Protein AF-A0A8B8BSV1-F1 (afdb_monomer_lite)

Organism: Crassostrea virginica (NCBI:txid6565)

Sequence (1233 aa):
MLECRGKGCLVLVCLAIILRSNEHYGKVLAMGIVHRVRDCPRDEKEWQKASDRLNCTSGDSSTMNKYHCLPADNLTTLLEFCYTRTRTQVVEGQCMVFIERKHIVNNYDCSMFKEGCPNIWYFMDQMYRFPACFEIDPLLHCYKAEATCQPTTWNVSVLSDSSQSTFVNKTSTNLTTADRNNREIDPLPILLPLIGILGIAVIIAILAWKNKWRRKRFFGRKETGRPDGNDEELRAFEMRPIEISQPERDDEESRLLGLEVNEISQPERDDEESRLLGLEVNEDIDRLGIDYLIHNLPSDHRTFPMIAEKLKIPQEILYWSLKNREKFVRSMKVGNIRVFNGRAMVIGCARAGKTTLVKKIKGDKDLTTTSTSGIEIHSHTFKLNSDESTIIVSTDEEKEKGCLCLAPGMLEILEENTQETSFGVNVNVVPDQSNVISPREENHIVDKASSLPSSIESTLNSNNDEVVDDTDPAVNESDQLINNLTAAAYVSAGTDRSNATLEHNIDLNDCVPSVNRDNLKMLTLLDFAGHSAYYACHHIFFSPRAFFILVVDMTKDLSTVATEACRKEGLIYSNWTYADYIKYWLGSIHTYSSKVAPVILAFSHSEDNGADPEKALQYFRQICKCLPQNLLDHLDKRRIFSFQKQSEKNVEDFKECLAATVKSQSHWGERVPISWTKHEAVLKKLKESNNVVSFSDLLRYVSETNDRKRNKEEDLLNALIFFNDTGVILFRSEIKDIIILNVQWFVDAFKHIIFDEIHMEVMEDMRDFAEFQELNEHGLLSSKVLIVLWQNSNFYQHKNSLVNHMKHLDMLAELSKELWYVPCMNKQKYPWEILNNCNVSSRLCFLFEFLPFVIYHRLVVTCINKLGMTPWKISERMCIYHKVTVLSYKDHRVLIAICDNKERPHRNFPYSIEIQINVTKPREIDTRLTSKLKEDIFERLSVLTQGILSSEFYSYVGYRCRLETFGKNVESHIITEEEMSASEYDCLKCSHPHIVHVGSIRRFWKKDEAQTHLTVGSRTSSSHPFAATEEMTNLNRVSRLMLGPCTEQLRDLLRLYIPPASFPAVIQRKRSQLKRLTEPQRKLILPNSGVYSGNYDDMDISLLYILLRNVCGIQAHNKGWGNTPDSADISVSANIERLRLARNRCSHTTEGMSNVDFNQVWSEIRAAVVDLDKVLGIGNKYQEAVDFILNDTMDPVKDKHFRDQLLEQIKDINDIRKKFERIEGRTKKMMAN

Secondary structure (DSSP, 8-state):
--THHHHHHHHHHHHHHHHHTTTT----------EEES---SSHHHHHHHHHHTT---STT--SSEEEEEEBTTSS-EEEEEE-S---EE-TTEEEEEEGGGTEEEEEE-TTBSS-S-SS-EEGGGGGG-GGGT-EETTTTEETTBSS-----------------------------------------SSTHHHHHHHHHHHHHHHHHHHHHTTS----------------------------------------------------THHHHHHHHHHHHHHHHHHHGGGGGGS---S-GGGHHHHHHHHTS-GGGGGS-HHHHHHHHHHHHH-EEE--EEEEEEEESTTSSHHHHHHHHHT-S--------S----EEEEEE-TTSSSEEEPPHHHHTS-SS-B-THHHHHHHHHHHGGG--------------------------------------------------------------------------------------TT-PPPB-TT---EEEEEE----GGGGGGGGGT--TTEEEEEEEETTS-TTSB-TTT--STTSSSTT-BHHHHHHHHHHHHHHHT-TT--EEEEEE--GGGTT-HHHHHHHHHHHTTTS-GGGTTTEEEEEEEE--TT--TTHHHHHHHHHHHHHTSTTTT-EEETHHHHHHHHHHHHHHH-SEEEHHHHHHHHHHSS---TTHHHHHHHHHHHHHHTTSSB--TTSTTEEES-HHHHHHHHHTT---HHHHHH-GGGTT-HHHHIIIII-EEEHHHHHHHHTTSTTGGGHHHHHHHHHHTTS-EEEETTEEE-GGG--PPP-GGGGTTEEEPPPEEEEESS--THHHHHHHHHHHHTT--EE-EETTEE-EETTEEEEEETTEEEEEEEEE--SGGGTT--EEEEEEEEEETTPPP-HHHHHHHHHHHHHHHHHHH-SSS-S-TT--EEEESS---TT-SSPPPEEETTTTTSSEEE-TTSSS--EEEHHHHHTTSS------------------TTPPPHHHHHHHHHHHHHHTHHHHHHHHHHHHHS-GGGHHHHHHHHGGG-TT--HHHHHHHS-TTSS----STT--HHHHHHHHHHTS-PPPPTT-BTBPPPTT---HHHHHHHHHHHHHHHHH-SS---HHHHHHHHHHHHHHHHHHHHHHT-TTHHHHHHHHHHHSPP-TTTTHHHHHHHHHHHHHHHHHHHHHHHHHHHHHHTS--

pLDDT: mean 71.37, std 23.56, range [21.84, 97.25]

Radius of gyration: 40.36 Å; chains: 1; bounding box: 116×138×113 Å

InterPro domains:
  IPR027417 P-loop containing nucleoside triphosphate hydrolase [G3DSA:3.40.50.300] (480-663)
  IPR027417 P-loop containing nucleoside triphosphate hydrolase [SSF52540] (342-627)
  IPR036388 Winged helix-like DNA-binding domain superfamily [G3DSA:1.10.10.10] (664-742)
  IPR041249 DZIP3-like HEPN domain [PF18738] (1073-1201)

Foldseek 3Di:
DPVVVVVVVVVVVVVVCVVVVLQPDKADDDFDDKDWDPADAQDPVSLVVVCVVQVADNDPVDQAQGWAWAAAPQLQTIIIGGGGDGWDKDAFQWAWHAHPVHNMIHIDGCPQFQDQGGPGIDTRSPCSPGRQRNQGDNVQSGGPRHPPPDDDDPDDDDDDDDDDDDDDDDDDDDDDDDDDDDDDDDDDDDDPPPPVVVVVVVVVVVVVVVVVPVPDDDDDDDDDDDDDDDDDDDDDDDDDDDDDDDDDDDDDDDDDDDDDDDDPDDDDPVVVVVVVVLVVLLVVCVVQALCVLLDDDDPDLVCLLVSCLSSLAPSVSSPDDSVLSVVQSVLVVLHKAFFQEFEEEEAEAFPLCSVLLVCLLQVNPDSDDDRDAAWDFPKFKWWADLVLQFTYGDDPVRVLADSTADAPVVVVSVVVVVPVVPDDDDDDDDDDDDDDDDDDDDDDDDDDDDDDDDDDDDYDDDDDDDDDDDDDDDDDDDDDDDDDDDDDDDDDDDPPPPPPPPPPPLPLVPLDFHYDNRSTRMYIYTYTHNAPLNLLCCLQPAFLRYAYEYRGELVFDQCDQSCSNDVDPDFPRNRHGSLLRVQLVLVCNVQFHHLQRAYAYEYEPCPVVVFDLVSQVVVVVVSVVSYDPSSCNNDDSQRTGYDDSPDCPCSRVNRSVVSVSSCPRSSRGRMGRPVLSSLRSVLSSCVVPDQKDFLVVSLVSQVPPPDPDPDSSSSSVVSLVVCSSSPCWPDDPVCRGMTGRHPVVLSVLVSLLGDDPVNCVVPVVCPPPVQNVCCQAQQKAFQVNSCVSCVVHPCVVCVVVSVVVCLVSLQWADQDPGIIGGLSRHAFDADLVVQVQKQKAFKKKFFAQHDNCSLLSSLVSCCVRPVVWHFDDDPNDGQRHSFWTWTDDPQKIKIWGKAQQPDPLQNNGRIIIIIMIIHGPPDDADLQVLQVVLVVSVVSSCVSRCSDDDPPRTPWMWTFQDSDRPPPPAGGDTDTPVQLPDQWDFRPVDPDTDIGRSCRRCSSHDDDPDDDDDDDDDDDDDDDPQDDDPQLLLLLLLLCLLFPLVLVLLLLVLCVLAPPVRQLVLCVVQVVQLLQDDPVLCCQSQNPVSDHDHDSVPDHLVSSLSCVVRRSPFDAAPVGQPDQHDPPGLGLNNLSSLSVVLLVVSQPDPPGHDPVRSVVNLVSNLSSLCSSCVVSVPPCVSNVVSVCSVVDDGDSVVSVVSSVVSNVVVVSSVVSVVVVVVVVVVVVVVVVD

Structure (mmCIF, N/CA/C/O backbone):
data_AF-A0A8B8BSV1-F1
#
_entry.id   AF-A0A8B8BSV1-F1
#
loop_
_atom_site.group_PDB
_atom_site.id
_atom_site.type_symbol
_atom_site.label_atom_id
_atom_site.label_alt_id
_atom_site.label_comp_id
_atom_site.label_asym_id
_atom_site.label_entity_id
_atom_site.label_seq_id
_atom_site.pdbx_PDB_ins_code
_atom_site.Cartn_x
_atom_site.Cartn_y
_atom_site.Cartn_z
_atom_site.occupancy
_atom_site.B_iso_or_equiv
_atom_site.auth_seq_id
_atom_site.auth_comp_id
_atom_site.auth_asym_id
_atom_site.auth_atom_id
_atom_site.pdbx_PDB_model_num
ATOM 1 N N . MET A 1 1 ? 58.077 9.528 7.450 1.00 36.97 1 MET A N 1
ATOM 2 C CA . MET A 1 1 ? 57.587 9.532 8.849 1.00 36.97 1 MET A CA 1
ATOM 3 C C . MET A 1 1 ? 56.217 10.231 8.958 1.00 36.97 1 MET A C 1
ATOM 5 O O . MET A 1 1 ? 56.050 11.100 9.799 1.00 36.97 1 MET A O 1
ATOM 9 N N . LEU A 1 2 ? 55.226 9.884 8.116 1.00 31.19 2 LEU A N 1
ATOM 10 C CA . LEU A 1 2 ? 53.913 10.572 8.099 1.00 31.19 2 LEU A CA 1
ATOM 11 C C . LEU A 1 2 ? 52.712 9.650 8.392 1.00 31.19 2 LEU A C 1
ATOM 13 O O . LEU A 1 2 ? 51.743 10.090 9.002 1.00 31.19 2 LEU A O 1
ATOM 17 N N . GLU A 1 3 ? 52.783 8.364 8.040 1.00 33.62 3 GLU A N 1
ATOM 18 C CA . GLU A 1 3 ? 51.636 7.442 8.138 1.00 33.62 3 GLU A CA 1
ATOM 19 C C . GLU A 1 3 ? 51.270 7.019 9.575 1.00 33.62 3 GLU A C 1
ATOM 21 O O . GLU A 1 3 ? 50.144 6.592 9.829 1.00 33.62 3 GLU A O 1
ATOM 26 N N . CYS A 1 4 ? 52.169 7.197 10.550 1.00 33.00 4 CYS A N 1
ATOM 27 C CA . CYS A 1 4 ? 51.889 6.846 11.948 1.00 33.00 4 CYS A CA 1
ATOM 28 C C . CYS A 1 4 ? 50.934 7.825 12.659 1.00 33.00 4 CYS A C 1
ATOM 30 O O . CYS A 1 4 ? 50.315 7.439 13.650 1.00 33.00 4 CYS A O 1
ATOM 32 N N . ARG A 1 5 ? 50.757 9.065 12.167 1.00 33.12 5 ARG A N 1
ATOM 33 C CA . ARG A 1 5 ? 49.820 10.026 12.789 1.00 33.12 5 ARG A CA 1
ATOM 34 C C . ARG A 1 5 ? 48.349 9.678 12.532 1.00 33.12 5 ARG A C 1
ATOM 36 O O . ARG A 1 5 ? 47.537 9.839 13.436 1.00 33.12 5 ARG A O 1
ATOM 43 N N . GLY A 1 6 ? 48.013 9.123 11.364 1.00 36.06 6 GLY A N 1
ATOM 44 C CA . GLY A 1 6 ? 46.622 8.800 11.011 1.00 36.06 6 GLY A CA 1
ATOM 45 C C . GLY A 1 6 ? 45.971 7.766 11.938 1.00 36.06 6 GLY A C 1
ATOM 46 O O . GLY A 1 6 ? 44.836 7.948 12.369 1.00 36.06 6 GLY A O 1
ATOM 47 N N . LYS A 1 7 ? 46.699 6.702 12.305 1.00 38.28 7 LYS A N 1
ATOM 48 C CA . LYS A 1 7 ? 46.165 5.625 13.162 1.00 38.28 7 LYS A CA 1
ATOM 49 C C . LYS A 1 7 ? 46.177 5.974 14.655 1.00 38.28 7 LYS A C 1
ATOM 51 O O . LYS A 1 7 ? 45.268 5.562 15.368 1.00 38.28 7 LYS A O 1
ATOM 56 N N . GLY A 1 8 ? 47.146 6.772 15.115 1.00 31.38 8 GLY A N 1
ATOM 57 C CA . GLY A 1 8 ? 47.173 7.280 16.492 1.00 31.38 8 GLY A CA 1
ATOM 58 C C . GLY A 1 8 ? 45.988 8.202 16.793 1.00 31.38 8 GLY A C 1
ATOM 59 O O . GLY A 1 8 ? 45.293 8.005 17.788 1.00 31.38 8 GLY A O 1
ATOM 60 N N . CYS A 1 9 ? 45.695 9.146 15.890 1.00 37.16 9 CYS A N 1
ATOM 61 C CA . CYS A 1 9 ? 44.510 9.994 16.007 1.00 37.16 9 CYS A CA 1
ATOM 62 C C . CYS A 1 9 ? 43.211 9.183 15.942 1.00 37.16 9 CYS A C 1
ATOM 64 O O . CYS A 1 9 ? 42.314 9.469 16.723 1.00 37.16 9 CYS A O 1
ATOM 66 N N . LEU A 1 10 ? 43.109 8.146 15.098 1.00 38.25 10 LEU A N 1
ATOM 67 C CA . LEU A 1 10 ? 41.894 7.323 15.043 1.00 38.25 10 LEU A CA 1
ATOM 68 C C . LEU A 1 10 ? 41.610 6.604 16.373 1.00 38.25 10 LEU A C 1
ATOM 70 O O . LEU A 1 10 ? 40.474 6.606 16.825 1.00 38.25 10 LEU A O 1
ATOM 74 N N . VAL A 1 11 ? 42.629 6.042 17.035 1.00 41.22 11 VAL A N 1
ATOM 75 C CA . VAL A 1 11 ? 42.448 5.364 18.335 1.00 41.22 11 VAL A CA 1
ATOM 76 C C . VAL A 1 11 ? 42.151 6.360 19.460 1.00 41.22 11 VAL A C 1
ATOM 78 O O . VAL A 1 11 ? 41.292 6.082 20.292 1.00 41.22 11 VAL A O 1
ATOM 81 N N . LEU A 1 12 ? 42.793 7.534 19.471 1.00 37.53 12 LEU A N 1
ATOM 82 C CA . LEU A 1 12 ? 42.490 8.589 20.448 1.00 37.53 12 LEU A CA 1
ATOM 83 C C . LEU A 1 12 ? 41.101 9.206 20.236 1.00 37.53 12 LEU A C 1
ATOM 85 O O . LEU A 1 12 ? 40.419 9.484 21.214 1.00 37.53 12 LEU A O 1
ATOM 89 N N . VAL A 1 13 ? 40.646 9.358 18.989 1.00 43.88 13 VAL A N 1
ATOM 90 C CA . VAL A 1 13 ? 39.279 9.796 18.669 1.00 43.88 13 VAL A CA 1
ATOM 91 C C . VAL A 1 13 ? 38.267 8.703 19.009 1.00 43.88 13 VAL A C 1
ATOM 93 O O . VAL A 1 13 ? 37.250 9.016 19.609 1.00 43.88 13 VAL A O 1
ATOM 96 N N . CYS A 1 14 ? 38.542 7.422 18.746 1.00 36.16 14 CYS A N 1
ATOM 97 C CA . CYS A 1 14 ? 37.672 6.333 19.202 1.00 36.16 14 CYS A CA 1
ATOM 98 C C . CYS A 1 14 ? 37.600 6.243 20.735 1.00 36.16 14 CYS A C 1
ATOM 100 O O . CYS A 1 14 ? 36.517 6.019 21.260 1.00 36.16 14 CYS A O 1
ATOM 102 N N . LEU A 1 15 ? 38.700 6.465 21.463 1.00 36.16 15 LEU A N 1
ATOM 103 C CA . LEU A 1 15 ? 38.678 6.543 22.928 1.00 36.16 15 LEU A CA 1
ATOM 104 C C . LEU A 1 15 ? 37.929 7.787 23.424 1.00 36.16 15 LEU A C 1
ATOM 106 O O . LEU A 1 15 ? 37.117 7.666 24.332 1.00 36.16 15 LEU A O 1
ATOM 110 N N . ALA A 1 16 ? 38.122 8.953 22.804 1.00 36.62 16 ALA A N 1
ATOM 111 C CA . ALA A 1 16 ? 37.368 10.164 23.132 1.00 36.62 16 ALA A CA 1
ATOM 112 C C . ALA A 1 16 ? 35.866 10.027 22.818 1.00 36.62 16 ALA A C 1
ATOM 114 O O . ALA A 1 16 ? 35.044 10.531 23.573 1.00 36.62 16 ALA A O 1
ATOM 115 N N . ILE A 1 17 ? 35.496 9.303 21.755 1.00 40.09 17 ILE A N 1
ATOM 116 C CA . ILE A 1 17 ? 34.105 8.967 21.427 1.00 40.09 17 ILE A CA 1
ATOM 117 C C . ILE A 1 17 ? 33.547 7.957 22.433 1.00 40.09 17 ILE A C 1
ATOM 119 O O . ILE A 1 17 ? 32.442 8.164 22.913 1.00 40.09 17 ILE A O 1
ATOM 123 N N . ILE A 1 18 ? 34.287 6.912 22.815 1.00 37.78 18 ILE A N 1
ATOM 124 C CA . ILE A 1 18 ? 33.850 5.951 23.847 1.00 37.78 18 ILE A CA 1
ATOM 125 C C . ILE A 1 18 ? 33.689 6.637 25.215 1.00 37.78 18 ILE A C 1
ATOM 127 O O . ILE A 1 18 ? 32.777 6.293 25.958 1.00 37.78 18 ILE A O 1
ATOM 131 N N . LEU A 1 19 ? 34.520 7.636 25.531 1.00 32.00 19 LEU A N 1
ATOM 132 C CA . LEU A 1 19 ? 34.416 8.418 26.766 1.00 32.00 19 LEU A CA 1
ATOM 133 C C . LEU A 1 19 ? 33.283 9.465 26.722 1.00 32.00 19 LEU A C 1
ATOM 135 O O . LEU A 1 19 ? 32.598 9.628 27.725 1.00 32.00 19 LEU A O 1
ATOM 139 N N . ARG A 1 20 ? 33.026 10.121 25.578 1.00 29.19 20 ARG A N 1
ATOM 140 C CA . ARG A 1 20 ? 31.912 11.086 25.416 1.00 29.19 20 ARG A CA 1
ATOM 141 C C . ARG A 1 20 ? 30.544 10.444 25.168 1.00 29.19 20 ARG A C 1
ATOM 143 O O . ARG A 1 20 ? 29.530 11.013 25.550 1.00 29.19 20 ARG A O 1
ATOM 150 N N . SER A 1 21 ? 30.484 9.241 24.595 1.00 29.17 21 SER A N 1
ATOM 151 C CA . SER A 1 21 ? 29.211 8.536 24.330 1.00 29.17 21 SER A CA 1
ATOM 152 C C . SER A 1 21 ? 28.483 8.077 25.604 1.00 29.17 21 SER A C 1
ATOM 154 O O . SER A 1 21 ? 27.380 7.541 25.512 1.00 29.17 21 SER A O 1
ATOM 156 N N . ASN A 1 22 ? 29.071 8.294 26.785 1.00 29.42 22 ASN A N 1
ATOM 157 C CA . ASN A 1 22 ? 28.438 8.046 28.078 1.00 29.42 22 ASN A CA 1
ATOM 158 C C . ASN A 1 22 ? 27.582 9.222 28.595 1.00 29.42 22 ASN A C 1
ATOM 160 O O . ASN A 1 22 ? 26.832 9.019 29.545 1.00 29.42 22 ASN A O 1
ATOM 164 N N . GLU A 1 23 ? 27.640 10.425 28.007 1.00 30.44 23 GLU A N 1
ATOM 165 C CA . GLU A 1 23 ? 26.978 11.609 28.595 1.00 30.44 23 GLU A CA 1
ATOM 166 C C . GLU A 1 23 ? 25.479 11.768 28.259 1.00 30.44 23 GLU A C 1
ATOM 168 O O . GLU A 1 23 ? 24.809 12.600 28.870 1.00 30.44 23 GLU A O 1
ATOM 173 N N . HIS A 1 24 ? 24.905 10.972 27.343 1.00 28.86 24 HIS A N 1
ATOM 174 C CA . HIS A 1 24 ? 23.496 11.109 26.909 1.00 28.86 24 HIS A CA 1
ATOM 175 C C . HIS A 1 24 ? 22.656 9.808 26.934 1.00 28.86 24 HIS A C 1
ATOM 177 O O . HIS A 1 24 ? 21.782 9.586 26.094 1.00 28.86 24 HIS A O 1
ATOM 183 N N . TYR A 1 25 ? 22.835 8.977 27.969 1.00 28.00 25 TYR A N 1
ATOM 184 C CA . TYR A 1 25 ? 21.920 7.868 28.300 1.00 28.00 25 TYR A CA 1
ATOM 185 C C . TYR A 1 25 ? 21.018 8.202 29.504 1.00 28.00 25 TYR A C 1
ATOM 187 O O . TYR A 1 25 ? 21.430 8.047 30.649 1.00 28.00 25 TYR A O 1
ATOM 195 N N . GLY A 1 26 ? 19.764 8.617 29.260 1.00 28.20 26 GLY A N 1
ATOM 196 C CA . GLY A 1 26 ? 18.864 9.061 30.345 1.00 28.20 26 GLY A CA 1
ATOM 197 C C . GLY A 1 26 ? 17.372 9.221 30.008 1.00 28.20 26 GLY A C 1
ATOM 198 O O . GLY A 1 26 ? 16.765 10.208 30.416 1.00 28.20 26 GLY A O 1
ATOM 199 N N . LYS A 1 27 ? 16.751 8.312 29.232 1.00 26.92 27 LYS A N 1
ATOM 200 C CA . LYS A 1 27 ? 15.298 8.355 28.920 1.00 26.92 27 LYS A CA 1
ATOM 201 C C . LYS A 1 27 ? 14.627 6.965 28.879 1.00 26.92 27 LYS A C 1
ATOM 203 O O . LYS A 1 27 ? 15.290 5.939 28.751 1.00 26.92 27 LYS A O 1
ATOM 208 N N . VAL A 1 28 ? 13.287 6.986 28.916 1.00 30.59 28 VAL A N 1
ATOM 209 C CA . VAL A 1 28 ? 12.314 5.865 28.894 1.00 30.59 28 VAL A CA 1
ATOM 210 C C . VAL A 1 28 ? 12.152 5.106 30.223 1.00 30.59 28 VAL A C 1
ATOM 212 O O . VAL A 1 28 ? 13.124 4.716 30.863 1.00 30.59 28 VAL A O 1
ATOM 215 N N . LEU A 1 29 ? 10.889 4.884 30.604 1.00 30.48 29 LEU A N 1
ATOM 216 C CA . LEU A 1 29 ? 10.418 4.434 31.919 1.00 30.48 29 LEU A CA 1
ATOM 217 C C . LEU A 1 29 ? 10.602 2.926 32.165 1.00 30.48 29 LEU A C 1
ATOM 219 O O . LEU A 1 29 ? 10.366 2.113 31.273 1.00 30.48 29 LEU A O 1
ATOM 223 N N . ALA A 1 30 ? 10.965 2.559 33.397 1.00 30.47 30 ALA A N 1
ATOM 224 C CA . ALA A 1 30 ? 10.454 1.394 34.141 1.00 30.47 30 ALA A CA 1
ATOM 225 C C . ALA A 1 30 ? 11.068 1.420 35.553 1.00 30.47 30 ALA A C 1
ATOM 227 O O . ALA A 1 30 ? 12.288 1.326 35.686 1.00 30.47 30 ALA A O 1
ATOM 228 N N . MET A 1 31 ? 10.239 1.555 36.589 1.00 47.41 31 MET A N 1
ATOM 229 C CA . MET A 1 31 ? 10.642 1.541 38.001 1.00 47.41 31 MET A CA 1
ATOM 230 C C . MET A 1 31 ? 9.529 0.957 38.871 1.00 47.41 31 MET A C 1
ATOM 232 O O . MET A 1 31 ? 8.374 0.929 38.449 1.00 47.41 31 MET A O 1
ATOM 236 N N . GLY A 1 32 ? 9.884 0.502 40.077 1.00 57.19 32 GLY A N 1
ATOM 237 C CA . GLY A 1 32 ? 8.903 0.162 41.108 1.00 57.19 32 GLY A CA 1
ATOM 238 C C . GLY A 1 32 ? 8.184 1.394 41.674 1.00 57.19 32 GLY A C 1
ATOM 239 O O . GLY A 1 32 ? 8.394 2.523 41.225 1.00 57.19 32 GLY A O 1
ATOM 240 N N . ILE A 1 33 ? 7.344 1.170 42.687 1.00 65.38 33 ILE A N 1
ATOM 241 C CA . ILE A 1 33 ? 6.654 2.247 43.410 1.00 65.38 33 ILE A CA 1
ATOM 242 C C . ILE A 1 33 ? 7.703 3.189 44.026 1.00 65.38 33 ILE A C 1
ATOM 244 O O . ILE A 1 33 ? 8.679 2.740 44.627 1.00 65.38 33 ILE A O 1
ATOM 248 N N . VAL A 1 34 ? 7.502 4.495 43.837 1.00 80.44 34 VAL A N 1
ATOM 249 C CA . VAL A 1 34 ? 8.395 5.552 44.325 1.00 80.44 34 VAL A CA 1
ATOM 250 C C . VAL A 1 34 ? 7.801 6.163 45.592 1.00 80.44 34 VAL A C 1
ATOM 252 O O . VAL A 1 34 ? 6.639 6.572 45.596 1.00 80.44 34 VAL A O 1
ATOM 255 N N . HIS A 1 35 ? 8.598 6.257 46.655 1.00 81.88 35 HIS A N 1
ATOM 256 C CA . HIS A 1 35 ? 8.173 6.782 47.952 1.00 81.88 35 HIS A CA 1
ATOM 257 C C . HIS A 1 35 ? 8.954 8.053 48.312 1.00 81.88 35 HIS A C 1
ATOM 259 O O . HIS A 1 35 ? 10.163 8.128 48.114 1.00 81.88 35 HIS A O 1
ATOM 265 N N . ARG A 1 36 ? 8.269 9.065 48.859 1.00 89.44 36 ARG A N 1
ATOM 266 C CA . ARG A 1 36 ? 8.905 10.307 49.333 1.00 89.44 36 ARG A CA 1
ATOM 267 C C . ARG A 1 36 ? 9.510 10.108 50.722 1.00 89.44 36 ARG A C 1
ATOM 269 O O . ARG A 1 36 ? 8.811 9.694 51.646 1.00 89.44 36 ARG A O 1
ATOM 276 N N . VAL A 1 37 ? 10.783 10.464 50.875 1.00 88.25 37 VAL A N 1
ATOM 277 C CA . VAL A 1 37 ? 11.545 10.394 52.132 1.00 88.25 37 VAL A CA 1
ATOM 278 C C . VAL A 1 37 ? 12.087 11.762 52.539 1.00 88.25 37 VAL A C 1
ATOM 280 O O . VAL A 1 37 ? 12.150 12.696 51.742 1.00 88.25 37 VAL A O 1
ATOM 283 N N . ARG A 1 38 ? 12.451 11.891 53.820 1.00 85.38 38 ARG A N 1
ATOM 284 C CA . ARG A 1 38 ? 13.082 13.104 54.371 1.00 85.38 38 ARG A CA 1
ATOM 285 C C . ARG A 1 38 ? 14.596 13.119 54.168 1.00 85.38 38 ARG A C 1
ATOM 287 O O . ARG A 1 38 ? 15.159 14.173 53.905 1.00 85.38 38 ARG A O 1
ATOM 294 N N . ASP A 1 39 ? 15.211 11.943 54.247 1.00 87.25 39 ASP A N 1
ATOM 295 C CA . ASP A 1 39 ? 16.654 11.730 54.222 1.00 87.25 39 ASP A CA 1
ATOM 296 C C . ASP A 1 39 ? 16.957 10.483 53.381 1.00 87.25 39 ASP A C 1
ATOM 298 O O . ASP A 1 39 ? 16.255 9.472 53.496 1.00 87.25 39 ASP A O 1
ATOM 302 N N . CYS A 1 40 ? 18.005 10.540 52.557 1.00 93.00 40 CYS A N 1
ATOM 303 C CA . CYS A 1 40 ? 18.574 9.355 51.915 1.00 93.00 40 CYS A CA 1
ATOM 304 C C . CYS A 1 40 ? 19.654 8.711 52.807 1.00 93.00 40 CYS A C 1
ATOM 306 O O . CYS A 1 40 ? 20.276 9.417 53.606 1.00 93.00 40 CYS A O 1
ATOM 308 N N . PRO A 1 41 ? 19.910 7.394 52.666 1.00 93.44 41 PRO A N 1
ATOM 309 C CA . PRO A 1 41 ? 20.976 6.702 53.389 1.00 93.44 41 PRO A CA 1
ATOM 310 C C . PRO A 1 41 ? 22.353 7.353 53.224 1.00 93.44 41 PRO A C 1
ATOM 312 O O . PRO A 1 41 ? 22.753 7.677 52.106 1.00 93.44 41 PRO A O 1
ATOM 315 N N . ARG A 1 42 ? 23.089 7.496 54.331 1.00 88.62 42 ARG A N 1
ATOM 316 C CA . ARG A 1 42 ? 24.414 8.142 54.392 1.00 88.62 42 ARG A CA 1
ATOM 317 C C . ARG A 1 42 ? 25.582 7.154 54.431 1.00 88.62 42 ARG A C 1
ATOM 319 O O . ARG A 1 42 ? 26.727 7.563 54.263 1.00 88.62 42 ARG A O 1
ATOM 326 N N . ASP A 1 43 ? 25.309 5.868 54.643 1.00 88.62 43 ASP A N 1
ATOM 327 C CA . ASP A 1 43 ? 26.301 4.795 54.560 1.00 88.62 43 ASP A CA 1
ATOM 328 C C . ASP A 1 43 ? 25.718 3.492 53.972 1.00 88.62 43 ASP A C 1
ATOM 330 O O . ASP A 1 43 ? 24.521 3.367 53.704 1.00 88.62 43 ASP A O 1
ATOM 334 N N . GLU A 1 44 ? 26.589 2.503 53.758 1.00 87.19 44 GLU A N 1
ATOM 335 C CA . GLU A 1 44 ? 26.252 1.208 53.147 1.00 87.19 44 GLU A CA 1
ATOM 336 C C . GLU A 1 44 ? 25.313 0.349 54.018 1.00 87.19 44 GLU A C 1
ATOM 338 O O . GLU A 1 44 ? 24.562 -0.480 53.507 1.00 87.19 44 GLU A O 1
ATOM 343 N N . LYS A 1 45 ? 25.311 0.566 55.338 1.00 88.44 45 LYS A N 1
ATOM 344 C CA . LYS A 1 45 ? 24.489 -0.155 56.318 1.00 88.44 45 LYS A CA 1
ATOM 345 C C . LYS A 1 45 ? 23.083 0.440 56.401 1.00 88.44 45 LYS A C 1
ATOM 347 O O . LYS A 1 45 ? 22.110 -0.307 56.516 1.00 88.44 45 LYS A O 1
ATOM 352 N N . GLU A 1 46 ? 22.957 1.761 56.306 1.00 92.06 46 GLU A N 1
ATOM 353 C CA . GLU A 1 46 ? 21.676 2.436 56.097 1.00 92.06 46 GLU A CA 1
ATOM 354 C C . GLU A 1 46 ? 21.088 2.096 54.723 1.00 92.06 46 GLU A C 1
ATOM 356 O O . GLU A 1 46 ? 19.896 1.799 54.638 1.00 92.06 46 GLU A O 1
ATOM 361 N N . TRP A 1 47 ? 21.916 2.066 53.669 1.00 92.56 47 TRP A N 1
ATOM 362 C CA . TRP A 1 47 ? 21.489 1.679 52.320 1.00 92.56 47 TRP A CA 1
ATOM 363 C C . TRP A 1 47 ? 20.941 0.254 52.313 1.00 92.56 47 TRP A C 1
ATOM 365 O O . TRP A 1 47 ? 19.832 0.025 51.837 1.00 92.56 47 TRP A O 1
ATOM 375 N N . GLN A 1 48 ? 21.663 -0.687 52.928 1.00 87.69 48 GLN A N 1
ATOM 376 C CA . GLN A 1 48 ? 21.236 -2.079 53.037 1.00 87.69 48 GLN A CA 1
ATOM 377 C C . GLN A 1 48 ? 19.899 -2.196 53.784 1.00 87.69 48 GLN A C 1
ATOM 379 O O . GLN A 1 48 ? 18.967 -2.829 53.294 1.00 87.69 48 GLN A O 1
ATOM 384 N N . LYS A 1 49 ? 19.754 -1.501 54.920 1.00 89.25 49 LYS A N 1
ATOM 385 C CA . LYS A 1 49 ? 18.508 -1.471 55.702 1.00 89.25 49 LYS A CA 1
ATOM 386 C C . LYS A 1 49 ? 17.321 -0.881 54.921 1.00 89.25 49 LYS A C 1
ATOM 388 O O . LYS A 1 49 ? 16.189 -1.317 55.122 1.00 89.25 49 LYS A O 1
ATOM 393 N N . ALA A 1 50 ? 17.556 0.103 54.054 1.00 87.75 50 ALA A N 1
ATOM 394 C CA . ALA A 1 50 ? 16.521 0.685 53.201 1.00 87.75 50 ALA A CA 1
ATOM 395 C C . ALA A 1 50 ? 16.193 -0.210 51.986 1.00 87.75 50 ALA A C 1
ATOM 397 O O . ALA A 1 50 ? 15.023 -0.359 51.634 1.00 87.75 50 ALA A O 1
ATOM 398 N N . SER A 1 51 ? 17.196 -0.894 51.421 1.00 89.25 51 SER A N 1
ATOM 399 C CA . SER A 1 51 ? 17.017 -1.932 50.398 1.00 89.25 51 SER A CA 1
ATOM 400 C C . SER A 1 51 ? 16.130 -3.064 50.900 1.00 89.25 51 SER A C 1
ATOM 402 O O . SER A 1 51 ? 15.164 -3.424 50.229 1.00 89.25 51 SER A O 1
ATOM 404 N N . ASP A 1 52 ? 16.408 -3.575 52.099 1.00 85.88 52 ASP A N 1
ATOM 405 C CA . ASP A 1 52 ? 15.618 -4.645 52.710 1.00 85.88 52 ASP A CA 1
ATOM 406 C C . ASP A 1 52 ? 14.196 -4.168 53.065 1.00 85.88 52 ASP A C 1
ATOM 408 O O . ASP A 1 52 ? 13.240 -4.920 52.896 1.00 85.88 52 ASP A O 1
ATOM 412 N N . ARG A 1 53 ? 14.016 -2.895 53.465 1.00 88.94 53 ARG A N 1
ATOM 413 C CA . ARG A 1 53 ? 12.689 -2.290 53.714 1.00 88.94 53 ARG A CA 1
ATOM 414 C C . ARG A 1 53 ? 11.785 -2.286 52.475 1.00 88.94 53 ARG A C 1
ATOM 416 O O . ARG A 1 53 ? 10.578 -2.456 52.622 1.00 88.94 53 ARG A O 1
ATOM 423 N N . LEU A 1 54 ? 12.344 -2.068 51.283 1.00 82.81 54 LEU A N 1
ATOM 424 C CA . LEU A 1 54 ? 11.596 -2.047 50.017 1.00 82.81 54 LEU A CA 1
ATOM 425 C C . LEU A 1 54 ? 11.619 -3.392 49.261 1.00 82.81 54 LEU A C 1
ATOM 427 O O . LEU A 1 54 ? 11.096 -3.470 48.152 1.00 82.81 54 LEU A O 1
ATOM 431 N N . ASN A 1 55 ? 12.210 -4.450 49.831 1.00 84.44 55 ASN A N 1
ATOM 432 C CA . ASN A 1 55 ? 12.474 -5.729 49.151 1.00 84.44 55 ASN A CA 1
ATOM 433 C C . ASN A 1 55 ? 13.314 -5.593 47.855 1.00 84.44 55 ASN A C 1
ATOM 435 O O . ASN A 1 55 ? 13.182 -6.394 46.924 1.00 84.44 55 ASN A O 1
ATOM 439 N N . CYS A 1 56 ? 14.205 -4.597 47.780 1.00 83.62 56 CYS A N 1
ATOM 440 C CA . CYS A 1 56 ? 15.157 -4.476 46.675 1.00 83.62 56 CYS A CA 1
ATOM 441 C C . CYS A 1 56 ? 16.307 -5.496 46.829 1.00 83.62 56 CYS A C 1
ATOM 443 O O . CYS A 1 56 ? 16.725 -5.846 47.934 1.00 83.62 56 CYS A O 1
ATOM 445 N N . THR A 1 57 ? 16.858 -5.977 45.715 1.00 78.81 57 THR A N 1
ATOM 446 C CA . THR A 1 57 ? 17.801 -7.105 45.677 1.00 78.81 57 THR A CA 1
ATOM 447 C C . THR A 1 57 ? 19.229 -6.695 46.069 1.00 78.81 57 THR A C 1
ATOM 449 O O . THR A 1 57 ? 19.994 -6.149 45.271 1.00 78.81 57 THR A O 1
ATOM 452 N N . SER A 1 58 ? 19.623 -7.016 47.300 1.00 58.88 58 SER A N 1
ATOM 453 C CA . SER A 1 58 ? 20.863 -6.556 47.944 1.00 58.88 58 SER A CA 1
ATOM 454 C C . SER A 1 58 ? 22.169 -7.170 47.412 1.00 58.88 58 SER A C 1
ATOM 456 O O . SER A 1 58 ? 23.137 -6.439 47.216 1.00 58.88 58 SER A O 1
ATOM 458 N N . GLY A 1 59 ? 22.216 -8.467 47.086 1.00 59.16 59 GLY A N 1
ATOM 459 C CA . GLY A 1 59 ? 23.467 -9.165 46.726 1.00 59.16 59 GLY A CA 1
ATOM 460 C C . GLY A 1 59 ? 24.184 -8.673 45.451 1.00 59.16 59 GLY A C 1
ATOM 461 O O . GLY A 1 59 ? 23.538 -8.323 44.460 1.00 59.16 59 GLY A O 1
ATOM 462 N N . ASP A 1 60 ? 25.524 -8.696 45.452 1.00 54.97 60 ASP A N 1
ATOM 463 C CA . ASP A 1 60 ? 26.399 -8.256 44.339 1.00 54.97 60 ASP A CA 1
ATOM 464 C C . ASP A 1 60 ? 26.195 -9.017 43.017 1.00 54.97 60 ASP A C 1
ATOM 466 O O . ASP A 1 60 ? 26.523 -8.512 41.945 1.00 54.97 60 ASP A O 1
ATOM 470 N N . SER A 1 61 ? 25.656 -10.236 43.073 1.00 51.12 61 SER A N 1
ATOM 471 C CA . SER A 1 61 ? 25.369 -11.053 41.889 1.00 51.12 61 SER A CA 1
ATOM 472 C C . SER A 1 61 ? 24.148 -10.582 41.091 1.00 51.12 61 SER A C 1
ATOM 474 O O . SER A 1 61 ? 23.994 -11.007 39.947 1.00 51.12 61 SER A O 1
ATOM 476 N N . SER A 1 62 ? 23.295 -9.715 41.654 1.00 58.72 62 SER A N 1
ATOM 477 C CA . SER A 1 62 ? 22.186 -9.099 40.919 1.00 58.72 62 SER A CA 1
ATOM 478 C C . SER A 1 62 ? 22.584 -7.732 40.374 1.00 58.72 62 SER A C 1
ATOM 480 O O . SER A 1 62 ? 22.871 -6.806 41.132 1.00 58.72 62 SER A O 1
ATOM 482 N N . THR A 1 63 ? 22.525 -7.580 39.054 1.00 62.78 63 THR A N 1
ATOM 483 C CA . THR A 1 63 ? 22.705 -6.293 38.366 1.00 62.78 63 THR A CA 1
ATOM 484 C C . THR A 1 63 ? 21.412 -5.482 38.254 1.00 62.78 63 THR A C 1
ATOM 486 O O . THR A 1 63 ? 21.454 -4.379 37.717 1.00 62.78 63 THR A O 1
ATOM 489 N N . MET A 1 64 ? 20.277 -6.003 38.735 1.00 72.12 64 MET A N 1
ATOM 490 C CA . MET A 1 64 ? 18.936 -5.418 38.593 1.00 72.12 64 MET A CA 1
ATOM 491 C C . MET A 1 64 ? 18.187 -5.388 39.936 1.00 72.12 64 MET A C 1
ATOM 493 O O . MET A 1 64 ? 18.573 -6.070 40.890 1.00 72.12 64 MET A O 1
ATOM 497 N N . ASN A 1 65 ? 17.106 -4.604 39.996 1.00 79.50 65 ASN A N 1
ATOM 498 C CA . ASN A 1 65 ? 16.247 -4.410 41.173 1.00 79.50 65 ASN A CA 1
ATOM 499 C C . ASN A 1 65 ? 16.988 -3.847 42.407 1.00 79.50 65 ASN A C 1
ATOM 501 O O . ASN A 1 65 ? 16.747 -4.270 43.534 1.00 79.50 65 ASN A O 1
ATOM 505 N N . LYS A 1 66 ? 17.913 -2.901 42.206 1.00 84.31 66 LYS A N 1
ATOM 506 C CA . LYS A 1 66 ? 18.716 -2.281 43.282 1.00 84.31 66 LYS A CA 1
ATOM 507 C C . LYS A 1 66 ? 17.988 -1.111 43.948 1.00 84.31 66 LYS A C 1
ATOM 509 O O . LYS A 1 66 ? 17.296 -0.353 43.266 1.00 84.31 66 LYS A O 1
ATOM 514 N N . TYR A 1 67 ? 18.185 -0.928 45.255 1.00 90.88 67 TYR A N 1
ATOM 515 C CA . TYR A 1 67 ? 17.680 0.241 45.982 1.00 90.88 67 TYR A CA 1
ATOM 516 C C . TYR A 1 67 ? 18.380 1.527 45.543 1.00 90.88 67 TYR A C 1
ATOM 518 O O . TYR A 1 67 ? 19.600 1.557 45.376 1.00 90.88 67 TYR A O 1
ATOM 526 N N . HIS A 1 68 ? 17.599 2.592 45.408 1.00 91.06 68 HIS A N 1
ATOM 527 C CA . HIS A 1 68 ? 18.069 3.936 45.113 1.00 91.06 68 HIS A CA 1
ATOM 528 C C . HIS A 1 68 ? 17.312 4.959 45.955 1.00 91.06 68 HIS A C 1
ATOM 530 O O . HIS A 1 68 ? 16.154 4.748 46.312 1.00 91.06 68 HIS A O 1
ATOM 536 N N . CYS A 1 69 ? 17.967 6.084 46.237 1.00 92.25 69 CYS A N 1
ATOM 537 C CA . CYS A 1 69 ? 17.345 7.254 46.838 1.00 92.25 69 CYS A CA 1
ATOM 538 C C . CYS A 1 69 ? 17.935 8.511 46.199 1.00 92.25 69 CYS A C 1
ATOM 540 O O . CYS A 1 69 ? 19.142 8.727 46.303 1.00 92.25 69 CYS A O 1
ATOM 542 N N . LEU A 1 70 ? 17.107 9.288 45.497 1.00 93.62 70 LEU A N 1
ATOM 543 C CA . LEU A 1 70 ? 17.525 10.430 44.677 1.00 93.62 70 LEU A CA 1
ATOM 544 C C . LEU A 1 70 ? 16.675 11.675 44.986 1.00 93.62 70 LEU A C 1
ATOM 546 O O . LEU A 1 70 ? 15.489 11.531 45.288 1.00 93.62 70 LEU A O 1
ATOM 550 N N . PRO A 1 71 ? 17.213 12.899 44.861 1.00 93.81 71 PRO A N 1
ATOM 551 C CA . PRO A 1 71 ? 16.393 14.106 44.828 1.00 93.81 71 PRO A CA 1
ATOM 552 C C . PRO A 1 71 ? 15.494 14.161 43.585 1.00 93.81 71 PRO A C 1
ATOM 554 O O . PRO A 1 71 ? 15.869 13.710 42.500 1.00 93.81 71 PRO A O 1
ATOM 557 N N . ALA A 1 72 ? 14.306 14.745 43.743 1.00 89.38 72 ALA A N 1
ATOM 558 C CA . ALA A 1 72 ? 13.430 15.104 42.631 1.00 89.38 72 ALA A CA 1
ATOM 559 C C . ALA A 1 72 ? 14.067 16.198 41.750 1.00 89.38 72 ALA A C 1
ATOM 561 O O . ALA A 1 72 ? 14.815 17.036 42.248 1.00 89.38 72 ALA A O 1
ATOM 562 N N . ASP A 1 73 ? 13.729 16.249 40.461 1.00 89.19 73 ASP A N 1
ATOM 563 C CA . ASP A 1 73 ? 14.273 17.208 39.479 1.00 89.19 73 ASP A CA 1
ATOM 564 C C . ASP A 1 73 ? 13.979 18.686 39.783 1.00 89.19 73 ASP A C 1
ATOM 566 O O . ASP A 1 73 ? 14.656 19.580 39.287 1.00 89.19 73 ASP A O 1
ATOM 570 N N . ASN A 1 74 ? 12.982 18.933 40.628 1.00 87.75 74 ASN A N 1
ATOM 571 C CA . ASN A 1 74 ? 12.610 20.244 41.161 1.00 87.75 74 ASN A CA 1
ATOM 572 C C . ASN A 1 74 ? 13.310 20.597 42.495 1.00 87.75 74 ASN A C 1
ATOM 574 O O . ASN A 1 74 ? 13.014 21.639 43.073 1.00 87.75 74 ASN A O 1
ATOM 578 N N . LEU A 1 75 ? 14.170 19.711 43.016 1.00 89.56 75 LEU A N 1
ATOM 579 C CA . LEU A 1 75 ? 14.871 19.819 44.303 1.00 89.56 75 LEU A CA 1
ATOM 580 C C . LEU A 1 75 ? 13.945 20.137 45.505 1.00 89.56 75 LEU A C 1
ATOM 582 O O . LEU A 1 75 ? 14.360 20.769 46.474 1.00 89.56 75 LEU A O 1
ATOM 586 N N . THR A 1 76 ? 12.685 19.674 45.473 1.00 89.00 76 THR A N 1
ATOM 587 C CA . THR A 1 76 ? 11.708 19.844 46.577 1.00 89.00 76 THR A CA 1
ATOM 588 C C . THR A 1 76 ? 11.680 18.686 47.579 1.00 89.00 76 THR A C 1
ATOM 590 O O . THR A 1 76 ? 11.171 18.841 48.689 1.00 89.00 76 THR A O 1
ATOM 593 N N . THR A 1 77 ? 12.150 17.495 47.202 1.00 91.62 77 THR A N 1
ATOM 594 C CA . THR A 1 77 ? 11.990 16.276 48.009 1.00 91.62 77 THR A CA 1
ATOM 595 C C . THR A 1 77 ? 12.986 15.188 47.599 1.00 91.62 77 THR A C 1
ATOM 597 O O . THR A 1 77 ? 13.589 15.270 46.527 1.00 91.62 77 THR A O 1
ATOM 600 N N . LEU A 1 78 ? 13.145 14.170 48.448 1.00 92.88 78 LEU A N 1
ATOM 601 C CA . LEU A 1 78 ? 13.949 12.975 48.189 1.00 92.88 78 LEU A CA 1
ATOM 602 C C . LEU A 1 78 ? 13.027 11.768 47.954 1.00 92.88 78 LEU A C 1
ATOM 604 O O . LEU A 1 78 ? 11.951 11.670 48.547 1.00 92.88 78 LEU A O 1
ATOM 608 N N . LEU A 1 79 ? 13.440 10.859 47.073 1.00 92.81 79 LEU A N 1
ATOM 609 C CA . LEU A 1 79 ? 12.611 9.788 46.521 1.00 92.81 79 LEU A CA 1
ATOM 610 C C . LEU A 1 79 ? 13.351 8.447 46.575 1.00 92.81 79 LEU A C 1
ATOM 612 O O . LEU A 1 79 ? 14.378 8.295 45.915 1.00 92.81 79 LEU A O 1
ATOM 616 N N . GLU A 1 80 ? 12.819 7.475 47.322 1.00 92.75 80 GLU A N 1
ATOM 617 C CA . GLU A 1 80 ? 13.322 6.095 47.378 1.00 92.75 80 GLU A CA 1
ATOM 618 C C . GLU A 1 80 ? 12.525 5.148 46.463 1.00 92.75 80 GLU A C 1
ATOM 620 O O . GLU A 1 80 ? 11.309 5.295 46.311 1.00 92.75 80 GLU A O 1
ATOM 625 N N . PHE A 1 81 ? 13.206 4.177 45.844 1.00 90.81 81 PHE A N 1
ATOM 626 C CA . PHE A 1 81 ? 12.598 3.164 44.968 1.00 90.81 81 PHE A CA 1
ATOM 627 C C . PHE A 1 81 ? 13.542 1.978 44.695 1.00 90.81 81 PHE A C 1
ATOM 629 O O . PHE A 1 81 ? 14.768 2.104 44.768 1.00 90.81 81 PHE A O 1
ATOM 636 N N . CYS A 1 82 ? 12.984 0.835 44.278 1.00 86.94 82 CYS A N 1
ATOM 637 C CA . CYS A 1 82 ? 13.762 -0.219 43.618 1.00 86.94 82 CYS A CA 1
ATOM 638 C C . CYS A 1 82 ? 13.858 0.054 42.105 1.00 86.94 82 CYS A C 1
ATOM 640 O O . CYS A 1 82 ? 12.847 0.144 41.400 1.00 86.94 82 CYS A O 1
ATOM 642 N N . TYR A 1 83 ? 15.081 0.156 41.584 1.00 82.50 83 TYR A N 1
ATOM 643 C CA . TYR A 1 83 ? 15.353 0.312 40.156 1.00 82.50 83 TYR A CA 1
ATOM 644 C C . TYR A 1 83 ? 15.440 -1.060 39.494 1.00 82.50 83 TYR A C 1
ATOM 646 O O . TYR A 1 83 ? 16.431 -1.775 39.636 1.00 82.50 83 TYR A O 1
ATOM 654 N N . THR A 1 84 ? 14.392 -1.435 38.766 1.00 70.69 84 THR A N 1
ATOM 655 C CA . THR A 1 84 ? 14.236 -2.760 38.145 1.00 70.69 84 THR A CA 1
ATOM 656 C C . THR A 1 84 ? 15.128 -2.992 36.920 1.00 70.69 84 THR A C 1
ATOM 658 O O . THR A 1 84 ? 15.197 -4.114 36.429 1.00 70.69 84 THR A O 1
ATOM 661 N N . ARG A 1 85 ? 15.839 -1.967 36.436 1.00 67.12 85 ARG A N 1
ATOM 662 C CA . ARG A 1 85 ? 16.770 -2.044 35.297 1.00 67.12 85 ARG A CA 1
ATOM 663 C C . ARG A 1 85 ? 18.213 -2.317 35.740 1.00 67.12 85 ARG A C 1
ATOM 665 O O . ARG A 1 85 ? 18.523 -2.344 36.929 1.00 67.12 85 ARG A O 1
ATOM 672 N N . THR A 1 86 ? 19.095 -2.521 34.763 1.00 68.44 86 THR A N 1
ATOM 673 C CA . THR A 1 86 ? 20.534 -2.728 34.968 1.00 68.44 86 THR A CA 1
ATOM 674 C C . THR A 1 86 ? 21.181 -1.538 35.683 1.00 68.44 86 THR A C 1
ATOM 676 O O . THR A 1 86 ? 20.935 -0.389 35.321 1.00 68.44 86 THR A O 1
ATOM 679 N N . ARG A 1 87 ? 22.043 -1.825 36.664 1.00 71.50 87 ARG A N 1
ATOM 680 C CA . ARG A 1 87 ? 22.835 -0.876 37.463 1.00 71.50 87 ARG A CA 1
ATOM 681 C C . ARG A 1 87 ? 23.525 0.195 36.598 1.00 71.50 87 ARG A C 1
ATOM 683 O O . ARG A 1 87 ? 24.508 -0.098 35.921 1.00 71.50 87 ARG A O 1
ATOM 690 N N . THR A 1 88 ? 23.027 1.432 36.644 1.00 74.19 88 THR A N 1
ATOM 691 C CA . THR A 1 88 ? 23.605 2.575 35.915 1.00 74.19 88 THR A CA 1
ATOM 692 C C . THR A 1 88 ? 24.956 2.969 36.517 1.00 74.19 88 THR A C 1
ATOM 694 O O . THR A 1 88 ? 25.071 3.104 37.736 1.00 74.19 88 THR A O 1
ATOM 697 N N . GLN A 1 89 ? 25.967 3.183 35.672 1.00 80.56 89 GLN A N 1
ATOM 698 C CA . GLN A 1 89 ? 27.243 3.791 36.059 1.00 80.56 89 GLN A CA 1
ATOM 699 C C . GLN A 1 89 ? 27.176 5.306 35.833 1.00 80.56 89 GLN A C 1
ATOM 701 O O . GLN A 1 89 ? 26.727 5.754 34.781 1.00 80.56 89 GLN A O 1
ATOM 706 N N . VAL A 1 90 ? 27.628 6.075 36.818 1.00 81.25 90 VAL A N 1
ATOM 707 C CA . VAL A 1 90 ? 27.702 7.538 36.812 1.00 81.25 90 VAL A CA 1
ATOM 708 C C . VAL A 1 90 ? 29.169 7.948 36.680 1.00 81.25 90 VAL A C 1
ATOM 710 O O . VAL A 1 90 ? 30.055 7.315 37.266 1.00 81.25 90 VAL A O 1
ATOM 713 N N . VAL A 1 91 ? 29.437 8.976 35.876 1.00 79.31 91 VAL A N 1
ATOM 714 C CA . VAL A 1 91 ? 30.786 9.529 35.680 1.00 79.31 91 VAL A CA 1
ATOM 715 C C . VAL A 1 91 ? 31.163 10.497 36.809 1.00 79.31 91 VAL A C 1
ATOM 717 O O . VAL A 1 91 ? 30.313 10.947 37.576 1.00 79.31 91 VAL A O 1
ATOM 720 N N . GLU A 1 92 ? 32.453 10.808 36.923 1.00 82.69 92 GLU A N 1
ATOM 721 C CA . GLU A 1 92 ? 32.929 11.883 37.801 1.00 82.69 92 GLU A CA 1
ATOM 722 C C . GLU A 1 92 ? 32.335 13.246 37.392 1.00 82.69 92 GLU A C 1
ATOM 724 O O . GLU A 1 92 ? 32.003 13.471 36.229 1.00 82.69 92 GLU A O 1
ATOM 729 N N . GLY A 1 93 ? 32.155 14.145 38.362 1.00 85.00 93 GLY A N 1
ATOM 730 C CA . GLY A 1 93 ? 31.518 15.453 38.167 1.00 85.00 93 GLY A CA 1
ATOM 731 C C . GLY A 1 93 ? 29.982 15.453 38.172 1.00 85.00 93 GLY A C 1
ATOM 732 O O . GLY A 1 93 ? 29.391 16.526 38.067 1.00 85.00 93 GLY A O 1
ATOM 733 N N . GLN A 1 94 ? 29.316 14.294 38.299 1.00 90.69 94 GLN A N 1
ATOM 734 C CA . GLN A 1 94 ? 27.856 14.194 38.154 1.00 90.69 94 GLN A CA 1
ATOM 735 C C . GLN A 1 94 ? 27.145 13.546 39.358 1.00 90.69 94 GLN A C 1
ATOM 737 O O . GLN A 1 94 ? 27.523 12.481 39.852 1.00 90.69 94 GLN A O 1
ATOM 742 N N . CYS A 1 95 ? 26.055 14.181 39.792 1.00 91.12 95 CYS A N 1
ATOM 743 C CA . CYS A 1 95 ? 25.022 13.637 40.678 1.00 91.12 95 CYS A CA 1
ATOM 744 C C . CYS A 1 95 ? 23.818 13.129 39.857 1.00 91.12 95 CYS A C 1
ATOM 746 O O . CYS A 1 95 ? 23.734 13.378 38.654 1.00 91.12 95 CYS A O 1
ATOM 748 N N . MET A 1 96 ? 22.857 12.445 40.491 1.00 90.38 96 MET A N 1
ATOM 749 C CA . MET A 1 96 ? 21.674 11.887 39.814 1.00 90.38 96 MET A CA 1
ATOM 750 C C . MET A 1 96 ? 20.367 12.434 40.408 1.00 90.38 96 MET A C 1
ATOM 752 O O . MET A 1 96 ? 20.193 12.447 41.625 1.00 90.38 96 MET A O 1
ATOM 756 N N . VAL A 1 97 ? 19.435 12.849 39.544 1.00 90.44 97 VAL A N 1
ATOM 757 C CA . VAL A 1 97 ? 18.109 13.403 39.888 1.00 90.44 97 VAL A CA 1
ATOM 758 C C . VAL A 1 97 ? 16.987 12.573 39.262 1.00 90.44 97 VAL A C 1
ATOM 760 O O . VAL A 1 97 ? 17.138 12.034 38.166 1.00 90.44 97 VAL A O 1
ATOM 763 N N . PHE A 1 98 ? 15.830 12.488 39.918 1.00 87.75 98 PHE A N 1
ATOM 764 C CA . PHE A 1 98 ? 14.653 11.795 39.391 1.00 87.75 98 PHE A CA 1
ATOM 765 C C . PHE A 1 98 ? 13.589 12.775 38.883 1.00 87.75 98 PHE A C 1
ATOM 767 O O . PHE A 1 98 ? 13.058 13.578 39.646 1.00 87.75 98 PHE A O 1
ATOM 774 N N . ILE A 1 99 ? 13.234 12.677 37.600 1.00 82.94 99 ILE A N 1
ATOM 775 C CA . ILE A 1 99 ? 12.216 13.531 36.978 1.00 82.94 99 ILE A CA 1
ATOM 776 C C . ILE A 1 99 ? 10.825 12.961 37.267 1.00 82.94 99 ILE A C 1
ATOM 778 O O . ILE A 1 99 ? 10.355 12.072 36.549 1.00 82.94 99 ILE A O 1
ATOM 782 N N . GLU A 1 100 ? 10.142 13.501 38.285 1.00 76.06 100 GLU A N 1
ATOM 783 C CA . GLU A 1 100 ? 8.848 12.976 38.764 1.00 76.06 100 GLU A CA 1
ATOM 784 C C . GLU A 1 100 ? 7.817 12.884 37.630 1.00 76.06 100 GLU A C 1
ATOM 786 O O . GLU A 1 100 ? 7.186 11.849 37.439 1.00 76.06 100 GLU A O 1
ATOM 791 N N . ARG A 1 101 ? 7.709 13.933 36.802 1.00 70.50 101 ARG A N 1
ATOM 792 C CA . ARG A 1 101 ? 6.734 14.018 35.694 1.00 70.50 101 ARG A CA 1
ATOM 793 C C . ARG A 1 101 ? 6.978 13.040 34.538 1.00 70.50 101 ARG A C 1
ATOM 795 O O . ARG A 1 101 ? 6.170 12.997 33.614 1.00 70.50 101 ARG A O 1
ATOM 802 N N . LYS A 1 102 ? 8.117 12.342 34.514 1.00 65.00 102 LYS A N 1
ATOM 803 C CA . LYS A 1 102 ? 8.532 11.468 33.400 1.00 65.00 102 LYS A CA 1
ATOM 804 C C . LYS A 1 102 ? 8.973 10.074 33.852 1.00 65.00 102 LYS A C 1
ATOM 806 O O . LYS A 1 102 ? 9.268 9.259 32.988 1.00 65.00 102 LYS A O 1
ATOM 811 N N . HIS A 1 103 ? 9.039 9.811 35.160 1.00 68.75 103 HIS A N 1
ATOM 812 C CA . HIS A 1 103 ? 9.549 8.576 35.772 1.00 68.75 103 HIS A CA 1
ATOM 813 C C . HIS A 1 103 ? 10.880 8.072 35.171 1.00 68.75 103 HIS A C 1
ATOM 815 O O . HIS A 1 103 ? 11.037 6.893 34.843 1.00 68.75 103 HIS A O 1
ATOM 821 N N . ILE A 1 104 ? 11.842 8.986 35.014 1.00 74.88 104 ILE A N 1
ATOM 822 C CA . ILE A 1 104 ? 13.202 8.715 34.520 1.00 74.88 104 ILE A CA 1
ATOM 823 C C . ILE A 1 104 ? 14.235 9.352 35.448 1.00 74.88 104 ILE A C 1
ATOM 825 O O . ILE A 1 104 ? 13.967 10.381 36.067 1.00 74.88 104 ILE A O 1
ATOM 829 N N . VAL A 1 105 ? 15.430 8.766 35.500 1.00 80.75 105 VAL A N 1
ATOM 830 C CA . VAL A 1 105 ? 16.602 9.419 36.095 1.00 80.75 105 VAL A CA 1
ATOM 831 C C . VAL A 1 105 ? 17.287 10.278 35.036 1.00 80.75 105 VAL A C 1
ATOM 833 O O . VAL A 1 105 ? 17.320 9.902 33.864 1.00 80.75 105 VAL A O 1
ATOM 836 N N . ASN A 1 106 ? 17.838 11.409 35.459 1.00 82.44 106 ASN A N 1
ATOM 837 C CA . ASN A 1 106 ? 18.701 12.276 34.671 1.00 82.44 106 ASN A CA 1
ATOM 838 C C . ASN A 1 106 ? 19.931 12.674 35.503 1.00 82.44 106 ASN A C 1
ATOM 840 O O . ASN A 1 106 ? 19.925 12.554 36.730 1.00 82.44 106 ASN A O 1
ATOM 844 N N . ASN A 1 107 ? 20.974 13.161 34.843 1.00 85.00 107 ASN A N 1
ATOM 845 C CA . ASN A 1 107 ? 22.223 13.545 35.493 1.00 85.00 107 ASN A CA 1
ATOM 846 C C . ASN A 1 107 ? 22.171 15.037 35.881 1.00 85.00 107 ASN A C 1
ATOM 848 O O . ASN A 1 107 ? 21.462 15.826 35.250 1.00 85.00 107 ASN A O 1
ATOM 852 N N . TYR A 1 108 ? 22.921 15.424 36.910 1.00 86.38 108 TYR A N 1
ATOM 853 C CA . TYR A 1 108 ? 23.088 16.805 37.364 1.00 86.38 108 TYR A CA 1
ATOM 854 C C . TYR A 1 108 ? 24.581 17.114 37.493 1.00 86.38 108 TYR A C 1
ATOM 856 O O . TYR A 1 108 ? 25.297 16.397 38.191 1.00 86.38 108 TYR A O 1
ATOM 864 N N . ASP A 1 109 ? 25.053 18.161 36.819 1.00 88.38 109 ASP A N 1
ATOM 865 C CA . ASP A 1 109 ? 26.443 18.617 36.902 1.00 88.38 109 ASP A CA 1
ATOM 866 C C . ASP A 1 109 ? 26.696 19.265 38.271 1.00 88.38 109 ASP A C 1
ATOM 868 O O . ASP A 1 109 ? 26.117 20.302 38.595 1.00 88.38 109 ASP A O 1
ATOM 872 N N . CYS A 1 110 ? 27.550 18.642 39.086 1.00 90.19 110 CYS A N 1
ATOM 873 C CA . CYS A 1 110 ? 27.909 19.142 40.411 1.00 90.19 110 CYS A CA 1
ATOM 874 C C . CYS A 1 110 ? 29.275 19.838 40.461 1.00 90.19 110 CYS A C 1
ATOM 876 O O . CYS A 1 110 ? 29.766 20.133 41.551 1.00 90.19 110 CYS A O 1
ATOM 878 N N . SER A 1 111 ? 29.891 20.155 39.315 1.00 82.88 111 SER A N 1
ATOM 879 C CA . SER A 1 111 ? 31.185 20.858 39.243 1.00 82.88 111 SER A CA 1
ATOM 880 C C . SER A 1 111 ? 31.205 22.217 39.964 1.00 82.88 111 SER A C 1
ATOM 882 O O . SER A 1 111 ? 32.270 22.691 40.355 1.00 82.88 111 SER A O 1
ATOM 884 N N . MET A 1 112 ? 30.031 22.818 40.190 1.00 80.75 112 MET A N 1
ATOM 885 C CA . MET A 1 112 ? 29.832 24.075 40.926 1.00 80.75 112 MET A CA 1
ATOM 886 C C . MET A 1 112 ? 29.591 23.896 42.442 1.00 80.75 112 MET A C 1
ATOM 888 O O . MET A 1 112 ? 29.347 24.879 43.153 1.00 80.75 112 MET A O 1
ATOM 892 N N . PHE A 1 113 ? 29.645 22.666 42.965 1.00 91.94 113 PHE A N 1
ATOM 893 C CA . PHE A 1 113 ? 29.634 22.405 44.408 1.00 91.94 113 PHE A CA 1
ATOM 894 C C . PHE A 1 113 ? 30.971 22.836 45.026 1.00 91.94 113 PHE A C 1
ATOM 896 O O . PHE A 1 113 ? 32.035 22.577 44.471 1.00 91.94 113 PHE A O 1
ATOM 903 N N . LYS A 1 114 ? 30.927 23.445 46.216 1.00 84.25 114 LYS A N 1
ATOM 904 C CA . LYS A 1 114 ? 32.124 23.844 46.975 1.00 84.25 114 LYS A CA 1
ATOM 905 C C . LYS A 1 114 ? 32.995 22.635 47.330 1.00 84.25 114 LYS A C 1
ATOM 907 O O . LYS A 1 114 ? 34.205 22.680 47.149 1.00 84.25 114 LYS A O 1
ATOM 912 N N . GLU A 1 115 ? 32.363 21.570 47.824 1.00 83.56 115 GLU A N 1
ATOM 913 C CA . GLU A 1 115 ? 32.974 20.284 48.173 1.00 83.56 115 GLU A CA 1
ATOM 914 C C . GLU A 1 115 ? 31.945 19.150 47.963 1.00 83.56 115 GLU A C 1
ATOM 916 O O . GLU A 1 115 ? 30.739 19.396 47.905 1.00 83.56 115 GLU A O 1
ATOM 921 N N . GLY A 1 116 ? 32.403 17.897 47.864 1.00 84.12 116 GLY A N 1
ATOM 922 C CA . GLY A 1 116 ? 31.538 16.704 47.916 1.00 84.12 116 GLY A CA 1
ATOM 923 C C . GLY A 1 116 ? 30.949 16.189 46.592 1.00 84.12 116 GLY A C 1
ATOM 924 O O . GLY A 1 116 ? 30.308 15.139 46.606 1.00 84.12 116 GLY A O 1
ATOM 925 N N . CYS A 1 117 ? 31.178 16.860 45.459 1.00 90.75 117 CYS A N 1
ATOM 926 C CA . CYS A 1 117 ? 30.861 16.313 44.130 1.00 90.75 117 CYS A CA 1
ATOM 927 C C . CYS A 1 117 ? 31.746 15.075 43.816 1.00 90.75 117 CYS A C 1
ATOM 929 O O . CYS A 1 117 ? 32.924 15.079 44.194 1.00 90.75 117 CYS A O 1
ATOM 931 N N . PRO A 1 118 ? 31.241 14.009 43.154 1.00 90.81 118 PRO A N 1
ATOM 932 C CA . PRO A 1 118 ? 31.996 12.770 42.951 1.00 90.81 118 PRO A CA 1
ATOM 933 C C . PRO A 1 118 ? 33.232 12.958 42.061 1.00 90.81 118 PRO A C 1
ATOM 935 O O . PRO A 1 118 ? 33.125 13.355 40.904 1.00 90.81 118 PRO A O 1
ATOM 938 N N . ASN A 1 119 ? 34.410 12.616 42.585 1.00 84.31 119 ASN A N 1
ATOM 939 C CA . ASN A 1 119 ? 35.707 12.717 41.899 1.00 84.31 119 ASN A CA 1
ATOM 940 C C . ASN A 1 119 ? 36.229 11.372 41.352 1.00 84.31 119 ASN A C 1
ATOM 942 O O . ASN A 1 119 ? 37.411 11.242 41.041 1.00 84.31 119 ASN A O 1
ATOM 946 N N . ILE A 1 120 ? 35.351 10.371 41.296 1.00 80.06 120 ILE A N 1
ATOM 947 C CA . ILE A 1 120 ? 35.548 9.058 40.681 1.00 80.06 120 ILE A CA 1
ATOM 948 C C . ILE A 1 120 ? 34.214 8.614 40.077 1.00 80.06 120 ILE A C 1
ATOM 950 O O . ILE A 1 120 ? 33.150 9.035 40.536 1.00 80.06 120 ILE A O 1
ATOM 954 N N . TRP A 1 121 ? 34.253 7.714 39.094 1.00 84.31 121 TRP A N 1
ATOM 955 C CA . TRP A 1 121 ? 33.044 7.020 38.654 1.00 84.31 121 TRP A CA 1
ATOM 956 C C . TRP A 1 121 ? 32.476 6.143 39.782 1.00 84.31 121 TRP A C 1
ATOM 958 O O . TRP A 1 121 ? 33.215 5.561 40.580 1.00 84.31 121 TRP A O 1
ATOM 968 N N . TYR A 1 122 ? 31.153 6.021 39.826 1.00 85.50 122 TYR A N 1
ATOM 969 C CA . TYR A 1 122 ? 30.425 5.224 40.816 1.00 85.50 122 TYR A CA 1
ATOM 970 C C . TYR A 1 122 ? 29.166 4.619 40.187 1.00 85.50 122 TYR A C 1
ATOM 972 O O . TYR A 1 122 ? 28.829 4.928 39.046 1.00 85.50 122 TYR A O 1
ATOM 980 N N . PHE A 1 123 ? 28.471 3.722 40.883 1.00 85.69 123 PHE A N 1
ATOM 981 C CA . PHE A 1 123 ? 27.157 3.251 40.433 1.00 85.69 123 PHE A CA 1
ATOM 982 C C . PHE A 1 123 ? 26.024 4.042 41.094 1.00 85.69 123 PHE A C 1
ATOM 984 O O . PHE A 1 123 ? 26.166 4.499 42.223 1.00 85.69 123 PHE A O 1
ATOM 991 N N . MET A 1 124 ? 24.884 4.181 40.418 1.00 86.38 124 MET A N 1
ATOM 992 C CA . MET A 1 124 ? 23.752 5.004 40.872 1.00 86.38 124 MET A CA 1
ATOM 993 C C . MET A 1 124 ? 23.200 4.581 42.248 1.00 86.38 124 MET A C 1
ATOM 995 O O . MET A 1 124 ? 22.787 5.428 43.037 1.00 86.38 124 MET A O 1
ATOM 999 N N . ASP A 1 125 ? 23.257 3.291 42.585 1.00 86.31 125 ASP A N 1
ATOM 1000 C CA . ASP A 1 125 ? 22.891 2.758 43.903 1.00 86.31 125 ASP A CA 1
ATOM 1001 C C . ASP A 1 125 ? 23.917 3.123 44.984 1.00 86.31 125 ASP A C 1
ATOM 1003 O O . ASP A 1 125 ? 23.573 3.208 46.157 1.00 86.31 125 ASP A O 1
ATOM 1007 N N . GLN A 1 126 ? 25.159 3.417 44.597 1.00 89.19 126 GLN A N 1
ATOM 1008 C CA . GLN A 1 126 ? 26.241 3.836 45.488 1.00 89.19 126 GLN A CA 1
ATOM 1009 C C . GLN A 1 126 ? 26.228 5.336 45.821 1.00 89.19 126 GLN A C 1
ATOM 1011 O O . GLN A 1 126 ? 27.174 5.823 46.440 1.00 89.19 126 GLN A O 1
ATOM 1016 N N . MET A 1 127 ? 25.173 6.080 45.465 1.00 88.50 127 MET A N 1
ATOM 1017 C CA . MET A 1 127 ? 25.106 7.527 45.718 1.00 88.50 127 MET A CA 1
ATOM 1018 C C . MET A 1 127 ? 25.148 7.894 47.215 1.00 88.50 127 MET A C 1
ATOM 1020 O O . MET A 1 127 ? 25.576 8.996 47.542 1.00 88.50 127 MET A O 1
ATOM 1024 N N . TYR A 1 128 ? 24.844 6.960 48.135 1.00 89.06 128 TYR A N 1
ATOM 1025 C CA . TYR A 1 128 ? 25.075 7.124 49.587 1.00 89.06 128 TYR A CA 1
ATOM 1026 C C . TYR A 1 128 ? 26.528 7.497 49.938 1.00 89.06 128 TYR A C 1
ATOM 1028 O O . TYR A 1 128 ? 26.776 8.102 50.975 1.00 89.06 128 TYR A O 1
ATOM 1036 N N . ARG A 1 129 ? 27.493 7.173 49.065 1.00 89.25 129 ARG A N 1
ATOM 1037 C CA . ARG A 1 129 ? 28.916 7.519 49.219 1.00 89.25 129 ARG A CA 1
ATOM 1038 C C . ARG A 1 129 ? 29.218 9.002 48.960 1.00 89.25 129 ARG A C 1
ATOM 1040 O O . ARG A 1 129 ? 30.318 9.444 49.275 1.00 89.25 129 ARG A O 1
ATOM 1047 N N . PHE A 1 130 ? 28.259 9.766 48.427 1.00 92.19 130 PHE A N 1
ATOM 1048 C CA . PHE A 1 130 ? 28.402 11.182 48.074 1.00 92.19 130 PHE A CA 1
ATOM 1049 C C . PHE A 1 130 ? 27.221 12.015 48.615 1.00 92.19 130 PHE A C 1
ATOM 1051 O O . PHE A 1 130 ? 26.348 12.415 47.842 1.00 92.19 130 PHE A O 1
ATOM 1058 N N . PRO A 1 131 ? 27.165 12.308 49.934 1.00 89.69 131 PRO A N 1
ATOM 1059 C CA . PRO A 1 131 ? 26.011 12.965 50.561 1.00 89.69 131 PRO A CA 1
ATOM 1060 C C . PRO A 1 131 ? 25.584 14.296 49.928 1.00 89.69 131 PRO A C 1
ATOM 1062 O O . PRO A 1 131 ? 24.391 14.585 49.852 1.00 89.69 131 PRO A O 1
ATOM 1065 N N . ALA A 1 132 ? 26.529 15.071 49.385 1.00 90.81 132 ALA A N 1
ATOM 1066 C CA . ALA A 1 132 ? 26.231 16.315 48.674 1.00 90.81 132 ALA A CA 1
ATOM 1067 C C . ALA A 1 132 ? 25.237 16.123 47.506 1.00 90.81 132 ALA A C 1
ATOM 1069 O O . ALA A 1 132 ? 24.430 17.012 47.249 1.00 90.81 132 ALA A O 1
ATOM 1070 N N . CYS A 1 133 ? 25.219 14.950 46.856 1.00 92.25 133 CYS A N 1
ATOM 1071 C CA . CYS A 1 133 ? 24.283 14.625 45.774 1.00 92.25 133 CYS A CA 1
ATOM 1072 C C . CYS A 1 133 ? 22.823 14.416 46.220 1.00 92.25 133 CYS A C 1
ATOM 1074 O O . CYS A 1 133 ? 21.957 14.219 45.366 1.00 92.25 133 CYS A O 1
ATOM 1076 N N . PHE A 1 134 ? 22.517 14.458 47.521 1.00 91.75 134 PHE A N 1
ATOM 1077 C CA . PHE A 1 134 ? 21.141 14.431 48.039 1.00 91.75 134 PHE A CA 1
ATOM 1078 C C . PHE A 1 134 ? 20.873 15.420 49.190 1.00 91.75 134 PHE A C 1
ATOM 1080 O O . PHE A 1 134 ? 19.756 15.478 49.702 1.00 91.75 134 PHE A O 1
ATOM 1087 N N . GLU A 1 135 ? 21.838 16.256 49.580 1.00 90.25 135 GLU A N 1
ATOM 1088 C CA . GLU A 1 135 ? 21.617 17.326 50.562 1.00 90.25 135 GLU A CA 1
ATOM 1089 C C . GLU A 1 135 ? 21.072 18.605 49.905 1.00 90.25 135 GLU A C 1
ATOM 1091 O O . GLU A 1 135 ? 21.776 19.589 49.685 1.00 90.25 135 GLU A O 1
ATOM 1096 N N . ILE A 1 136 ? 19.770 18.585 49.618 1.00 92.94 136 ILE A N 1
ATOM 1097 C CA . ILE A 1 136 ? 19.002 19.706 49.052 1.00 92.94 136 ILE A CA 1
ATOM 1098 C C . ILE A 1 136 ? 18.459 20.670 50.123 1.00 92.94 136 ILE A C 1
ATOM 1100 O O . ILE A 1 136 ? 18.302 20.305 51.298 1.00 92.94 136 ILE A O 1
ATOM 1104 N N . ASP A 1 137 ? 18.128 21.893 49.705 1.00 89.19 137 ASP A N 1
ATOM 1105 C CA . ASP A 1 137 ? 17.233 22.816 50.410 1.00 89.19 137 ASP A CA 1
ATOM 1106 C C . ASP A 1 137 ? 15.873 22.911 49.676 1.00 89.19 137 ASP A C 1
ATOM 1108 O O . ASP A 1 137 ? 15.782 23.550 48.624 1.00 89.19 137 ASP A O 1
ATOM 1112 N N . PRO A 1 138 ? 14.800 22.297 50.216 1.00 86.06 138 PRO A N 1
ATOM 1113 C CA . PRO A 1 138 ? 13.471 22.311 49.600 1.00 86.06 138 PRO A CA 1
ATOM 1114 C C . PRO A 1 138 ? 12.778 23.673 49.473 1.00 86.06 138 PRO A C 1
ATOM 1116 O O . PRO A 1 138 ? 11.779 23.749 48.760 1.00 86.06 138 PRO A O 1
ATOM 1119 N N . LEU A 1 139 ? 13.240 24.717 50.173 1.00 84.19 139 LEU A N 1
ATOM 1120 C CA . LEU A 1 139 ? 12.651 26.063 50.126 1.00 84.19 139 LEU A CA 1
ATOM 1121 C C . LEU A 1 139 ? 13.349 26.963 49.102 1.00 84.19 139 LEU A C 1
ATOM 1123 O O . LEU A 1 139 ? 12.718 27.863 48.552 1.00 84.19 139 LEU A O 1
ATOM 1127 N N . LEU A 1 140 ? 14.640 26.724 48.858 1.00 84.00 140 LEU A N 1
ATOM 1128 C CA . LEU A 1 140 ? 15.446 27.453 47.875 1.00 84.00 140 LEU A CA 1
ATOM 1129 C C . LEU A 1 140 ? 15.623 26.693 46.546 1.00 84.00 140 LEU A C 1
ATOM 1131 O O . LEU A 1 140 ? 16.120 27.274 45.584 1.00 84.00 140 LEU A O 1
ATOM 1135 N N . HIS A 1 141 ? 15.199 25.425 46.483 1.00 90.31 141 HIS A N 1
ATOM 1136 C CA . HIS A 1 141 ? 15.278 24.542 45.309 1.00 90.31 141 HIS A CA 1
ATOM 1137 C C . HIS A 1 141 ? 16.708 24.409 44.752 1.00 90.31 141 HIS A C 1
ATOM 1139 O O . HIS A 1 141 ? 16.935 24.525 43.549 1.00 90.31 141 HIS A O 1
ATOM 1145 N N . CYS A 1 142 ? 17.676 24.180 45.643 1.00 90.31 142 CYS A N 1
ATOM 1146 C CA . CYS A 1 142 ? 19.105 24.093 45.328 1.00 90.31 142 CYS A CA 1
ATOM 1147 C C . CYS A 1 142 ? 19.824 23.037 46.183 1.00 90.31 142 CYS A C 1
ATOM 1149 O O . CYS A 1 142 ? 19.276 22.544 47.175 1.00 90.31 142 CYS A O 1
ATOM 1151 N N . TYR A 1 143 ? 21.060 22.686 45.817 1.00 93.12 143 TYR A N 1
ATOM 1152 C CA . TYR A 1 143 ? 21.906 21.798 46.619 1.00 93.12 143 TYR A CA 1
ATOM 1153 C C . TYR A 1 143 ? 22.709 22.599 47.645 1.00 93.12 143 TYR A C 1
ATOM 1155 O O . TYR A 1 143 ? 23.389 23.560 47.297 1.00 93.12 143 TYR A O 1
ATOM 1163 N N . LYS A 1 144 ? 22.728 22.168 48.911 1.00 90.06 144 LYS A N 1
ATOM 1164 C CA . LYS A 1 144 ? 23.424 22.874 50.011 1.00 90.06 144 LYS A CA 1
ATOM 1165 C C . LYS A 1 144 ? 24.935 23.026 49.799 1.00 90.06 144 LYS A C 1
ATOM 1167 O O . LYS A 1 144 ? 25.556 23.895 50.408 1.00 90.06 144 LYS A O 1
ATOM 1172 N N . ALA A 1 145 ? 25.521 22.197 48.937 1.00 88.81 145 ALA A N 1
ATOM 1173 C CA . ALA A 1 145 ? 26.923 22.279 48.546 1.00 88.81 145 ALA A CA 1
ATOM 1174 C C . ALA A 1 145 ? 27.224 23.421 47.549 1.00 88.81 145 ALA A C 1
ATOM 1176 O O . ALA A 1 145 ? 28.385 23.805 47.399 1.00 88.81 145 ALA A O 1
ATOM 1177 N N . GLU A 1 146 ? 26.224 23.993 46.873 1.00 89.19 146 GLU A N 1
ATOM 1178 C CA . GLU A 1 146 ? 26.420 25.030 45.854 1.00 89.19 146 GLU A CA 1
ATOM 1179 C C . GLU A 1 146 ? 26.849 26.380 46.451 1.00 89.19 146 GLU A C 1
ATOM 1181 O O . GLU A 1 146 ? 26.567 26.740 47.601 1.00 89.19 146 GLU A O 1
ATOM 1186 N N . ALA A 1 147 ? 27.548 27.185 45.647 1.00 78.44 147 ALA A N 1
ATOM 1187 C CA . ALA A 1 147 ? 27.919 28.547 46.029 1.00 78.44 147 ALA A CA 1
ATOM 1188 C C . ALA A 1 147 ? 26.694 29.446 46.278 1.00 78.44 147 ALA A C 1
ATOM 1190 O O . ALA A 1 147 ? 26.698 30.230 47.226 1.00 78.44 147 ALA A O 1
ATOM 1191 N N . THR A 1 148 ? 25.658 29.273 45.458 1.00 78.06 148 THR A N 1
ATOM 1192 C CA . THR A 1 148 ? 24.409 30.046 45.396 1.00 78.06 148 THR A CA 1
ATOM 1193 C C . THR A 1 148 ? 23.344 29.629 46.410 1.00 78.06 148 THR A C 1
ATOM 1195 O O . THR A 1 148 ? 22.444 30.419 46.686 1.00 78.06 148 THR A O 1
ATOM 1198 N N . CYS A 1 149 ? 23.429 28.425 46.984 1.00 81.06 149 CYS A N 1
ATOM 1199 C CA . CYS A 1 149 ? 22.423 27.902 47.909 1.00 81.06 149 CYS A CA 1
ATOM 1200 C C . CYS A 1 149 ? 22.633 28.452 49.332 1.00 81.06 149 CYS A C 1
ATOM 1202 O O . CYS A 1 149 ? 23.106 27.757 50.232 1.00 81.06 149 CYS A O 1
ATOM 1204 N N . GLN A 1 150 ? 22.338 29.742 49.525 1.00 70.12 150 GLN A N 1
ATOM 1205 C CA . GLN A 1 150 ? 22.418 30.419 50.822 1.00 70.12 150 GLN A CA 1
ATOM 1206 C C . GLN A 1 150 ? 21.095 31.118 51.173 1.00 70.12 150 GLN A C 1
ATOM 1208 O O . GLN A 1 150 ? 20.583 31.888 50.358 1.00 70.12 150 GLN A O 1
ATOM 1213 N N . PRO A 1 151 ? 20.552 30.926 52.392 1.00 54.19 151 PRO A N 1
ATOM 1214 C CA . PRO A 1 151 ? 19.404 31.694 52.855 1.00 54.19 151 PRO A CA 1
ATOM 1215 C C . PRO A 1 151 ? 19.803 33.159 53.071 1.00 54.19 151 PRO A C 1
ATOM 1217 O O . PRO A 1 151 ? 20.781 33.461 53.757 1.00 54.19 151 PRO A O 1
ATOM 1220 N N . THR A 1 152 ? 19.030 34.086 52.508 1.00 43.16 152 THR A N 1
ATOM 1221 C CA . THR A 1 152 ? 19.270 35.532 52.609 1.00 43.16 152 THR A CA 1
ATOM 1222 C C . THR A 1 152 ? 18.960 36.066 54.008 1.00 43.16 152 THR A C 1
ATOM 1224 O O . THR A 1 152 ? 17.882 36.593 54.281 1.00 43.16 152 THR A O 1
ATOM 1227 N N . THR A 1 153 ? 19.939 35.992 54.911 1.00 39.03 153 THR A N 1
ATOM 1228 C CA . THR A 1 153 ? 19.885 36.670 56.213 1.00 39.03 153 THR A CA 1
ATOM 1229 C C . THR A 1 153 ? 19.905 38.190 56.026 1.00 39.03 153 THR A C 1
ATOM 1231 O O . THR A 1 153 ? 20.968 38.796 55.869 1.00 39.03 153 THR A O 1
ATOM 1234 N N . TRP A 1 154 ? 18.727 38.817 56.047 1.00 31.41 154 TRP A N 1
ATOM 1235 C CA . TRP A 1 154 ? 18.572 40.274 56.077 1.00 31.41 154 TRP A CA 1
ATOM 1236 C C . TRP A 1 154 ? 19.067 40.851 57.415 1.00 31.41 154 TRP A C 1
ATOM 1238 O O . TRP A 1 154 ? 18.294 41.045 58.353 1.00 31.41 154 TRP A O 1
ATOM 1248 N N . ASN A 1 155 ? 20.359 41.170 57.494 1.00 31.70 155 ASN A N 1
ATOM 1249 C CA . ASN A 1 155 ? 20.888 42.025 58.555 1.00 31.70 155 ASN A CA 1
ATOM 1250 C C . ASN A 1 155 ? 20.491 43.483 58.278 1.00 31.70 155 ASN A C 1
ATOM 1252 O O . ASN A 1 155 ? 20.942 44.088 57.306 1.00 31.70 155 ASN A O 1
ATOM 1256 N N . VAL A 1 156 ? 19.648 44.057 59.138 1.00 35.09 156 VAL A N 1
ATOM 1257 C CA . VAL A 1 156 ? 19.192 45.449 59.016 1.00 35.09 156 VAL A CA 1
ATOM 1258 C C . VAL A 1 156 ? 20.203 46.396 59.668 1.00 35.09 156 VAL A C 1
ATOM 1260 O O . VAL A 1 156 ? 20.223 46.537 60.889 1.00 35.09 156 VAL A O 1
ATOM 1263 N N . SER A 1 157 ? 21.006 47.095 58.859 1.00 29.11 157 SER A N 1
ATOM 1264 C CA . SER A 1 157 ? 21.844 48.215 59.323 1.00 29.11 157 SER A CA 1
ATOM 1265 C C . SER A 1 157 ? 22.081 49.282 58.240 1.00 29.11 157 SER A C 1
ATOM 1267 O O . SER A 1 157 ? 23.171 49.425 57.695 1.00 29.11 157 SER A O 1
ATOM 1269 N N . VAL A 1 158 ? 21.005 50.008 57.933 1.00 30.14 158 VAL A N 1
ATOM 1270 C CA . VAL A 1 158 ? 20.942 51.451 57.611 1.00 30.14 158 VAL A CA 1
ATOM 1271 C C . VAL A 1 158 ? 22.287 52.215 57.563 1.00 30.14 158 VAL A C 1
ATOM 1273 O O . VAL A 1 158 ? 22.859 52.454 58.624 1.00 30.14 158 VAL A O 1
ATOM 1276 N N . LEU A 1 159 ? 22.694 52.727 56.381 1.00 26.17 159 LEU A N 1
ATOM 1277 C CA . LEU A 1 159 ? 23.009 54.163 56.153 1.00 26.17 159 LEU A CA 1
ATOM 1278 C C . LEU A 1 159 ? 23.391 54.545 54.694 1.00 26.17 159 LEU A C 1
ATOM 1280 O O . LEU A 1 159 ? 24.187 53.871 54.055 1.00 26.17 159 LEU A O 1
ATOM 1284 N N . SER A 1 160 ? 22.826 55.679 54.246 1.00 26.62 160 SER A N 1
ATOM 1285 C CA . SER A 1 160 ? 23.335 56.721 53.313 1.00 26.62 160 SER A CA 1
ATOM 1286 C C . SER A 1 160 ? 24.068 56.395 51.988 1.00 26.62 160 SER A C 1
ATOM 1288 O O . SER A 1 160 ? 25.204 55.936 52.004 1.00 26.62 160 SER A O 1
ATOM 1290 N N . ASP A 1 161 ? 23.483 56.928 50.899 1.00 25.19 161 ASP A N 1
ATOM 1291 C CA . ASP A 1 161 ? 24.122 57.750 49.839 1.00 25.19 161 ASP A CA 1
ATOM 1292 C C . ASP A 1 161 ? 25.121 57.118 48.830 1.00 25.19 161 ASP A C 1
ATOM 1294 O O . ASP A 1 161 ? 25.891 56.226 49.151 1.00 25.19 161 ASP A O 1
ATOM 1298 N N . SER A 1 162 ? 25.199 57.551 47.556 1.00 26.11 162 SER A N 1
ATOM 1299 C CA . SER A 1 162 ? 24.522 58.657 46.828 1.00 26.11 162 SER A CA 1
ATOM 1300 C C . SER A 1 162 ? 24.441 58.405 45.299 1.00 26.11 162 SER A C 1
ATOM 1302 O O . SER A 1 162 ? 25.137 57.538 44.787 1.00 26.11 162 SER A O 1
ATOM 1304 N N . SER A 1 163 ? 23.581 59.180 44.605 1.00 28.58 163 SER A N 1
ATOM 1305 C CA . SER A 1 163 ? 23.602 59.621 43.176 1.00 28.58 163 SER A CA 1
ATOM 1306 C C . SER A 1 163 ? 24.173 58.694 42.066 1.00 28.58 163 SER A C 1
ATOM 1308 O O . SER A 1 163 ? 25.307 58.243 42.129 1.00 28.58 163 SER A O 1
ATOM 1310 N N . GLN A 1 164 ? 23.468 58.399 40.961 1.00 25.28 164 GLN A N 1
ATOM 1311 C CA . GLN A 1 164 ? 23.130 59.315 39.837 1.00 25.28 164 GLN A CA 1
ATOM 1312 C C . GLN A 1 164 ? 24.347 60.073 39.230 1.00 25.28 164 GLN A C 1
ATOM 1314 O O . GLN A 1 164 ? 25.150 60.611 39.976 1.00 25.28 164 GLN A O 1
ATOM 1319 N N . SER A 1 165 ? 24.531 60.221 37.905 1.00 23.86 165 SER A N 1
ATOM 1320 C CA . SER A 1 165 ? 23.812 59.670 36.735 1.00 23.86 165 SER A CA 1
ATOM 1321 C C . SER A 1 165 ? 24.559 59.917 35.393 1.00 23.86 165 SER A C 1
ATOM 1323 O O . SER A 1 165 ? 25.419 60.783 35.308 1.00 23.86 165 SER A O 1
ATOM 1325 N N . THR A 1 166 ? 24.140 59.213 34.324 1.00 24.78 166 THR A N 1
ATOM 1326 C CA . THR A 1 166 ? 24.052 59.662 32.897 1.00 24.78 166 THR A CA 1
ATOM 1327 C C . THR A 1 166 ? 25.232 60.321 32.132 1.00 24.78 166 THR A C 1
ATOM 1329 O O . THR A 1 166 ? 25.498 61.492 32.360 1.00 24.78 166 THR A O 1
ATOM 1332 N N . PHE A 1 167 ? 25.673 59.653 31.036 1.00 23.62 167 PHE A N 1
ATOM 1333 C CA . PHE A 1 167 ? 25.915 60.179 29.650 1.00 23.62 167 PHE A CA 1
ATOM 1334 C C . PHE A 1 167 ? 26.921 61.369 29.419 1.00 23.62 167 PHE A C 1
ATOM 1336 O O . PHE A 1 167 ? 27.309 62.044 30.355 1.00 23.62 167 PHE A O 1
ATOM 1343 N N . VAL A 1 168 ? 27.460 61.718 28.223 1.00 25.95 168 VAL A N 1
ATOM 1344 C CA . VAL A 1 168 ? 27.219 61.392 26.786 1.00 25.95 168 VAL A CA 1
ATOM 1345 C C . VAL A 1 168 ? 28.558 61.298 25.980 1.00 25.95 168 VAL A C 1
ATOM 1347 O O . VAL A 1 168 ? 29.496 62.034 26.255 1.00 25.95 168 VAL A O 1
ATOM 1350 N N . ASN A 1 169 ? 28.598 60.452 24.936 1.00 26.92 169 ASN A N 1
ATOM 1351 C CA . ASN A 1 169 ? 29.474 60.357 23.729 1.00 26.92 169 ASN A CA 1
ATOM 1352 C C . ASN A 1 169 ? 30.650 61.346 23.458 1.00 26.92 169 ASN A C 1
ATOM 1354 O O . ASN A 1 169 ? 30.422 62.551 23.361 1.00 26.92 169 ASN A O 1
ATOM 1358 N N . LYS A 1 170 ? 31.781 60.816 22.928 1.00 26.73 170 LYS A N 1
ATOM 1359 C CA . LYS A 1 170 ? 32.143 60.930 21.478 1.00 26.73 170 LYS A CA 1
ATOM 1360 C C . LYS A 1 170 ? 33.292 60.001 21.007 1.00 26.73 170 LYS A C 1
ATOM 1362 O O . LYS A 1 170 ? 33.941 59.346 21.810 1.00 26.73 170 LYS A O 1
ATOM 1367 N N . THR A 1 171 ? 33.492 59.926 19.684 1.00 24.47 171 THR A N 1
ATOM 1368 C CA . THR A 1 171 ? 34.321 58.951 18.925 1.00 24.47 171 THR A CA 1
ATOM 1369 C C . THR A 1 171 ? 35.578 59.579 18.287 1.00 24.47 171 THR A C 1
ATOM 1371 O O . THR A 1 171 ? 35.496 60.745 17.905 1.00 24.47 171 THR A O 1
ATOM 1374 N N . SER A 1 172 ? 36.671 58.817 18.040 1.00 25.92 172 SER A N 1
ATOM 1375 C CA . SER A 1 172 ? 37.325 58.658 16.696 1.00 25.92 172 SER A CA 1
ATOM 1376 C C . SER A 1 172 ? 38.724 57.956 16.651 1.00 25.92 172 SER A C 1
ATOM 1378 O O . SER A 1 172 ? 39.701 58.446 17.196 1.00 25.92 172 SER A O 1
ATOM 1380 N N . THR A 1 173 ? 38.795 56.828 15.919 1.00 25.31 173 THR A N 1
ATOM 1381 C CA . THR A 1 173 ? 39.868 56.298 15.011 1.00 25.31 173 THR A CA 1
ATOM 1382 C C . THR A 1 173 ? 41.398 56.248 15.321 1.00 25.31 173 THR A C 1
ATOM 1384 O O . THR A 1 173 ? 42.086 57.255 15.217 1.00 25.31 173 THR A O 1
ATOM 1387 N N . ASN A 1 174 ? 41.914 54.997 15.369 1.00 30.84 174 ASN A N 1
ATOM 1388 C CA . ASN A 1 174 ? 43.010 54.360 14.567 1.00 30.84 174 ASN A CA 1
ATOM 1389 C C . ASN A 1 174 ? 44.531 54.692 14.697 1.00 30.84 174 ASN A C 1
ATOM 1391 O O . ASN A 1 174 ? 44.938 55.818 14.439 1.00 30.84 174 ASN A O 1
ATOM 1395 N N . LEU A 1 175 ? 45.374 53.631 14.815 1.00 24.27 175 LEU A N 1
ATOM 1396 C CA . LEU A 1 175 ? 46.579 53.333 13.975 1.00 24.27 175 LEU A CA 1
ATOM 1397 C C . LEU A 1 175 ? 47.085 51.849 14.131 1.00 24.27 175 LEU A C 1
ATOM 1399 O O . LEU A 1 175 ? 46.469 51.094 14.879 1.00 24.27 175 LEU A O 1
ATOM 1403 N N . THR A 1 176 ? 48.142 51.404 13.408 1.00 27.83 176 THR A N 1
ATOM 1404 C CA . THR A 1 176 ? 48.609 49.978 13.223 1.00 27.83 176 THR A CA 1
ATOM 1405 C C . THR A 1 176 ? 50.177 49.834 13.210 1.00 27.83 176 THR A C 1
ATOM 1407 O O . THR A 1 176 ? 50.823 50.833 13.507 1.00 27.83 176 THR A O 1
ATOM 1410 N N . THR A 1 177 ? 50.938 48.733 12.931 1.00 27.94 177 THR A N 1
ATOM 1411 C CA . THR A 1 177 ? 50.762 47.433 12.189 1.00 27.94 177 THR A CA 1
ATOM 1412 C C . THR A 1 177 ? 51.930 46.404 12.411 1.00 27.94 177 THR A C 1
ATOM 1414 O O . THR A 1 177 ? 53.064 46.851 12.531 1.00 27.94 177 THR A O 1
ATOM 1417 N N . ALA A 1 178 ? 51.681 45.077 12.261 1.00 28.59 178 ALA A N 1
ATOM 1418 C CA . ALA A 1 178 ? 52.622 43.950 11.908 1.00 28.59 178 ALA A CA 1
ATOM 1419 C C . ALA A 1 178 ? 53.799 43.580 12.888 1.00 28.59 178 ALA A C 1
ATOM 1421 O O . ALA A 1 178 ? 53.975 44.283 13.874 1.00 28.59 178 ALA A O 1
ATOM 1422 N N . ASP A 1 179 ? 54.617 42.495 12.786 1.00 26.91 179 ASP A N 1
ATOM 1423 C CA . ASP A 1 179 ? 54.916 41.421 11.779 1.00 26.91 179 ASP A CA 1
ATOM 1424 C C . ASP A 1 179 ? 55.598 40.141 12.427 1.00 26.91 179 ASP A C 1
ATOM 1426 O O . ASP A 1 179 ? 56.113 40.238 13.540 1.00 26.91 179 ASP A O 1
ATOM 1430 N N . ARG A 1 180 ? 55.733 39.013 11.676 1.00 27.88 180 ARG A N 1
ATOM 1431 C CA . ARG A 1 180 ? 56.727 37.869 11.747 1.00 27.88 180 ARG A CA 1
ATOM 1432 C C . ARG A 1 180 ? 56.453 36.481 12.394 1.00 27.88 180 ARG A C 1
ATOM 1434 O O . ARG A 1 180 ? 55.646 36.302 13.294 1.00 27.88 180 ARG A O 1
ATOM 1441 N N . ASN A 1 181 ? 57.206 35.483 11.874 1.00 29.17 181 ASN A N 1
ATOM 1442 C CA . ASN A 1 181 ? 57.189 34.020 12.134 1.00 29.17 181 ASN A CA 1
ATOM 1443 C C . ASN A 1 181 ? 58.493 33.500 12.800 1.00 29.17 181 ASN A C 1
ATOM 1445 O O . ASN A 1 181 ? 59.534 34.096 12.526 1.00 29.17 181 ASN A O 1
ATOM 1449 N N . ASN A 1 182 ? 58.489 32.314 13.459 1.00 28.95 182 ASN A N 1
ATOM 1450 C CA . ASN A 1 182 ? 59.343 31.147 13.080 1.00 28.95 182 ASN A CA 1
ATOM 1451 C C . ASN A 1 182 ? 59.066 29.816 13.854 1.00 28.95 182 ASN A C 1
ATOM 1453 O O . ASN A 1 182 ? 58.097 29.732 14.601 1.00 28.95 182 ASN A O 1
ATOM 1457 N N . ARG A 1 183 ? 59.878 28.760 13.611 1.00 33.31 183 ARG A N 1
ATOM 1458 C CA . ARG A 1 183 ? 59.776 27.352 14.103 1.00 33.31 183 ARG A CA 1
ATOM 1459 C C . ARG A 1 183 ? 61.030 26.906 14.891 1.00 33.31 183 ARG A C 1
ATOM 1461 O O . ARG A 1 183 ? 62.082 27.457 14.596 1.00 33.31 183 ARG A O 1
ATOM 1468 N N . GL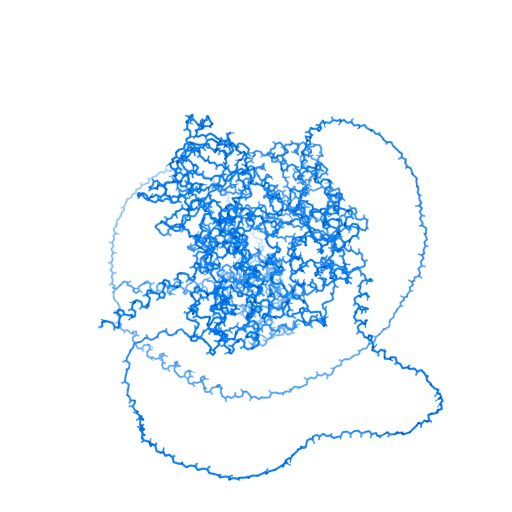U A 1 184 ? 60.960 25.814 15.679 1.00 30.02 184 GLU A N 1
ATOM 1469 C CA . GLU A 1 184 ? 62.000 24.740 15.723 1.00 30.02 184 GLU A CA 1
ATOM 1470 C C . GLU A 1 184 ? 61.533 23.409 16.390 1.00 30.02 184 GLU A C 1
ATOM 1472 O O . GLU A 1 184 ? 60.336 23.270 16.650 1.00 30.02 184 GLU A O 1
ATOM 1477 N N . ILE A 1 185 ? 62.402 22.375 16.488 1.00 32.78 185 ILE A N 1
ATOM 1478 C CA . ILE A 1 185 ? 62.045 20.927 16.389 1.00 32.78 185 ILE A CA 1
ATOM 1479 C C . ILE A 1 185 ? 62.938 19.953 17.233 1.00 32.78 185 ILE A C 1
ATOM 148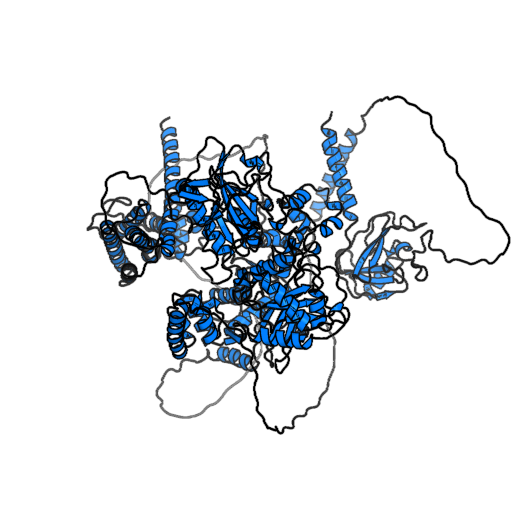1 O O . ILE A 1 185 ? 64.157 20.058 17.162 1.00 32.78 185 ILE A O 1
ATOM 1485 N N . ASP A 1 186 ? 62.313 18.934 17.875 1.00 34.47 186 ASP A N 1
ATOM 1486 C CA . ASP A 1 186 ? 62.853 17.630 18.404 1.00 34.47 186 ASP A CA 1
ATOM 1487 C C . ASP A 1 186 ? 63.977 17.647 19.501 1.00 34.47 186 ASP A C 1
ATOM 1489 O O . ASP A 1 186 ? 64.448 18.735 19.830 1.00 34.47 186 ASP A O 1
ATOM 1493 N N . PRO A 1 187 ? 64.407 16.509 20.142 1.00 40.34 187 PRO A N 1
ATOM 1494 C CA . PRO A 1 187 ? 64.159 15.088 19.820 1.00 40.34 187 PRO A CA 1
ATOM 1495 C C . PRO A 1 187 ? 63.664 14.110 20.925 1.00 40.34 187 PRO A C 1
ATOM 1497 O O . PRO A 1 187 ? 63.771 14.319 22.132 1.00 40.34 187 PRO A O 1
ATOM 1500 N N . LEU A 1 188 ? 63.201 12.956 20.421 1.00 37.81 188 LEU A N 1
ATOM 1501 C CA . LEU A 1 188 ? 63.040 11.614 21.033 1.00 37.81 188 LEU A CA 1
ATOM 1502 C C . LEU A 1 188 ? 64.440 10.928 21.271 1.00 37.81 188 LEU A C 1
ATOM 1504 O O . LEU A 1 188 ? 65.444 11.634 21.295 1.00 37.81 188 LEU A O 1
ATOM 1508 N N . PRO A 1 189 ? 64.634 9.581 21.273 1.00 49.09 189 PRO A N 1
ATOM 1509 C CA . PRO A 1 189 ? 64.021 8.479 22.045 1.00 49.09 189 PRO A CA 1
ATOM 1510 C C . PRO A 1 189 ? 65.050 7.494 22.687 1.00 49.09 189 PRO A C 1
ATOM 1512 O O . PRO A 1 189 ? 65.949 7.027 21.994 1.00 49.09 189 PRO A O 1
ATOM 1515 N N . ILE A 1 190 ? 64.851 7.004 23.929 1.00 41.72 190 ILE A N 1
ATOM 1516 C CA . ILE A 1 190 ? 65.541 5.766 24.414 1.00 41.72 190 ILE A CA 1
ATOM 1517 C C . ILE A 1 190 ? 64.638 4.805 25.224 1.00 41.72 190 ILE A C 1
ATOM 1519 O O . ILE A 1 190 ? 64.681 3.600 24.996 1.00 41.72 190 ILE A O 1
ATOM 1523 N N . LEU A 1 191 ? 63.817 5.284 26.169 1.00 46.91 191 LEU A N 1
ATOM 1524 C CA . LEU A 1 191 ? 63.325 4.441 27.284 1.00 46.91 191 LEU A CA 1
ATOM 1525 C C . LEU A 1 191 ? 62.254 3.363 26.982 1.00 46.91 191 LEU A C 1
ATOM 1527 O O . LEU A 1 191 ? 62.002 2.509 27.832 1.00 46.91 191 LEU A O 1
ATOM 1531 N N . LEU A 1 192 ? 61.591 3.387 25.824 1.00 51.62 192 LEU A N 1
ATOM 1532 C CA . LEU A 1 192 ? 60.366 2.598 25.591 1.00 51.62 192 LEU A CA 1
ATOM 1533 C C . LEU A 1 192 ? 60.501 1.062 25.403 1.00 51.62 192 LEU A C 1
ATOM 1535 O O . LEU A 1 192 ? 59.530 0.379 25.735 1.00 51.62 192 LEU A O 1
ATOM 1539 N N . PRO A 1 193 ? 61.617 0.461 24.930 1.00 49.50 193 PRO A N 1
ATOM 1540 C CA . PRO A 1 193 ? 61.661 -0.987 24.663 1.00 49.50 193 PRO A CA 1
ATOM 1541 C C . PRO A 1 193 ? 61.504 -1.891 25.897 1.00 49.50 193 PRO A C 1
ATOM 1543 O O . PRO A 1 193 ? 60.997 -3.006 25.784 1.00 49.50 193 PRO A O 1
ATOM 1546 N N . LEU A 1 194 ? 61.935 -1.433 27.078 1.00 46.34 194 LEU A N 1
ATOM 1547 C CA . LEU A 1 194 ? 62.049 -2.278 28.276 1.00 46.34 194 LEU A CA 1
ATOM 1548 C C . LEU A 1 194 ? 60.700 -2.598 28.942 1.00 46.34 194 LEU A C 1
ATOM 1550 O O . LEU A 1 194 ? 60.555 -3.650 29.562 1.00 46.34 194 LEU A O 1
ATOM 1554 N N . ILE A 1 195 ? 59.699 -1.725 28.795 1.00 56.00 195 ILE A N 1
ATOM 1555 C CA . ILE A 1 195 ? 58.404 -1.860 29.484 1.00 56.00 195 ILE A CA 1
ATOM 1556 C C . ILE A 1 195 ? 57.549 -2.978 28.856 1.00 56.00 195 ILE A C 1
ATOM 1558 O O . ILE A 1 195 ? 56.849 -3.702 29.565 1.00 56.00 195 ILE A O 1
ATOM 1562 N N . GLY A 1 196 ? 57.637 -3.171 27.534 1.00 54.62 196 GLY A N 1
ATOM 1563 C CA . GLY A 1 196 ? 56.799 -4.131 26.804 1.00 54.62 196 GLY A CA 1
ATOM 1564 C C . GLY A 1 196 ? 57.048 -5.601 27.165 1.00 54.62 196 GLY A C 1
ATOM 1565 O O . GLY A 1 196 ? 56.110 -6.395 27.192 1.00 54.62 196 GLY A O 1
ATOM 1566 N N . ILE A 1 197 ? 58.292 -5.965 27.493 1.00 58.66 197 ILE A N 1
ATOM 1567 C CA . ILE A 1 197 ? 58.669 -7.355 27.809 1.00 58.66 197 ILE A CA 1
ATOM 1568 C C . ILE A 1 197 ? 58.067 -7.796 29.155 1.00 58.66 197 ILE A C 1
ATOM 1570 O O . ILE A 1 197 ? 57.616 -8.934 29.291 1.00 58.66 197 ILE A O 1
ATOM 1574 N N . LEU A 1 198 ? 57.995 -6.886 30.133 1.00 55.97 198 LEU A N 1
ATOM 1575 C CA . LEU A 1 198 ? 57.517 -7.191 31.483 1.00 55.97 198 LEU A CA 1
ATOM 1576 C C . LEU A 1 198 ? 56.015 -7.537 31.509 1.00 55.97 198 LEU A C 1
ATOM 1578 O O . LEU A 1 198 ? 55.601 -8.459 32.212 1.00 55.97 198 LEU A O 1
ATOM 1582 N N . GLY A 1 199 ? 55.200 -6.843 30.706 1.00 68.06 199 GLY A N 1
ATOM 1583 C CA . GLY A 1 199 ? 53.746 -7.050 30.661 1.00 68.06 199 GLY A CA 1
ATOM 1584 C C . GLY A 1 199 ? 53.323 -8.423 30.124 1.00 68.06 199 GLY A C 1
ATOM 1585 O O . GLY A 1 199 ? 52.351 -9.006 30.606 1.00 68.06 199 GLY A O 1
ATOM 1586 N N . ILE A 1 200 ? 54.071 -8.983 29.167 1.00 69.50 200 ILE A N 1
ATOM 1587 C CA . ILE A 1 200 ? 53.737 -10.270 28.532 1.00 69.50 200 ILE A CA 1
ATOM 1588 C C . ILE A 1 200 ? 53.874 -11.434 29.530 1.00 69.50 200 ILE A C 1
ATOM 1590 O O . ILE A 1 200 ? 53.018 -12.321 29.565 1.00 69.50 200 ILE A O 1
ATOM 1594 N N . ALA A 1 201 ? 54.891 -11.403 30.398 1.00 62.69 201 ALA A N 1
ATOM 1595 C CA . ALA A 1 201 ? 55.099 -12.426 31.425 1.00 62.69 201 ALA A CA 1
ATOM 1596 C C . ALA A 1 201 ? 53.932 -12.500 32.434 1.00 62.69 201 ALA A C 1
ATOM 1598 O O . ALA A 1 201 ? 53.495 -13.592 32.808 1.00 62.69 201 ALA A O 1
ATOM 1599 N N . VAL A 1 202 ? 53.380 -11.345 32.826 1.00 71.38 202 VAL A N 1
ATOM 1600 C CA . VAL A 1 202 ? 52.248 -11.250 33.766 1.00 71.38 202 VAL A CA 1
ATOM 1601 C C . VAL A 1 202 ? 50.978 -11.883 33.183 1.00 71.38 202 VAL A C 1
ATOM 1603 O O . VAL A 1 202 ? 50.278 -12.624 33.876 1.00 71.38 202 VAL A O 1
ATOM 1606 N N . ILE A 1 203 ? 50.699 -11.659 31.895 1.00 70.00 203 ILE A N 1
ATOM 1607 C CA . ILE A 1 203 ? 49.506 -12.199 31.220 1.00 70.00 203 ILE A CA 1
ATOM 1608 C C . ILE A 1 203 ? 49.539 -13.736 31.173 1.00 70.00 203 ILE A C 1
ATOM 1610 O O . ILE A 1 203 ? 48.526 -14.385 31.447 1.00 70.00 203 ILE A O 1
ATOM 1614 N N . ILE A 1 204 ? 50.703 -14.334 30.898 1.00 68.12 204 ILE A N 1
ATOM 1615 C CA . ILE A 1 204 ? 50.871 -15.798 30.858 1.00 68.12 204 ILE A CA 1
ATOM 1616 C C . ILE A 1 204 ? 50.597 -16.422 32.239 1.00 68.12 204 ILE A C 1
ATOM 1618 O O . ILE A 1 204 ? 49.888 -17.428 32.333 1.00 68.12 204 ILE A O 1
ATOM 1622 N N . ALA A 1 205 ? 51.075 -15.796 33.322 1.00 60.66 205 ALA A N 1
ATOM 1623 C CA . ALA A 1 205 ? 50.818 -16.257 34.689 1.00 60.66 205 ALA A CA 1
ATOM 1624 C C . ALA A 1 205 ? 49.318 -16.222 35.058 1.00 60.66 205 ALA A C 1
ATOM 1626 O O . ALA A 1 205 ? 48.793 -17.180 35.634 1.00 60.66 205 ALA A O 1
ATOM 1627 N N . ILE A 1 206 ? 48.603 -15.158 34.670 1.00 68.50 206 ILE A N 1
ATOM 1628 C CA . ILE A 1 206 ? 47.157 -15.009 34.914 1.00 68.50 206 ILE A CA 1
ATOM 1629 C C . ILE A 1 206 ? 46.350 -16.100 34.187 1.00 68.50 206 ILE A C 1
ATOM 1631 O O . ILE A 1 206 ? 45.416 -16.668 34.761 1.00 68.50 206 ILE A O 1
ATOM 1635 N N . LEU A 1 207 ? 46.716 -16.437 32.947 1.00 53.84 207 LEU A N 1
ATOM 1636 C CA . LEU A 1 207 ? 46.043 -17.483 32.167 1.00 53.84 207 LEU A CA 1
ATOM 1637 C C . LEU A 1 207 ? 46.274 -18.887 32.755 1.00 53.84 207 LEU A C 1
ATOM 1639 O O . LEU A 1 207 ? 45.324 -19.669 32.871 1.00 53.84 207 LEU A O 1
ATOM 1643 N N . ALA A 1 208 ? 47.496 -19.184 33.210 1.00 47.72 208 ALA A N 1
ATOM 1644 C CA . ALA A 1 208 ? 47.806 -20.432 33.910 1.00 47.72 208 ALA A CA 1
ATOM 1645 C C . ALA A 1 208 ? 47.001 -20.584 35.218 1.00 47.72 208 ALA A C 1
ATOM 1647 O O . ALA A 1 208 ? 46.491 -21.668 35.520 1.00 47.72 208 ALA A O 1
ATOM 1648 N N . TRP A 1 209 ? 46.818 -19.492 35.970 1.00 46.03 209 TRP A N 1
ATOM 1649 C CA . TRP A 1 209 ? 46.003 -19.477 37.189 1.00 46.03 209 TRP A CA 1
ATOM 1650 C C . TRP A 1 209 ? 44.513 -19.727 36.900 1.00 46.03 209 TRP A C 1
ATOM 1652 O O . TRP A 1 209 ? 43.898 -20.589 37.537 1.00 46.03 209 TRP A O 1
ATOM 1662 N N . LYS A 1 210 ? 43.942 -19.057 35.885 1.00 42.62 210 LYS A N 1
ATOM 1663 C CA . LYS A 1 210 ? 42.522 -19.199 35.502 1.00 42.62 210 LYS A CA 1
ATOM 1664 C C . LYS A 1 210 ? 42.151 -20.631 35.093 1.00 42.62 210 LYS A C 1
ATOM 1666 O O . LYS A 1 210 ? 41.101 -21.130 35.504 1.00 42.62 210 LYS A O 1
ATOM 1671 N N . ASN A 1 211 ? 43.022 -21.327 34.358 1.00 42.38 211 ASN A N 1
ATOM 1672 C CA . ASN A 1 211 ? 42.780 -22.722 33.964 1.00 42.38 211 ASN A CA 1
ATOM 1673 C C . ASN A 1 211 ? 42.858 -23.717 35.137 1.00 42.38 211 ASN A C 1
ATOM 1675 O O . ASN A 1 211 ? 42.201 -24.757 35.095 1.00 42.38 211 ASN A O 1
ATOM 1679 N N . LYS A 1 212 ? 43.584 -23.395 36.218 1.00 36.03 212 LYS A N 1
ATOM 1680 C CA . LYS A 1 212 ? 43.645 -24.232 37.431 1.00 36.03 212 LYS A CA 1
ATOM 1681 C C . LYS A 1 212 ? 42.364 -24.157 38.278 1.00 36.03 212 LYS A C 1
ATOM 1683 O O . LYS A 1 212 ? 42.062 -25.103 39.003 1.00 36.03 212 LYS A O 1
ATOM 1688 N N . TRP A 1 213 ? 41.596 -23.068 38.170 1.00 36.56 213 TRP A N 1
ATOM 1689 C CA . TRP A 1 213 ? 40.366 -22.846 38.946 1.00 36.56 213 TRP A CA 1
ATOM 1690 C C . TRP A 1 213 ? 39.136 -23.599 38.403 1.00 36.56 213 TRP A C 1
ATOM 1692 O O . TRP A 1 213 ? 38.298 -24.045 39.182 1.00 36.56 213 TRP A O 1
ATOM 1702 N N . ARG A 1 214 ? 39.036 -23.823 37.084 1.00 36.41 214 ARG A N 1
ATOM 1703 C CA . ARG A 1 214 ? 37.855 -24.429 36.421 1.00 36.41 214 ARG A CA 1
ATOM 1704 C C . ARG A 1 214 ? 37.646 -25.946 36.643 1.00 36.41 214 ARG A C 1
ATOM 1706 O O . ARG A 1 214 ? 36.829 -26.547 35.955 1.00 36.41 214 ARG A O 1
ATOM 1713 N N . ARG A 1 215 ? 38.360 -26.590 37.579 1.00 33.06 215 ARG A N 1
ATOM 1714 C CA . ARG A 1 215 ? 38.296 -28.052 37.834 1.00 33.06 215 ARG A CA 1
ATOM 1715 C C . ARG A 1 215 ? 37.769 -28.464 39.223 1.00 33.06 215 ARG A C 1
ATOM 1717 O O . ARG A 1 215 ? 37.979 -29.607 39.623 1.00 33.06 215 ARG A O 1
ATOM 1724 N N . LYS A 1 216 ? 37.093 -27.588 39.981 1.00 29.09 216 LYS A N 1
ATOM 1725 C CA . LYS A 1 216 ? 36.510 -27.951 41.293 1.00 29.09 216 LYS A CA 1
ATOM 1726 C C . LYS A 1 216 ? 35.073 -27.449 41.491 1.00 29.09 216 LYS A C 1
ATOM 1728 O O . LYS A 1 216 ? 34.867 -26.248 41.591 1.00 29.09 216 LYS A O 1
ATOM 1733 N N . ARG A 1 217 ? 34.162 -28.415 41.706 1.00 28.78 217 ARG A N 1
ATOM 1734 C CA . ARG A 1 217 ? 32.729 -28.314 42.078 1.00 28.78 217 ARG A CA 1
ATOM 1735 C C . ARG A 1 217 ? 31.796 -27.701 41.014 1.00 28.78 217 ARG A C 1
ATOM 1737 O O . ARG A 1 217 ? 32.156 -26.705 40.409 1.00 28.78 217 ARG A O 1
ATOM 1744 N N . PHE A 1 218 ? 30.575 -28.186 40.742 1.00 30.97 218 PHE A N 1
ATOM 1745 C CA . PHE A 1 218 ? 29.874 -29.462 41.033 1.00 30.97 218 PHE A CA 1
ATOM 1746 C C . PHE A 1 218 ? 29.866 -30.025 42.475 1.00 30.97 218 PHE A C 1
ATOM 1748 O O . PHE A 1 218 ? 30.783 -30.757 42.836 1.00 30.97 218 PHE A O 1
ATOM 1755 N N . PHE A 1 219 ? 28.814 -29.746 43.263 1.00 25.77 219 PHE A N 1
ATOM 1756 C CA . PHE A 1 219 ? 28.006 -30.727 44.039 1.00 25.77 219 PHE A CA 1
ATOM 1757 C C . PHE A 1 219 ? 27.016 -30.030 45.005 1.00 25.77 219 PHE A C 1
ATOM 1759 O O . PHE A 1 219 ? 27.409 -29.089 45.688 1.00 25.77 219 PHE A O 1
ATOM 1766 N N . GLY A 1 220 ? 25.794 -30.576 45.141 1.00 25.12 220 GLY A N 1
ATOM 1767 C CA . GLY A 1 220 ? 24.845 -30.299 46.245 1.00 25.12 220 GLY A CA 1
ATOM 1768 C C . GLY A 1 220 ? 23.838 -29.137 46.046 1.00 25.12 220 GLY A C 1
ATOM 1769 O O . GLY A 1 220 ? 24.221 -28.131 45.465 1.00 25.12 220 GLY A O 1
ATOM 1770 N N . ARG A 1 221 ? 22.611 -29.122 46.617 1.00 24.92 221 ARG A N 1
ATOM 1771 C CA . ARG A 1 221 ? 21.442 -30.064 46.626 1.00 24.92 221 ARG A CA 1
ATOM 1772 C C . ARG A 1 221 ? 20.497 -29.766 47.832 1.00 24.92 221 ARG A C 1
ATOM 1774 O O . ARG A 1 221 ? 21.006 -29.747 48.943 1.00 24.92 221 ARG A O 1
ATOM 1781 N N . LYS A 1 222 ? 19.158 -29.761 47.608 1.00 24.34 222 LYS A N 1
ATOM 1782 C CA . LYS A 1 222 ? 18.016 -29.846 48.587 1.00 24.34 222 LYS A CA 1
ATOM 1783 C C . LYS A 1 222 ? 17.717 -28.581 49.451 1.00 24.34 222 LYS A C 1
ATOM 1785 O O . LYS A 1 222 ? 18.650 -27.902 49.846 1.00 24.34 222 LYS A O 1
ATOM 1790 N N . GLU A 1 223 ? 16.465 -28.071 49.469 1.00 26.03 223 GLU A N 1
ATOM 1791 C CA . GLU A 1 223 ? 15.285 -28.318 50.374 1.00 26.03 223 GLU A CA 1
ATOM 1792 C C . GLU A 1 223 ? 15.389 -27.647 51.767 1.00 26.03 223 GLU A C 1
ATOM 1794 O O . GLU A 1 223 ? 16.485 -27.590 52.307 1.00 26.03 223 GLU A O 1
ATOM 1799 N N . THR A 1 224 ? 14.329 -27.149 52.437 1.00 24.27 224 THR A N 1
ATOM 1800 C CA . THR A 1 224 ? 12.844 -27.192 52.240 1.00 24.27 224 THR A CA 1
ATOM 1801 C C . THR A 1 224 ? 12.256 -25.774 51.926 1.00 24.27 224 THR A C 1
ATOM 1803 O O . THR A 1 224 ? 12.975 -25.012 51.293 1.00 24.27 224 THR A O 1
ATOM 1806 N N . GLY A 1 225 ? 11.017 -25.307 52.224 1.00 23.34 225 GLY A N 1
ATOM 1807 C CA . GLY A 1 225 ? 9.848 -25.830 52.973 1.00 23.34 225 GLY A CA 1
ATOM 1808 C C . GLY A 1 225 ? 8.586 -24.916 52.986 1.00 23.34 225 GLY A C 1
ATOM 1809 O O . GLY A 1 225 ? 8.420 -24.079 52.105 1.00 23.34 225 GLY A O 1
ATOM 1810 N N . ARG A 1 226 ? 7.690 -25.137 53.967 1.00 23.14 226 ARG A N 1
ATOM 1811 C CA . ARG A 1 226 ? 6.361 -24.518 54.279 1.00 23.14 226 ARG A CA 1
ATOM 1812 C C . ARG A 1 226 ? 6.006 -24.898 55.754 1.00 23.14 226 ARG A C 1
ATOM 1814 O O . ARG A 1 226 ? 6.842 -25.603 56.330 1.00 23.14 226 ARG A O 1
ATOM 1821 N N . PRO A 1 227 ? 4.818 -24.602 56.344 1.00 42.25 227 PRO A N 1
ATOM 1822 C CA . PRO A 1 227 ? 3.658 -23.782 55.925 1.00 42.25 227 PRO A CA 1
ATOM 1823 C C . PRO A 1 227 ? 3.630 -22.435 56.714 1.00 42.25 227 PRO A C 1
ATOM 1825 O O . PRO A 1 227 ? 4.711 -21.855 56.761 1.00 42.25 227 PRO A O 1
ATOM 1828 N N . ASP A 1 228 ? 2.588 -21.757 57.244 1.00 24.59 228 ASP A N 1
ATOM 1829 C CA . ASP A 1 228 ? 1.119 -21.880 57.514 1.00 24.59 228 ASP A CA 1
ATOM 1830 C C . ASP A 1 228 ? 0.503 -20.440 57.511 1.00 24.59 228 ASP A C 1
ATOM 1832 O O . ASP A 1 228 ? 1.271 -19.478 57.461 1.00 24.59 228 ASP A O 1
ATOM 1836 N N . GLY A 1 229 ? -0.810 -20.146 57.588 1.00 25.23 229 GLY A N 1
ATOM 1837 C CA . GLY A 1 229 ? -2.053 -20.942 57.514 1.00 25.23 229 GLY A CA 1
ATOM 1838 C C . GLY A 1 229 ? -3.285 -20.164 58.063 1.00 25.23 229 GLY A C 1
ATOM 1839 O O . GLY A 1 229 ? -3.123 -19.446 59.044 1.00 25.23 229 GLY A O 1
ATOM 1840 N N . ASN A 1 230 ? -4.475 -20.367 57.458 1.00 25.20 230 ASN A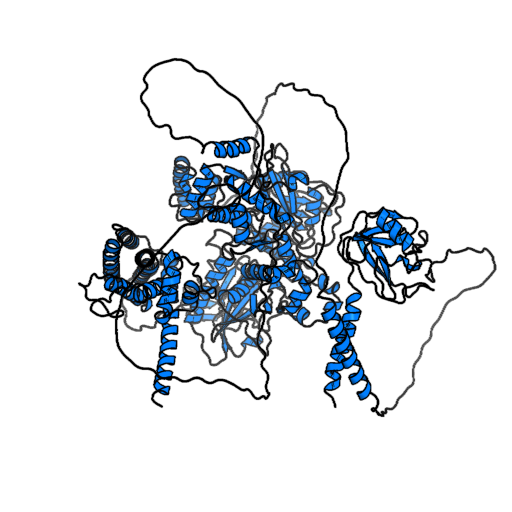 N 1
ATOM 1841 C CA . ASN A 1 230 ? -5.843 -20.254 58.045 1.00 25.20 230 ASN A CA 1
ATOM 1842 C C . ASN A 1 230 ? -6.374 -18.849 58.504 1.00 25.20 230 ASN A C 1
ATOM 1844 O O . ASN A 1 230 ? -5.588 -17.978 58.860 1.00 25.20 230 ASN A O 1
ATOM 1848 N N . ASP A 1 231 ? -7.683 -18.509 58.519 1.00 28.14 231 ASP A N 1
ATOM 1849 C CA . ASP A 1 231 ? -8.937 -19.196 58.099 1.00 28.14 231 ASP A CA 1
ATOM 1850 C C . ASP A 1 231 ? -10.129 -18.216 57.834 1.00 28.14 231 ASP A C 1
ATOM 1852 O O . ASP A 1 231 ? -10.107 -17.099 58.341 1.00 28.14 231 ASP A O 1
ATOM 1856 N N . GLU A 1 232 ? -11.150 -18.696 57.084 1.00 27.22 232 GLU A N 1
ATOM 1857 C CA . GLU A 1 232 ? -12.636 -18.472 57.167 1.00 27.22 232 GLU A CA 1
ATOM 1858 C C . GLU A 1 232 ? -13.301 -17.058 57.265 1.00 27.22 232 GLU A C 1
ATOM 1860 O O . GLU A 1 232 ? -12.709 -16.093 57.730 1.00 27.22 232 GLU A O 1
ATOM 1865 N N . GLU A 1 233 ? -14.601 -16.835 56.956 1.00 27.36 233 GLU A N 1
ATOM 1866 C CA . GLU A 1 233 ? -15.556 -17.334 55.920 1.00 27.36 233 GLU A CA 1
ATOM 1867 C C . GLU A 1 233 ? -16.841 -16.421 55.918 1.00 27.36 233 GLU A C 1
ATOM 1869 O O . GLU A 1 233 ? -16.876 -15.399 56.600 1.00 27.36 233 GLU A O 1
ATOM 1874 N N . LEU A 1 234 ? -17.918 -16.835 55.216 1.00 23.67 234 LEU A N 1
ATOM 1875 C CA . LEU A 1 234 ? -19.359 -16.506 55.411 1.00 23.67 234 LEU A CA 1
ATOM 1876 C C . LEU A 1 234 ? -20.021 -15.239 54.792 1.00 23.67 234 LEU A C 1
ATOM 1878 O O . LEU A 1 234 ? -20.182 -14.226 55.458 1.00 23.67 234 LEU A O 1
ATOM 1882 N N . ARG A 1 235 ? -20.634 -15.455 53.603 1.00 25.09 235 ARG A N 1
ATOM 1883 C CA . ARG A 1 235 ? -22.075 -15.237 53.231 1.00 25.09 235 ARG A CA 1
ATOM 1884 C C . ARG A 1 235 ? -22.742 -13.841 53.374 1.00 25.09 235 ARG A C 1
ATOM 1886 O O . ARG A 1 235 ? -22.317 -12.997 54.140 1.00 25.09 235 ARG A O 1
ATOM 1893 N N . ALA A 1 236 ? -23.916 -13.559 52.787 1.00 23.06 236 ALA A N 1
ATOM 1894 C CA . ALA A 1 236 ? -24.593 -13.918 51.517 1.00 23.06 236 ALA A CA 1
ATOM 1895 C C . ALA A 1 236 ? -25.969 -13.201 51.499 1.00 23.06 236 ALA A C 1
ATOM 1897 O O . ALA A 1 236 ? -26.565 -13.067 52.564 1.00 23.06 236 ALA A O 1
ATOM 1898 N N . PHE A 1 237 ? -26.517 -12.812 50.338 1.00 22.14 237 PHE A N 1
ATOM 1899 C CA . PHE A 1 237 ? -27.959 -12.520 50.185 1.00 22.14 237 PHE A CA 1
ATOM 1900 C C . PHE A 1 237 ? -28.410 -12.564 48.712 1.00 22.14 237 PHE A C 1
ATOM 1902 O O . PHE A 1 237 ? -27.701 -12.083 47.832 1.00 22.14 237 PHE A O 1
ATOM 1909 N N . GLU A 1 238 ? -29.606 -13.100 48.459 1.00 22.19 238 GLU A N 1
ATOM 1910 C CA . GLU A 1 238 ? -30.279 -13.117 47.149 1.00 22.19 238 GLU A CA 1
ATOM 1911 C C . GLU A 1 238 ? -31.535 -12.231 47.160 1.00 22.19 238 GLU A C 1
ATOM 1913 O O . GLU A 1 238 ? -32.177 -12.107 48.203 1.00 22.19 238 GLU A O 1
ATOM 1918 N N . MET A 1 239 ? -31.952 -11.721 45.988 1.00 22.31 239 MET A N 1
ATOM 1919 C CA . MET A 1 239 ? -33.359 -11.779 45.544 1.00 22.31 239 MET A CA 1
ATOM 1920 C C . MET A 1 239 ? -33.556 -11.364 44.068 1.00 22.31 239 MET A C 1
ATOM 1922 O O . MET A 1 239 ? -32.774 -10.613 43.489 1.00 22.31 239 MET A O 1
ATOM 1926 N N . ARG A 1 240 ? -34.646 -11.868 43.478 1.00 22.19 240 ARG A N 1
ATOM 1927 C CA . ARG A 1 240 ? -35.265 -11.563 42.167 1.00 22.19 240 ARG A CA 1
ATOM 1928 C C . ARG A 1 240 ? -36.804 -11.626 42.367 1.00 22.19 240 ARG A C 1
ATOM 1930 O O . ARG A 1 240 ? -37.219 -12.087 43.430 1.00 22.19 240 ARG A O 1
ATOM 1937 N N . PRO A 1 241 ? -37.650 -11.426 41.338 1.00 34.19 241 PRO A N 1
ATOM 1938 C CA . PRO A 1 241 ? -37.718 -10.345 40.343 1.00 34.19 241 PRO A CA 1
ATOM 1939 C C . PRO A 1 241 ? -39.118 -9.671 40.354 1.00 34.19 241 PRO A C 1
ATOM 1941 O O . PRO A 1 241 ? -40.031 -10.164 41.011 1.00 34.19 241 PRO A O 1
ATOM 1944 N N . ILE A 1 242 ? -39.332 -8.604 39.570 1.00 23.03 242 ILE A N 1
ATOM 1945 C CA . ILE A 1 242 ? -40.678 -8.095 39.221 1.00 23.03 242 ILE A CA 1
ATOM 1946 C C . ILE A 1 242 ? -40.705 -7.684 37.734 1.00 23.03 242 ILE A C 1
ATOM 1948 O O . ILE A 1 242 ? -39.740 -7.107 37.236 1.00 23.03 242 ILE A O 1
ATOM 1952 N N . GLU A 1 243 ? -41.804 -7.993 37.042 1.00 22.88 243 GLU A N 1
ATOM 1953 C CA . GLU A 1 243 ? -42.124 -7.601 35.655 1.00 22.88 243 GLU A CA 1
ATOM 1954 C C . GLU A 1 243 ? -43.156 -6.448 35.623 1.00 22.88 243 GLU A C 1
ATOM 1956 O O . GLU A 1 243 ? -43.797 -6.202 36.644 1.00 22.88 243 GLU A O 1
ATOM 1961 N N . ILE A 1 244 ? -43.383 -5.821 34.449 1.00 22.23 244 ILE A N 1
ATOM 1962 C CA . ILE A 1 244 ? -44.709 -5.570 33.801 1.00 22.23 244 ILE A CA 1
ATOM 1963 C C . ILE A 1 244 ? -44.739 -4.310 32.893 1.00 22.23 244 ILE A C 1
ATOM 1965 O O . ILE A 1 244 ? -44.332 -3.220 33.282 1.00 22.23 244 ILE A O 1
ATOM 1969 N N . SER A 1 245 ? -45.397 -4.473 31.733 1.00 24.53 245 SER A N 1
ATOM 1970 C CA . SER A 1 245 ? -46.058 -3.473 30.855 1.00 24.53 245 SER A CA 1
ATOM 1971 C C . SER A 1 245 ? -45.263 -2.580 29.880 1.00 24.53 245 SER A C 1
ATOM 1973 O O . SER A 1 245 ? -44.203 -2.039 30.171 1.00 24.53 245 SER A O 1
ATOM 1975 N N . GLN A 1 246 ? -45.885 -2.419 28.703 1.00 24.61 246 GLN A N 1
ATOM 1976 C CA . GLN A 1 246 ? -45.645 -1.405 27.663 1.00 24.61 246 GLN A CA 1
ATOM 1977 C C . GLN A 1 246 ? -46.453 -0.120 27.974 1.00 24.61 246 GLN A C 1
ATOM 1979 O O . GLN A 1 246 ? -47.213 -0.091 28.946 1.00 24.61 246 GLN A O 1
ATOM 1984 N N . PRO A 1 247 ? -46.386 0.909 27.111 1.00 28.03 247 PRO A N 1
ATOM 1985 C CA . PRO A 1 247 ? -47.575 1.147 26.274 1.00 28.03 247 PRO A CA 1
ATOM 1986 C C . PRO A 1 247 ? -47.269 1.406 24.783 1.00 28.03 247 PRO A C 1
ATOM 1988 O O . PRO A 1 247 ? -46.116 1.488 24.367 1.00 28.03 247 PRO A O 1
ATOM 1991 N N . GLU A 1 248 ? -48.332 1.512 23.985 1.00 24.12 248 GLU A N 1
ATOM 1992 C CA . GLU A 1 248 ? -48.327 1.837 22.549 1.00 24.12 248 GLU A CA 1
ATOM 1993 C C . GLU A 1 248 ? -48.747 3.307 22.290 1.00 24.12 248 GLU A C 1
ATOM 1995 O O . GLU A 1 248 ? -49.240 3.958 23.212 1.00 24.12 248 GLU A O 1
ATOM 2000 N N . ARG A 1 249 ? -48.734 3.707 20.999 1.00 25.80 249 ARG A N 1
ATOM 2001 C CA . ARG A 1 249 ? -49.621 4.721 20.364 1.00 25.80 249 ARG A CA 1
ATOM 2002 C C . ARG A 1 249 ? -49.351 6.217 20.656 1.00 25.80 249 ARG A C 1
ATOM 2004 O O . ARG A 1 249 ? -48.759 6.543 21.678 1.00 25.80 249 ARG A O 1
ATOM 2011 N N . ASP A 1 250 ? -49.688 7.186 19.786 1.00 24.05 250 ASP A N 1
ATOM 2012 C CA . ASP A 1 250 ? -50.375 7.227 18.462 1.00 24.05 250 ASP A CA 1
ATOM 2013 C C . ASP A 1 250 ? -49.763 8.358 17.569 1.00 24.05 250 ASP A C 1
ATOM 2015 O O . ASP A 1 250 ? -49.248 9.322 18.130 1.00 24.05 250 ASP A O 1
ATOM 2019 N N . ASP A 1 251 ? -49.888 8.244 16.229 1.00 25.20 251 ASP A N 1
ATOM 2020 C CA . ASP A 1 251 ? -50.095 9.301 15.186 1.00 25.20 251 ASP A CA 1
ATOM 2021 C C . ASP A 1 251 ? -49.152 10.556 15.063 1.00 25.20 251 ASP A C 1
ATOM 2023 O O . ASP A 1 251 ? -48.322 10.826 15.923 1.00 25.20 251 ASP A O 1
ATOM 2027 N N . GLU A 1 252 ? -49.120 11.382 13.989 1.00 24.62 252 GLU A N 1
ATOM 2028 C CA . GLU A 1 252 ? -49.883 11.462 12.713 1.00 24.62 252 GLU A CA 1
ATOM 2029 C C . GLU A 1 252 ? -49.014 11.983 11.508 1.00 24.62 252 GLU A C 1
ATOM 2031 O O . GLU A 1 252 ? -47.786 11.909 11.524 1.00 24.62 252 GLU A O 1
ATOM 2036 N N . GLU A 1 253 ? -49.650 12.469 10.426 1.00 25.02 253 GLU A N 1
ATOM 2037 C CA . GLU A 1 253 ? -49.130 12.643 9.049 1.00 25.02 253 GLU A CA 1
ATOM 2038 C C . GLU A 1 253 ? -48.604 14.067 8.672 1.00 25.02 253 GLU A C 1
ATOM 2040 O O . GLU A 1 253 ? -48.631 14.998 9.472 1.00 25.02 253 GLU A O 1
ATOM 2045 N N . SER A 1 254 ? -48.274 14.255 7.372 1.00 24.05 254 SER A N 1
ATOM 2046 C CA . SER A 1 254 ? -48.186 15.534 6.613 1.00 24.05 254 SER A CA 1
ATOM 2047 C C . SER A 1 254 ? -46.805 16.229 6.527 1.00 24.05 254 SER A C 1
ATOM 2049 O O . SER A 1 254 ? -46.171 16.462 7.546 1.00 24.05 254 SER A O 1
ATOM 2051 N N . ARG A 1 255 ? -46.275 16.756 5.404 1.00 24.41 255 ARG A N 1
ATOM 2052 C CA . ARG A 1 255 ? -46.363 16.622 3.918 1.00 24.41 255 ARG A CA 1
ATOM 2053 C C . ARG A 1 255 ? -45.736 17.914 3.338 1.00 24.41 255 ARG A C 1
ATOM 2055 O O . ARG A 1 255 ? -46.113 18.991 3.785 1.00 24.41 255 ARG A O 1
ATOM 2062 N N . LEU A 1 256 ? -44.955 17.814 2.249 1.00 23.25 256 LEU A N 1
ATOM 2063 C CA . LEU A 1 256 ? -44.559 18.928 1.342 1.00 23.25 256 LEU A CA 1
ATOM 2064 C C . LEU A 1 256 ? -43.685 20.049 1.982 1.00 23.25 256 LEU A C 1
ATOM 2066 O O . LEU A 1 256 ? -43.623 20.197 3.192 1.00 23.25 256 LEU A O 1
ATOM 2070 N N . LEU A 1 257 ? -42.910 20.858 1.247 1.00 24.88 257 LEU A N 1
ATOM 2071 C CA . LEU A 1 257 ? -42.808 21.108 -0.202 1.00 24.88 257 LEU A CA 1
ATOM 2072 C C . LEU A 1 257 ? -41.408 20.777 -0.755 1.00 24.88 257 LEU A C 1
ATOM 2074 O O . LEU A 1 257 ? -40.414 20.848 -0.037 1.00 24.88 257 LEU A O 1
ATOM 2078 N N . GLY A 1 258 ? -41.330 20.478 -2.054 1.00 22.59 258 GLY A N 1
ATOM 2079 C CA . GLY A 1 258 ? -40.066 20.327 -2.781 1.00 22.59 258 GLY A CA 1
ATOM 2080 C C . GLY A 1 258 ? -39.657 21.584 -3.559 1.00 22.59 258 GLY A C 1
ATOM 2081 O O . GLY A 1 258 ? -40.490 22.429 -3.881 1.00 22.59 258 GLY A O 1
ATOM 2082 N N . LEU A 1 259 ? -38.373 21.656 -3.912 1.00 23.86 259 LEU A N 1
ATOM 2083 C CA . LEU A 1 259 ? -37.852 22.465 -5.015 1.00 23.86 259 LEU A CA 1
ATOM 2084 C C . LEU A 1 259 ? -36.865 21.597 -5.797 1.00 23.86 259 LEU A C 1
ATOM 2086 O O . LEU A 1 259 ? -35.856 21.151 -5.250 1.00 23.86 259 LEU A O 1
ATOM 2090 N N . GLU A 1 260 ? -37.190 21.326 -7.056 1.00 23.33 260 GLU A N 1
ATOM 2091 C CA . GLU A 1 260 ? -36.386 20.485 -7.939 1.00 23.33 260 GLU A CA 1
ATOM 2092 C C . GLU A 1 260 ? -35.119 21.220 -8.397 1.00 23.33 260 GLU A C 1
ATOM 2094 O O . GLU A 1 260 ? -35.136 22.415 -8.700 1.00 23.33 260 GLU A O 1
ATOM 2099 N N . VAL A 1 261 ? -34.017 20.480 -8.506 1.00 24.62 261 VAL A N 1
ATOM 2100 C CA . VAL A 1 261 ? -32.856 20.863 -9.313 1.00 24.62 261 VAL A CA 1
ATOM 2101 C C . VAL A 1 261 ? -32.573 19.669 -10.210 1.00 24.62 261 VAL A C 1
ATOM 2103 O O . VAL A 1 261 ? -32.269 18.595 -9.701 1.00 24.62 261 VAL A O 1
ATOM 2106 N N . ASN A 1 262 ? -32.733 19.853 -11.522 1.00 23.61 262 ASN A N 1
ATOM 2107 C CA . ASN A 1 262 ? -32.716 18.766 -12.501 1.00 23.61 262 ASN A CA 1
ATOM 2108 C C . ASN A 1 262 ? -31.464 17.889 -12.391 1.00 23.61 262 ASN A C 1
ATOM 2110 O O . ASN A 1 262 ? -30.350 18.352 -12.650 1.00 23.61 262 ASN A O 1
ATOM 2114 N N . GLU A 1 263 ? -31.669 16.601 -12.131 1.00 26.64 263 GLU A N 1
ATOM 2115 C CA . GLU A 1 263 ? -30.700 15.579 -12.504 1.00 26.64 263 GLU A CA 1
ATOM 2116 C C . GLU A 1 263 ? -30.755 15.392 -14.027 1.00 26.64 263 GLU A C 1
ATOM 2118 O O . GLU A 1 263 ? -31.821 15.193 -14.608 1.00 26.64 263 GLU A O 1
ATOM 2123 N N . ILE A 1 264 ? -29.596 15.465 -14.684 1.00 27.67 264 ILE A N 1
ATOM 2124 C CA . ILE A 1 264 ? -29.409 14.949 -16.045 1.00 27.67 264 ILE A CA 1
ATOM 2125 C C . ILE A 1 264 ? -28.396 13.812 -15.945 1.00 27.67 264 ILE A C 1
ATOM 2127 O O . ILE A 1 264 ? -27.235 13.940 -16.332 1.00 27.67 264 ILE A O 1
ATOM 2131 N N . SER A 1 265 ? -28.847 12.699 -15.376 1.00 28.70 265 SER A N 1
ATOM 2132 C CA . SER A 1 265 ? -28.213 11.399 -15.550 1.00 28.70 265 SER A CA 1
ATOM 2133 C C . SER A 1 265 ? -28.605 10.860 -16.929 1.00 28.70 265 SER A C 1
ATOM 2135 O O . SER A 1 265 ? -29.785 10.726 -17.257 1.00 28.70 265 SER A O 1
ATOM 2137 N N . GLN A 1 266 ? -27.615 10.586 -17.779 1.00 26.95 266 GLN A N 1
ATOM 2138 C CA . GLN A 1 266 ? -27.844 9.787 -18.982 1.00 26.95 266 GLN A CA 1
ATOM 2139 C C . GLN A 1 266 ? -27.834 8.303 -18.584 1.00 26.95 266 GLN A C 1
ATOM 2141 O O . GLN A 1 266 ? -26.987 7.920 -17.778 1.00 26.95 266 GLN A O 1
ATOM 2146 N N . PRO A 1 267 ? -28.732 7.460 -19.122 1.00 27.80 267 PRO A N 1
ATOM 2147 C CA . PRO A 1 267 ? -28.675 6.027 -18.870 1.00 27.80 267 PRO A CA 1
ATOM 2148 C C . PRO A 1 267 ? -27.494 5.411 -19.631 1.00 27.80 267 PRO A C 1
ATOM 2150 O O . PRO A 1 267 ? -27.485 5.371 -20.866 1.00 27.80 267 PRO A O 1
ATOM 2153 N N . GLU A 1 268 ? -26.498 4.919 -18.898 1.00 34.91 268 GLU A N 1
ATOM 2154 C CA . GLU A 1 268 ? -25.473 4.036 -19.455 1.00 34.91 268 GLU A CA 1
ATOM 2155 C C . GLU A 1 268 ? -26.093 2.660 -19.740 1.00 34.91 268 GLU A C 1
ATOM 2157 O O . GLU A 1 268 ? -26.859 2.131 -18.936 1.00 34.91 268 GLU A O 1
ATOM 2162 N N . ARG A 1 269 ? -25.802 2.082 -20.913 1.00 33.94 269 ARG A N 1
ATOM 2163 C CA . ARG A 1 269 ? -26.448 0.830 -21.360 1.00 33.94 269 ARG A CA 1
ATOM 2164 C C . ARG A 1 269 ? -25.972 -0.407 -20.596 1.00 33.94 269 ARG A C 1
ATOM 2166 O O . ARG A 1 269 ? -26.732 -1.360 -20.478 1.00 33.94 269 ARG A O 1
ATOM 2173 N N . ASP A 1 270 ? -24.766 -0.356 -20.042 1.00 39.81 270 ASP A N 1
ATOM 2174 C CA . ASP A 1 270 ? -24.174 -1.394 -19.193 1.00 39.81 270 ASP A CA 1
ATOM 2175 C C . ASP A 1 270 ? -25.005 -1.659 -17.918 1.00 39.81 270 ASP A C 1
ATOM 2177 O O . ASP A 1 270 ? -24.979 -2.760 -17.366 1.00 39.81 270 ASP A O 1
ATOM 2181 N N . ASP A 1 271 ? -25.761 -0.661 -17.445 1.00 48.81 271 ASP A N 1
ATOM 2182 C CA . ASP A 1 271 ? -26.457 -0.720 -16.158 1.00 48.81 271 ASP A CA 1
ATOM 2183 C C . ASP A 1 271 ? -27.731 -1.588 -16.205 1.00 48.81 271 ASP A C 1
ATOM 2185 O O . ASP A 1 271 ? -28.140 -2.154 -15.194 1.00 48.81 271 ASP A O 1
ATOM 2189 N N . GLU A 1 272 ? -28.350 -1.756 -17.379 1.00 46.75 272 GLU A N 1
ATOM 2190 C CA . GLU A 1 272 ? -29.568 -2.566 -17.550 1.00 46.75 272 GLU A CA 1
ATOM 2191 C C . GLU A 1 272 ? -29.257 -4.073 -17.648 1.00 46.75 272 GLU A C 1
ATOM 2193 O O . GLU A 1 272 ? -29.942 -4.889 -17.028 1.00 46.75 272 GLU A O 1
ATOM 2198 N N . GLU A 1 273 ? -28.164 -4.444 -18.324 1.00 49.00 273 GLU A N 1
ATOM 2199 C CA . GLU A 1 273 ? -27.652 -5.824 -18.367 1.00 49.00 273 GLU A CA 1
ATOM 2200 C C . GLU A 1 273 ? -27.138 -6.272 -16.986 1.00 49.00 273 GLU A C 1
ATOM 2202 O O . GLU A 1 273 ? -27.471 -7.363 -16.519 1.00 49.00 273 GLU A O 1
ATOM 2207 N N . SER A 1 274 ? -26.433 -5.384 -16.272 1.00 50.41 274 SER A N 1
ATOM 2208 C CA . SER A 1 274 ? -26.007 -5.588 -14.879 1.00 50.41 274 SER A CA 1
ATOM 2209 C C . SER A 1 274 ? -27.189 -5.862 -13.933 1.00 50.41 274 SER A C 1
ATOM 2211 O O . SER A 1 274 ? -27.143 -6.791 -13.122 1.00 50.41 274 SER A O 1
ATOM 2213 N N . ARG A 1 275 ? -28.297 -5.116 -14.069 1.00 57.44 275 ARG A N 1
ATOM 2214 C CA . ARG A 1 275 ? -29.524 -5.324 -13.272 1.00 57.44 275 ARG A CA 1
ATOM 2215 C C . ARG A 1 275 ? -30.213 -6.657 -13.583 1.00 57.44 275 ARG A C 1
ATOM 2217 O O . ARG A 1 275 ? -30.691 -7.305 -12.654 1.00 57.44 275 ARG A O 1
ATOM 2224 N N . LEU A 1 276 ? -30.250 -7.080 -14.849 1.00 58.38 276 LEU A N 1
ATOM 2225 C CA . LEU A 1 276 ? -30.826 -8.370 -15.256 1.00 58.38 276 LEU A CA 1
ATOM 2226 C C . LEU A 1 276 ? -30.006 -9.554 -14.719 1.00 58.38 276 LEU A C 1
ATOM 2228 O O . LEU A 1 276 ? -30.565 -10.425 -14.053 1.00 58.38 276 LEU A O 1
ATOM 2232 N N . LEU A 1 277 ? -28.681 -9.530 -14.900 1.00 59.31 277 LEU A N 1
ATOM 2233 C CA . LEU A 1 277 ? -27.765 -10.510 -14.298 1.00 59.31 277 LEU A CA 1
ATOM 2234 C C . LEU A 1 277 ? -27.876 -10.522 -12.765 1.00 59.31 277 LEU A C 1
ATOM 2236 O O . LEU A 1 277 ? -27.836 -11.581 -12.138 1.00 59.31 277 LEU A O 1
ATOM 2240 N N . GLY A 1 278 ? -28.069 -9.348 -12.159 1.00 61.31 278 GLY A N 1
ATOM 2241 C CA . GLY A 1 278 ? -28.326 -9.199 -10.732 1.00 61.31 278 GLY A CA 1
ATOM 2242 C C . GLY A 1 278 ? -29.578 -9.946 -10.262 1.00 61.31 278 GLY A C 1
ATOM 2243 O O . GLY A 1 278 ? -29.551 -10.543 -9.189 1.00 61.31 278 GLY A O 1
ATOM 2244 N N . LEU A 1 279 ? -30.662 -9.962 -11.043 1.00 68.94 279 LEU A N 1
ATOM 2245 C CA . LEU A 1 279 ? -31.895 -10.683 -10.700 1.00 68.94 279 LEU A CA 1
ATOM 2246 C C . LEU A 1 279 ? -31.714 -12.208 -10.769 1.00 68.94 279 LEU A C 1
ATOM 2248 O O . LEU A 1 279 ? -32.058 -12.890 -9.805 1.00 68.94 279 LEU A O 1
ATOM 2252 N N . GLU A 1 280 ? -31.109 -12.736 -11.837 1.00 69.19 280 GLU A N 1
ATOM 2253 C CA . GLU A 1 280 ? -30.869 -14.184 -11.983 1.00 69.19 280 GLU A CA 1
ATOM 2254 C C . GLU A 1 280 ? -29.942 -14.724 -10.879 1.00 69.19 280 GLU A C 1
ATOM 2256 O O . GLU A 1 280 ? -30.264 -15.702 -10.200 1.00 69.19 280 GLU A O 1
ATOM 2261 N N . VAL A 1 281 ? -28.826 -14.030 -10.621 1.00 78.00 281 VAL A N 1
ATOM 2262 C CA . VAL A 1 281 ? -27.899 -14.352 -9.520 1.00 78.00 281 VAL A CA 1
ATOM 2263 C C . VAL A 1 281 ? -28.599 -14.282 -8.159 1.00 78.00 281 VAL A C 1
ATOM 2265 O O . VAL A 1 281 ? -28.292 -15.065 -7.258 1.00 78.00 281 VAL A O 1
ATOM 2268 N N . ASN A 1 282 ? -29.555 -13.366 -7.989 1.00 80.06 282 ASN A N 1
ATOM 2269 C CA . ASN A 1 282 ? -30.314 -13.249 -6.752 1.00 80.06 282 ASN A CA 1
ATOM 2270 C C . ASN A 1 282 ? -31.239 -14.450 -6.513 1.00 80.06 282 ASN A C 1
ATOM 2272 O O . ASN A 1 282 ? -31.247 -14.943 -5.383 1.00 80.06 282 ASN A O 1
ATOM 2276 N N . GLU A 1 283 ? -31.975 -14.933 -7.517 1.00 81.00 283 GLU A N 1
ATOM 2277 C CA . GLU A 1 283 ? -32.824 -16.126 -7.364 1.00 81.00 283 GLU A CA 1
ATOM 2278 C C . GLU A 1 283 ? -31.992 -17.375 -7.039 1.00 81.00 283 GLU A C 1
ATOM 2280 O O . GLU A 1 283 ? -32.360 -18.167 -6.166 1.00 81.00 283 GLU A O 1
ATOM 2285 N N . ASP A 1 284 ? -30.824 -17.526 -7.671 1.00 83.50 284 ASP A N 1
ATOM 2286 C CA . ASP A 1 284 ? -29.959 -18.680 -7.426 1.00 83.50 284 ASP A CA 1
ATOM 2287 C C . ASP A 1 284 ? -29.327 -18.661 -6.020 1.00 83.50 284 ASP A C 1
ATOM 2289 O O . ASP A 1 284 ? -29.198 -19.703 -5.370 1.00 83.50 284 ASP A O 1
ATOM 2293 N N . ILE A 1 285 ? -29.020 -17.471 -5.491 1.00 86.62 285 ILE A N 1
ATOM 2294 C CA . ILE A 1 285 ? -28.591 -17.291 -4.096 1.00 86.62 285 ILE A CA 1
ATOM 2295 C C . ILE A 1 285 ? -29.721 -17.595 -3.104 1.00 86.62 285 ILE A C 1
ATOM 2297 O O . ILE A 1 285 ? -29.449 -18.197 -2.066 1.00 86.62 285 ILE A O 1
ATOM 2301 N N . ASP A 1 286 ? -30.976 -17.234 -3.390 1.00 86.50 286 ASP A N 1
ATOM 2302 C CA . ASP A 1 286 ? -32.101 -17.588 -2.505 1.00 86.50 286 ASP A CA 1
ATOM 2303 C C . ASP A 1 286 ? -32.362 -19.104 -2.491 1.00 86.50 286 ASP A C 1
ATOM 2305 O O . ASP A 1 286 ? -32.739 -19.663 -1.460 1.00 86.50 286 ASP A O 1
ATOM 2309 N N . ARG A 1 287 ? -32.099 -19.786 -3.614 1.00 87.62 287 ARG A N 1
ATOM 2310 C CA . ARG A 1 287 ? -32.210 -21.246 -3.748 1.00 87.62 287 ARG A CA 1
ATOM 2311 C C . ARG A 1 287 ? -31.078 -22.013 -3.059 1.00 87.62 287 ARG A C 1
ATOM 2313 O O . ARG A 1 287 ? -31.336 -23.043 -2.437 1.00 87.62 287 ARG A O 1
ATOM 2320 N N . LEU A 1 288 ? -29.832 -21.567 -3.219 1.00 87.50 288 LEU A N 1
ATOM 2321 C CA . LEU A 1 288 ? -28.628 -22.314 -2.818 1.00 87.50 288 LEU A CA 1
ATOM 2322 C C . LEU A 1 288 ? -28.002 -21.805 -1.511 1.00 87.50 288 LEU A C 1
ATOM 2324 O O . LEU A 1 288 ? -27.212 -22.508 -0.875 1.00 87.50 288 LEU A O 1
ATOM 2328 N N . GLY A 1 289 ? -28.330 -20.581 -1.093 1.00 88.50 289 GLY A N 1
ATOM 2329 C CA . GLY A 1 289 ? -27.738 -19.932 0.068 1.00 88.50 289 GLY A CA 1
ATOM 2330 C C . GLY A 1 289 ? -26.210 -19.962 0.018 1.00 88.50 289 GLY A C 1
ATOM 2331 O O . GLY A 1 289 ? -25.586 -19.694 -1.007 1.00 88.50 289 GLY A O 1
ATOM 2332 N N . ILE A 1 290 ? -25.586 -20.334 1.137 1.00 87.31 290 ILE A N 1
ATOM 2333 C CA . ILE A 1 290 ? -24.123 -20.360 1.266 1.00 87.31 290 ILE A CA 1
ATOM 2334 C C . ILE A 1 290 ? -23.432 -21.358 0.314 1.00 87.31 290 ILE A C 1
ATOM 2336 O O . ILE A 1 290 ? -22.260 -21.166 -0.004 1.00 87.31 290 ILE A O 1
ATOM 2340 N N . ASP A 1 291 ? -24.137 -22.382 -0.189 1.00 90.19 291 ASP A N 1
ATOM 2341 C CA . ASP A 1 291 ? -23.574 -23.329 -1.162 1.00 90.19 291 ASP A CA 1
ATOM 2342 C C . ASP A 1 291 ? -23.379 -22.716 -2.555 1.00 90.19 291 ASP A C 1
ATOM 2344 O O . ASP A 1 291 ? -22.579 -23.245 -3.323 1.00 90.19 291 ASP A O 1
ATOM 2348 N N . TYR A 1 292 ? -23.988 -21.560 -2.862 1.00 90.44 292 TYR A N 1
ATOM 2349 C CA . TYR A 1 292 ? -23.712 -20.797 -4.090 1.00 90.44 292 TYR A CA 1
ATOM 2350 C C . TYR A 1 292 ? -22.205 -20.529 -4.286 1.00 90.44 292 TYR A C 1
ATOM 2352 O O . TYR A 1 292 ? -21.697 -20.550 -5.404 1.00 90.44 292 TYR A O 1
ATOM 2360 N N . LEU A 1 293 ? -21.444 -20.395 -3.191 1.00 87.19 293 LEU A N 1
ATOM 2361 C CA . LEU A 1 293 ? -19.984 -20.252 -3.217 1.00 87.19 293 LEU A CA 1
ATOM 2362 C C . LEU A 1 293 ? -19.229 -21.477 -3.769 1.00 87.19 293 LEU A C 1
ATOM 2364 O O . LEU A 1 293 ? -18.038 -21.356 -4.053 1.00 87.19 293 LEU A O 1
ATOM 2368 N N . ILE A 1 294 ? -19.868 -22.639 -3.910 1.00 88.62 294 ILE A N 1
ATOM 2369 C CA . ILE A 1 294 ? -19.290 -23.858 -4.510 1.00 88.62 294 ILE A CA 1
ATOM 2370 C C . ILE A 1 294 ? -19.565 -23.910 -6.028 1.00 88.62 294 ILE A C 1
ATOM 2372 O O . ILE A 1 294 ? -18.928 -24.668 -6.755 1.00 88.62 294 ILE A O 1
ATOM 2376 N N . HIS A 1 295 ? -20.456 -23.064 -6.544 1.00 84.56 295 HIS A N 1
ATOM 2377 C CA . HIS A 1 295 ? -20.716 -22.964 -7.977 1.00 84.56 295 HIS A CA 1
ATOM 2378 C C . HIS A 1 295 ? -19.698 -22.048 -8.686 1.00 84.56 295 HIS A C 1
ATOM 2380 O O . HIS A 1 295 ? -18.846 -21.383 -8.074 1.00 84.56 295 HIS A O 1
ATOM 2386 N N . ASN A 1 296 ? -19.776 -22.030 -10.019 1.00 76.88 296 ASN A N 1
ATOM 2387 C CA . ASN A 1 296 ? -19.083 -21.038 -10.832 1.00 76.88 296 ASN A CA 1
ATOM 2388 C C . ASN A 1 296 ? -19.734 -19.672 -10.586 1.00 76.88 296 ASN A C 1
ATOM 2390 O O . ASN A 1 296 ? -20.892 -19.467 -10.935 1.00 76.88 296 ASN A O 1
ATOM 2394 N N . LEU A 1 297 ? -18.982 -18.755 -9.976 1.00 82.50 297 LEU A N 1
ATOM 2395 C CA . LEU A 1 297 ? -19.398 -17.363 -9.816 1.00 82.50 297 LEU A CA 1
ATOM 2396 C C . LEU A 1 297 ? -19.407 -16.656 -11.186 1.00 82.50 297 LEU A C 1
ATOM 2398 O O . LEU A 1 297 ? -18.669 -17.086 -12.081 1.00 82.50 297 LEU A O 1
ATOM 2402 N N . PRO A 1 298 ? -20.184 -15.568 -11.358 1.00 78.06 298 PRO A N 1
ATOM 2403 C CA . PRO A 1 298 ? -20.201 -14.801 -12.598 1.00 78.06 298 PRO A CA 1
ATOM 2404 C C . PRO A 1 298 ? -18.802 -14.329 -13.006 1.00 78.06 298 PRO A C 1
ATOM 2406 O O . PRO A 1 298 ? -17.986 -13.954 -12.164 1.00 78.06 298 PRO A O 1
ATOM 2409 N N . SER A 1 299 ? -18.532 -14.298 -14.311 1.00 67.00 299 SER A N 1
ATOM 2410 C CA . SER A 1 299 ? -17.270 -13.772 -14.844 1.00 67.00 299 SER A CA 1
ATOM 2411 C C . SER A 1 299 ? -17.123 -12.258 -14.666 1.00 67.00 299 SER A C 1
ATOM 2413 O O . SER A 1 299 ? -16.003 -11.752 -14.731 1.00 67.00 299 SER A O 1
ATOM 2415 N N . ASP A 1 300 ? -18.227 -11.537 -14.439 1.00 70.25 300 ASP A N 1
ATOM 2416 C CA . ASP A 1 300 ? -18.192 -10.130 -14.054 1.00 70.25 300 ASP A CA 1
ATOM 2417 C C . ASP A 1 300 ? -18.089 -9.968 -12.529 1.00 70.25 300 ASP A C 1
ATOM 2419 O O . ASP A 1 300 ? -19.046 -10.171 -11.773 1.00 70.25 300 ASP A O 1
ATOM 2423 N N . HIS A 1 301 ? -16.909 -9.537 -12.087 1.00 70.06 301 HIS A N 1
ATOM 2424 C CA . HIS A 1 301 ? -16.612 -9.250 -10.688 1.00 70.06 301 HIS A CA 1
ATOM 2425 C C . HIS A 1 301 ? -17.384 -8.031 -10.135 1.00 70.06 301 HIS A C 1
ATOM 2427 O O . HIS A 1 301 ? -17.455 -7.879 -8.914 1.00 70.06 301 HIS A O 1
ATOM 2433 N N . ARG A 1 302 ? -18.007 -7.185 -10.978 1.00 67.62 302 ARG A N 1
ATOM 2434 C CA . ARG A 1 302 ? -18.908 -6.100 -10.529 1.00 67.62 302 ARG A CA 1
ATOM 2435 C C . ARG A 1 302 ? -20.114 -6.637 -9.746 1.00 67.62 302 ARG A C 1
ATOM 2437 O O . ARG A 1 302 ? -20.630 -5.936 -8.884 1.00 67.62 302 ARG A O 1
ATOM 2444 N N . THR A 1 303 ? -20.512 -7.894 -9.971 1.00 75.06 303 THR A N 1
ATOM 2445 C CA . THR A 1 303 ? -21.593 -8.565 -9.220 1.00 75.06 303 THR A CA 1
ATOM 2446 C C . THR A 1 303 ? -21.191 -8.985 -7.797 1.00 75.06 303 THR A C 1
ATOM 2448 O O . THR A 1 303 ? -22.052 -9.222 -6.948 1.00 75.06 303 THR A O 1
ATOM 2451 N N . PHE A 1 304 ? -19.891 -9.072 -7.488 1.00 82.25 304 PHE A N 1
ATOM 2452 C CA . PHE A 1 304 ? -19.410 -9.681 -6.242 1.00 82.25 304 PHE A CA 1
ATOM 2453 C C . PHE A 1 304 ? -19.808 -8.924 -4.955 1.00 82.25 304 PHE A C 1
ATOM 2455 O O . PHE A 1 304 ? -20.102 -9.609 -3.975 1.00 82.25 304 PHE A O 1
ATOM 2462 N N . PRO A 1 305 ? -19.878 -7.575 -4.898 1.00 79.19 305 PRO A N 1
ATOM 2463 C CA . PRO A 1 305 ? -20.418 -6.868 -3.733 1.00 79.19 305 PRO A CA 1
ATOM 2464 C C . PRO A 1 305 ? -21.850 -7.306 -3.393 1.00 79.19 305 PRO A C 1
ATOM 2466 O O . PRO A 1 305 ? -22.124 -7.630 -2.241 1.00 79.19 305 PRO A O 1
ATOM 2469 N N . MET A 1 306 ? -22.729 -7.412 -4.398 1.00 81.44 306 MET A N 1
ATOM 2470 C CA . MET A 1 306 ? -24.125 -7.841 -4.229 1.00 81.44 306 MET A CA 1
ATOM 2471 C C . MET A 1 306 ? -24.216 -9.289 -3.724 1.00 81.44 306 MET A C 1
ATOM 2473 O O . MET A 1 306 ? -24.973 -9.584 -2.798 1.00 81.44 306 MET A O 1
ATOM 2477 N N . ILE A 1 307 ? -23.406 -10.194 -4.289 1.00 85.81 307 ILE A N 1
ATOM 2478 C CA . ILE A 1 307 ? -23.328 -11.598 -3.852 1.00 85.81 307 ILE A CA 1
ATOM 2479 C C . ILE A 1 307 ? -22.888 -11.676 -2.379 1.00 85.81 307 ILE A C 1
ATOM 2481 O O . ILE A 1 307 ? -23.483 -12.412 -1.589 1.00 85.81 307 ILE A O 1
ATOM 2485 N N . ALA A 1 308 ? -21.869 -10.903 -1.994 1.00 85.38 308 ALA A N 1
ATOM 2486 C CA . ALA A 1 308 ? -21.339 -10.872 -0.633 1.00 85.38 308 ALA A CA 1
ATOM 2487 C C . ALA A 1 308 ? -22.331 -10.277 0.378 1.00 85.38 308 ALA A C 1
ATOM 2489 O O . ALA A 1 308 ? -22.516 -10.840 1.459 1.00 85.38 308 ALA A O 1
ATOM 2490 N N . GLU A 1 309 ? -23.011 -9.188 0.011 1.00 84.81 309 GLU A N 1
ATOM 2491 C CA . GLU A 1 309 ? -24.054 -8.549 0.815 1.00 84.81 309 GLU A CA 1
ATOM 2492 C C . GLU A 1 309 ? -25.241 -9.492 1.042 1.00 84.81 309 GLU A C 1
ATOM 2494 O O . GLU A 1 309 ? -25.664 -9.689 2.184 1.00 84.81 309 GLU A O 1
ATOM 2499 N N . LYS A 1 310 ? -25.742 -10.149 -0.012 1.00 87.44 310 LYS A N 1
ATOM 2500 C CA . LYS A 1 310 ? -26.885 -11.063 0.104 1.00 87.44 310 LYS A CA 1
ATOM 2501 C C . LYS A 1 310 ? -26.555 -12.315 0.916 1.00 87.44 310 LYS A C 1
ATOM 2503 O O . LYS A 1 310 ? -27.330 -12.710 1.790 1.00 87.44 310 LYS A O 1
ATOM 2508 N N . LEU A 1 311 ? -25.376 -12.902 0.701 1.00 88.50 311 LEU A N 1
ATOM 2509 C CA . LEU A 1 311 ? -24.878 -14.012 1.519 1.00 88.50 311 LEU A CA 1
ATOM 2510 C C . LEU A 1 311 ? -24.463 -13.575 2.934 1.00 88.50 311 LEU A C 1
ATOM 2512 O O . LEU A 1 311 ? -24.370 -14.423 3.826 1.00 88.50 311 LEU A O 1
ATOM 2516 N N . LYS A 1 312 ? -24.262 -12.273 3.172 1.00 89.00 312 LYS A N 1
ATOM 2517 C CA . LYS A 1 312 ? -23.733 -11.674 4.408 1.00 89.00 312 LYS A CA 1
ATOM 2518 C C . LYS A 1 312 ? -22.414 -12.324 4.809 1.00 89.00 312 LYS A C 1
ATOM 2520 O O . LYS A 1 312 ? -22.346 -12.984 5.845 1.00 89.00 312 LYS A O 1
ATOM 2525 N N . ILE A 1 313 ? -21.398 -12.165 3.964 1.00 87.69 313 ILE A N 1
ATOM 2526 C CA . ILE A 1 313 ? -20.041 -12.722 4.102 1.00 87.69 313 ILE A CA 1
ATOM 2527 C C . ILE A 1 313 ? -18.976 -11.687 3.689 1.00 87.69 313 ILE A C 1
ATOM 2529 O O . ILE A 1 313 ? -19.297 -10.780 2.921 1.00 87.69 313 ILE A O 1
ATOM 2533 N N . PRO A 1 314 ? -17.706 -11.864 4.099 1.00 84.25 314 PRO A N 1
ATOM 2534 C CA . PRO A 1 314 ? -16.570 -11.169 3.492 1.00 84.25 314 PRO A CA 1
ATOM 2535 C C . PRO A 1 314 ? -16.556 -11.294 1.957 1.00 84.25 314 PRO A C 1
ATOM 2537 O O . PRO A 1 314 ? -16.520 -12.402 1.415 1.00 84.25 314 PRO A O 1
ATOM 2540 N N . GLN A 1 315 ? -16.552 -10.168 1.236 1.00 79.75 315 GLN A N 1
ATOM 2541 C CA . GLN A 1 315 ? -16.514 -10.156 -0.236 1.00 79.75 315 GLN A CA 1
ATOM 2542 C C . GLN A 1 315 ? -15.225 -10.787 -0.785 1.00 79.75 315 GLN A C 1
ATOM 2544 O O . GLN A 1 315 ? -15.215 -11.376 -1.866 1.00 79.75 315 GLN A O 1
ATOM 2549 N N . GLU A 1 316 ? -14.140 -10.709 -0.017 1.00 77.25 316 GLU A N 1
ATOM 2550 C CA . GLU A 1 316 ? -12.813 -11.219 -0.351 1.00 77.25 316 GLU A CA 1
ATOM 2551 C C . GLU A 1 316 ? -12.821 -12.729 -0.662 1.00 77.25 316 GLU A C 1
ATOM 2553 O O . GLU A 1 316 ? -12.029 -13.199 -1.480 1.00 77.25 316 GLU A O 1
ATOM 2558 N N . ILE A 1 317 ? -13.773 -13.478 -0.087 1.00 79.44 317 ILE A N 1
ATOM 2559 C CA . ILE A 1 317 ? -13.962 -14.925 -0.290 1.00 79.44 317 ILE A CA 1
ATOM 2560 C C . ILE A 1 317 ? -14.358 -15.264 -1.730 1.00 79.44 317 ILE A C 1
ATOM 2562 O O . ILE A 1 317 ? -14.039 -16.346 -2.225 1.00 79.44 317 ILE A O 1
ATOM 2566 N N . LEU A 1 318 ? -15.032 -14.356 -2.437 1.00 80.81 318 LEU A N 1
ATOM 2567 C CA . LEU A 1 318 ? -15.465 -14.591 -3.816 1.00 80.81 318 LEU A CA 1
ATOM 2568 C C . LEU A 1 318 ? -14.273 -14.658 -4.789 1.00 80.81 318 LEU A C 1
ATOM 2570 O O . LEU A 1 318 ? -14.346 -15.347 -5.805 1.00 80.81 318 LEU A O 1
ATOM 2574 N N . TYR A 1 319 ? -13.140 -14.043 -4.431 1.00 77.56 319 TYR A N 1
ATOM 2575 C CA . TYR A 1 319 ? -11.871 -14.149 -5.164 1.00 77.56 319 TYR A CA 1
ATOM 2576 C C . TYR A 1 319 ? -11.066 -15.407 -4.824 1.00 77.56 319 TYR A C 1
ATOM 2578 O O . TYR A 1 319 ? -10.023 -15.658 -5.431 1.00 77.56 319 TYR A O 1
ATOM 2586 N N . TRP A 1 320 ? -11.514 -16.213 -3.859 1.00 77.38 320 TRP A N 1
ATOM 2587 C CA . TRP A 1 320 ? -10.816 -17.436 -3.489 1.00 77.38 320 TRP A CA 1
ATOM 2588 C C . TRP A 1 320 ? -11.054 -18.554 -4.511 1.00 77.38 320 TRP A C 1
ATOM 2590 O O . TRP A 1 320 ? -12.100 -18.652 -5.164 1.00 77.38 320 TRP A O 1
ATOM 2600 N N . SER A 1 321 ? -10.070 -19.452 -4.610 1.00 79.44 321 SER A N 1
ATOM 2601 C CA . SER A 1 321 ? -10.189 -20.682 -5.395 1.00 79.44 321 SER A CA 1
ATOM 2602 C C . SER A 1 321 ? -11.398 -21.509 -4.939 1.00 79.44 321 SER A C 1
ATOM 2604 O O . SER A 1 321 ? -11.780 -21.468 -3.767 1.00 79.44 321 SER A O 1
ATOM 2606 N N . LEU A 1 322 ? -11.973 -22.310 -5.842 1.00 82.69 322 LEU A N 1
ATOM 2607 C CA . LEU A 1 322 ? -13.113 -23.179 -5.522 1.00 82.69 322 LEU A CA 1
ATOM 2608 C C . LEU A 1 322 ? -12.836 -24.064 -4.289 1.00 82.69 322 LEU A C 1
ATOM 2610 O O . LEU A 1 322 ? -13.634 -24.095 -3.359 1.00 82.69 322 LEU A O 1
ATOM 2614 N N . LYS A 1 323 ? -11.641 -24.665 -4.213 1.00 78.69 323 LYS A N 1
ATOM 2615 C CA . LYS A 1 323 ? -11.158 -25.445 -3.057 1.00 78.69 323 LYS A CA 1
ATOM 2616 C C . LYS A 1 323 ? -11.201 -24.658 -1.735 1.00 78.69 323 LYS A C 1
ATOM 2618 O O . LYS A 1 323 ? -11.537 -25.220 -0.691 1.00 78.69 323 LYS A O 1
ATOM 2623 N N . ASN A 1 324 ? -10.845 -23.373 -1.753 1.00 77.25 324 ASN A N 1
ATOM 2624 C CA . ASN A 1 324 ? -10.895 -22.516 -0.567 1.00 77.25 324 ASN A CA 1
ATOM 2625 C C . ASN A 1 324 ? -12.342 -22.120 -0.227 1.00 77.25 324 ASN A C 1
ATOM 2627 O O . ASN A 1 324 ? -12.701 -22.127 0.951 1.00 77.25 324 ASN A O 1
ATOM 2631 N N . ARG A 1 325 ? -13.186 -21.847 -1.234 1.00 85.69 325 ARG A N 1
ATOM 2632 C CA . ARG A 1 325 ? -14.620 -21.563 -1.050 1.00 85.69 325 ARG A CA 1
ATOM 2633 C C . ARG A 1 325 ? -15.375 -22.764 -0.471 1.00 85.69 325 ARG A C 1
ATOM 2635 O O . ARG A 1 325 ? -16.046 -22.607 0.542 1.00 85.69 325 ARG A O 1
ATOM 2642 N N . GLU A 1 326 ? -15.176 -23.975 -0.993 1.00 83.38 326 GLU A N 1
ATOM 2643 C CA . GLU A 1 326 ? -15.703 -25.225 -0.412 1.00 83.38 326 GLU A CA 1
ATOM 2644 C C . GLU A 1 326 ? -15.356 -25.382 1.076 1.00 83.38 326 GLU A C 1
ATOM 2646 O O . GLU A 1 326 ? -16.188 -25.805 1.884 1.00 83.38 326 GLU A O 1
ATOM 2651 N N . LYS A 1 327 ? -14.109 -25.065 1.449 1.00 77.31 327 LYS A N 1
ATOM 2652 C CA . LYS A 1 327 ? -13.645 -25.135 2.839 1.00 77.31 327 LYS A CA 1
ATOM 2653 C C . LYS A 1 327 ? -14.316 -24.075 3.707 1.00 77.31 327 LYS A C 1
ATOM 2655 O O . LYS A 1 327 ? -14.792 -24.424 4.783 1.00 77.31 327 LYS A O 1
ATOM 2660 N N . PHE A 1 328 ? -14.424 -22.836 3.224 1.00 83.56 328 PHE A N 1
ATOM 2661 C CA . PHE A 1 328 ? -15.162 -21.773 3.908 1.00 83.56 328 PHE A CA 1
ATOM 2662 C C . PHE A 1 328 ? -16.624 -22.169 4.154 1.00 83.56 328 PHE A C 1
ATOM 2664 O O . PHE A 1 328 ? -17.081 -22.128 5.293 1.00 83.56 328 PHE A O 1
ATOM 2671 N N . VAL A 1 329 ? -17.332 -22.646 3.124 1.00 86.38 329 VAL A N 1
ATOM 2672 C CA . VAL A 1 329 ? -18.724 -23.120 3.232 1.00 86.38 329 VAL A CA 1
ATOM 2673 C C . VAL A 1 329 ? -18.853 -24.245 4.258 1.00 86.38 329 VAL A C 1
ATOM 2675 O O . VAL A 1 329 ? -19.755 -24.224 5.096 1.00 86.38 329 VAL A O 1
ATOM 2678 N N . ARG A 1 330 ? -17.921 -25.207 4.253 1.00 82.50 330 ARG A N 1
ATOM 2679 C CA . ARG A 1 330 ? -17.895 -26.300 5.233 1.00 82.50 330 ARG A CA 1
ATOM 2680 C C . ARG A 1 330 ? -17.695 -25.792 6.664 1.00 82.50 330 ARG A C 1
ATOM 2682 O O . ARG A 1 330 ? -18.372 -26.286 7.559 1.00 82.50 330 ARG A O 1
ATOM 2689 N N . SER A 1 331 ? -16.823 -24.807 6.887 1.00 80.75 331 SER A N 1
ATOM 2690 C CA . SER A 1 331 ? -16.636 -24.186 8.208 1.00 80.75 331 SER A CA 1
ATOM 2691 C C . SER A 1 331 ? -17.866 -23.367 8.636 1.00 80.75 331 SER A C 1
ATOM 2693 O O . SER A 1 331 ? -18.325 -23.508 9.767 1.00 80.75 331 SER A O 1
ATOM 2695 N N . MET A 1 332 ? -18.474 -22.598 7.726 1.00 83.12 332 MET A N 1
ATOM 2696 C CA . MET A 1 332 ? -19.705 -21.826 7.974 1.00 83.12 332 MET A CA 1
ATOM 2697 C C . MET A 1 332 ? -20.905 -22.699 8.362 1.00 83.12 332 MET A C 1
ATOM 2699 O O . MET A 1 332 ? -21.734 -22.268 9.167 1.00 83.12 332 MET A O 1
ATOM 2703 N N . LYS A 1 333 ? -20.985 -23.918 7.807 1.00 83.12 333 LYS A N 1
ATOM 2704 C CA . LYS A 1 333 ? -22.000 -24.934 8.132 1.00 83.12 333 LYS A CA 1
ATOM 2705 C C . LYS A 1 333 ? -21.803 -25.605 9.495 1.00 83.12 333 LYS A C 1
ATOM 2707 O O . LYS A 1 333 ? -22.777 -26.108 10.038 1.00 83.12 333 LYS A O 1
ATOM 2712 N N . VAL A 1 334 ? -20.587 -25.606 10.050 1.00 79.69 334 VAL A N 1
ATOM 2713 C CA . VAL A 1 334 ? -20.340 -26.040 11.442 1.00 79.69 334 VAL A CA 1
ATOM 2714 C C . VAL A 1 334 ? -20.794 -24.961 12.428 1.00 79.69 334 VAL A C 1
ATOM 2716 O O . VAL A 1 334 ? -21.310 -25.276 13.492 1.00 79.69 334 VAL A O 1
ATOM 2719 N N . GLY A 1 335 ? -20.626 -23.686 12.075 1.00 79.44 335 GLY A N 1
ATOM 2720 C CA . GLY A 1 335 ? -21.140 -22.567 12.859 1.00 79.44 335 GLY A CA 1
ATOM 2721 C C . GLY A 1 335 ? -20.532 -21.237 12.428 1.00 79.44 335 GLY A C 1
ATOM 2722 O O . GLY A 1 335 ? -19.364 -21.172 12.036 1.00 79.44 335 GLY A O 1
ATOM 2723 N N . ASN A 1 336 ? -21.319 -20.165 12.505 1.00 85.00 336 ASN A N 1
ATOM 2724 C CA . ASN A 1 336 ? -20.913 -18.824 12.088 1.00 85.00 336 ASN A CA 1
ATOM 2725 C C . ASN A 1 336 ? -21.373 -17.739 13.076 1.00 85.00 336 ASN A C 1
ATOM 2727 O O . ASN A 1 336 ? -22.378 -17.890 13.766 1.00 85.00 336 ASN A O 1
ATOM 2731 N N . ILE A 1 337 ? -20.602 -16.655 13.129 1.00 84.56 337 ILE A N 1
ATOM 2732 C CA . ILE A 1 337 ? -20.745 -15.489 14.012 1.00 84.56 337 ILE A CA 1
ATOM 2733 C C . ILE A 1 337 ? -20.828 -14.219 13.152 1.00 84.56 337 ILE A C 1
ATOM 2735 O O . ILE A 1 337 ? -20.185 -14.150 12.105 1.00 84.56 337 ILE A O 1
ATOM 2739 N N . ARG A 1 338 ? -21.601 -13.211 13.588 1.00 84.62 338 ARG A N 1
ATOM 2740 C CA . ARG A 1 338 ? -21.629 -11.878 12.959 1.00 84.62 338 ARG A CA 1
ATOM 2741 C C . ARG A 1 338 ? -20.501 -10.985 13.479 1.00 84.62 338 ARG A C 1
ATOM 2743 O O . ARG A 1 338 ? -20.303 -10.905 14.688 1.00 84.62 338 ARG A O 1
ATOM 2750 N N . VAL A 1 339 ? -19.829 -10.267 12.585 1.00 83.44 339 VAL A N 1
ATOM 2751 C CA . VAL A 1 339 ? -18.762 -9.311 12.920 1.00 83.44 339 VAL A CA 1
ATOM 2752 C C . VAL A 1 339 ? -19.344 -7.902 13.053 1.00 83.44 339 VAL A C 1
ATOM 2754 O O . VAL A 1 339 ? -19.982 -7.405 12.129 1.00 83.44 339 VAL A O 1
ATOM 2757 N N . PHE A 1 340 ? -19.106 -7.233 14.183 1.00 85.50 340 PHE A N 1
ATOM 2758 C CA . PHE A 1 340 ? -19.531 -5.845 14.421 1.00 85.50 340 PHE A CA 1
ATOM 2759 C C . PHE A 1 340 ? -18.358 -4.970 14.882 1.00 85.50 340 PHE A C 1
ATOM 2761 O O . PHE A 1 340 ? -18.403 -4.332 15.931 1.00 85.50 340 PHE A O 1
ATOM 2768 N N . ASN A 1 341 ? -17.284 -4.958 14.091 1.00 83.06 341 ASN A N 1
ATOM 2769 C CA . ASN A 1 341 ? -16.125 -4.099 14.309 1.00 83.06 341 ASN A CA 1
ATOM 2770 C C . ASN A 1 341 ? -15.867 -3.249 13.062 1.00 83.06 341 ASN A C 1
ATOM 2772 O O . ASN A 1 341 ? -15.601 -3.791 11.991 1.00 83.06 341 ASN A O 1
ATOM 2776 N N . GLY A 1 342 ? -15.944 -1.930 13.210 1.00 84.19 342 GLY A N 1
ATOM 2777 C CA . GLY A 1 342 ? -15.775 -0.963 12.132 1.00 84.19 342 GLY A CA 1
ATOM 2778 C C . GLY A 1 342 ? -14.561 -0.066 12.351 1.00 84.19 342 GLY A C 1
ATOM 2779 O O . GLY A 1 342 ? -14.151 0.208 13.482 1.00 84.19 342 GLY A O 1
ATOM 2780 N N . ARG A 1 343 ? -13.981 0.419 11.252 1.00 86.31 343 ARG A N 1
ATOM 2781 C CA . ARG A 1 343 ? -12.781 1.263 11.251 1.00 86.31 343 ARG A CA 1
ATOM 2782 C C . ARG A 1 343 ? -13.068 2.607 10.591 1.00 86.31 343 ARG A C 1
ATOM 2784 O O . ARG A 1 343 ? -13.696 2.654 9.536 1.00 86.31 343 ARG A O 1
ATOM 2791 N N . ALA A 1 344 ? -12.537 3.685 11.163 1.00 89.88 344 ALA A N 1
ATOM 2792 C CA . ALA A 1 344 ? -12.484 4.977 10.492 1.00 89.88 344 ALA A CA 1
ATOM 2793 C C . ALA A 1 344 ? -11.110 5.638 10.608 1.00 89.88 344 ALA A C 1
ATOM 2795 O O . ALA A 1 344 ? -10.448 5.550 11.642 1.00 89.88 344 ALA A O 1
ATOM 2796 N N . MET A 1 345 ? -10.681 6.322 9.548 1.00 89.94 345 MET A N 1
ATOM 2797 C CA . MET A 1 345 ? -9.400 7.035 9.505 1.00 89.94 345 MET A CA 1
ATOM 2798 C C . MET A 1 345 ? -9.626 8.549 9.549 1.00 89.94 345 MET A C 1
ATOM 2800 O O . MET A 1 345 ? -10.323 9.101 8.695 1.00 89.94 345 MET A O 1
ATOM 2804 N N . VAL A 1 346 ? -9.017 9.225 10.526 1.00 91.31 346 VAL A N 1
ATOM 2805 C CA . VAL A 1 346 ? -9.058 10.686 10.671 1.00 91.31 346 VAL A CA 1
ATOM 2806 C C . VAL A 1 346 ? -7.885 11.283 9.895 1.00 91.31 346 VAL A C 1
ATOM 2808 O O . VAL A 1 346 ? -6.719 11.113 10.252 1.00 91.31 346 VAL A O 1
ATOM 2811 N N . ILE A 1 347 ? -8.193 11.968 8.797 1.00 91.19 347 ILE A N 1
ATOM 2812 C CA . ILE A 1 347 ? -7.229 12.410 7.780 1.00 91.19 347 ILE A CA 1
ATOM 2813 C C . ILE A 1 347 ? -7.394 13.900 7.457 1.00 91.19 347 ILE A C 1
ATOM 2815 O O . ILE A 1 347 ? -8.355 14.536 7.880 1.00 91.19 347 ILE A O 1
ATOM 2819 N N . GLY A 1 348 ? -6.425 14.492 6.755 1.00 89.19 348 GLY A N 1
ATOM 2820 C CA . GLY A 1 348 ? -6.400 15.930 6.448 1.00 89.19 348 GLY A CA 1
ATOM 2821 C C . GLY A 1 348 ? -5.041 16.580 6.718 1.00 89.19 348 GLY A C 1
ATOM 2822 O O . GLY A 1 348 ? -4.103 15.916 7.171 1.00 89.19 348 GLY A O 1
ATOM 2823 N N . CYS A 1 349 ? -4.930 17.883 6.442 1.00 87.19 349 CYS A N 1
ATOM 2824 C CA . CYS A 1 349 ? -3.677 18.651 6.515 1.00 87.19 349 CYS A CA 1
ATOM 2825 C C . CYS A 1 349 ? -2.994 18.583 7.902 1.00 87.19 349 CYS A C 1
ATOM 2827 O O . CYS A 1 349 ? -3.618 18.261 8.926 1.00 87.19 349 CYS A O 1
ATOM 2829 N N . ALA A 1 350 ? -1.696 18.896 7.960 1.00 83.00 350 ALA A N 1
ATOM 2830 C CA . ALA A 1 350 ? -1.026 19.197 9.221 1.00 83.00 350 ALA A CA 1
ATOM 2831 C C . ALA A 1 350 ? -1.771 20.331 9.948 1.00 83.00 350 ALA A C 1
ATOM 2833 O O . ALA A 1 350 ? -2.335 21.220 9.320 1.00 83.00 350 ALA A O 1
ATOM 2834 N N . ARG A 1 351 ? -1.818 20.274 11.284 1.00 84.62 351 ARG A N 1
ATOM 2835 C CA . ARG A 1 351 ? -2.476 21.269 12.161 1.00 84.62 351 ARG A CA 1
ATOM 2836 C C . ARG A 1 351 ? -3.989 21.497 11.971 1.00 84.62 351 ARG A C 1
ATOM 2838 O O . ARG A 1 351 ? -4.567 22.182 12.803 1.00 84.62 351 ARG A O 1
ATOM 2845 N N . ALA A 1 352 ? -4.661 20.845 11.018 1.00 88.56 352 ALA A N 1
ATOM 2846 C CA . ALA A 1 352 ? -6.102 20.994 10.742 1.00 88.56 352 ALA A CA 1
ATOM 2847 C C . ALA A 1 352 ? -7.075 20.553 11.871 1.00 88.56 352 ALA A C 1
ATOM 2849 O O . ALA A 1 352 ? -8.272 20.432 11.631 1.00 88.56 352 ALA A O 1
ATOM 2850 N N . GLY A 1 353 ? -6.607 20.302 13.099 1.00 89.12 353 GLY A N 1
ATOM 2851 C CA . GLY A 1 353 ? -7.458 20.026 14.266 1.00 89.12 353 GLY A CA 1
ATOM 2852 C C . GLY A 1 353 ? -7.866 18.563 14.491 1.00 89.12 353 GLY A C 1
ATOM 2853 O O . GLY A 1 353 ? -8.703 18.314 15.350 1.00 89.12 353 GLY A O 1
ATOM 2854 N N . LYS A 1 354 ? -7.278 17.593 13.773 1.00 89.50 354 LYS A N 1
ATOM 2855 C CA . LYS A 1 354 ? -7.631 16.154 13.836 1.00 89.50 354 LYS A CA 1
ATOM 2856 C C . LYS A 1 354 ? -7.652 15.577 15.254 1.00 89.50 354 LYS A C 1
ATOM 2858 O O . LYS A 1 354 ? -8.707 15.190 15.748 1.00 89.50 354 LYS A O 1
ATOM 2863 N N . THR A 1 355 ? -6.517 15.634 15.947 1.00 87.25 355 THR A N 1
ATOM 2864 C CA . THR A 1 355 ? -6.386 15.175 17.336 1.00 87.25 355 THR A CA 1
ATOM 2865 C C . THR A 1 355 ? -7.303 15.954 18.289 1.00 87.25 355 THR A C 1
ATOM 2867 O O . THR A 1 355 ? -7.810 15.395 19.256 1.00 87.25 355 THR A O 1
ATOM 2870 N N . THR A 1 356 ? -7.580 17.234 18.012 1.00 89.56 356 THR A N 1
ATOM 2871 C CA . THR A 1 356 ? -8.503 18.062 18.810 1.00 89.56 356 THR A CA 1
ATOM 2872 C C . THR A 1 356 ? -9.958 17.610 18.652 1.00 89.56 356 THR A C 1
ATOM 2874 O O . THR A 1 356 ? -10.655 17.469 19.651 1.00 89.56 356 THR A O 1
ATOM 2877 N N . LEU A 1 357 ? -10.404 17.324 17.423 1.00 91.06 357 LEU A N 1
ATOM 2878 C CA . LEU A 1 357 ? -11.717 16.735 17.129 1.00 91.06 357 LEU A CA 1
ATOM 2879 C C . LEU A 1 357 ? -11.867 15.373 17.822 1.00 91.06 357 LEU A C 1
ATOM 2881 O O . LEU A 1 357 ? -12.852 15.127 18.509 1.00 91.06 357 LEU A O 1
ATOM 2885 N N . VAL A 1 358 ? -10.850 14.523 17.699 1.00 89.69 358 VAL A N 1
ATOM 2886 C CA . VAL A 1 358 ? -10.769 13.207 18.344 1.00 89.69 358 VAL A CA 1
ATOM 2887 C C . VAL A 1 358 ? -10.894 13.288 19.869 1.00 89.69 358 VAL A C 1
ATOM 2889 O O . VAL A 1 358 ? -11.686 12.551 20.455 1.00 89.69 358 VAL A O 1
ATOM 2892 N N . LYS A 1 359 ? -10.148 14.193 20.516 1.00 88.69 359 LYS A N 1
ATOM 2893 C CA . LYS A 1 359 ? -10.258 14.470 21.957 1.00 88.69 359 LYS A CA 1
ATOM 2894 C C . LYS A 1 359 ? -11.679 14.905 22.344 1.00 88.69 359 LYS A C 1
ATOM 2896 O O . LYS A 1 359 ? -12.243 14.416 23.320 1.00 88.69 359 LYS A O 1
ATOM 2901 N N . LYS A 1 360 ? -12.284 15.780 21.538 1.00 89.69 360 LYS A N 1
ATOM 2902 C CA . LYS A 1 360 ? -13.630 16.319 21.764 1.00 89.69 360 LYS A CA 1
ATOM 2903 C C . LYS A 1 360 ? -14.726 15.249 21.684 1.00 89.69 360 LYS A C 1
ATOM 2905 O O . LYS A 1 360 ? -15.586 15.205 22.552 1.00 89.69 360 LYS A O 1
ATOM 2910 N N . ILE A 1 361 ? -14.645 14.317 20.728 1.00 90.31 361 ILE A N 1
ATOM 2911 C CA . ILE A 1 361 ? -15.591 13.186 20.600 1.00 90.31 361 ILE A CA 1
ATOM 2912 C C . ILE A 1 361 ? -15.608 12.303 21.867 1.00 90.31 361 ILE A C 1
ATOM 2914 O O . ILE A 1 361 ? -16.654 11.754 22.214 1.00 90.31 361 ILE A O 1
ATOM 2918 N N . LYS A 1 362 ? -14.482 12.196 22.590 1.00 87.25 362 LYS A N 1
ATOM 2919 C CA . LYS A 1 362 ? -14.393 11.489 23.884 1.00 87.25 362 LYS A CA 1
ATOM 2920 C C . LYS A 1 362 ? -14.924 12.292 25.078 1.00 87.25 362 LYS A C 1
ATOM 2922 O O . LYS A 1 362 ? -15.196 11.695 26.115 1.00 87.25 362 LYS A O 1
ATOM 2927 N N . GLY A 1 363 ? -15.020 13.619 24.965 1.00 85.56 363 GLY A N 1
ATOM 2928 C CA . GLY A 1 363 ? -15.244 14.525 26.098 1.00 85.56 363 GLY A CA 1
ATOM 2929 C C . GLY A 1 363 ? -13.977 14.876 26.899 1.00 85.56 363 GLY A C 1
ATOM 2930 O O . GLY A 1 363 ? -14.072 15.193 28.087 1.00 85.56 363 GLY A O 1
ATOM 2931 N N . ASP A 1 364 ? -12.784 14.815 26.289 1.00 85.38 364 ASP A N 1
ATOM 2932 C CA . ASP A 1 364 ? -11.523 15.166 26.961 1.00 85.38 364 ASP A CA 1
ATOM 2933 C C . ASP A 1 364 ? -11.493 16.666 27.329 1.00 85.38 364 ASP A C 1
ATOM 2935 O O . ASP A 1 364 ? -11.451 17.534 26.458 1.00 85.38 364 ASP A O 1
ATOM 2939 N N . LYS A 1 365 ? -11.436 16.991 28.630 1.00 78.88 365 LYS A N 1
ATOM 2940 C CA . LYS A 1 365 ? -11.446 18.388 29.127 1.00 78.88 365 LYS A CA 1
ATOM 2941 C C . LYS A 1 365 ? -10.237 19.228 28.696 1.00 78.88 365 LYS A C 1
ATOM 2943 O O . LYS A 1 365 ? -10.330 20.451 28.636 1.00 78.88 365 LYS A O 1
ATOM 2948 N N . ASP A 1 366 ? -9.093 18.593 28.443 1.00 80.44 366 ASP A N 1
ATOM 2949 C CA . ASP A 1 366 ? -7.897 19.271 27.942 1.00 80.44 366 ASP A CA 1
ATOM 2950 C C . ASP A 1 366 ? -7.800 19.128 26.420 1.00 80.44 366 ASP A C 1
ATOM 2952 O O . ASP A 1 366 ? -7.249 18.157 25.903 1.00 80.44 366 ASP A O 1
ATOM 2956 N N . LEU A 1 367 ? -8.291 20.138 25.703 1.00 81.00 367 LEU A N 1
ATOM 2957 C CA . LEU A 1 367 ? -8.201 20.248 24.244 1.00 81.00 367 LEU A CA 1
ATOM 2958 C C . LEU A 1 367 ? -6.909 20.948 23.769 1.00 81.00 367 LEU A C 1
ATOM 2960 O O . LEU A 1 367 ? -6.827 21.411 22.623 1.00 81.00 367 LEU A O 1
ATOM 2964 N N . THR A 1 368 ? -5.877 21.040 24.619 1.00 72.44 368 THR A N 1
ATOM 2965 C CA . THR A 1 368 ? -4.520 21.344 24.151 1.00 72.44 368 THR A CA 1
ATOM 2966 C C . THR A 1 368 ? -3.907 20.117 23.472 1.00 72.44 368 THR A C 1
ATOM 2968 O O . THR A 1 368 ? -4.153 18.964 23.835 1.00 72.44 368 THR A O 1
ATOM 2971 N N . THR A 1 369 ? -3.140 20.362 22.415 1.00 65.50 369 THR A N 1
ATOM 2972 C CA . THR A 1 369 ? -2.494 19.329 21.601 1.00 65.50 369 THR A CA 1
ATOM 2973 C C . THR A 1 369 ? -1.146 19.862 21.146 1.00 65.50 369 THR A C 1
ATOM 2975 O O . THR A 1 369 ? -1.085 20.907 20.493 1.00 65.50 369 THR A O 1
ATOM 2978 N N . THR A 1 370 ? -0.070 19.151 21.470 1.00 59.34 370 THR A N 1
ATOM 2979 C CA . THR A 1 370 ? 1.223 19.333 20.804 1.00 59.34 370 THR A CA 1
ATOM 2980 C C . THR A 1 370 ? 1.107 18.955 19.322 1.00 59.34 370 THR A C 1
ATOM 2982 O O . THR A 1 370 ? 0.157 18.299 18.897 1.00 59.34 370 THR A O 1
ATOM 2985 N N . SER A 1 371 ? 2.058 19.402 18.501 1.00 57.91 371 SER A N 1
ATOM 2986 C CA . SER A 1 371 ? 2.080 19.064 17.075 1.00 57.91 371 SER A CA 1
ATOM 2987 C C . SER A 1 371 ? 2.540 17.615 16.886 1.00 57.91 371 SER A C 1
ATOM 2989 O O . SER A 1 371 ? 3.735 17.358 16.983 1.00 57.91 371 SER A O 1
ATOM 2991 N N . THR A 1 372 ? 1.616 16.693 16.599 1.00 57.44 372 THR A N 1
ATOM 2992 C CA . THR A 1 372 ? 1.886 15.253 16.417 1.00 57.44 372 THR A CA 1
ATOM 2993 C C . THR A 1 372 ? 2.988 15.010 15.375 1.00 57.44 372 THR A C 1
ATOM 2995 O O . THR A 1 372 ? 2.798 15.259 14.176 1.00 57.44 372 THR A O 1
ATOM 2998 N N . SER A 1 373 ? 4.160 14.557 15.830 1.00 49.47 373 SER A N 1
ATOM 2999 C CA . SER A 1 373 ? 5.347 14.331 15.000 1.00 49.47 373 SER A CA 1
ATOM 3000 C C . SER A 1 373 ? 5.439 12.869 14.557 1.00 49.47 373 SER A C 1
ATOM 3002 O O . SER A 1 373 ? 5.716 11.956 15.339 1.00 49.47 373 SER A O 1
ATOM 3004 N N . GLY A 1 374 ? 5.203 12.654 13.262 1.00 54.34 374 GLY A N 1
ATOM 3005 C CA . GLY A 1 374 ? 5.139 11.336 12.637 1.00 54.34 374 GLY A CA 1
ATOM 3006 C C . GLY A 1 374 ? 3.934 10.488 13.036 1.00 54.34 374 GLY A C 1
ATOM 3007 O O . GLY A 1 374 ? 3.038 10.929 13.749 1.00 54.34 374 GLY A O 1
ATOM 3008 N N . ILE A 1 375 ? 3.897 9.261 12.518 1.00 53.06 375 ILE A N 1
ATOM 3009 C CA . ILE A 1 375 ? 2.732 8.374 12.619 1.00 53.06 375 ILE A CA 1
ATOM 3010 C C . ILE A 1 375 ? 2.624 7.806 14.034 1.00 53.06 375 ILE A C 1
ATOM 3012 O O . ILE A 1 375 ? 3.301 6.845 14.389 1.00 53.06 375 ILE A O 1
ATOM 3016 N N . GLU A 1 376 ? 1.767 8.419 14.837 1.00 55.06 376 GLU A N 1
ATOM 3017 C CA . GLU A 1 376 ? 1.249 7.848 16.074 1.00 55.06 376 GLU A CA 1
ATOM 3018 C C . GLU A 1 376 ? -0.203 7.467 15.809 1.00 55.06 376 GLU A C 1
ATOM 3020 O O . GLU A 1 376 ? -1.067 8.344 15.774 1.00 55.06 376 GLU A O 1
ATOM 3025 N N . ILE A 1 377 ? -0.474 6.182 15.563 1.00 60.09 377 ILE A N 1
ATOM 3026 C CA . ILE A 1 377 ? -1.848 5.721 15.349 1.00 60.09 377 ILE A CA 1
ATOM 3027 C C . ILE A 1 377 ? -2.499 5.574 16.712 1.00 60.09 377 ILE A C 1
ATOM 3029 O O . ILE A 1 377 ? -2.527 4.502 17.321 1.00 60.09 377 ILE A O 1
ATOM 3033 N N . HIS A 1 378 ? -3.011 6.701 17.192 1.00 63.16 378 HIS A N 1
ATOM 3034 C CA . HIS A 1 378 ? -3.820 6.780 18.394 1.00 63.16 378 HIS A CA 1
ATOM 3035 C C . HIS A 1 378 ? -5.156 6.080 18.127 1.00 63.16 378 HIS A C 1
ATOM 3037 O O . HIS A 1 378 ? -6.132 6.687 17.692 1.00 63.16 378 HIS A O 1
ATOM 3043 N N . SER A 1 379 ? -5.151 4.761 18.334 1.00 67.75 379 SER A N 1
ATOM 3044 C CA . SER A 1 379 ? -6.321 3.895 18.226 1.00 67.75 379 SER A CA 1
ATOM 3045 C C . SER A 1 379 ? -7.324 4.259 19.314 1.00 67.75 379 SER A C 1
ATOM 3047 O O . SER A 1 379 ? -7.007 4.241 20.510 1.00 67.75 379 SER A O 1
ATOM 3049 N N . HIS A 1 380 ? -8.533 4.630 18.910 1.00 77.06 380 HIS A N 1
ATOM 3050 C CA . HIS A 1 380 ? -9.577 5.067 19.822 1.00 77.06 380 HIS A CA 1
ATOM 3051 C C . HIS A 1 380 ? -10.846 4.266 19.612 1.00 77.06 380 HIS A C 1
ATOM 3053 O O . HIS A 1 380 ? -11.583 4.461 18.648 1.00 77.06 380 HIS A O 1
ATOM 3059 N N . THR A 1 381 ? -11.059 3.356 20.555 1.00 81.00 381 THR A N 1
ATOM 3060 C CA . THR A 1 381 ? -12.140 2.385 20.556 1.00 81.00 381 THR A CA 1
ATOM 3061 C C . THR A 1 381 ? -13.376 2.952 21.247 1.00 81.00 381 THR A C 1
ATOM 3063 O O . THR A 1 381 ? -13.391 3.200 22.458 1.00 81.00 381 THR A O 1
ATOM 3066 N N . PHE A 1 382 ? -14.445 3.089 20.481 1.00 84.88 382 PHE A N 1
ATOM 3067 C CA . PHE A 1 382 ? -15.788 3.411 20.940 1.00 84.88 382 PHE A CA 1
ATOM 3068 C C . PHE A 1 382 ? -16.679 2.179 20.775 1.00 84.88 382 PHE A C 1
ATOM 3070 O O . PHE A 1 382 ? -16.420 1.332 19.917 1.00 84.88 382 PHE A O 1
ATOM 3077 N N . LYS A 1 383 ? -17.750 2.113 21.559 1.00 88.50 383 LYS A N 1
ATOM 3078 C CA . LYS A 1 383 ? -18.873 1.204 21.327 1.00 88.50 383 LYS A CA 1
ATOM 3079 C C . LYS A 1 383 ? -20.109 2.019 20.971 1.00 88.50 383 LYS A C 1
ATOM 3081 O O . LYS A 1 383 ? -20.221 3.179 21.375 1.00 88.50 383 LYS A O 1
ATOM 3086 N N . LEU A 1 384 ? -21.032 1.436 20.218 1.00 87.25 384 LEU A N 1
ATOM 3087 C CA . LEU A 1 384 ? -22.365 2.016 20.068 1.00 87.25 384 LEU A CA 1
ATOM 3088 C C . LEU A 1 384 ? -23.123 1.889 21.403 1.00 87.25 384 LEU A C 1
ATOM 3090 O O . LEU A 1 384 ? -22.841 0.998 22.209 1.00 87.25 384 LEU A O 1
ATOM 3094 N N . ASN A 1 385 ? -24.061 2.799 21.655 1.00 86.75 385 ASN A N 1
ATOM 3095 C CA . ASN A 1 385 ? -24.992 2.700 22.782 1.00 86.75 385 ASN A CA 1
ATOM 3096 C C . ASN A 1 385 ? -26.065 1.611 22.558 1.00 86.75 385 ASN A C 1
ATOM 3098 O O . ASN A 1 385 ? -26.145 1.003 21.492 1.00 86.75 385 ASN A O 1
ATOM 3102 N N . SER A 1 386 ? -26.885 1.352 23.582 1.00 82.31 386 SER A N 1
ATOM 3103 C CA . SER A 1 386 ? -27.831 0.222 23.632 1.00 82.31 386 SER A CA 1
ATOM 3104 C C . SER A 1 386 ? -28.919 0.237 22.549 1.00 82.31 386 SER A C 1
ATOM 3106 O O . SER A 1 386 ? -29.395 -0.818 22.146 1.00 82.31 386 SER A O 1
ATOM 3108 N N . ASP A 1 387 ? -29.313 1.423 22.090 1.00 84.62 387 ASP A N 1
ATOM 3109 C CA . ASP A 1 387 ? -30.247 1.687 20.987 1.00 84.62 387 ASP A CA 1
ATOM 3110 C C . ASP A 1 387 ? -29.529 1.987 19.652 1.00 84.62 387 ASP A C 1
ATOM 3112 O O . ASP A 1 387 ? -30.157 2.256 18.630 1.00 84.62 387 ASP A O 1
ATOM 3116 N N . GLU A 1 388 ? -28.196 1.906 19.648 1.00 87.31 388 GLU A N 1
ATOM 3117 C CA . GLU A 1 388 ? -27.303 2.088 18.500 1.00 87.31 388 GLU A CA 1
ATOM 3118 C C . GLU A 1 388 ? -27.378 3.462 17.805 1.00 87.31 388 GLU A C 1
ATOM 3120 O O . GLU A 1 388 ? -26.896 3.600 16.676 1.00 87.31 388 GLU A O 1
ATOM 3125 N N . SER A 1 389 ? -27.976 4.478 18.429 1.00 87.56 389 SER A N 1
ATOM 3126 C CA . SER A 1 389 ? -28.116 5.834 17.883 1.00 87.56 389 SER A CA 1
ATOM 3127 C C . SER A 1 389 ? -26.801 6.619 17.831 1.00 87.56 389 SER A C 1
ATOM 3129 O O . SER A 1 389 ? -26.544 7.266 16.821 1.00 87.56 389 SER A O 1
ATOM 3131 N N . THR A 1 390 ? -25.948 6.527 18.856 1.00 91.88 390 THR A N 1
ATOM 3132 C CA . THR A 1 390 ? -24.697 7.300 19.007 1.00 91.88 390 THR A CA 1
ATOM 3133 C C . THR A 1 390 ? -23.533 6.410 19.489 1.00 91.88 390 THR A C 1
ATOM 3135 O O . THR A 1 390 ? -23.678 5.198 19.675 1.00 91.88 390 THR A O 1
ATOM 3138 N N . ILE A 1 391 ? -22.338 6.987 19.656 1.00 90.81 391 ILE A N 1
ATOM 3139 C CA . ILE A 1 391 ? -21.133 6.292 20.133 1.00 90.81 391 ILE A CA 1
ATOM 3140 C C . ILE A 1 391 ? -20.669 6.798 21.502 1.00 90.81 391 ILE A C 1
ATOM 3142 O O . ILE A 1 391 ? -20.678 7.994 21.796 1.00 90.81 391 ILE A O 1
ATOM 3146 N N . ILE A 1 392 ? -20.193 5.870 22.329 1.00 89.19 392 ILE A N 1
ATOM 3147 C CA . ILE A 1 392 ? -19.678 6.115 23.679 1.00 89.19 392 ILE A CA 1
ATOM 3148 C C . ILE A 1 392 ? -18.290 5.484 23.849 1.00 89.19 392 ILE A C 1
ATOM 3150 O O . ILE A 1 392 ? -17.939 4.505 23.188 1.00 89.19 392 ILE A O 1
ATOM 3154 N N . VAL A 1 393 ? -17.460 6.072 24.713 1.00 86.88 393 VAL A N 1
ATOM 3155 C CA . VAL A 1 393 ? -16.082 5.607 24.946 1.00 86.88 393 VAL A CA 1
ATOM 3156 C C . VAL A 1 393 ? -16.101 4.225 25.610 1.00 86.88 393 VAL A C 1
ATOM 3158 O O . VAL A 1 393 ? -16.814 4.018 26.590 1.00 86.88 393 VAL A O 1
ATOM 3161 N N . SER A 1 394 ? -15.313 3.283 25.087 1.00 80.94 394 SER A N 1
ATOM 3162 C CA . SER A 1 394 ? -15.221 1.922 25.645 1.00 80.94 394 SER A CA 1
ATOM 3163 C C . SER A 1 394 ? -14.363 1.897 26.911 1.00 80.94 394 SER A C 1
ATOM 3165 O O . SER A 1 394 ? -13.368 2.628 27.000 1.00 80.94 394 SER A O 1
ATOM 3167 N N . THR A 1 395 ? -14.684 1.018 27.863 1.00 78.25 395 THR A N 1
ATOM 3168 C CA . THR A 1 395 ? -13.798 0.741 29.007 1.00 78.25 395 THR A CA 1
ATOM 3169 C C . THR A 1 395 ? -12.554 -0.039 28.562 1.00 78.25 395 THR A C 1
ATOM 3171 O O . THR A 1 395 ? -12.498 -0.556 27.445 1.00 78.25 395 THR A O 1
ATOM 3174 N N . ASP A 1 396 ? -11.524 -0.124 29.405 1.00 72.50 396 ASP A N 1
ATOM 3175 C CA . ASP A 1 396 ? -10.307 -0.876 29.061 1.00 72.50 396 ASP A CA 1
ATOM 3176 C C . ASP A 1 396 ? -10.565 -2.392 28.953 1.00 72.50 396 ASP A C 1
ATOM 3178 O O . ASP A 1 396 ? -10.109 -3.020 27.999 1.00 72.50 396 ASP A O 1
ATOM 3182 N N . GLU A 1 397 ? -11.430 -2.950 29.807 1.00 67.88 397 GLU A N 1
ATOM 3183 C CA . GLU A 1 397 ? -11.926 -4.336 29.698 1.00 67.88 397 GLU A CA 1
ATOM 3184 C C . GLU A 1 397 ? -12.691 -4.618 28.388 1.00 67.88 397 GLU A C 1
ATOM 3186 O O . GLU A 1 397 ? -12.778 -5.761 27.938 1.00 67.88 397 GLU A O 1
ATOM 3191 N N . GLU A 1 398 ? -13.279 -3.591 27.766 1.00 72.81 398 GLU A N 1
ATOM 3192 C CA . GLU A 1 398 ? -13.967 -3.708 26.476 1.00 72.81 398 GLU A CA 1
ATOM 3193 C C . GLU A 1 398 ? -13.014 -3.556 25.288 1.00 72.81 398 GLU A C 1
ATOM 3195 O O . GLU A 1 398 ? -13.213 -4.217 24.272 1.00 72.81 398 GLU A O 1
ATOM 3200 N N . LYS A 1 399 ? -11.946 -2.757 25.421 1.00 68.69 399 LYS A N 1
ATOM 3201 C CA . LYS A 1 399 ? -10.858 -2.656 24.424 1.00 68.69 399 LYS A CA 1
ATOM 3202 C C . LYS A 1 399 ? -10.081 -3.963 24.275 1.00 68.69 399 LYS A C 1
ATOM 3204 O O . LYS A 1 399 ? -9.477 -4.200 23.234 1.00 68.69 399 LYS A O 1
ATOM 3209 N N . GLU A 1 400 ? -10.091 -4.793 25.313 1.00 62.19 400 GLU A N 1
ATOM 3210 C CA . GLU A 1 400 ? -9.452 -6.106 25.335 1.00 62.19 400 GLU A CA 1
ATOM 3211 C C . GLU A 1 400 ? -10.262 -7.233 24.672 1.00 62.19 400 GLU A C 1
ATOM 3213 O O . GLU A 1 400 ? -9.732 -8.339 24.510 1.00 62.19 400 GLU A O 1
ATOM 3218 N N . LYS A 1 401 ? -11.516 -6.982 24.281 1.00 64.50 401 LYS A N 1
ATOM 3219 C CA . LYS A 1 401 ? -12.365 -7.957 23.584 1.00 64.50 401 LYS A CA 1
ATOM 3220 C C . LYS A 1 401 ? -12.093 -7.894 22.077 1.00 64.50 401 LYS A C 1
ATOM 3222 O O . LYS A 1 401 ? -11.979 -6.812 21.506 1.00 64.50 401 LYS A O 1
ATOM 3227 N N . GLY A 1 402 ? -11.933 -9.063 21.454 1.00 62.19 402 GLY A N 1
ATOM 3228 C CA . GLY A 1 402 ? -11.560 -9.190 20.040 1.00 62.19 402 GLY A CA 1
ATOM 3229 C C . GLY A 1 402 ? -12.624 -8.671 19.067 1.00 62.19 402 GLY A C 1
ATOM 3230 O O . GLY A 1 402 ? -13.771 -8.427 19.446 1.00 62.19 402 GLY A O 1
ATOM 3231 N N . CYS A 1 403 ? -12.265 -8.542 17.787 1.00 68.19 403 CYS A N 1
ATOM 3232 C CA . CYS A 1 403 ? -13.228 -8.187 16.742 1.00 68.19 403 CYS A CA 1
ATOM 3233 C C . CYS A 1 403 ? -14.288 -9.279 16.504 1.00 68.19 403 CYS A C 1
ATOM 3235 O O . CYS A 1 403 ? -15.341 -8.985 15.933 1.00 68.19 403 CYS A O 1
ATOM 3237 N N . LEU A 1 404 ? -14.045 -10.505 16.982 1.00 69.19 404 LEU A N 1
ATOM 3238 C CA . LEU A 1 404 ? -14.985 -11.620 16.996 1.00 69.19 404 LEU A CA 1
ATOM 3239 C C . LEU A 1 404 ? -15.394 -11.967 18.445 1.00 69.19 404 LEU A C 1
ATOM 3241 O O . LEU A 1 404 ? -14.651 -12.619 19.180 1.00 69.19 404 LEU A O 1
ATOM 3245 N N . CYS A 1 405 ? -16.602 -11.564 18.855 1.00 59.75 405 CYS A N 1
ATOM 3246 C CA . CYS A 1 405 ? -17.151 -11.820 20.195 1.00 59.75 405 CYS A CA 1
ATOM 3247 C C . CYS A 1 405 ? -18.365 -12.767 20.159 1.00 59.75 405 CYS A C 1
ATOM 3249 O O . CYS A 1 405 ? -19.414 -12.406 19.631 1.00 59.75 405 CYS A O 1
ATOM 3251 N N . LEU A 1 406 ? -18.249 -13.958 20.756 1.00 56.75 406 LEU A N 1
ATOM 3252 C CA . LEU A 1 406 ? -19.345 -14.926 20.875 1.00 56.75 406 LEU A CA 1
ATOM 3253 C C . LEU A 1 406 ? -20.469 -14.409 21.785 1.00 56.75 406 LEU A C 1
ATOM 3255 O O . LEU A 1 406 ? -20.213 -13.907 22.882 1.00 56.75 406 LEU A O 1
ATOM 3259 N N . ALA A 1 407 ? -21.716 -14.637 21.370 1.00 56.94 407 ALA A N 1
ATOM 3260 C CA . ALA A 1 407 ? -22.868 -14.568 22.264 1.00 56.94 407 ALA A CA 1
ATOM 3261 C C . ALA A 1 407 ? -22.877 -15.792 23.215 1.00 56.94 407 ALA A C 1
ATOM 3263 O O . ALA A 1 407 ? -22.445 -16.870 22.798 1.00 56.94 407 ALA A O 1
ATOM 3264 N N . PRO A 1 408 ? -23.392 -15.689 24.459 1.00 47.31 408 PRO A N 1
ATOM 3265 C CA . PRO A 1 408 ? -23.200 -16.725 25.482 1.00 47.31 408 PRO A CA 1
ATOM 3266 C C . PRO A 1 408 ? -23.718 -18.114 25.085 1.00 47.31 408 PRO A C 1
ATOM 3268 O O . PRO A 1 408 ? -22.988 -19.089 25.212 1.00 47.31 408 PRO A O 1
ATOM 3271 N N . GLY A 1 409 ? -24.922 -18.201 24.507 1.00 47.50 409 GLY A N 1
ATOM 3272 C CA . GLY A 1 409 ? -25.515 -19.469 24.049 1.00 47.50 409 GLY A CA 1
ATOM 3273 C C . GLY A 1 409 ? -24.842 -20.101 22.820 1.00 47.50 409 GLY A C 1
ATOM 3274 O O . GLY A 1 409 ? -25.333 -21.095 22.303 1.00 47.50 409 GLY A O 1
ATOM 3275 N N . MET A 1 410 ? -23.742 -19.532 22.308 1.00 54.91 410 MET A N 1
ATOM 3276 C CA . MET A 1 410 ? -22.923 -20.164 21.261 1.00 54.91 410 MET A CA 1
ATOM 3277 C C . MET A 1 410 ? -21.670 -20.861 21.815 1.00 54.91 410 MET A C 1
ATOM 3279 O O . MET A 1 410 ? -20.993 -21.557 21.059 1.00 54.91 410 MET A O 1
ATOM 3283 N N . LEU A 1 411 ? -21.373 -20.719 23.116 1.00 51.94 411 LEU A N 1
ATOM 3284 C CA . LEU A 1 411 ? -20.384 -21.561 23.802 1.00 51.94 411 LEU A CA 1
ATOM 3285 C C . LEU A 1 411 ? -20.912 -22.985 24.004 1.00 51.94 411 LEU A C 1
ATOM 3287 O O . LEU A 1 411 ? -20.206 -23.941 23.710 1.00 51.94 411 LEU A O 1
ATOM 3291 N N . GLU A 1 412 ? -22.172 -23.120 24.417 1.00 46.97 412 GLU A N 1
ATOM 3292 C CA . GLU A 1 412 ? -22.837 -24.414 24.633 1.00 46.97 412 GLU A CA 1
ATOM 3293 C C . GLU A 1 412 ? -22.775 -25.279 23.356 1.00 46.97 412 GLU A C 1
ATOM 3295 O O . GLU A 1 412 ? -22.340 -26.426 23.398 1.00 46.97 412 GLU A O 1
ATOM 3300 N N . ILE A 1 413 ? -23.028 -24.676 22.187 1.00 52.84 413 ILE A N 1
ATOM 3301 C CA . ILE A 1 413 ? -22.915 -25.328 20.868 1.00 52.84 413 ILE A CA 1
ATOM 3302 C C . ILE A 1 413 ? -21.482 -25.827 20.577 1.00 52.84 413 ILE A C 1
ATOM 3304 O O . ILE A 1 413 ? -21.313 -26.871 19.942 1.00 52.84 413 ILE A O 1
ATOM 3308 N N . LEU A 1 414 ? -20.438 -25.112 21.017 1.00 50.16 414 LEU A N 1
ATOM 3309 C CA . LEU A 1 414 ? -19.040 -25.548 20.862 1.00 50.16 414 LEU A CA 1
ATOM 3310 C C . LEU A 1 414 ? -18.714 -26.757 21.753 1.00 50.16 414 LEU A C 1
ATOM 3312 O O . LEU A 1 414 ? -17.962 -27.645 21.340 1.00 50.16 414 LEU A O 1
ATOM 3316 N N . GLU A 1 415 ? -19.290 -26.811 22.952 1.00 46.22 415 GLU A N 1
ATOM 3317 C CA . GLU A 1 415 ? -19.082 -27.900 23.908 1.00 46.22 415 GLU A CA 1
ATOM 3318 C C . GLU A 1 415 ? -19.879 -29.159 23.521 1.00 46.22 415 GLU A C 1
ATOM 3320 O O . GLU A 1 415 ? -19.306 -30.250 23.483 1.00 46.22 415 GLU A O 1
ATOM 3325 N N . GLU A 1 416 ? -21.146 -29.027 23.112 1.00 39.12 416 GLU A N 1
ATOM 3326 C CA . GLU A 1 416 ? -21.985 -30.143 22.636 1.00 39.12 416 GLU A CA 1
ATOM 3327 C C . GLU A 1 416 ? -21.390 -30.833 21.396 1.00 39.12 416 GLU A C 1
ATOM 3329 O O . GLU A 1 416 ? -21.211 -32.055 21.385 1.00 39.12 416 GLU A O 1
ATOM 3334 N N . ASN A 1 417 ? -20.955 -30.057 20.391 1.00 40.91 417 ASN A N 1
ATOM 3335 C CA . ASN A 1 417 ? -20.277 -30.587 19.195 1.00 40.91 417 ASN A CA 1
ATOM 3336 C C . ASN A 1 417 ? -18.960 -31.324 19.517 1.00 40.91 417 ASN A C 1
ATOM 3338 O O . ASN A 1 417 ? -18.450 -32.078 18.683 1.00 40.91 417 ASN A O 1
ATOM 3342 N N . THR A 1 418 ? -18.393 -31.120 20.709 1.00 34.62 418 THR A N 1
ATOM 3343 C CA . THR A 1 418 ? -17.206 -31.847 21.175 1.00 34.62 418 THR A CA 1
ATOM 3344 C C . THR A 1 418 ? -17.575 -33.209 21.790 1.00 34.62 418 THR A C 1
ATOM 3346 O O . THR A 1 418 ? -16.769 -34.139 21.728 1.00 34.62 418 THR A O 1
ATOM 3349 N N . GLN A 1 419 ? -18.798 -33.379 22.311 1.00 29.95 419 GLN A N 1
ATOM 3350 C CA . GLN A 1 419 ? -19.266 -34.625 22.941 1.00 29.95 419 GLN A CA 1
ATOM 3351 C C . GLN A 1 419 ? -19.916 -35.619 21.958 1.00 29.95 419 GLN A C 1
ATOM 3353 O O . GLN A 1 419 ? -19.740 -36.831 22.117 1.00 29.95 419 GLN A O 1
ATOM 3358 N N . GLU A 1 420 ? -20.603 -35.149 20.907 1.00 27.25 420 GLU A N 1
ATOM 3359 C CA . GLU A 1 420 ? -21.367 -36.018 19.983 1.00 27.25 420 GLU A CA 1
ATOM 3360 C C . GLU A 1 420 ? -20.527 -37.038 19.185 1.00 27.25 420 GLU A C 1
ATOM 3362 O O . GLU A 1 420 ? -21.062 -38.011 18.653 1.00 27.25 420 GLU A O 1
ATOM 3367 N N . THR A 1 421 ? -19.197 -36.910 19.140 1.00 27.84 421 THR A N 1
ATOM 3368 C CA . THR A 1 421 ? -18.325 -37.902 18.468 1.00 27.84 421 THR A CA 1
ATOM 3369 C C . THR A 1 421 ? -18.103 -39.204 19.261 1.00 27.84 421 THR A C 1
ATOM 3371 O O . THR A 1 421 ? -17.222 -39.994 18.922 1.00 27.84 421 THR A O 1
ATOM 3374 N N . SER A 1 422 ? -18.919 -39.457 20.291 1.00 29.75 422 SER A N 1
ATOM 3375 C CA . SER A 1 422 ? -18.855 -40.633 21.175 1.00 29.75 422 SER A CA 1
ATOM 3376 C C . SER A 1 422 ? -19.958 -41.688 20.952 1.00 29.75 422 SER A C 1
ATOM 3378 O O . SER A 1 422 ? -20.067 -42.632 21.736 1.00 29.75 422 SER A O 1
ATOM 3380 N N . PHE A 1 423 ? -20.741 -41.604 19.867 1.00 22.62 423 PHE A N 1
ATOM 3381 C CA . PHE A 1 423 ? -21.733 -42.638 19.538 1.00 22.62 423 PHE A CA 1
ATOM 3382 C C . PHE A 1 423 ? -21.091 -43.992 19.186 1.00 22.62 423 PHE A C 1
ATOM 3384 O O . PHE A 1 423 ? -20.471 -44.172 18.136 1.00 22.62 423 PHE A O 1
ATOM 3391 N N . GLY A 1 424 ? -21.260 -44.958 20.093 1.00 24.42 424 GLY A N 1
ATOM 3392 C CA . GLY A 1 424 ? -20.756 -46.323 19.960 1.00 24.42 424 GLY A CA 1
ATOM 3393 C C . GLY A 1 424 ? -21.489 -47.164 18.909 1.00 24.42 424 GLY A C 1
ATOM 3394 O O . GLY A 1 424 ? -22.631 -46.899 18.534 1.00 24.42 424 GLY A O 1
ATOM 3395 N N . VAL A 1 425 ? -20.823 -48.226 18.449 1.00 25.33 425 VAL A N 1
ATOM 3396 C CA . VAL A 1 425 ? -21.363 -49.160 17.452 1.00 25.33 425 VAL A CA 1
ATOM 3397 C C . VAL A 1 425 ? -22.442 -50.049 18.078 1.00 25.33 425 VAL A C 1
ATOM 3399 O O . VAL A 1 425 ? -22.125 -51.013 18.773 1.00 25.33 425 VAL A O 1
ATOM 3402 N N . ASN A 1 426 ? -23.712 -49.784 17.768 1.00 24.02 426 ASN A N 1
ATOM 3403 C CA . ASN A 1 426 ? -24.791 -50.742 18.014 1.00 24.02 426 ASN A CA 1
ATOM 3404 C C . ASN A 1 426 ? -24.771 -51.839 16.939 1.00 24.02 426 ASN A C 1
ATOM 3406 O O . ASN A 1 426 ? -25.188 -51.626 15.800 1.00 24.02 426 ASN A O 1
ATOM 3410 N N . VAL A 1 427 ? -24.292 -53.027 17.311 1.00 27.02 427 VAL A N 1
ATOM 3411 C CA . VAL A 1 427 ? -24.430 -54.247 16.505 1.00 27.02 427 VAL A CA 1
ATOM 3412 C C . VAL A 1 427 ? -25.810 -54.853 16.763 1.00 27.02 427 VAL A C 1
ATOM 3414 O O . VAL A 1 427 ? -26.174 -55.100 17.909 1.00 27.02 427 VAL A O 1
ATOM 3417 N N . ASN A 1 428 ? -26.568 -55.126 15.700 1.00 25.77 428 ASN A N 1
ATOM 3418 C CA . ASN A 1 428 ? -27.860 -55.805 15.806 1.00 25.77 428 ASN A CA 1
ATOM 3419 C C . ASN A 1 428 ? -27.687 -57.231 16.354 1.00 25.77 428 ASN A C 1
ATOM 3421 O O . ASN A 1 428 ? -27.034 -58.059 15.718 1.00 25.77 428 ASN A O 1
ATOM 3425 N N . VAL A 1 429 ? -28.347 -57.540 17.472 1.00 26.84 429 VAL A N 1
ATOM 3426 C CA . VAL A 1 429 ? -28.546 -58.911 17.965 1.00 26.84 429 VAL A CA 1
ATOM 3427 C C . VAL A 1 429 ? -30.029 -59.102 18.288 1.00 26.84 429 VAL A C 1
ATOM 3429 O O . VAL A 1 429 ? -30.669 -58.232 18.875 1.00 26.84 429 VAL A O 1
ATOM 3432 N N . VAL A 1 430 ? -30.584 -60.229 17.842 1.00 24.83 430 VAL A N 1
ATOM 3433 C CA . VAL A 1 430 ? -31.996 -60.610 18.012 1.00 24.83 430 VAL A CA 1
ATOM 3434 C C . VAL A 1 430 ? -32.245 -61.033 19.471 1.00 24.83 430 VAL A C 1
ATOM 3436 O O . VAL A 1 430 ? -31.380 -61.696 20.044 1.00 24.83 430 VAL A O 1
ATOM 3439 N N . PRO A 1 431 ? -33.384 -60.671 20.094 1.00 31.95 431 PRO A N 1
ATOM 3440 C CA . PRO A 1 431 ? -33.648 -61.005 21.492 1.00 31.95 431 PRO A CA 1
ATOM 3441 C C . PRO A 1 431 ? -34.015 -62.481 21.685 1.00 31.95 431 PRO A C 1
ATOM 3443 O O . PRO A 1 431 ? -34.794 -63.032 20.910 1.00 31.95 431 PRO A O 1
ATOM 3446 N N . ASP A 1 432 ? -33.557 -63.070 22.791 1.00 24.09 432 ASP A N 1
ATOM 3447 C CA . ASP A 1 432 ? -34.240 -64.197 23.434 1.00 24.09 432 ASP A CA 1
ATOM 3448 C C . ASP A 1 432 ? -34.050 -64.154 24.967 1.00 24.09 432 ASP A C 1
ATOM 3450 O O . ASP A 1 432 ? -33.474 -63.210 25.514 1.00 24.09 432 ASP A O 1
ATOM 3454 N N . GLN A 1 433 ? -34.649 -65.111 25.669 1.00 27.00 433 GLN A N 1
ATOM 3455 C CA . GLN A 1 433 ? -35.182 -64.937 27.020 1.00 27.00 433 GLN A CA 1
ATOM 3456 C C . GLN A 1 433 ? -34.252 -65.299 28.194 1.00 27.00 433 GLN A C 1
ATOM 3458 O O . GLN A 1 433 ? -33.277 -66.034 28.078 1.00 27.00 433 GLN A O 1
ATOM 3463 N N . SER A 1 434 ? -34.755 -64.919 29.377 1.00 26.38 434 SER A N 1
ATOM 3464 C CA . SER A 1 434 ? -34.620 -65.592 30.682 1.00 26.38 434 SER A CA 1
ATOM 3465 C C . SER A 1 434 ? -33.532 -65.112 31.667 1.00 26.38 434 SER A C 1
ATOM 3467 O O . SER A 1 434 ? -32.364 -65.454 31.586 1.00 26.38 434 SER A O 1
ATOM 3469 N N . ASN A 1 435 ? -34.020 -64.371 32.671 1.00 24.78 435 ASN A N 1
ATOM 3470 C CA . ASN A 1 435 ? -34.011 -64.722 34.099 1.00 24.78 435 ASN A CA 1
ATOM 3471 C C . ASN A 1 435 ? -32.711 -65.029 34.883 1.00 24.78 435 ASN A C 1
ATOM 3473 O O . ASN A 1 435 ? -31.870 -65.827 34.500 1.00 24.78 435 ASN A O 1
ATOM 3477 N N . VAL A 1 436 ? -32.794 -64.601 36.155 1.00 23.36 436 VAL A N 1
ATOM 3478 C CA . VAL A 1 436 ? -32.308 -65.291 37.371 1.00 23.36 436 VAL A CA 1
ATOM 3479 C C . VAL A 1 436 ? -30.863 -65.022 37.847 1.00 23.36 436 VAL A C 1
ATOM 3481 O O . VAL A 1 436 ? -29.904 -65.669 37.459 1.00 23.36 436 VAL A O 1
ATOM 3484 N N . ILE A 1 437 ? -30.821 -64.144 38.864 1.00 23.06 437 ILE A N 1
ATOM 3485 C CA . ILE A 1 437 ? -30.092 -64.281 40.143 1.00 23.06 437 ILE A CA 1
ATOM 3486 C C . ILE A 1 437 ? -28.561 -64.044 40.150 1.00 23.06 437 ILE A C 1
ATOM 3488 O O . ILE A 1 437 ? -27.786 -64.559 39.357 1.00 23.06 437 ILE A O 1
ATOM 3492 N N . SER A 1 438 ? -28.155 -63.214 41.119 1.00 22.77 438 SER A N 1
ATOM 3493 C CA . SER A 1 438 ? -26.785 -62.926 41.585 1.00 22.77 438 SER A CA 1
ATOM 3494 C C . SER A 1 438 ? -26.364 -64.019 42.617 1.00 22.77 438 SER A C 1
ATOM 3496 O O . SER A 1 438 ? -26.913 -65.111 42.510 1.00 22.77 438 SER A O 1
ATOM 3498 N N . PRO A 1 439 ? -25.486 -63.868 43.639 1.00 37.56 439 PRO A N 1
ATOM 3499 C CA . PRO A 1 439 ? -24.604 -62.765 44.048 1.00 37.56 439 PRO A CA 1
ATOM 3500 C C . PRO A 1 439 ? -23.156 -63.185 44.417 1.00 37.56 439 PRO A C 1
ATOM 3502 O O . PRO A 1 439 ? -22.848 -64.371 44.452 1.00 37.56 439 PRO A O 1
ATOM 3505 N N . ARG A 1 440 ? -22.357 -62.194 44.877 1.00 23.98 440 ARG A N 1
ATOM 3506 C CA . ARG A 1 440 ? -21.236 -62.354 45.848 1.00 23.98 440 ARG A CA 1
ATOM 3507 C C . ARG A 1 440 ? -20.050 -63.211 45.342 1.00 23.98 440 ARG A C 1
ATOM 3509 O O . ARG A 1 440 ? -20.103 -63.736 44.240 1.00 23.98 440 ARG A O 1
ATOM 3516 N N . GLU A 1 441 ? -18.886 -63.322 45.986 1.00 24.22 441 GLU A N 1
ATOM 3517 C CA . GLU A 1 441 ? -18.228 -62.798 47.214 1.00 24.22 441 GLU A CA 1
ATOM 3518 C C . GLU A 1 441 ? -16.693 -62.860 46.889 1.00 24.22 441 GLU A C 1
ATOM 3520 O O . GLU A 1 441 ? -16.318 -63.602 45.984 1.00 24.22 441 GLU A O 1
ATOM 3525 N N . GLU A 1 442 ? -15.703 -62.189 47.495 1.00 22.88 442 GLU A N 1
ATOM 3526 C CA . GLU A 1 442 ? -15.602 -61.090 48.471 1.00 22.88 442 GLU A CA 1
ATOM 3527 C C . GLU A 1 442 ? -14.111 -60.618 48.553 1.00 22.88 442 GLU A C 1
ATOM 3529 O O . GLU A 1 442 ? -13.252 -61.166 47.870 1.00 22.88 442 GLU A O 1
ATOM 3534 N N . ASN A 1 443 ? -13.797 -59.674 49.454 1.00 23.55 443 ASN A N 1
ATOM 3535 C CA . ASN A 1 443 ? -12.534 -59.563 50.222 1.00 23.55 443 ASN A CA 1
ATOM 3536 C C . ASN A 1 443 ? -11.149 -59.310 49.556 1.00 23.55 443 ASN A C 1
ATOM 3538 O O . ASN A 1 443 ? -10.487 -60.218 49.073 1.00 23.55 443 ASN A O 1
ATOM 3542 N N . HIS A 1 444 ? -10.635 -58.094 49.825 1.00 26.11 444 HIS A N 1
ATOM 3543 C CA . HIS A 1 444 ? -9.393 -57.808 50.594 1.00 26.11 444 HIS A CA 1
ATOM 3544 C C . HIS A 1 444 ? -7.972 -58.223 50.099 1.00 26.11 444 HIS A C 1
ATOM 3546 O O . HIS A 1 444 ? -7.795 -59.237 49.446 1.00 26.11 444 HIS A O 1
ATOM 3552 N N . ILE A 1 445 ? -6.864 -57.559 50.498 1.00 24.39 445 ILE A N 1
ATOM 3553 C CA . ILE A 1 445 ? -6.581 -56.132 50.820 1.00 24.39 445 ILE A CA 1
ATOM 3554 C C . ILE A 1 445 ? -5.036 -55.894 50.898 1.00 24.39 445 ILE A C 1
ATOM 3556 O O . ILE A 1 445 ? -4.303 -56.817 51.230 1.00 24.39 445 ILE A O 1
ATOM 3560 N N . VAL A 1 446 ? -4.572 -54.647 50.691 1.00 23.97 446 VAL A N 1
ATOM 3561 C CA . VAL A 1 446 ? -3.272 -54.046 51.139 1.00 23.97 446 VAL A CA 1
ATOM 3562 C C . VAL A 1 446 ? -1.910 -54.467 50.502 1.00 23.97 446 VAL A C 1
ATOM 3564 O O . VAL A 1 446 ? -1.378 -55.545 50.717 1.00 23.97 446 VAL A O 1
ATOM 3567 N N . ASP A 1 447 ? -1.313 -53.458 49.842 1.00 24.11 447 ASP A N 1
ATOM 3568 C CA . ASP A 1 447 ? 0.103 -53.018 49.715 1.00 24.11 447 ASP A CA 1
ATOM 3569 C C . ASP A 1 447 ? 1.295 -53.841 49.142 1.00 24.11 447 ASP A C 1
ATOM 3571 O O . ASP A 1 447 ? 1.789 -54.813 49.698 1.00 24.11 447 ASP A O 1
ATOM 3575 N N . LYS A 1 448 ? 1.904 -53.195 48.127 1.00 30.19 448 LYS A N 1
ATOM 3576 C CA . LYS A 1 448 ? 3.340 -52.875 47.911 1.00 30.19 448 LYS A CA 1
ATOM 3577 C C . LYS A 1 448 ? 4.439 -53.934 48.150 1.00 30.19 448 LYS A C 1
ATOM 3579 O O . LYS A 1 448 ? 4.933 -54.106 49.260 1.00 30.19 448 LYS A O 1
ATOM 3584 N N . ALA A 1 449 ? 5.086 -54.300 47.042 1.00 21.84 449 ALA A N 1
ATOM 3585 C CA . ALA A 1 449 ? 6.550 -54.254 46.907 1.00 21.84 449 ALA A CA 1
ATOM 3586 C C . ALA A 1 449 ? 6.929 -53.867 45.459 1.00 21.84 449 ALA A C 1
ATOM 3588 O O . ALA A 1 449 ? 6.059 -53.817 44.589 1.00 21.84 449 ALA A O 1
ATOM 3589 N N . SER A 1 450 ? 8.201 -53.560 45.186 1.00 32.16 450 SER A N 1
ATOM 3590 C CA . SER A 1 450 ? 8.683 -53.140 43.859 1.00 32.16 450 SER A CA 1
ATOM 3591 C C . SER A 1 450 ? 9.932 -53.909 43.396 1.00 32.16 450 SER A C 1
ATOM 3593 O O . SER A 1 450 ? 10.646 -54.492 44.206 1.00 32.16 450 SER A O 1
ATOM 3595 N N . SER A 1 451 ? 10.216 -53.810 42.087 1.00 28.36 451 SER A N 1
ATOM 3596 C CA . SER A 1 451 ? 11.440 -54.202 41.345 1.00 28.36 451 SER A CA 1
ATOM 3597 C C . SER A 1 451 ? 11.631 -55.661 40.845 1.00 28.36 451 SER A C 1
ATOM 3599 O O . SER A 1 451 ? 11.574 -56.618 41.603 1.00 28.36 451 SER A O 1
ATOM 3601 N N . LEU A 1 452 ? 11.836 -55.751 39.513 1.00 34.00 452 LEU A N 1
ATOM 3602 C CA . LEU A 1 452 ? 12.825 -56.500 38.681 1.00 34.00 452 LEU A CA 1
ATOM 3603 C C . LEU A 1 452 ? 13.700 -57.605 39.339 1.00 34.00 452 LEU A C 1
ATOM 3605 O O . LEU A 1 452 ? 14.094 -57.419 40.487 1.00 34.00 452 LEU A O 1
ATOM 3609 N N . PRO A 1 453 ? 14.149 -58.672 38.612 1.00 39.38 453 PRO A N 1
ATOM 3610 C CA . PRO A 1 453 ? 14.730 -58.604 37.251 1.00 39.38 453 PRO A CA 1
ATOM 3611 C C . PRO A 1 453 ? 14.408 -59.824 36.322 1.00 39.38 453 PRO A C 1
ATOM 3613 O O . PRO A 1 453 ? 13.283 -60.307 36.313 1.00 39.38 453 PRO A O 1
ATOM 3616 N N . SER A 1 454 ? 15.357 -60.282 35.486 1.00 32.75 454 SER A N 1
ATOM 3617 C CA . SER A 1 454 ? 15.234 -61.318 34.426 1.00 32.75 454 SER A CA 1
ATOM 3618 C C . SER A 1 454 ? 16.581 -62.088 34.260 1.00 32.75 454 SER A C 1
ATOM 3620 O O . SER A 1 454 ? 17.466 -61.853 35.079 1.00 32.75 454 SER A O 1
ATOM 3622 N N . SER A 1 455 ? 16.901 -62.992 33.308 1.00 36.75 455 SER A N 1
ATOM 3623 C CA . SER A 1 455 ? 16.352 -63.493 32.011 1.00 36.75 455 SER A CA 1
ATOM 3624 C C . SER A 1 455 ? 17.092 -64.820 31.612 1.00 36.75 455 SER A C 1
ATOM 3626 O O . SER A 1 455 ? 17.706 -65.415 32.491 1.00 36.75 455 SER A O 1
ATOM 3628 N N . ILE A 1 456 ? 17.129 -65.194 30.307 1.00 34.97 456 ILE A N 1
ATOM 3629 C CA . ILE A 1 456 ? 18.136 -66.028 29.560 1.00 34.97 456 ILE A CA 1
ATOM 3630 C C . ILE A 1 456 ? 17.653 -67.416 29.034 1.00 34.97 456 ILE A C 1
ATOM 3632 O O . ILE A 1 456 ? 16.929 -68.107 29.738 1.00 34.97 456 ILE A O 1
ATOM 3636 N N . GLU A 1 457 ? 18.087 -67.777 27.797 1.00 26.91 457 GLU A N 1
ATOM 3637 C CA . GLU A 1 457 ? 18.519 -69.109 27.236 1.00 26.91 457 GLU A CA 1
ATOM 3638 C C . GLU A 1 457 ? 18.044 -69.415 25.775 1.00 26.91 457 GLU A C 1
ATOM 3640 O O . GLU A 1 457 ? 16.975 -68.947 25.396 1.00 26.91 457 GLU A O 1
ATOM 3645 N N . SER A 1 458 ? 18.729 -70.194 24.893 1.00 28.62 458 SER A N 1
ATOM 3646 C CA . SER A 1 458 ? 20.171 -70.573 24.733 1.00 28.62 458 SER A CA 1
ATOM 3647 C C . SER A 1 458 ? 20.489 -71.374 23.408 1.00 28.62 458 SER A C 1
ATOM 3649 O O . SER A 1 458 ? 19.603 -72.020 22.862 1.00 28.62 458 SER A O 1
ATOM 3651 N N . THR A 1 459 ? 21.772 -71.418 22.951 1.00 27.94 459 THR A N 1
ATOM 3652 C CA . THR A 1 459 ? 22.465 -72.425 22.042 1.00 27.94 459 THR A CA 1
ATOM 3653 C C . THR A 1 459 ? 22.036 -72.651 20.548 1.00 27.94 459 THR A C 1
ATOM 3655 O O . THR A 1 459 ? 20.972 -72.177 20.177 1.00 27.94 459 THR A O 1
ATOM 3658 N N . LEU A 1 460 ? 22.734 -73.361 19.604 1.00 27.27 460 LEU A N 1
ATOM 3659 C CA . LEU A 1 460 ? 24.174 -73.624 19.221 1.00 27.27 460 LEU A CA 1
ATOM 3660 C C . LEU A 1 460 ? 24.320 -74.287 17.789 1.00 27.27 460 LEU A C 1
ATOM 3662 O O . LEU A 1 460 ? 23.449 -75.058 17.412 1.00 27.27 460 LEU A O 1
ATOM 3666 N N . ASN A 1 461 ? 25.485 -74.108 17.110 1.00 27.89 461 ASN A N 1
ATOM 3667 C CA . ASN A 1 461 ? 26.221 -74.990 16.128 1.00 27.89 461 ASN A CA 1
ATOM 3668 C C . ASN A 1 461 ? 25.628 -75.487 14.762 1.00 27.89 461 ASN A C 1
ATOM 3670 O O . ASN A 1 461 ? 24.420 -75.612 14.633 1.00 27.89 461 ASN A O 1
ATOM 3674 N N . SER A 1 462 ? 26.405 -75.930 13.733 1.00 30.44 462 SER A N 1
ATOM 3675 C CA . SER A 1 462 ? 27.790 -75.636 13.221 1.00 30.44 462 SER A CA 1
ATOM 3676 C C . SER A 1 462 ? 28.115 -76.416 11.896 1.00 30.44 462 SER A C 1
ATOM 3678 O O . SER A 1 462 ? 27.426 -77.393 11.613 1.00 30.44 462 SER A O 1
ATOM 3680 N N . ASN A 1 463 ? 29.219 -76.062 11.192 1.00 30.41 463 ASN A N 1
ATOM 3681 C CA . ASN A 1 463 ? 29.956 -76.783 10.101 1.00 30.41 463 ASN A CA 1
ATOM 3682 C C . ASN A 1 463 ? 29.330 -76.776 8.671 1.00 30.41 463 ASN A C 1
ATOM 3684 O O . ASN A 1 463 ? 28.108 -76.740 8.580 1.00 30.41 463 ASN A O 1
ATOM 3688 N N . ASN A 1 464 ? 30.007 -76.870 7.499 1.00 31.80 464 ASN A N 1
ATOM 3689 C CA . ASN A 1 464 ? 31.406 -76.854 6.938 1.00 31.80 464 ASN A CA 1
ATOM 3690 C C . ASN A 1 464 ? 31.241 -76.882 5.363 1.00 31.80 464 ASN A C 1
ATOM 3692 O O . ASN A 1 464 ? 30.166 -77.310 4.942 1.00 31.80 464 ASN A O 1
ATOM 3696 N N . ASP A 1 465 ? 32.104 -76.553 4.372 1.00 29.73 465 ASP A N 1
ATOM 3697 C CA . ASP A 1 465 ? 33.396 -75.832 4.114 1.00 29.73 465 ASP A CA 1
ATOM 3698 C C . ASP A 1 465 ? 33.284 -75.210 2.666 1.00 29.73 465 ASP A C 1
ATOM 3700 O O . ASP A 1 465 ? 32.163 -74.826 2.338 1.00 29.73 465 ASP A O 1
ATOM 3704 N N . GLU A 1 466 ? 34.195 -75.037 1.671 1.00 29.22 466 GLU A N 1
ATOM 3705 C CA . GLU A 1 466 ? 35.652 -75.127 1.284 1.00 29.22 466 GLU A CA 1
ATOM 3706 C C . GLU A 1 466 ? 35.754 -74.395 -0.133 1.00 29.22 466 GLU A C 1
ATOM 3708 O O . GLU A 1 466 ? 34.691 -74.107 -0.685 1.00 29.22 466 GLU A O 1
ATOM 3713 N N . VAL A 1 467 ? 36.829 -74.048 -0.894 1.00 29.38 467 VAL A N 1
ATOM 3714 C CA . VAL A 1 467 ? 38.322 -73.952 -0.822 1.00 29.38 467 VAL A CA 1
ATOM 3715 C C . VAL A 1 467 ? 38.897 -73.169 -2.067 1.00 29.38 467 VAL A C 1
ATOM 3717 O O . VAL A 1 467 ? 38.269 -73.239 -3.118 1.00 29.38 467 VAL A O 1
ATOM 3720 N N . VAL A 1 468 ? 40.085 -72.511 -1.981 1.00 30.19 468 VAL A N 1
ATOM 3721 C CA . VAL A 1 468 ? 41.072 -72.117 -3.072 1.00 30.19 468 VAL A CA 1
ATOM 3722 C C . VAL A 1 468 ? 40.653 -71.118 -4.210 1.00 30.19 468 VAL A C 1
ATOM 3724 O O . VAL A 1 468 ? 39.560 -71.221 -4.754 1.00 30.19 468 VAL A O 1
ATOM 3727 N N . ASP A 1 469 ? 41.451 -70.122 -4.667 1.00 26.28 469 ASP A N 1
ATOM 3728 C CA . ASP A 1 469 ? 42.864 -69.744 -4.381 1.00 26.28 469 ASP A CA 1
ATOM 3729 C C . ASP A 1 469 ? 43.222 -68.233 -4.543 1.00 26.28 469 ASP A C 1
ATOM 3731 O O . ASP A 1 469 ? 42.517 -67.510 -5.244 1.00 26.28 469 ASP A O 1
ATOM 3735 N N . ASP A 1 470 ? 44.353 -67.845 -3.922 1.00 25.91 470 ASP A N 1
ATOM 3736 C CA . ASP A 1 470 ? 45.452 -66.892 -4.280 1.00 25.91 470 ASP A CA 1
ATOM 3737 C C . ASP A 1 470 ? 45.245 -65.537 -5.042 1.00 25.91 470 ASP A C 1
ATOM 3739 O O . ASP A 1 470 ? 44.351 -65.384 -5.869 1.00 25.91 470 ASP A O 1
ATOM 3743 N N . THR A 1 471 ? 46.068 -64.475 -4.875 1.00 26.80 471 THR A N 1
ATOM 3744 C CA . THR A 1 471 ? 47.282 -64.227 -4.040 1.00 26.80 471 THR A CA 1
ATOM 3745 C C . THR A 1 471 ? 47.355 -62.742 -3.580 1.00 26.80 471 THR A C 1
ATOM 3747 O O . THR A 1 471 ? 46.796 -61.857 -4.229 1.00 26.80 471 THR A O 1
ATOM 3750 N N . ASP A 1 472 ? 48.098 -62.452 -2.500 1.00 23.00 472 ASP A N 1
ATOM 3751 C CA . ASP A 1 472 ? 48.535 -61.104 -2.039 1.00 23.00 472 ASP A CA 1
ATOM 3752 C C . ASP A 1 472 ? 49.758 -60.593 -2.878 1.00 23.00 472 ASP A C 1
ATOM 3754 O O . ASP A 1 472 ? 50.333 -61.406 -3.611 1.00 23.00 472 ASP A O 1
ATOM 3758 N N . PRO A 1 473 ? 50.191 -59.301 -2.857 1.00 35.03 473 PRO A N 1
ATOM 3759 C CA . PRO A 1 473 ? 50.897 -58.736 -1.691 1.00 35.03 473 PRO A CA 1
ATOM 3760 C C . PRO A 1 473 ? 50.643 -57.236 -1.371 1.00 35.03 473 PRO A C 1
ATOM 3762 O O . PRO A 1 473 ? 50.647 -56.402 -2.273 1.00 35.03 473 PRO A O 1
ATOM 3765 N N . ALA A 1 474 ? 50.596 -56.910 -0.068 1.00 23.83 474 ALA A N 1
ATOM 3766 C CA . ALA A 1 474 ? 51.380 -55.881 0.670 1.00 23.83 474 ALA A CA 1
ATOM 3767 C C . ALA A 1 474 ? 51.573 -54.438 0.080 1.00 23.83 474 ALA A C 1
ATOM 3769 O O . ALA A 1 474 ? 51.655 -54.200 -1.116 1.00 23.83 474 ALA A O 1
ATOM 3770 N N . VAL A 1 475 ? 51.726 -53.367 0.874 1.00 24.09 475 VAL A N 1
ATOM 3771 C CA . VAL A 1 475 ? 52.844 -53.102 1.811 1.00 24.09 475 VAL A CA 1
ATOM 3772 C C . VAL A 1 475 ? 52.466 -52.010 2.838 1.00 24.09 475 VAL A C 1
ATOM 3774 O O . VAL A 1 475 ? 51.675 -51.114 2.550 1.00 24.09 475 VAL A O 1
ATOM 3777 N N . ASN A 1 476 ? 53.047 -52.105 4.041 1.00 23.39 476 ASN A N 1
ATOM 3778 C CA . ASN A 1 476 ? 52.937 -51.144 5.152 1.00 23.39 476 ASN A CA 1
ATOM 3779 C C . ASN A 1 476 ? 53.916 -49.952 5.034 1.00 23.39 476 ASN A C 1
ATOM 3781 O O . ASN A 1 476 ? 54.777 -49.929 4.167 1.00 23.39 476 ASN A O 1
ATOM 3785 N N . GLU A 1 477 ? 53.829 -49.065 6.034 1.00 23.58 477 GLU A N 1
ATOM 3786 C CA . GLU A 1 477 ? 54.773 -48.014 6.475 1.00 23.58 477 GLU A CA 1
ATOM 3787 C C . GLU A 1 477 ? 54.323 -46.585 6.112 1.00 23.58 477 GLU A C 1
ATOM 3789 O O . GLU A 1 477 ? 54.142 -46.251 4.947 1.00 23.58 477 GLU A O 1
ATOM 3794 N N . SER A 1 478 ? 53.936 -45.691 7.031 1.00 23.06 478 SER A N 1
ATOM 3795 C CA . SER A 1 478 ? 54.339 -45.340 8.413 1.00 23.06 478 SER A CA 1
ATOM 3796 C C . SER A 1 478 ? 55.475 -44.314 8.523 1.00 23.06 478 SER A C 1
ATOM 3798 O O . SER A 1 478 ? 56.604 -44.574 8.129 1.00 23.06 478 SER A O 1
ATOM 3800 N N . ASP A 1 479 ? 55.142 -43.232 9.235 1.00 23.97 479 ASP A N 1
ATOM 3801 C CA . ASP A 1 479 ? 56.005 -42.389 10.070 1.00 23.97 479 ASP A CA 1
ATOM 3802 C C . ASP A 1 479 ? 56.799 -41.170 9.535 1.00 23.97 479 ASP A C 1
ATOM 3804 O O . ASP A 1 479 ? 57.418 -41.143 8.480 1.00 23.97 479 ASP A O 1
ATOM 3808 N N . GLN A 1 480 ? 56.793 -40.162 10.422 1.00 23.38 480 GLN A N 1
ATOM 3809 C CA . GLN A 1 480 ? 57.783 -39.098 10.659 1.00 23.38 480 GLN A CA 1
ATOM 3810 C C . GLN A 1 480 ? 57.969 -37.948 9.642 1.00 23.38 480 GLN A C 1
ATOM 3812 O O . GLN A 1 480 ? 58.964 -37.812 8.942 1.00 23.38 480 GLN A O 1
ATOM 3817 N N . LEU A 1 481 ? 57.034 -36.993 9.731 1.00 25.56 481 LEU A N 1
ATOM 3818 C CA . LEU A 1 481 ? 57.262 -35.679 10.374 1.00 25.56 481 LEU A CA 1
ATOM 3819 C C . LEU A 1 481 ? 58.651 -35.014 10.216 1.00 25.56 481 LEU A C 1
ATOM 3821 O O . LEU A 1 481 ? 59.619 -35.443 10.833 1.00 25.56 481 LEU A O 1
ATOM 3825 N N . ILE A 1 482 ? 58.678 -33.824 9.595 1.00 23.09 482 ILE A N 1
ATOM 3826 C CA . ILE A 1 482 ? 59.501 -32.672 10.024 1.00 23.09 482 ILE A CA 1
ATOM 3827 C C . ILE A 1 482 ? 58.857 -31.353 9.549 1.00 23.09 482 ILE A C 1
ATOM 3829 O O . ILE A 1 482 ? 58.160 -31.310 8.538 1.00 23.09 482 ILE A O 1
ATOM 3833 N N . ASN A 1 483 ? 59.046 -30.277 10.320 1.00 24.77 483 ASN A N 1
ATOM 3834 C CA . ASN A 1 483 ? 58.423 -28.960 10.103 1.00 24.77 483 ASN A CA 1
ATOM 3835 C C . ASN A 1 483 ? 59.123 -28.180 8.963 1.00 24.77 483 ASN A C 1
ATOM 3837 O O . ASN A 1 483 ? 60.336 -28.285 8.806 1.00 24.77 483 ASN A O 1
ATOM 3841 N N . ASN A 1 484 ? 58.443 -27.303 8.210 1.00 24.56 484 ASN A N 1
ATOM 3842 C CA . ASN A 1 484 ? 58.255 -25.916 8.661 1.00 24.56 484 ASN A CA 1
ATOM 3843 C C . ASN A 1 484 ? 57.270 -25.065 7.827 1.00 24.56 484 ASN A C 1
ATOM 3845 O O . ASN A 1 484 ? 57.021 -25.305 6.652 1.00 24.56 484 ASN A O 1
ATOM 3849 N N . LEU A 1 485 ? 56.795 -24.016 8.509 1.00 24.53 485 LEU A N 1
ATOM 3850 C CA . LEU A 1 485 ? 56.133 -22.772 8.073 1.00 24.53 485 LEU A CA 1
ATOM 3851 C C . LEU A 1 485 ? 56.482 -22.323 6.629 1.00 24.53 485 LEU A C 1
ATOM 3853 O O . LEU A 1 485 ? 57.636 -22.383 6.219 1.00 24.53 485 LEU A O 1
ATOM 3857 N N . THR A 1 486 ? 55.586 -21.698 5.853 1.00 21.98 486 THR A N 1
ATOM 3858 C CA . THR A 1 486 ? 54.859 -20.449 6.194 1.00 21.98 486 THR A CA 1
ATOM 3859 C C . THR A 1 486 ? 53.662 -20.203 5.240 1.00 21.98 486 THR A C 1
ATOM 3861 O O . THR A 1 486 ? 53.586 -20.830 4.191 1.00 21.98 486 THR A O 1
ATOM 3864 N N . ALA A 1 487 ? 52.811 -19.212 5.567 1.00 24.23 487 ALA A N 1
ATOM 3865 C CA . ALA A 1 487 ? 51.845 -18.487 4.706 1.00 24.23 487 ALA A CA 1
ATOM 3866 C C . ALA A 1 487 ? 50.334 -18.819 4.829 1.00 24.23 487 ALA A C 1
ATOM 3868 O O . ALA A 1 487 ? 49.724 -19.451 3.976 1.00 24.23 487 ALA A O 1
ATOM 3869 N N . ALA A 1 488 ? 49.724 -18.218 5.859 1.00 24.89 488 ALA A N 1
ATOM 3870 C CA . ALA A 1 488 ? 48.432 -17.515 5.802 1.00 24.89 488 ALA A CA 1
ATOM 3871 C C . ALA A 1 488 ? 47.203 -18.228 5.187 1.00 24.89 488 ALA A C 1
ATOM 3873 O O . ALA A 1 488 ? 46.764 -17.914 4.081 1.00 24.89 488 ALA A O 1
ATOM 3874 N N . ALA A 1 489 ? 46.528 -19.043 6.001 1.00 22.28 489 ALA A N 1
ATOM 3875 C CA . ALA A 1 489 ? 45.102 -19.313 5.828 1.00 22.28 489 ALA A CA 1
ATOM 3876 C C . ALA A 1 489 ? 44.254 -18.312 6.640 1.00 22.28 489 ALA A C 1
ATOM 3878 O O . ALA A 1 489 ? 44.530 -18.087 7.817 1.00 22.28 489 ALA A O 1
ATOM 3879 N N . TYR A 1 490 ? 43.179 -17.786 6.046 1.00 22.56 490 TYR A N 1
ATOM 3880 C CA . TYR A 1 490 ? 42.028 -17.247 6.781 1.00 22.56 490 TYR A CA 1
ATOM 3881 C C . TYR A 1 490 ? 40.799 -18.084 6.419 1.00 22.56 490 TYR A C 1
ATOM 3883 O O . TYR A 1 490 ? 40.111 -17.833 5.430 1.00 22.56 490 TYR A O 1
ATOM 3891 N N . VAL A 1 491 ? 40.566 -19.134 7.205 1.00 25.66 491 VAL A N 1
ATOM 3892 C CA . VAL A 1 491 ? 39.394 -20.007 7.072 1.00 25.66 491 VAL A CA 1
ATOM 3893 C C . VAL A 1 491 ? 38.186 -19.317 7.700 1.00 25.66 491 VAL A C 1
ATOM 3895 O O . VAL A 1 491 ? 38.243 -18.884 8.849 1.00 25.66 491 VAL A O 1
ATOM 3898 N N . SER A 1 492 ? 37.077 -19.250 6.962 1.00 26.55 492 SER A N 1
ATOM 3899 C CA . SER A 1 492 ? 35.777 -18.909 7.541 1.00 26.55 492 SER A CA 1
ATOM 3900 C C . SER A 1 492 ? 35.326 -20.060 8.443 1.00 26.55 492 SER A C 1
ATOM 3902 O O . SER A 1 492 ? 35.093 -21.170 7.966 1.00 26.55 492 SER A O 1
ATOM 3904 N N . ALA A 1 493 ? 35.247 -19.802 9.746 1.00 25.58 493 ALA A N 1
ATOM 3905 C CA . ALA A 1 493 ? 34.821 -20.761 10.757 1.00 25.58 493 ALA A CA 1
ATOM 3906 C C . ALA A 1 493 ? 33.539 -20.273 11.445 1.00 25.58 493 ALA A C 1
ATOM 3908 O O . ALA A 1 493 ? 33.369 -19.074 11.646 1.00 25.58 493 ALA A O 1
ATOM 3909 N N . GLY A 1 494 ? 32.669 -21.211 11.830 1.00 25.03 494 GLY A N 1
ATOM 3910 C CA . GLY A 1 494 ? 31.551 -20.954 12.742 1.00 25.03 494 GLY A CA 1
ATOM 3911 C C . GLY A 1 494 ? 30.441 -20.054 12.194 1.00 25.03 494 GLY A C 1
ATOM 3912 O O . GLY A 1 494 ? 30.300 -18.909 12.608 1.00 25.03 494 GLY A O 1
ATOM 3913 N N . THR A 1 495 ? 29.555 -20.599 11.351 1.00 27.00 495 THR A N 1
ATOM 3914 C CA . THR A 1 495 ? 28.160 -20.117 11.365 1.00 27.00 495 THR A CA 1
ATOM 3915 C C . THR A 1 495 ? 27.475 -20.734 12.581 1.00 27.00 495 THR A C 1
ATOM 3917 O O . THR A 1 495 ? 26.749 -21.721 12.452 1.00 27.00 495 THR A O 1
ATOM 3920 N N . ASP A 1 496 ? 27.764 -20.199 13.770 1.00 24.72 496 ASP A N 1
ATOM 3921 C CA . ASP A 1 496 ? 27.102 -20.637 14.996 1.00 24.72 496 ASP A CA 1
ATOM 3922 C C . ASP A 1 496 ? 25.616 -20.307 14.894 1.00 24.72 496 ASP A C 1
ATOM 3924 O O . ASP A 1 496 ? 25.182 -19.153 14.921 1.00 24.72 496 ASP A O 1
ATOM 3928 N N . ARG A 1 497 ? 24.826 -21.364 14.712 1.00 29.62 497 ARG A N 1
ATOM 3929 C CA . ARG A 1 497 ? 23.382 -21.298 14.543 1.00 29.62 497 ARG A CA 1
ATOM 3930 C C . ARG A 1 497 ? 22.750 -21.051 15.906 1.00 29.62 497 ARG A C 1
ATOM 3932 O O . ARG A 1 497 ? 22.262 -21.983 16.541 1.00 29.62 497 ARG A O 1
ATOM 3939 N N . SER A 1 498 ? 22.762 -19.795 16.348 1.00 24.70 498 SER A N 1
ATOM 3940 C CA . SER A 1 498 ? 22.068 -19.342 17.551 1.00 24.70 498 SER A CA 1
ATOM 3941 C C . SER A 1 498 ? 20.549 -19.377 17.341 1.00 24.70 498 SER A C 1
ATOM 3943 O O . SER A 1 498 ? 19.880 -18.344 17.278 1.00 24.70 498 SER A O 1
ATOM 3945 N N . ASN A 1 499 ? 19.997 -20.586 17.251 1.00 26.64 499 ASN A N 1
ATOM 3946 C CA . ASN A 1 499 ? 18.620 -20.858 17.623 1.00 26.64 499 ASN A CA 1
ATOM 3947 C C . ASN A 1 499 ? 18.505 -20.563 19.127 1.00 26.64 499 ASN A C 1
ATOM 3949 O O . ASN A 1 499 ? 18.605 -21.461 19.961 1.00 26.64 499 ASN A O 1
ATOM 3953 N N . ALA A 1 500 ? 18.332 -19.289 19.475 1.00 25.48 500 ALA A N 1
ATOM 3954 C CA . ALA A 1 500 ? 17.811 -18.898 20.772 1.00 25.48 500 ALA A CA 1
ATOM 3955 C C . ALA A 1 500 ? 16.323 -19.266 20.782 1.00 25.48 500 ALA A C 1
ATOM 3957 O O . ALA A 1 500 ? 15.461 -18.413 20.575 1.00 25.48 500 ALA A O 1
ATOM 3958 N N . THR A 1 501 ? 16.034 -20.562 20.932 1.00 28.41 501 THR A N 1
ATOM 3959 C CA . THR A 1 501 ? 14.671 -21.054 21.109 1.00 28.41 501 THR A CA 1
ATOM 3960 C C . THR A 1 501 ? 14.183 -20.534 22.454 1.00 28.41 501 THR A C 1
ATOM 3962 O O . THR A 1 501 ? 14.440 -21.124 23.501 1.00 28.41 501 THR A O 1
ATOM 3965 N N . LEU A 1 502 ? 13.516 -19.383 22.426 1.00 32.09 502 LEU A N 1
ATOM 3966 C CA . LEU A 1 502 ? 12.700 -18.910 23.531 1.00 32.09 502 LEU A CA 1
ATOM 3967 C C . LEU A 1 502 ? 11.474 -19.823 23.601 1.00 32.09 502 LEU A C 1
ATOM 3969 O O . LEU A 1 502 ? 10.406 -19.505 23.087 1.00 32.09 502 LEU A O 1
ATOM 3973 N N . GLU A 1 503 ? 11.659 -20.979 24.241 1.00 33.66 503 GLU A N 1
ATOM 3974 C CA . GLU A 1 503 ? 10.579 -21.820 24.756 1.00 33.66 503 GLU A CA 1
ATOM 3975 C C . GLU A 1 503 ? 9.904 -21.089 25.926 1.00 33.66 503 GLU A C 1
ATOM 3977 O O . GLU A 1 503 ? 9.943 -21.501 27.085 1.00 33.66 503 GLU A O 1
ATOM 3982 N N . HIS A 1 504 ? 9.269 -19.957 25.614 1.00 40.41 504 HIS A N 1
ATOM 3983 C CA . HIS A 1 504 ? 8.131 -19.522 26.393 1.00 40.41 504 HIS A CA 1
ATOM 3984 C C . HIS A 1 504 ? 7.052 -20.585 26.206 1.00 40.41 504 HIS A C 1
ATOM 3986 O O . HIS A 1 504 ? 6.380 -20.630 25.176 1.00 40.41 504 HIS A O 1
ATOM 3992 N N . ASN A 1 505 ? 6.890 -21.427 27.225 1.00 42.22 505 ASN A N 1
ATOM 3993 C CA . ASN A 1 505 ? 5.696 -22.237 27.418 1.00 42.22 505 ASN A CA 1
ATOM 3994 C C . ASN A 1 505 ? 4.519 -21.292 27.705 1.00 42.22 505 ASN A C 1
ATOM 3996 O O . ASN A 1 505 ? 4.110 -21.113 28.850 1.00 42.22 505 ASN A O 1
ATOM 4000 N N . ILE A 1 506 ? 4.029 -20.627 26.657 1.00 52.97 506 ILE A N 1
ATOM 4001 C CA . ILE A 1 506 ? 2.766 -19.900 26.679 1.00 52.97 506 ILE A CA 1
ATOM 4002 C C . ILE A 1 506 ? 1.693 -20.973 26.809 1.00 52.97 506 ILE A C 1
ATOM 4004 O O . ILE A 1 506 ? 1.510 -21.769 25.889 1.00 52.97 506 ILE A O 1
ATOM 4008 N N . ASP A 1 507 ? 1.008 -21.025 27.949 1.00 53.75 507 ASP A N 1
ATOM 4009 C CA . ASP A 1 507 ? -0.104 -21.954 28.101 1.00 53.75 507 ASP A CA 1
ATOM 4010 C C . ASP A 1 507 ? -1.270 -21.488 27.218 1.00 53.75 507 ASP A C 1
ATOM 4012 O O . ASP A 1 507 ? -1.886 -20.443 27.456 1.00 53.75 507 ASP A O 1
ATOM 4016 N N . LEU A 1 508 ? -1.524 -22.236 26.147 1.00 59.31 508 LEU A N 1
ATOM 4017 C CA . LEU A 1 508 ? -2.575 -21.959 25.172 1.00 59.31 508 LEU A CA 1
ATOM 4018 C C . LEU A 1 508 ? -3.878 -22.712 25.475 1.00 59.31 508 LEU A C 1
ATOM 4020 O O . LEU A 1 508 ? -4.842 -22.558 24.726 1.00 59.31 508 LEU A O 1
ATOM 4024 N N . ASN A 1 509 ? -3.942 -23.502 26.554 1.00 54.69 509 ASN A N 1
ATOM 4025 C CA . ASN A 1 509 ? -5.180 -24.173 26.954 1.00 54.69 509 ASN A CA 1
ATOM 4026 C C . ASN A 1 509 ? -6.225 -23.152 27.446 1.00 54.69 509 ASN A C 1
ATOM 4028 O O . ASN A 1 509 ? -7.404 -23.289 27.131 1.00 54.69 509 ASN A O 1
ATOM 4032 N N . ASP A 1 510 ? -5.776 -22.064 28.081 1.00 55.84 510 ASP A N 1
ATOM 4033 C CA . ASP A 1 510 ? -6.606 -20.923 28.505 1.00 55.84 510 ASP A CA 1
ATOM 4034 C C . ASP A 1 510 ? -7.029 -19.976 27.352 1.00 55.84 510 ASP A C 1
ATOM 4036 O O . ASP A 1 510 ? -7.565 -18.895 27.601 1.00 55.84 510 ASP A O 1
ATOM 4040 N N . CYS A 1 511 ? -6.769 -20.305 26.079 1.00 60.31 511 CYS A N 1
ATOM 4041 C CA . CYS A 1 511 ? -7.152 -19.463 24.932 1.00 60.31 511 CYS A CA 1
ATOM 4042 C C . CYS A 1 511 ? -8.646 -19.593 24.583 1.00 60.31 511 CYS A C 1
ATOM 4044 O O . CYS A 1 511 ? -9.015 -20.070 23.506 1.00 60.31 511 CYS A O 1
ATOM 4046 N N . VAL A 1 512 ? -9.506 -19.146 25.498 1.00 62.53 512 VAL A N 1
ATOM 4047 C CA . VAL A 1 512 ? -10.959 -19.068 25.300 1.00 62.53 512 VAL A CA 1
ATOM 4048 C C . VAL A 1 512 ? -11.295 -17.923 24.323 1.00 62.53 512 VAL A C 1
ATOM 4050 O O . VAL A 1 512 ? -10.733 -16.831 24.449 1.00 62.53 512 VAL A O 1
ATOM 4053 N N . PRO A 1 513 ? -12.205 -18.125 23.348 1.00 64.94 513 PRO A N 1
ATOM 4054 C CA . PRO A 1 513 ? -12.772 -17.045 22.538 1.00 64.94 513 PRO A CA 1
ATOM 4055 C C . PRO A 1 513 ? -13.329 -15.881 23.371 1.00 64.94 513 PRO A C 1
ATOM 4057 O O . PRO A 1 513 ? -13.848 -16.085 24.467 1.00 64.94 513 PRO A O 1
ATOM 4060 N N . SER A 1 514 ? -13.295 -14.656 22.834 1.00 63.56 514 SER A N 1
ATOM 4061 C CA . SER A 1 514 ? -13.958 -13.517 23.487 1.00 63.56 514 SER A CA 1
ATOM 4062 C C . SER A 1 514 ? -15.470 -13.753 23.550 1.00 63.56 514 SER A C 1
ATOM 4064 O O . SER A 1 514 ? -16.087 -14.043 22.527 1.00 63.56 514 SER A O 1
ATOM 4066 N N . VAL A 1 515 ? -16.075 -13.598 24.730 1.00 59.22 515 VAL A N 1
ATOM 4067 C CA . VAL A 1 515 ? -17.526 -13.744 24.951 1.00 59.22 515 VAL A CA 1
ATOM 4068 C C . VAL A 1 515 ? -18.107 -12.405 25.389 1.00 59.22 515 VAL A C 1
ATOM 4070 O O . VAL A 1 515 ? -17.523 -11.715 26.229 1.00 59.22 515 VAL A O 1
ATOM 4073 N N . ASN A 1 516 ? -19.279 -12.035 24.874 1.00 59.19 516 ASN A N 1
ATOM 4074 C CA . ASN A 1 516 ? -20.056 -10.940 25.445 1.00 59.19 516 ASN A CA 1
ATOM 4075 C C . ASN A 1 516 ? -21.568 -11.189 25.331 1.00 59.19 516 ASN A C 1
ATOM 4077 O O . ASN A 1 516 ? -22.063 -11.619 24.294 1.00 59.19 516 ASN A O 1
ATOM 4081 N N . ARG A 1 517 ? -22.306 -10.883 26.405 1.00 50.69 517 ARG A N 1
ATOM 4082 C CA . ARG A 1 517 ? -23.774 -10.965 26.461 1.00 50.69 517 ARG A CA 1
ATOM 4083 C C . ARG A 1 517 ? -24.452 -9.964 25.523 1.00 50.69 517 ARG A C 1
ATOM 4085 O O . ARG A 1 517 ? -25.526 -10.260 25.011 1.00 50.69 517 ARG A O 1
ATOM 4092 N N . ASP A 1 518 ? -23.792 -8.835 25.271 1.00 54.00 518 ASP A N 1
ATOM 4093 C CA . ASP A 1 518 ? -24.417 -7.637 24.704 1.00 54.00 518 ASP A CA 1
ATOM 4094 C C . ASP A 1 518 ? -24.083 -7.415 23.213 1.00 54.00 518 ASP A C 1
ATOM 4096 O O . ASP A 1 518 ? -24.379 -6.357 22.668 1.00 54.00 518 ASP A O 1
ATOM 4100 N N . ASN A 1 519 ? -23.448 -8.392 22.540 1.00 62.62 519 ASN A N 1
ATOM 4101 C CA . ASN A 1 519 ? -23.016 -8.312 21.130 1.00 62.62 519 ASN A CA 1
ATOM 4102 C C . ASN A 1 519 ? -22.277 -6.998 20.785 1.00 62.62 519 ASN A C 1
ATOM 4104 O O . ASN A 1 519 ? -22.670 -6.297 19.854 1.00 62.62 519 ASN A O 1
ATOM 4108 N N . LEU A 1 520 ? -21.223 -6.666 21.546 1.00 72.00 520 LEU A N 1
ATOM 4109 C CA . LEU A 1 520 ? -20.474 -5.403 21.440 1.00 72.00 520 LEU A CA 1
ATOM 4110 C C . LEU A 1 520 ? -20.227 -4.946 19.993 1.00 72.00 520 LEU A C 1
ATOM 4112 O O . LEU A 1 520 ? -19.547 -5.615 19.215 1.00 72.00 520 LEU A O 1
ATOM 4116 N N . LYS A 1 521 ? -20.751 -3.760 19.679 1.00 85.31 521 LYS A N 1
ATOM 4117 C CA . LYS A 1 521 ? -20.633 -3.102 18.378 1.00 85.31 521 LYS A CA 1
ATOM 4118 C C . LYS A 1 521 ? -19.585 -2.006 18.462 1.00 85.31 521 LYS A C 1
ATOM 4120 O O . LYS A 1 521 ? -19.823 -0.974 19.086 1.00 85.31 521 LYS A O 1
ATOM 4125 N N . MET A 1 522 ? -18.427 -2.248 17.859 1.00 84.19 522 MET A N 1
ATOM 4126 C CA . MET A 1 522 ? -17.204 -1.481 18.085 1.00 84.19 522 MET A CA 1
ATOM 4127 C C . MET A 1 522 ? -16.852 -0.594 16.887 1.00 84.19 522 MET A C 1
ATOM 4129 O O . MET A 1 522 ? -16.977 -1.000 15.732 1.00 84.19 522 MET A O 1
ATOM 4133 N N . LEU A 1 523 ? -16.357 0.610 17.169 1.00 86.69 523 LEU A N 1
ATOM 4134 C CA . LEU A 1 523 ? -15.802 1.542 16.190 1.00 86.69 523 LEU A CA 1
ATOM 4135 C C . LEU A 1 523 ? -14.411 1.983 16.645 1.00 86.69 523 LEU A C 1
ATOM 4137 O O . LEU A 1 523 ? -14.263 2.608 17.694 1.00 86.69 523 LEU A O 1
ATOM 4141 N N . THR A 1 524 ? -13.396 1.705 15.833 1.00 85.38 524 THR A N 1
ATOM 4142 C CA . THR A 1 524 ? -12.037 2.211 16.054 1.00 85.38 524 THR A CA 1
ATOM 4143 C C . THR A 1 524 ? -11.759 3.403 15.145 1.00 85.38 524 THR A C 1
ATOM 4145 O O . THR A 1 524 ? -11.693 3.255 13.922 1.00 85.38 524 THR A O 1
ATOM 4148 N N . LEU A 1 525 ? -11.548 4.577 15.744 1.00 87.00 525 LEU A N 1
ATOM 4149 C CA . LEU A 1 525 ? -10.977 5.734 15.055 1.00 87.00 525 LEU A CA 1
ATOM 4150 C C . LEU A 1 525 ? -9.444 5.640 15.080 1.00 87.00 525 LEU A C 1
ATOM 4152 O O . LEU A 1 525 ? -8.857 5.341 16.120 1.00 87.00 525 LEU A O 1
ATOM 4156 N N . LEU A 1 526 ? -8.805 5.930 13.949 1.00 84.62 526 LEU A N 1
ATOM 4157 C CA . LEU A 1 526 ? -7.351 6.001 13.793 1.00 84.62 526 LEU A CA 1
ATOM 4158 C C . LEU A 1 526 ? -6.953 7.449 13.460 1.00 84.62 526 LEU A C 1
ATOM 4160 O O . LEU A 1 526 ? -7.269 7.926 12.368 1.00 84.62 526 LEU A O 1
ATOM 4164 N N . ASP A 1 527 ? -6.283 8.155 14.377 1.00 81.50 527 ASP A N 1
ATOM 4165 C CA . ASP A 1 527 ? -5.715 9.487 14.098 1.00 81.50 527 ASP A CA 1
ATOM 4166 C C . ASP A 1 527 ? -4.372 9.371 13.354 1.00 81.50 527 ASP A C 1
ATOM 4168 O O . ASP A 1 527 ? -3.560 8.497 13.658 1.00 81.50 527 ASP A O 1
ATOM 4172 N N . PHE A 1 528 ? -4.132 10.247 12.374 1.00 76.06 528 PHE A N 1
ATOM 4173 C CA . PHE A 1 528 ? -2.925 10.243 11.537 1.00 76.06 528 PHE A CA 1
ATOM 4174 C C . PHE A 1 528 ? -2.227 11.604 11.530 1.00 76.06 528 PHE A C 1
ATOM 4176 O O . PHE A 1 528 ? -2.854 12.659 11.435 1.00 76.06 528 PHE A O 1
ATOM 4183 N N . ALA A 1 529 ? -0.893 11.615 11.513 1.00 72.12 529 ALA A N 1
ATOM 4184 C CA . ALA A 1 529 ? -0.154 12.856 11.301 1.00 72.12 529 ALA A CA 1
ATOM 4185 C C . ALA A 1 529 ? -0.398 13.425 9.890 1.00 72.12 529 ALA A C 1
ATOM 4187 O O . ALA A 1 529 ? -0.357 12.720 8.885 1.00 72.12 529 ALA A O 1
ATOM 4188 N N . GLY A 1 530 ? -0.617 14.742 9.806 1.00 70.88 530 GLY A N 1
ATOM 4189 C CA . GLY A 1 530 ? -0.826 15.448 8.532 1.00 70.88 530 GLY A CA 1
ATOM 4190 C C . GLY A 1 530 ? 0.459 15.890 7.821 1.00 70.88 530 GLY A C 1
ATOM 4191 O O . GLY A 1 530 ? 0.391 16.697 6.902 1.00 70.88 530 GLY A O 1
ATOM 4192 N N . HIS A 1 531 ? 1.628 15.433 8.276 1.00 73.69 531 HIS A N 1
ATOM 4193 C CA . HIS A 1 531 ? 2.924 15.828 7.724 1.00 73.69 531 HIS A CA 1
ATOM 4194 C C . HIS A 1 531 ? 3.290 14.949 6.516 1.00 73.69 531 HIS A C 1
ATOM 4196 O O . HIS A 1 531 ? 3.350 13.723 6.617 1.00 73.69 531 HIS A O 1
ATOM 4202 N N . SER A 1 532 ? 3.570 15.590 5.380 1.00 72.38 532 SER A N 1
ATOM 4203 C CA . SER A 1 532 ? 3.735 14.961 4.056 1.00 72.38 532 SER A CA 1
ATOM 4204 C C . SER A 1 532 ? 4.759 13.816 3.974 1.00 72.38 532 SER A C 1
ATOM 4206 O O . SER A 1 532 ? 4.524 12.839 3.263 1.00 72.38 532 SER A O 1
ATOM 4208 N N . ALA A 1 533 ? 5.863 13.884 4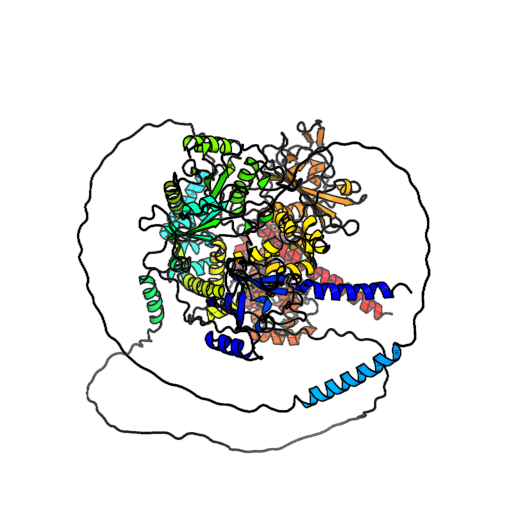.728 1.00 69.25 533 ALA A N 1
ATOM 4209 C CA . ALA A 1 533 ? 6.916 12.859 4.734 1.00 69.25 533 ALA A CA 1
ATOM 4210 C C . ALA A 1 533 ? 6.406 11.453 5.117 1.00 69.25 533 ALA A C 1
ATOM 4212 O O . ALA A 1 533 ? 6.926 10.444 4.642 1.00 69.25 533 ALA A O 1
ATOM 4213 N N . TYR A 1 534 ? 5.359 11.390 5.942 1.00 76.25 534 TYR A N 1
ATOM 4214 C CA . TYR A 1 534 ? 4.800 10.154 6.489 1.00 76.25 534 TYR A CA 1
ATOM 4215 C C . TYR A 1 534 ? 3.749 9.499 5.584 1.00 76.25 534 TYR A C 1
ATOM 4217 O O . TYR A 1 534 ? 3.413 8.328 5.763 1.00 76.25 534 TYR A O 1
ATOM 4225 N N . TYR A 1 535 ? 3.276 10.212 4.557 1.00 78.38 535 TYR A N 1
ATOM 4226 C CA . TYR A 1 535 ? 2.226 9.728 3.657 1.00 78.38 535 TYR A CA 1
ATOM 4227 C C . TYR A 1 535 ? 2.631 8.435 2.919 1.00 78.38 535 TYR A C 1
ATOM 4229 O O . TYR A 1 535 ? 1.769 7.642 2.546 1.00 78.38 535 TYR A O 1
ATOM 4237 N N . ALA A 1 536 ? 3.938 8.174 2.792 1.00 76.06 536 ALA A N 1
ATOM 4238 C CA . ALA A 1 536 ? 4.520 6.951 2.235 1.00 76.06 536 ALA A CA 1
ATOM 4239 C C . ALA A 1 536 ? 4.261 5.660 3.045 1.00 76.06 536 ALA A C 1
ATOM 4241 O O . ALA A 1 536 ? 4.673 4.591 2.604 1.00 76.06 536 ALA A O 1
ATOM 4242 N N . CYS A 1 537 ? 3.584 5.743 4.195 1.00 77.31 537 CYS A N 1
ATOM 4243 C CA . CYS A 1 537 ? 3.124 4.585 4.970 1.00 77.31 537 CYS A CA 1
ATOM 4244 C C . CYS A 1 537 ? 1.593 4.449 4.997 1.00 77.31 537 CYS A C 1
ATOM 4246 O O . CYS A 1 537 ? 1.075 3.464 5.516 1.00 77.31 537 CYS A O 1
ATOM 4248 N N . HIS A 1 538 ? 0.837 5.443 4.513 1.00 79.44 538 HIS A N 1
ATOM 4249 C CA . HIS A 1 538 ? -0.616 5.480 4.725 1.00 79.44 538 HIS A CA 1
ATOM 4250 C C . HIS A 1 538 ? -1.346 4.369 3.945 1.00 79.44 538 HIS A C 1
ATOM 4252 O O . HIS A 1 538 ? -2.383 3.888 4.395 1.00 79.44 538 HIS A O 1
ATOM 4258 N N . HIS A 1 539 ? -0.761 3.876 2.843 1.00 79.88 539 HIS A N 1
ATOM 4259 C CA . HIS A 1 539 ? -1.247 2.723 2.064 1.00 79.88 539 HIS A CA 1
ATOM 4260 C C . HIS A 1 539 ? -1.190 1.377 2.807 1.00 79.88 539 HIS A C 1
ATOM 4262 O O . HIS A 1 539 ? -1.658 0.378 2.274 1.00 79.88 539 HIS A O 1
ATOM 4268 N N . ILE A 1 540 ? -0.630 1.337 4.021 1.00 80.94 540 ILE A N 1
ATOM 4269 C CA . ILE A 1 540 ? -0.685 0.176 4.925 1.00 80.94 540 ILE A CA 1
ATOM 4270 C C . ILE A 1 540 ? -2.019 0.146 5.700 1.00 80.94 540 ILE A C 1
ATOM 4272 O O . ILE A 1 540 ? -2.424 -0.908 6.179 1.00 80.94 540 ILE A O 1
ATOM 4276 N N . PHE A 1 541 ? -2.700 1.293 5.830 1.00 79.19 541 PHE A N 1
ATOM 4277 C CA . PHE A 1 541 ? -3.877 1.462 6.695 1.00 79.19 541 PHE A CA 1
ATOM 4278 C C . PHE A 1 541 ? -5.182 1.718 5.951 1.00 79.19 541 PHE A C 1
ATOM 4280 O O . PHE A 1 541 ? -6.242 1.418 6.502 1.00 79.19 541 PHE A O 1
ATOM 4287 N N . PHE A 1 542 ? -5.114 2.238 4.721 1.00 80.44 542 PHE A N 1
ATOM 4288 C CA . PHE A 1 542 ? -6.258 2.219 3.813 1.00 80.44 542 PHE A CA 1
ATOM 4289 C C . PHE A 1 542 ? -6.738 0.770 3.625 1.00 80.44 542 PHE A C 1
ATOM 4291 O O . PHE A 1 542 ? -5.943 -0.130 3.363 1.00 80.44 542 PHE A O 1
ATOM 4298 N N . SER A 1 543 ? -8.041 0.562 3.795 1.00 77.62 543 SER A N 1
ATOM 4299 C CA . SER A 1 543 ? -8.730 -0.724 3.664 1.00 77.62 543 SER A CA 1
ATOM 4300 C C . SER A 1 543 ? -10.108 -0.470 3.037 1.00 77.62 543 SER A C 1
ATOM 4302 O O . SER A 1 543 ? -10.678 0.601 3.278 1.00 77.62 543 SER A O 1
ATOM 4304 N N . PRO A 1 544 ? -10.681 -1.415 2.266 1.00 75.62 544 PRO A N 1
ATOM 4305 C CA . PRO A 1 544 ? -12.084 -1.351 1.830 1.00 75.62 544 PRO A CA 1
ATOM 4306 C C . PRO A 1 544 ? -13.069 -1.359 3.011 1.00 75.62 544 PRO A C 1
ATOM 4308 O O . PRO A 1 544 ? -14.202 -0.905 2.887 1.00 75.62 544 PRO A O 1
ATOM 4311 N N . ARG A 1 545 ? -12.640 -1.865 4.176 1.00 80.38 545 ARG A N 1
ATOM 4312 C CA . ARG A 1 545 ? -13.433 -2.003 5.408 1.00 80.38 545 ARG A CA 1
ATOM 4313 C C . ARG A 1 545 ? -13.322 -0.773 6.321 1.00 80.38 545 ARG A C 1
ATOM 4315 O O . ARG A 1 545 ? -13.467 -0.884 7.536 1.00 80.38 545 ARG A O 1
ATOM 4322 N N . ALA A 1 546 ? -13.022 0.397 5.758 1.00 85.94 546 ALA A N 1
ATOM 4323 C CA . ALA A 1 546 ? -12.869 1.641 6.504 1.00 85.94 546 ALA A CA 1
ATOM 4324 C C . ALA A 1 546 ? -13.616 2.802 5.838 1.00 85.94 546 ALA A C 1
ATOM 4326 O O . ALA A 1 546 ? -13.595 2.941 4.618 1.00 85.94 546 ALA A O 1
ATOM 4327 N N . PHE A 1 547 ? -14.211 3.669 6.659 1.00 92.31 547 PHE A N 1
ATOM 4328 C CA . PHE A 1 547 ? -14.705 4.979 6.226 1.00 92.31 547 PHE A CA 1
ATOM 4329 C C . PHE A 1 547 ? -13.778 6.104 6.709 1.00 92.31 547 PHE A C 1
ATOM 4331 O O . PHE A 1 547 ? -12.823 5.875 7.458 1.00 92.31 547 PHE A O 1
ATOM 4338 N N . PHE A 1 548 ? -14.012 7.336 6.259 1.00 94.69 548 PHE A N 1
ATOM 4339 C CA . PHE A 1 548 ? -13.028 8.410 6.410 1.00 94.69 548 PHE A CA 1
ATOM 4340 C C . PHE A 1 548 ? -13.626 9.666 7.030 1.00 94.69 548 PHE A C 1
ATOM 4342 O O . PHE A 1 548 ? -14.742 10.070 6.714 1.00 94.69 548 PHE A O 1
ATOM 4349 N N . ILE A 1 549 ? -12.851 10.309 7.901 1.00 96.06 549 ILE A N 1
ATOM 4350 C CA . ILE A 1 549 ? -13.179 11.597 8.510 1.00 96.06 549 ILE A CA 1
ATOM 4351 C C . ILE A 1 549 ? -12.135 12.588 7.999 1.00 96.06 549 ILE A C 1
ATOM 4353 O O . ILE A 1 549 ? -10.995 12.599 8.469 1.00 96.06 549 ILE A O 1
ATOM 4357 N N . LEU A 1 550 ? -12.502 13.383 6.994 1.00 96.00 550 LEU A N 1
ATOM 4358 C CA . LEU A 1 550 ? -11.610 14.367 6.388 1.00 96.00 550 LEU A CA 1
ATOM 4359 C C . LEU A 1 550 ? -11.773 15.709 7.102 1.00 96.00 550 LEU A C 1
ATOM 4361 O O . LEU A 1 550 ? -12.795 16.383 6.975 1.00 96.00 550 LEU A O 1
ATOM 4365 N N . VAL A 1 551 ? -10.747 16.081 7.867 1.00 94.94 551 VAL A N 1
ATOM 4366 C CA . VAL A 1 551 ? -10.740 17.292 8.685 1.00 94.94 551 VAL A CA 1
ATOM 4367 C C . VAL A 1 551 ? -10.089 18.444 7.921 1.00 94.94 551 VAL A C 1
ATOM 4369 O O . VAL A 1 551 ? -8.940 18.339 7.477 1.00 94.94 551 VAL A O 1
ATOM 4372 N N . VAL A 1 552 ? -10.823 19.548 7.777 1.00 94.06 552 VAL A N 1
ATOM 4373 C CA . VAL A 1 552 ? -10.427 20.719 6.977 1.00 94.06 552 VAL A CA 1
ATOM 4374 C C . VAL A 1 552 ? -10.610 21.995 7.797 1.00 94.06 552 VAL A C 1
ATOM 4376 O O . VAL A 1 552 ? -11.654 22.200 8.405 1.00 94.06 552 VAL A O 1
ATOM 4379 N N . ASP A 1 553 ? -9.595 22.853 7.813 1.00 92.25 553 ASP A N 1
ATOM 4380 C CA . ASP A 1 553 ? -9.596 24.136 8.524 1.00 92.25 553 ASP A CA 1
ATOM 4381 C C . ASP A 1 553 ? -10.344 25.205 7.703 1.00 92.25 553 ASP A C 1
ATOM 4383 O O . ASP A 1 553 ? -9.904 25.569 6.612 1.00 92.25 553 ASP A O 1
ATOM 4387 N N . MET A 1 554 ? -11.476 25.708 8.216 1.00 90.88 554 MET A N 1
ATOM 4388 C CA . MET A 1 554 ? -12.313 26.693 7.508 1.00 90.88 554 MET A CA 1
ATOM 4389 C C . MET A 1 554 ? -11.679 28.080 7.383 1.00 90.88 554 MET A C 1
ATOM 4391 O O . MET A 1 554 ? -12.146 28.883 6.576 1.00 90.88 554 MET A O 1
ATOM 4395 N N . THR A 1 555 ? -10.641 28.395 8.165 1.00 90.19 555 THR A N 1
ATOM 4396 C CA . THR A 1 555 ? -9.958 29.701 8.087 1.00 90.19 555 THR A CA 1
ATOM 4397 C C . THR A 1 555 ? -9.104 29.837 6.825 1.00 90.19 555 THR A C 1
ATOM 4399 O O . THR A 1 555 ? -8.556 30.906 6.549 1.00 90.19 555 THR A O 1
ATOM 4402 N N . LYS A 1 556 ? -8.960 28.751 6.057 1.00 91.12 556 LYS A N 1
ATOM 4403 C CA . LYS A 1 556 ? -8.063 28.647 4.910 1.00 91.12 556 LYS A CA 1
ATOM 4404 C C . LYS A 1 556 ? -8.809 28.839 3.601 1.00 91.12 556 LYS A C 1
ATOM 4406 O O . LYS A 1 556 ? -9.756 28.113 3.296 1.00 91.12 556 LYS A O 1
ATOM 4411 N N . ASP A 1 557 ? -8.325 29.769 2.787 1.00 91.56 557 ASP A N 1
ATOM 4412 C CA . ASP A 1 557 ? -8.714 29.842 1.384 1.00 91.56 557 ASP A CA 1
ATOM 4413 C C . ASP A 1 557 ? -8.150 28.633 0.618 1.00 91.56 557 ASP A C 1
ATOM 4415 O O . ASP A 1 557 ? -6.964 28.305 0.721 1.00 91.56 557 ASP A O 1
ATOM 4419 N N . LEU A 1 558 ? -9.003 27.981 -0.176 1.00 92.75 558 LEU A N 1
ATOM 4420 C CA . LEU A 1 558 ? -8.683 26.727 -0.861 1.00 92.75 558 LEU A CA 1
ATOM 4421 C C . LEU A 1 558 ? -7.540 26.847 -1.886 1.00 92.75 558 LEU A C 1
ATOM 4423 O O . LEU A 1 558 ? -6.920 25.833 -2.208 1.00 92.75 558 LEU A O 1
ATOM 4427 N N . SER A 1 559 ? -7.241 28.054 -2.381 1.00 91.81 559 SER A N 1
ATOM 4428 C CA . SER A 1 559 ? -6.147 28.333 -3.323 1.00 91.81 559 SER A CA 1
ATOM 4429 C C . SER A 1 559 ? -4.815 28.695 -2.650 1.00 91.81 559 SER A C 1
ATOM 4431 O O . SER A 1 559 ? -3.790 28.793 -3.324 1.00 91.81 559 SER A O 1
ATOM 4433 N N . THR A 1 560 ? -4.795 28.859 -1.324 1.00 93.00 560 THR A N 1
ATOM 4434 C CA . THR A 1 560 ? -3.572 29.155 -0.561 1.00 93.00 560 THR A CA 1
ATOM 4435 C C . THR A 1 560 ? -2.706 27.903 -0.390 1.00 93.00 560 THR A C 1
ATOM 4437 O O . THR A 1 560 ? -3.223 26.808 -0.173 1.00 93.00 560 THR A O 1
ATOM 4440 N N . VAL A 1 561 ? -1.378 28.057 -0.474 1.00 90.75 561 VAL A N 1
ATOM 4441 C CA . VAL A 1 561 ? -0.397 26.972 -0.267 1.00 90.75 561 VAL A CA 1
ATOM 4442 C C . VAL A 1 561 ? -0.318 26.588 1.215 1.00 90.75 561 VAL A C 1
ATOM 4444 O O . VAL A 1 561 ? -0.055 27.438 2.067 1.00 90.75 561 VAL A O 1
ATOM 4447 N N . ALA A 1 562 ? -0.496 25.301 1.521 1.00 87.00 562 ALA A N 1
ATOM 4448 C CA . ALA A 1 562 ? -0.519 24.772 2.888 1.00 87.00 562 ALA A CA 1
ATOM 4449 C C . ALA A 1 562 ? 0.903 24.516 3.433 1.00 87.00 562 ALA A C 1
ATOM 4451 O O . ALA A 1 562 ? 1.356 23.375 3.575 1.00 87.00 562 ALA A O 1
ATOM 4452 N N . THR A 1 563 ? 1.633 25.601 3.705 1.00 84.19 563 THR A N 1
ATOM 4453 C CA . THR A 1 563 ? 3.053 25.584 4.119 1.00 84.19 563 THR A CA 1
ATOM 4454 C C . THR A 1 563 ? 3.323 24.823 5.426 1.00 84.19 563 THR A C 1
ATOM 4456 O O . THR A 1 563 ? 4.439 24.357 5.656 1.00 84.19 563 THR A O 1
ATOM 4459 N N . GLU A 1 564 ? 2.316 24.612 6.276 1.00 80.94 564 GLU A N 1
ATOM 4460 C CA . GLU A 1 564 ? 2.434 23.793 7.485 1.00 80.94 564 GLU A CA 1
ATOM 4461 C C . GLU A 1 564 ? 2.551 22.282 7.216 1.00 80.94 564 GLU A C 1
ATOM 4463 O O . GLU A 1 564 ? 3.031 21.554 8.084 1.00 80.94 564 GLU A O 1
ATOM 4468 N N . ALA A 1 565 ? 2.151 21.798 6.033 1.00 76.62 565 ALA A N 1
ATOM 4469 C CA . ALA A 1 565 ? 2.292 20.391 5.646 1.00 76.62 565 ALA A CA 1
ATOM 4470 C C . ALA A 1 565 ? 3.658 20.066 5.010 1.00 76.62 565 ALA A C 1
ATOM 4472 O O . ALA A 1 565 ? 4.076 18.899 5.001 1.00 76.62 565 ALA A O 1
ATOM 4473 N N . CYS A 1 566 ? 4.363 21.080 4.492 1.00 77.19 566 CYS A N 1
ATOM 4474 C CA . CYS A 1 566 ? 5.726 20.971 3.976 1.00 77.19 566 CYS A CA 1
ATOM 4475 C C . CYS A 1 566 ? 6.437 22.334 3.947 1.00 77.19 566 CYS A C 1
ATOM 4477 O O . CYS A 1 566 ? 6.003 23.243 3.243 1.00 77.19 566 CYS A O 1
ATOM 4479 N N . ARG A 1 567 ? 7.572 22.439 4.652 1.00 71.88 567 ARG A N 1
ATOM 4480 C CA . ARG A 1 567 ? 8.446 23.625 4.646 1.00 71.88 567 ARG A CA 1
ATOM 4481 C C . ARG A 1 567 ? 9.509 23.594 3.541 1.00 71.88 567 ARG A C 1
ATOM 4483 O O . ARG A 1 567 ? 9.767 24.617 2.915 1.00 71.88 567 ARG A O 1
ATOM 4490 N N . LYS A 1 568 ? 10.128 22.434 3.279 1.00 74.75 568 LYS A N 1
ATOM 4491 C CA . LYS A 1 568 ? 11.197 22.301 2.275 1.00 74.75 568 LYS A CA 1
ATOM 4492 C C . LYS A 1 568 ? 10.679 22.484 0.845 1.00 74.75 568 LYS A C 1
ATOM 4494 O O . LYS A 1 568 ? 9.786 21.767 0.395 1.00 74.75 568 LYS A O 1
ATOM 4499 N N . GLU A 1 569 ? 11.291 23.401 0.100 1.00 75.12 569 GLU A N 1
ATOM 4500 C CA . GLU A 1 569 ? 10.903 23.739 -1.274 1.00 75.12 569 GLU A CA 1
ATOM 4501 C C . GLU A 1 569 ? 11.280 22.687 -2.335 1.00 75.12 569 GLU A C 1
ATOM 4503 O O . GLU A 1 569 ? 12.341 22.059 -2.296 1.00 75.12 569 GLU A O 1
ATOM 4508 N N . GLY A 1 570 ? 10.467 22.609 -3.395 1.00 72.38 570 GLY A N 1
ATOM 4509 C CA . GLY A 1 570 ? 10.782 21.881 -4.630 1.00 72.38 570 GLY A CA 1
ATOM 4510 C C . GLY A 1 570 ? 10.498 20.376 -4.618 1.00 72.38 570 GLY A C 1
ATOM 4511 O O . GLY A 1 570 ? 10.787 19.700 -5.609 1.00 72.38 570 GLY A O 1
ATOM 4512 N N . LEU A 1 571 ? 9.893 19.861 -3.548 1.00 81.62 571 LEU A N 1
ATOM 4513 C CA . LEU A 1 571 ? 9.326 18.514 -3.489 1.00 81.62 571 LEU A CA 1
ATOM 4514 C C . LEU A 1 571 ? 8.024 18.450 -4.319 1.00 81.62 571 LEU A C 1
ATOM 4516 O O . LEU A 1 571 ? 7.630 19.423 -4.973 1.00 81.62 571 LEU A O 1
ATOM 4520 N N . ILE A 1 572 ? 7.359 17.294 -4.381 1.00 79.44 572 ILE A N 1
ATOM 4521 C CA . ILE A 1 572 ? 6.081 17.140 -5.110 1.00 79.44 572 ILE A CA 1
ATOM 4522 C C . ILE A 1 572 ? 4.995 18.025 -4.485 1.00 79.44 572 ILE A C 1
ATOM 4524 O O . ILE A 1 572 ? 4.273 18.703 -5.209 1.00 79.44 572 ILE A O 1
ATOM 4528 N N . TYR A 1 573 ? 4.954 18.064 -3.155 1.00 80.94 573 TYR A N 1
ATOM 4529 C CA . TYR A 1 573 ? 3.886 18.646 -2.341 1.00 80.94 573 TYR A CA 1
ATOM 4530 C C . TYR A 1 573 ? 4.218 20.010 -1.699 1.00 80.94 573 TYR A C 1
ATOM 4532 O O . TYR A 1 573 ? 3.380 20.569 -0.997 1.00 80.94 573 TYR A O 1
ATOM 4540 N N . SER A 1 574 ? 5.412 20.577 -1.935 1.00 81.31 574 SER A N 1
ATOM 4541 C CA . SER A 1 574 ? 5.823 21.877 -1.359 1.00 81.31 574 SER A CA 1
ATOM 4542 C C . SER A 1 574 ? 4.901 23.035 -1.753 1.00 81.31 574 SER A C 1
ATOM 4544 O O . SER A 1 574 ? 4.684 23.953 -0.972 1.00 81.31 574 SER A O 1
ATOM 4546 N N . ASN A 1 575 ? 4.358 22.986 -2.973 1.00 84.69 575 ASN A N 1
ATOM 4547 C CA . ASN A 1 575 ? 3.557 24.057 -3.568 1.00 84.69 575 ASN A CA 1
ATOM 4548 C C . ASN A 1 575 ? 2.075 23.648 -3.690 1.00 84.69 575 ASN A C 1
ATOM 4550 O O . ASN A 1 575 ? 1.367 24.141 -4.567 1.00 84.69 575 ASN A O 1
ATOM 4554 N N . TRP A 1 576 ? 1.620 22.693 -2.874 1.00 87.62 576 TRP A N 1
ATOM 4555 C CA . TRP A 1 576 ? 0.231 22.234 -2.876 1.00 87.62 576 TRP A CA 1
ATOM 4556 C C . TRP A 1 576 ? -0.673 23.192 -2.103 1.00 87.62 576 TRP A C 1
ATOM 4558 O O . TRP A 1 576 ? -0.398 23.574 -0.962 1.00 87.62 576 TRP A O 1
ATOM 4568 N N . THR A 1 577 ? -1.775 23.555 -2.745 1.00 91.00 577 THR A N 1
ATOM 4569 C CA . THR A 1 577 ? -2.869 24.319 -2.150 1.00 91.00 577 THR A CA 1
ATOM 4570 C C . THR A 1 577 ? -3.710 23.450 -1.213 1.00 91.00 577 THR A C 1
ATOM 4572 O O . THR A 1 577 ? -3.645 22.219 -1.274 1.00 91.00 577 THR A O 1
ATOM 4575 N N . TYR A 1 578 ? -4.544 24.050 -0.362 1.00 91.25 578 TYR A N 1
ATOM 4576 C CA . TYR A 1 578 ? -5.510 23.272 0.428 1.00 91.25 578 TYR A CA 1
ATOM 4577 C C . TYR A 1 578 ? -6.451 22.439 -0.467 1.00 91.25 578 TYR A C 1
ATOM 4579 O O . TYR A 1 578 ? -6.767 21.301 -0.115 1.00 91.25 578 TYR A O 1
ATOM 4587 N N . ALA A 1 579 ? -6.812 22.932 -1.659 1.00 91.25 579 ALA A N 1
ATOM 4588 C CA . ALA A 1 579 ? -7.516 22.151 -2.678 1.00 91.25 579 ALA A CA 1
ATOM 4589 C C . ALA A 1 579 ? -6.697 20.950 -3.194 1.00 91.25 579 ALA A C 1
ATOM 4591 O O . ALA A 1 579 ? -7.238 19.845 -3.259 1.00 91.25 579 ALA A O 1
ATOM 4592 N N . ASP A 1 580 ? -5.401 21.119 -3.509 1.00 88.25 580 ASP A N 1
ATOM 4593 C CA . ASP A 1 580 ? -4.518 19.998 -3.891 1.00 88.25 580 ASP A CA 1
ATOM 4594 C C . ASP A 1 580 ? -4.461 18.936 -2.772 1.00 88.25 580 ASP A C 1
ATOM 4596 O O . ASP A 1 580 ? -4.538 17.742 -3.057 1.00 88.25 580 ASP A O 1
ATOM 4600 N N . TYR A 1 581 ? -4.383 19.342 -1.496 1.00 89.19 581 TYR A N 1
ATOM 4601 C CA . TYR A 1 581 ? -4.370 18.405 -0.363 1.00 89.19 581 TYR A CA 1
ATOM 4602 C C . TYR A 1 581 ? -5.702 17.664 -0.175 1.00 89.19 581 TYR A C 1
ATOM 4604 O O . TYR A 1 581 ? -5.683 16.457 0.070 1.00 89.19 581 TYR A O 1
ATOM 4612 N N . ILE A 1 582 ? -6.852 18.334 -0.312 1.00 91.88 582 ILE A N 1
ATOM 4613 C CA . ILE A 1 582 ? -8.174 17.678 -0.266 1.00 91.88 582 ILE A CA 1
ATOM 4614 C C . ILE A 1 582 ? -8.302 16.677 -1.423 1.00 91.88 582 ILE A C 1
ATOM 4616 O O . ILE A 1 582 ? -8.657 15.519 -1.200 1.00 91.88 582 ILE A O 1
ATOM 4620 N N . LYS A 1 583 ? -7.922 17.086 -2.640 1.00 90.25 583 LYS A N 1
ATOM 4621 C CA . LYS A 1 583 ? -7.902 16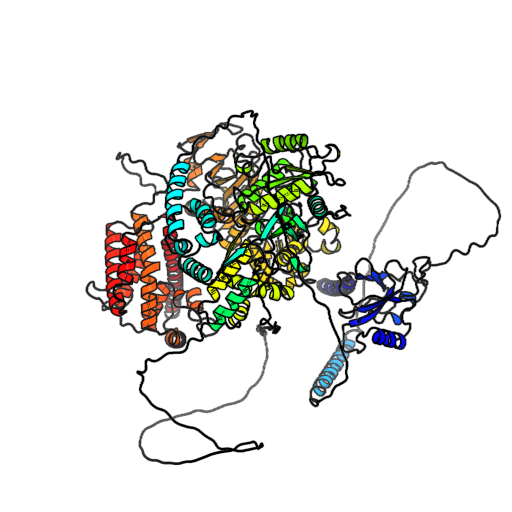.227 -3.832 1.00 90.25 583 LYS A CA 1
ATOM 4622 C C . LYS A 1 583 ? -6.960 15.028 -3.673 1.00 90.25 583 LYS A C 1
ATOM 4624 O O . LYS A 1 583 ? -7.313 13.926 -4.082 1.00 90.25 583 LYS A O 1
ATOM 4629 N N . TYR A 1 584 ? -5.794 15.209 -3.051 1.00 88.50 584 TYR A N 1
ATOM 4630 C CA . TYR A 1 584 ? -4.871 14.118 -2.727 1.00 88.50 584 TYR A CA 1
ATOM 4631 C C . TYR A 1 584 ? -5.483 13.115 -1.740 1.00 88.50 584 TYR A C 1
ATOM 4633 O O . TYR A 1 584 ? -5.356 11.907 -1.943 1.00 88.50 584 TYR A O 1
ATOM 4641 N N . TRP A 1 585 ? -6.147 13.588 -0.680 1.00 90.25 585 TRP A N 1
ATOM 4642 C CA . TRP A 1 585 ? -6.752 12.710 0.324 1.00 90.25 585 TRP A CA 1
ATOM 4643 C C . TRP A 1 585 ? -7.935 11.919 -0.241 1.00 90.25 585 TRP A C 1
ATOM 4645 O O . TRP A 1 585 ? -7.944 10.696 -0.110 1.00 90.25 585 TRP A O 1
ATOM 4655 N N . LEU A 1 586 ? -8.867 12.577 -0.939 1.00 92.06 586 LEU A N 1
ATOM 4656 C CA . LEU A 1 586 ? -9.983 11.907 -1.620 1.00 92.06 586 LEU A CA 1
ATOM 4657 C C . LEU A 1 586 ? -9.481 10.954 -2.715 1.00 92.06 586 LEU A C 1
ATOM 4659 O O . LEU A 1 586 ? -9.897 9.803 -2.764 1.00 92.06 586 LEU A O 1
ATOM 4663 N N . GLY A 1 587 ? -8.497 11.371 -3.516 1.00 88.75 587 GLY A N 1
ATOM 4664 C CA . GLY A 1 587 ? -7.864 10.496 -4.502 1.00 88.75 587 GLY A CA 1
ATOM 4665 C C . GLY A 1 587 ? -7.157 9.284 -3.884 1.00 88.75 587 GLY A C 1
ATOM 4666 O O . GLY A 1 587 ? -7.156 8.208 -4.475 1.00 88.75 587 GLY A O 1
ATOM 4667 N N . SER A 1 588 ? -6.593 9.416 -2.679 1.00 87.81 588 SER A N 1
ATOM 4668 C CA . SER A 1 588 ? -5.990 8.290 -1.949 1.00 87.81 588 SER A CA 1
ATOM 4669 C C . SER A 1 588 ? -7.045 7.307 -1.436 1.00 87.81 588 SER A C 1
ATOM 4671 O O . SER A 1 588 ? -6.826 6.103 -1.521 1.00 87.81 588 SER A O 1
ATOM 4673 N N . ILE A 1 589 ? -8.201 7.801 -0.978 1.00 88.75 589 ILE A N 1
ATOM 4674 C CA . ILE A 1 589 ? -9.363 6.972 -0.619 1.00 88.75 589 ILE A CA 1
ATOM 4675 C C . ILE A 1 589 ? -9.860 6.198 -1.848 1.00 88.75 589 ILE A C 1
ATOM 4677 O O . ILE A 1 589 ? -9.935 4.970 -1.808 1.00 88.75 589 ILE A O 1
ATOM 4681 N N . HIS A 1 590 ? -10.102 6.902 -2.957 1.00 87.00 590 HIS A N 1
ATOM 4682 C CA . HIS A 1 590 ? -10.581 6.325 -4.216 1.00 87.00 590 HIS A CA 1
ATOM 4683 C C . HIS A 1 590 ? -9.627 5.264 -4.795 1.00 87.00 590 HIS A C 1
ATOM 4685 O O . HIS A 1 590 ? -10.075 4.319 -5.433 1.00 87.00 590 HIS A O 1
ATOM 4691 N N . THR A 1 591 ? -8.310 5.404 -4.573 1.00 82.12 591 THR A N 1
ATOM 4692 C CA . THR A 1 591 ? -7.298 4.459 -5.090 1.00 82.12 591 THR A CA 1
ATOM 4693 C C . THR A 1 591 ? -7.034 3.263 -4.170 1.00 82.12 591 THR A C 1
ATOM 4695 O O . THR A 1 591 ? -6.663 2.200 -4.659 1.00 82.12 591 THR A O 1
ATOM 4698 N N . TYR A 1 592 ? -7.147 3.424 -2.846 1.00 79.31 592 TYR A N 1
ATOM 4699 C CA . TYR A 1 592 ? -6.685 2.417 -1.875 1.00 79.31 592 TYR A CA 1
ATOM 4700 C C . TYR A 1 592 ? -7.782 1.820 -0.976 1.00 79.31 592 TYR A C 1
ATOM 4702 O O . TYR A 1 592 ? -7.472 0.949 -0.164 1.00 79.31 592 TYR A O 1
ATOM 4710 N N . SER A 1 593 ? -9.031 2.281 -1.072 1.00 80.75 593 SER A N 1
ATOM 4711 C CA . SER A 1 593 ? -10.150 1.777 -0.263 1.00 80.75 593 SER A CA 1
ATOM 4712 C C . SER A 1 593 ? -11.304 1.279 -1.136 1.00 80.75 593 SER A C 1
ATOM 4714 O O . SER A 1 593 ? -11.518 0.074 -1.223 1.00 80.75 593 SER A O 1
ATOM 4716 N N . SER A 1 594 ? -12.047 2.191 -1.770 1.00 78.00 594 SER A N 1
ATOM 4717 C CA . SER A 1 594 ? -13.156 1.890 -2.686 1.00 78.00 594 SER A CA 1
ATOM 4718 C C . SER A 1 594 ? -13.646 3.182 -3.344 1.00 78.00 594 SER A C 1
ATOM 4720 O O . SER A 1 594 ? -13.616 4.237 -2.708 1.00 78.00 594 SER A O 1
ATOM 4722 N N . LYS A 1 595 ? -14.181 3.100 -4.572 1.00 78.25 595 LYS A N 1
ATOM 4723 C CA . LYS A 1 595 ? -14.858 4.224 -5.252 1.00 78.25 595 LYS A CA 1
ATOM 4724 C C . LYS A 1 595 ? -16.011 4.818 -4.433 1.00 78.25 595 LYS A C 1
ATOM 4726 O O . LYS A 1 595 ? -16.228 6.020 -4.474 1.00 78.25 595 LYS A O 1
ATOM 4731 N N . VAL A 1 596 ? -16.718 3.983 -3.666 1.00 78.69 596 VAL A N 1
ATOM 4732 C CA . VAL A 1 596 ? -17.891 4.373 -2.856 1.00 78.69 596 VAL A CA 1
ATOM 4733 C C . VAL A 1 596 ? -17.577 4.507 -1.359 1.00 78.69 596 VAL A C 1
ATOM 4735 O O . VAL A 1 596 ? -18.488 4.581 -0.537 1.00 78.69 596 VAL A O 1
ATOM 4738 N N . ALA A 1 597 ? -16.294 4.526 -0.975 1.00 87.94 597 ALA A N 1
ATOM 4739 C CA . ALA A 1 597 ? -15.888 4.685 0.421 1.00 87.94 597 ALA A CA 1
ATOM 4740 C C . ALA A 1 597 ? -16.394 6.034 0.983 1.00 87.94 597 ALA A C 1
ATOM 4742 O O . ALA A 1 597 ? -16.021 7.084 0.446 1.00 87.94 597 ALA A O 1
ATOM 4743 N N . PRO A 1 598 ? -17.229 6.047 2.042 1.00 92.38 598 PRO A N 1
ATOM 4744 C CA . PRO A 1 598 ? -17.894 7.270 2.471 1.00 92.38 598 PRO A CA 1
ATOM 4745 C C . PRO A 1 598 ? -16.969 8.176 3.288 1.00 92.38 598 PRO A C 1
ATOM 4747 O O . PRO A 1 598 ? -16.228 7.725 4.169 1.00 92.38 598 PRO A O 1
ATOM 4750 N N . VAL A 1 599 ? -17.061 9.480 3.021 1.00 96.31 599 VAL A N 1
ATOM 4751 C CA . VAL A 1 599 ? -16.307 10.524 3.720 1.00 96.31 599 VAL A CA 1
ATOM 4752 C C . VAL A 1 599 ? -17.260 11.409 4.518 1.00 96.31 599 VAL A C 1
ATOM 4754 O O . VAL A 1 599 ? -18.264 11.901 4.006 1.00 96.31 599 VAL A O 1
ATOM 4757 N N . ILE A 1 600 ? -16.913 11.643 5.781 1.00 97.25 600 ILE A N 1
ATOM 4758 C CA . ILE A 1 600 ? -17.524 12.660 6.635 1.00 97.25 600 ILE A CA 1
ATOM 4759 C C . ILE A 1 600 ? -16.588 13.871 6.649 1.00 97.25 600 ILE A C 1
ATOM 4761 O O . ILE A 1 600 ? -15.397 13.740 6.947 1.00 97.25 600 ILE A O 1
ATOM 4765 N N . LEU A 1 601 ? -17.114 15.051 6.318 1.00 96.69 601 LEU A N 1
ATOM 4766 C CA . LEU A 1 601 ? -16.363 16.304 6.340 1.00 96.69 601 LEU A CA 1
ATOM 4767 C C . LEU A 1 601 ? -16.487 16.967 7.711 1.00 96.69 601 LEU A C 1
ATOM 4769 O O . LEU A 1 601 ? -17.568 17.389 8.125 1.00 96.69 601 LEU A O 1
ATOM 4773 N N . ALA A 1 602 ? -15.351 17.077 8.397 1.00 96.06 602 ALA A N 1
ATOM 4774 C CA . ALA A 1 602 ? -15.246 17.705 9.704 1.00 96.06 602 ALA A CA 1
ATOM 4775 C C . ALA A 1 602 ? -14.512 19.046 9.584 1.00 96.06 602 ALA A C 1
ATOM 4777 O O . ALA A 1 602 ? -13.283 19.125 9.552 1.00 96.06 602 ALA A O 1
ATOM 4778 N N . PHE A 1 603 ? -15.277 20.123 9.503 1.00 95.31 603 PHE A N 1
ATOM 4779 C CA . PHE A 1 603 ? -14.757 21.474 9.398 1.00 95.31 603 PHE A CA 1
ATOM 4780 C C . PHE A 1 603 ? -14.292 21.997 10.763 1.00 95.31 603 PHE A C 1
ATOM 4782 O O . PHE A 1 603 ? -15.076 22.086 11.704 1.00 95.31 603 PHE A O 1
ATOM 4789 N N . SER A 1 604 ? -13.014 22.343 10.889 1.00 92.88 604 SER A N 1
ATOM 4790 C CA . SER A 1 604 ? -12.408 22.863 12.118 1.00 92.88 604 SER A CA 1
ATOM 4791 C C . SER A 1 604 ? -12.187 24.378 12.054 1.00 92.88 604 SER A C 1
ATOM 4793 O O . SER A 1 604 ? -12.341 24.995 10.999 1.00 92.88 604 SER A O 1
ATOM 4795 N N . HIS A 1 605 ? -11.818 24.966 13.196 1.00 90.31 605 HIS A N 1
ATOM 4796 C CA . HIS A 1 605 ? -11.514 26.394 13.348 1.00 90.31 605 HIS A CA 1
ATOM 4797 C C . HIS A 1 605 ? -12.678 27.313 12.918 1.00 90.31 605 HIS A C 1
ATOM 4799 O O . HIS A 1 605 ? -12.509 28.283 12.181 1.00 90.31 605 HIS A O 1
ATOM 4805 N N . SER A 1 606 ? -13.902 26.967 13.340 1.00 88.94 606 SER A N 1
ATOM 4806 C CA . SER A 1 606 ? -15.131 27.697 12.984 1.00 88.94 606 SER A CA 1
ATOM 4807 C C . SER A 1 606 ? -15.599 28.697 14.055 1.00 88.94 606 SER A C 1
ATOM 4809 O O . SER A 1 606 ? -16.782 29.040 14.102 1.00 88.94 606 SER A O 1
ATOM 4811 N N . GLU A 1 607 ? -14.686 29.181 14.907 1.00 88.69 607 GLU A N 1
ATOM 4812 C CA . GLU A 1 607 ? -14.908 30.193 15.955 1.00 88.69 607 GLU A CA 1
ATOM 4813 C C . GLU A 1 607 ? -15.660 31.418 15.417 1.00 88.69 607 GLU A C 1
ATOM 4815 O O . GLU A 1 607 ? -16.821 31.618 15.783 1.00 88.69 607 GLU A O 1
ATOM 4820 N N . ASP A 1 608 ? -15.045 32.149 14.480 1.00 82.81 608 ASP A N 1
ATOM 4821 C CA . ASP A 1 608 ? -15.587 33.355 13.824 1.00 82.81 608 ASP A CA 1
ATOM 4822 C C . ASP A 1 608 ? -16.878 33.084 13.027 1.00 82.81 608 ASP A C 1
ATOM 4824 O O . ASP A 1 608 ? -17.624 33.991 12.648 1.00 82.81 608 ASP A O 1
ATOM 4828 N N . ASN A 1 609 ? -17.154 31.806 12.763 1.00 81.38 609 ASN A N 1
ATOM 4829 C CA . ASN A 1 609 ? -18.306 31.335 12.014 1.00 81.38 609 ASN A CA 1
ATOM 4830 C C . ASN A 1 609 ? -19.399 30.709 12.889 1.00 81.38 609 ASN A C 1
ATOM 4832 O O . ASN A 1 609 ? -20.394 30.251 12.338 1.00 81.38 609 ASN A O 1
ATOM 4836 N N . GLY A 1 610 ? -19.261 30.695 14.221 1.00 82.56 610 GLY A N 1
ATOM 4837 C CA . GLY A 1 610 ? -20.299 30.199 15.135 1.00 82.56 610 GLY A CA 1
ATOM 4838 C C . GLY A 1 610 ? -20.646 28.710 14.978 1.00 82.56 610 GLY A C 1
ATOM 4839 O O . GLY A 1 610 ? -21.720 28.290 15.423 1.00 82.56 610 GLY A O 1
ATOM 4840 N N . ALA A 1 611 ? -19.798 27.930 14.290 1.00 85.44 611 ALA A N 1
ATOM 4841 C CA . ALA A 1 611 ? -20.136 26.608 13.747 1.00 85.44 611 ALA A CA 1
ATOM 4842 C C . ALA A 1 611 ? -21.506 26.583 13.018 1.00 85.44 611 ALA A C 1
ATOM 4844 O O . ALA A 1 611 ? -22.355 25.730 13.289 1.00 85.44 611 ALA A O 1
ATOM 4845 N N . ASP A 1 612 ? -21.765 27.583 12.172 1.00 85.69 612 ASP A N 1
ATOM 4846 C CA . ASP A 1 612 ? -22.990 27.763 11.378 1.00 85.69 612 ASP A CA 1
ATOM 4847 C C . ASP A 1 612 ? -23.100 26.748 10.209 1.00 85.69 612 ASP A C 1
ATOM 4849 O O . ASP A 1 612 ? -22.223 26.735 9.334 1.00 85.69 612 ASP A O 1
ATOM 4853 N N . PRO A 1 613 ? -24.176 25.931 10.148 1.00 86.69 613 PRO A N 1
ATOM 4854 C CA . PRO A 1 613 ? -24.399 24.968 9.070 1.00 86.69 613 PRO A CA 1
ATOM 4855 C C . PRO A 1 613 ? -24.463 25.561 7.654 1.00 86.69 613 PRO A C 1
ATOM 4857 O O . PRO A 1 613 ? -23.961 24.924 6.730 1.00 86.69 613 PRO A O 1
ATOM 4860 N N . GLU A 1 614 ? -25.017 26.762 7.434 1.00 88.44 614 GLU A N 1
ATOM 4861 C CA . GLU A 1 614 ? -25.088 27.311 6.064 1.00 88.44 614 GLU A CA 1
ATOM 4862 C C . GLU A 1 614 ? -23.713 27.813 5.605 1.00 88.44 614 GLU A C 1
ATOM 4864 O O . GLU A 1 614 ? -23.357 27.654 4.438 1.00 88.44 614 GLU A O 1
ATOM 4869 N N . LYS A 1 615 ? -22.876 28.320 6.521 1.00 89.75 615 LYS A N 1
ATOM 4870 C CA . LYS A 1 615 ? -21.467 28.632 6.219 1.00 89.75 615 LYS A CA 1
ATOM 4871 C C . LYS A 1 615 ? -20.648 27.371 5.936 1.00 89.75 615 LYS A C 1
ATOM 4873 O O . LYS A 1 615 ? -19.833 27.368 5.012 1.00 89.75 615 LYS A O 1
ATOM 4878 N N . ALA A 1 616 ? -20.881 26.292 6.686 1.00 90.56 616 ALA A N 1
ATOM 4879 C CA . ALA A 1 616 ? -20.296 24.982 6.403 1.00 90.56 616 ALA A CA 1
ATOM 4880 C C . ALA A 1 616 ? -20.706 24.481 5.005 1.00 90.56 616 ALA A C 1
ATOM 4882 O O . ALA A 1 616 ? -19.851 24.094 4.205 1.00 90.56 616 ALA A O 1
ATOM 4883 N N . LEU A 1 617 ? -21.993 24.585 4.662 1.00 92.56 617 LEU A N 1
ATOM 4884 C CA . LEU A 1 617 ? -22.523 24.226 3.347 1.00 92.56 617 LEU A CA 1
ATOM 4885 C C . LEU A 1 617 ? -21.982 25.136 2.228 1.00 92.56 617 LEU A C 1
ATOM 4887 O O . LEU A 1 617 ? -21.687 24.659 1.132 1.00 92.56 617 LEU A O 1
ATOM 4891 N N . GLN A 1 618 ? -21.774 26.428 2.491 1.00 91.62 618 GLN A N 1
ATOM 4892 C CA . GLN A 1 618 ? -21.152 27.359 1.548 1.00 91.62 618 GLN A CA 1
ATOM 4893 C C . GLN A 1 618 ? -19.691 26.983 1.257 1.00 91.62 618 GLN A C 1
ATOM 4895 O O . GLN A 1 618 ? -19.292 26.985 0.092 1.00 91.62 618 GLN A O 1
ATOM 4900 N N . TYR A 1 619 ? -18.903 26.633 2.278 1.00 92.88 619 TYR A N 1
ATOM 4901 C CA . TYR A 1 619 ? -17.510 26.196 2.114 1.00 92.88 619 TYR A CA 1
ATOM 4902 C C . TYR A 1 619 ? -17.430 24.828 1.409 1.00 92.88 619 TYR A C 1
ATOM 4904 O O . TYR A 1 619 ? -16.640 24.642 0.483 1.00 92.88 619 TYR A O 1
ATOM 4912 N N . PHE A 1 620 ? -18.339 23.902 1.726 1.00 94.38 620 PHE A N 1
ATOM 4913 C CA . PHE A 1 620 ? -18.512 22.648 0.986 1.00 94.38 620 PHE A CA 1
ATOM 4914 C C . PHE A 1 620 ? -18.801 22.864 -0.510 1.00 94.38 620 PHE A C 1
ATOM 4916 O O . PHE A 1 620 ? -18.159 22.247 -1.362 1.00 94.38 620 PHE A O 1
ATOM 4923 N N . ARG A 1 621 ? -19.696 23.802 -0.854 1.00 93.94 621 ARG A N 1
ATOM 4924 C CA . ARG A 1 621 ? -19.962 24.211 -2.248 1.00 93.94 621 ARG A CA 1
ATOM 4925 C C . ARG A 1 621 ? -18.738 24.839 -2.939 1.00 93.94 621 ARG A C 1
ATOM 4927 O O . ARG A 1 621 ? -18.762 24.969 -4.162 1.00 93.94 621 ARG A O 1
ATOM 4934 N N . GLN A 1 622 ? -17.695 25.255 -2.212 1.00 93.50 622 GLN A N 1
ATOM 4935 C CA . GLN A 1 622 ? -16.408 25.665 -2.797 1.00 93.50 622 GLN A CA 1
ATOM 4936 C C . GLN A 1 622 ? -15.498 24.454 -3.041 1.00 93.50 622 GLN A C 1
ATOM 4938 O O . GLN A 1 622 ? -14.956 24.335 -4.137 1.00 93.50 622 GLN A O 1
ATOM 4943 N N . ILE A 1 623 ? -15.406 23.521 -2.085 1.00 93.94 623 ILE A N 1
ATOM 4944 C CA . ILE A 1 623 ? -14.662 22.256 -2.242 1.00 93.94 623 ILE A CA 1
ATOM 4945 C C . ILE A 1 623 ? -15.172 21.465 -3.455 1.00 93.94 623 ILE A C 1
ATOM 4947 O O . ILE A 1 623 ? -14.385 21.047 -4.299 1.00 93.94 623 ILE A O 1
ATOM 4951 N N . CYS A 1 624 ? -16.491 21.335 -3.617 1.00 93.25 624 CYS A N 1
ATOM 4952 C CA . CYS A 1 624 ? -17.068 20.614 -4.757 1.00 93.25 624 CYS A CA 1
ATOM 4953 C C . CYS A 1 624 ? -16.695 21.229 -6.121 1.00 93.25 624 CYS A C 1
ATOM 4955 O O . CYS A 1 624 ? -16.690 20.529 -7.126 1.00 93.25 624 CYS A O 1
ATOM 4957 N N . LYS A 1 625 ? -16.356 22.527 -6.178 1.00 91.44 625 LYS A N 1
ATOM 4958 C CA . LYS A 1 625 ? -15.974 23.223 -7.422 1.00 91.44 625 LYS A CA 1
ATOM 4959 C C . LYS A 1 625 ? -14.508 23.032 -7.819 1.00 91.44 625 LYS A C 1
ATOM 4961 O O . LYS A 1 625 ? -14.151 23.410 -8.933 1.00 91.44 625 LYS A O 1
ATOM 4966 N N . CYS A 1 626 ? -13.653 22.502 -6.939 1.00 87.38 626 CYS A N 1
ATOM 4967 C CA . CYS A 1 626 ? -12.236 22.251 -7.235 1.00 87.38 626 CYS A CA 1
ATOM 4968 C C . CYS A 1 626 ? -11.877 20.759 -7.375 1.00 87.38 626 CYS A C 1
ATOM 4970 O O . CYS A 1 626 ? -10.712 20.432 -7.615 1.00 87.38 626 CYS A O 1
ATOM 4972 N N . LEU A 1 627 ? -12.862 19.861 -7.276 1.00 89.00 627 LEU A N 1
ATOM 4973 C CA . LEU A 1 627 ? -12.689 18.413 -7.400 1.00 89.00 627 LEU A CA 1
ATOM 4974 C C . LEU A 1 627 ? -13.132 17.884 -8.782 1.00 89.00 627 LEU A C 1
ATOM 4976 O O . LEU A 1 627 ? -14.064 18.431 -9.370 1.00 89.00 627 LEU A O 1
ATOM 4980 N N . PRO A 1 628 ? -12.493 16.819 -9.310 1.00 85.31 628 PRO A N 1
ATOM 4981 C CA . PRO A 1 628 ? -13.037 16.026 -10.415 1.00 85.31 628 PRO A CA 1
ATOM 4982 C C . PRO A 1 628 ? -14.338 15.327 -10.006 1.00 85.31 628 PRO A C 1
ATOM 4984 O O . PRO A 1 628 ? -14.498 14.982 -8.835 1.00 85.31 628 PRO A O 1
ATOM 4987 N N . GLN A 1 629 ? -15.212 15.046 -10.977 1.00 84.44 629 GLN A N 1
ATOM 4988 C CA . GLN A 1 629 ? -16.506 14.390 -10.744 1.00 84.44 629 GLN A CA 1
ATOM 4989 C C . GLN A 1 629 ? -16.356 13.073 -9.964 1.00 84.44 629 GLN A C 1
ATOM 4991 O O . GLN A 1 629 ? -17.016 12.902 -8.947 1.00 84.44 629 GLN A O 1
ATOM 4996 N N . ASN A 1 630 ? -15.396 12.228 -10.359 1.00 83.19 630 ASN A N 1
ATOM 4997 C CA . ASN A 1 630 ? -15.088 10.931 -9.738 1.00 83.19 630 ASN A CA 1
ATOM 4998 C C . ASN A 1 630 ? -14.687 11.003 -8.245 1.00 83.19 630 ASN A C 1
ATOM 5000 O O . ASN A 1 630 ? -14.570 9.973 -7.590 1.00 83.19 630 ASN A O 1
ATOM 5004 N N . LEU A 1 631 ? -14.411 12.197 -7.698 1.00 89.12 631 LEU A N 1
ATOM 5005 C CA . LEU A 1 631 ? -14.119 12.393 -6.270 1.00 89.12 631 LEU A CA 1
ATOM 5006 C C . LEU A 1 631 ? -15.287 13.014 -5.486 1.00 89.12 631 LEU A C 1
ATOM 5008 O O . LEU A 1 631 ? -15.186 13.139 -4.264 1.00 89.12 631 LEU A O 1
ATOM 5012 N N . LEU A 1 632 ? -16.375 13.405 -6.157 1.00 90.50 632 LEU A N 1
ATOM 5013 C CA . LEU A 1 632 ? -17.583 13.924 -5.510 1.00 90.50 632 LEU A CA 1
ATOM 5014 C C . LEU A 1 632 ? -18.450 12.801 -4.929 1.00 90.50 632 LEU A C 1
ATOM 5016 O O . LEU A 1 632 ? -19.109 13.024 -3.920 1.00 90.50 632 LEU A O 1
ATOM 5020 N N . ASP A 1 633 ? -18.382 11.593 -5.492 1.00 88.75 633 ASP A N 1
ATOM 5021 C CA . ASP A 1 633 ? -19.179 10.425 -5.076 1.00 88.75 633 ASP A CA 1
ATOM 5022 C C . ASP A 1 633 ? -18.903 9.991 -3.619 1.00 88.75 633 ASP A C 1
ATOM 5024 O O . ASP A 1 633 ? -19.741 9.377 -2.960 1.00 88.75 633 ASP A O 1
ATOM 5028 N N . HIS A 1 634 ? -17.747 10.382 -3.072 1.00 91.38 634 HIS A N 1
ATOM 5029 C CA . HIS A 1 634 ? -17.382 10.203 -1.664 1.00 91.38 634 HIS A CA 1
ATOM 5030 C C . HIS A 1 634 ? -18.126 11.134 -0.687 1.00 91.38 634 HIS A C 1
ATOM 5032 O O . HIS A 1 634 ? -18.090 10.897 0.525 1.00 91.38 634 HIS A O 1
ATOM 5038 N N . LEU A 1 635 ? -18.719 12.229 -1.177 1.00 93.06 635 LEU A N 1
ATOM 5039 C CA . LEU A 1 635 ? -19.108 13.398 -0.387 1.00 93.06 635 LEU A CA 1
ATOM 5040 C C . LEU A 1 635 ? -20.634 13.576 -0.302 1.00 93.06 635 LEU A C 1
ATOM 5042 O O . LEU A 1 635 ? -21.271 14.075 -1.228 1.00 93.06 635 LEU A O 1
ATOM 5046 N N . ASP A 1 636 ? -21.220 13.278 0.859 1.00 90.19 636 ASP A N 1
ATOM 5047 C CA . ASP A 1 636 ? -22.640 13.551 1.127 1.00 90.19 636 ASP A CA 1
ATOM 5048 C C . ASP A 1 636 ? -22.826 14.895 1.854 1.00 90.19 636 ASP A C 1
ATOM 5050 O O . ASP A 1 636 ? -22.234 15.141 2.906 1.00 90.19 636 ASP A O 1
ATOM 5054 N N . LYS A 1 637 ? -23.736 15.736 1.344 1.00 90.19 637 LYS A N 1
ATOM 5055 C CA . LYS A 1 637 ? -24.184 16.984 1.988 1.00 90.19 637 LYS A CA 1
ATOM 5056 C C . LYS A 1 637 ? -24.769 16.786 3.396 1.00 90.19 637 LYS A C 1
ATOM 5058 O O . LYS A 1 637 ? -24.802 17.736 4.171 1.00 90.19 637 LYS A O 1
ATOM 5063 N N . ARG A 1 638 ? -25.228 15.572 3.727 1.00 89.88 638 ARG A N 1
ATOM 5064 C CA . ARG A 1 638 ? -25.719 15.168 5.058 1.00 89.88 638 ARG A CA 1
ATOM 5065 C C . ARG A 1 638 ? -24.594 14.824 6.044 1.00 89.88 638 ARG A C 1
ATOM 5067 O O . ARG A 1 638 ? -24.855 14.719 7.235 1.00 89.88 638 ARG A O 1
ATOM 5074 N N . ARG A 1 639 ? -23.357 14.636 5.568 1.00 94.12 639 ARG A N 1
ATOM 5075 C CA . ARG A 1 639 ? -22.185 14.219 6.361 1.00 94.12 639 ARG A CA 1
ATOM 5076 C C . ARG A 1 639 ? -21.196 15.375 6.581 1.00 94.12 639 ARG A C 1
ATOM 5078 O O . ARG A 1 639 ? -19.983 15.191 6.479 1.00 94.12 639 ARG A O 1
ATOM 5085 N N . ILE A 1 640 ? -21.711 16.578 6.846 1.00 95.06 640 ILE A N 1
ATOM 5086 C CA . ILE A 1 640 ? -20.929 17.817 6.980 1.00 95.06 640 ILE A CA 1
ATOM 5087 C C . ILE A 1 640 ? -21.167 18.436 8.355 1.00 95.06 640 ILE A C 1
ATOM 5089 O O . ILE A 1 640 ? -22.295 18.789 8.687 1.00 95.06 640 ILE A O 1
ATOM 5093 N N . PHE A 1 641 ? -20.093 18.641 9.118 1.00 94.56 641 PHE A N 1
ATOM 5094 C CA . PHE A 1 641 ? -20.164 19.172 10.480 1.00 94.56 641 PHE A CA 1
ATOM 5095 C C . PHE A 1 641 ? -19.065 20.204 10.712 1.00 94.56 641 PHE A C 1
ATOM 5097 O O . PHE A 1 641 ? -17.916 19.975 10.340 1.00 94.56 641 PHE A O 1
ATOM 5104 N N . SER A 1 642 ? -19.396 21.333 11.341 1.00 94.19 642 SER A N 1
ATOM 5105 C CA . SER A 1 642 ? -18.426 22.371 11.719 1.00 94.19 642 SER A CA 1
ATOM 5106 C C . SER A 1 642 ? -18.223 22.440 13.227 1.00 94.19 642 SER A C 1
ATOM 5108 O O . SER A 1 642 ? -19.195 22.423 13.979 1.00 94.19 642 SER A O 1
ATOM 5110 N N . PHE A 1 643 ? -16.975 22.580 13.664 1.00 92.69 643 PHE A N 1
ATOM 5111 C CA . PHE A 1 643 ? -16.573 22.526 15.063 1.00 92.69 643 PHE A CA 1
ATOM 5112 C C . PHE A 1 643 ? -15.845 23.795 15.497 1.00 92.69 643 PHE A C 1
ATOM 5114 O O . PHE A 1 643 ? -14.872 24.233 14.874 1.00 92.69 643 PHE A O 1
ATOM 5121 N N . GLN A 1 644 ? -16.312 24.363 16.603 1.00 90.38 644 GLN A N 1
ATOM 5122 C CA . GLN A 1 644 ? -15.543 25.279 17.440 1.00 90.38 644 GLN A CA 1
ATOM 5123 C C . GLN A 1 644 ? -14.731 24.459 18.452 1.00 90.38 644 GLN A C 1
ATOM 5125 O O . GLN A 1 644 ? -15.142 23.360 18.846 1.00 90.38 644 GLN A O 1
ATOM 5130 N N . LYS A 1 645 ? -13.595 24.994 18.896 1.00 86.44 645 LYS A N 1
ATOM 5131 C CA . LYS A 1 645 ? -12.660 24.328 19.804 1.00 86.44 645 LYS A CA 1
ATOM 5132 C C . LYS A 1 645 ? -13.199 24.180 21.226 1.00 86.44 645 LYS A C 1
ATOM 5134 O O . LYS A 1 645 ? -12.950 23.151 21.826 1.00 86.44 645 LYS A O 1
ATOM 5139 N N . GLN A 1 646 ? -13.915 25.175 21.755 1.00 86.12 646 GLN A N 1
ATOM 5140 C CA . GLN A 1 646 ? -14.326 25.245 23.173 1.00 86.12 646 GLN A CA 1
ATOM 5141 C C . GLN A 1 646 ? -15.860 25.256 23.358 1.00 86.12 646 GLN A C 1
ATOM 5143 O O . GLN A 1 646 ? -16.391 26.004 24.173 1.00 86.12 646 GLN A O 1
ATOM 5148 N N . SER A 1 647 ? -16.593 24.500 22.537 1.00 87.44 647 SER A N 1
ATOM 5149 C CA . SER A 1 647 ? -18.066 24.499 22.502 1.00 87.44 647 SER A CA 1
ATOM 5150 C C . SER A 1 647 ? -18.570 23.172 21.942 1.00 87.44 647 SER A C 1
ATOM 5152 O O . SER A 1 647 ? -18.208 22.832 20.820 1.00 87.44 647 SER A O 1
ATOM 5154 N N . GLU A 1 648 ? -19.408 22.427 22.670 1.00 86.25 648 GLU A N 1
ATOM 5155 C CA . GLU A 1 648 ? -19.889 21.085 22.264 1.00 86.25 648 GLU A CA 1
ATOM 5156 C C . GLU A 1 648 ? -20.940 21.081 21.138 1.00 86.25 648 GLU A C 1
ATOM 5158 O O . GLU A 1 648 ? -21.502 20.042 20.794 1.00 86.25 648 GLU A O 1
ATOM 5163 N N . LYS A 1 649 ? -21.184 22.235 20.509 1.00 88.19 649 LYS A N 1
ATOM 5164 C CA . LYS A 1 649 ? -22.074 22.350 19.352 1.00 88.19 649 LYS A CA 1
ATOM 5165 C C . LYS A 1 649 ? -21.666 21.377 18.228 1.00 88.19 649 LYS A C 1
ATOM 5167 O O . LYS A 1 649 ? -20.479 21.258 17.906 1.00 88.19 649 LYS A O 1
ATOM 5172 N N . ASN A 1 650 ? -22.672 20.729 17.634 1.00 90.81 650 ASN A N 1
ATOM 5173 C CA . ASN A 1 650 ? -22.591 19.722 16.567 1.00 90.81 650 ASN A CA 1
ATOM 5174 C C . ASN A 1 650 ? -21.828 18.422 16.930 1.00 90.81 650 ASN A C 1
ATOM 5176 O O . ASN A 1 650 ? -21.512 17.640 16.035 1.00 90.81 650 ASN A O 1
ATOM 5180 N N . VAL A 1 651 ? -21.473 18.178 18.202 1.00 92.00 651 VAL A N 1
ATOM 5181 C CA . VAL A 1 651 ? -20.693 16.979 18.589 1.00 92.00 651 VAL A CA 1
ATOM 5182 C C . VAL A 1 651 ? -21.552 15.721 18.683 1.00 92.00 651 VAL A C 1
ATOM 5184 O O . VAL A 1 651 ? -21.087 14.662 18.267 1.00 92.00 651 VAL A O 1
ATOM 5187 N N . GLU A 1 652 ? -22.783 15.812 19.191 1.00 92.38 652 GLU A N 1
ATOM 5188 C CA . GLU A 1 652 ? -23.650 14.632 19.305 1.00 92.38 652 GLU A CA 1
ATOM 5189 C C . GLU A 1 652 ? -24.194 14.215 17.933 1.00 92.38 652 GLU A C 1
ATOM 5191 O O . GLU A 1 652 ? -23.986 13.076 17.533 1.00 92.38 652 GLU A O 1
ATOM 5196 N N . ASP A 1 653 ? -24.693 15.164 17.134 1.00 93.44 653 ASP A N 1
ATOM 5197 C CA . ASP A 1 653 ? -25.096 14.969 15.732 1.00 93.44 653 ASP A CA 1
ATOM 5198 C C . ASP A 1 653 ? -23.984 14.282 14.900 1.00 93.44 653 ASP A C 1
ATOM 5200 O O . ASP A 1 653 ? -24.237 13.442 14.033 1.00 93.44 653 ASP A O 1
ATOM 5204 N N . PHE A 1 654 ? -22.716 14.614 15.179 1.00 95.06 654 PHE A N 1
ATOM 5205 C CA . PHE A 1 654 ? -21.562 13.978 14.544 1.00 95.06 654 PHE A CA 1
ATOM 5206 C C . PHE A 1 654 ? -21.355 12.531 15.010 1.00 95.06 654 PHE A C 1
ATOM 5208 O O . PHE A 1 654 ? -21.055 11.669 14.185 1.00 95.06 654 PHE A O 1
ATOM 5215 N N . LYS A 1 655 ? -21.525 12.228 16.304 1.00 95.06 655 LYS A N 1
ATOM 5216 C CA . LYS A 1 655 ? -21.467 10.849 16.821 1.00 95.06 655 LYS A CA 1
ATOM 5217 C C . LYS A 1 655 ? -22.621 9.993 16.298 1.00 95.06 655 LYS A C 1
ATOM 5219 O O . LYS A 1 655 ? -22.387 8.839 15.944 1.00 95.06 655 LYS A O 1
ATOM 5224 N N . GLU A 1 656 ? -23.822 10.555 16.178 1.00 95.50 656 GLU A N 1
ATOM 5225 C CA . GLU A 1 656 ? -24.954 9.902 15.514 1.00 95.50 656 GLU A CA 1
ATOM 5226 C C . GLU A 1 656 ? -24.618 9.600 14.048 1.00 95.50 656 GLU A C 1
ATOM 5228 O O . GLU A 1 656 ? -24.797 8.477 13.573 1.00 95.50 656 GLU A O 1
ATOM 5233 N N . CYS A 1 657 ? -24.007 10.553 13.336 1.00 96.00 657 CYS A N 1
ATOM 5234 C CA . CYS A 1 657 ? -23.508 10.332 11.980 1.00 96.00 657 CYS A CA 1
ATOM 5235 C C . CYS A 1 657 ? -22.397 9.264 11.907 1.00 96.00 657 CYS A C 1
ATOM 5237 O O . CYS A 1 657 ? -22.336 8.526 10.917 1.00 96.00 657 CYS A O 1
ATOM 5239 N N . LEU A 1 658 ? -21.533 9.134 12.923 1.00 95.25 658 LEU A N 1
ATOM 5240 C CA . LEU A 1 658 ? -20.555 8.041 13.016 1.00 95.25 658 LEU A CA 1
ATOM 5241 C C . LEU A 1 658 ? -21.247 6.685 13.207 1.00 95.25 658 LEU A C 1
ATOM 5243 O O . LEU A 1 658 ? -20.937 5.748 12.471 1.00 95.25 658 LEU A O 1
ATOM 5247 N N . ALA A 1 659 ? -22.207 6.587 14.132 1.00 93.94 659 ALA A N 1
ATOM 5248 C CA . ALA A 1 659 ? -22.986 5.373 14.375 1.00 93.94 659 ALA A CA 1
ATOM 5249 C C . ALA A 1 659 ? -23.800 4.962 13.133 1.00 93.94 659 ALA A C 1
ATOM 5251 O O . ALA A 1 659 ? -23.778 3.802 12.723 1.00 93.94 659 ALA A O 1
ATOM 5252 N N . ALA A 1 660 ? -24.466 5.909 12.470 1.00 94.94 660 ALA A N 1
ATOM 5253 C CA . ALA A 1 660 ? -25.175 5.671 11.215 1.00 94.94 660 ALA A CA 1
ATOM 5254 C C . ALA A 1 660 ? -24.223 5.248 10.082 1.00 94.94 660 ALA A C 1
ATOM 5256 O O . ALA A 1 660 ? -24.514 4.307 9.344 1.00 94.94 660 ALA A O 1
ATOM 5257 N N . THR A 1 661 ? -23.059 5.896 9.957 1.00 94.38 661 THR A N 1
ATOM 5258 C CA . THR A 1 661 ? -22.104 5.594 8.881 1.00 94.38 661 THR A CA 1
ATOM 5259 C C . THR A 1 661 ? -21.445 4.230 9.068 1.00 94.38 661 THR A C 1
ATOM 5261 O O . THR A 1 661 ? -21.376 3.482 8.091 1.00 94.38 661 THR A O 1
ATOM 5264 N N . VAL A 1 662 ? -21.054 3.843 10.290 1.00 91.38 662 VAL A N 1
ATOM 5265 C CA . VAL A 1 662 ? -20.501 2.500 10.544 1.00 91.38 662 VAL A CA 1
ATOM 5266 C C . VAL A 1 662 ? -21.548 1.399 10.332 1.00 91.38 662 VAL A C 1
ATOM 5268 O O . VAL A 1 662 ? -21.245 0.398 9.687 1.00 91.38 662 VAL A O 1
ATOM 5271 N N . LYS A 1 663 ? -22.810 1.624 10.735 1.00 91.38 663 LYS A N 1
ATOM 5272 C CA . LYS A 1 663 ? -23.926 0.703 10.448 1.00 91.38 663 LYS A CA 1
ATOM 5273 C C . LYS A 1 663 ? -24.241 0.555 8.953 1.00 91.38 663 LYS A C 1
ATOM 5275 O O . LYS A 1 663 ? -24.822 -0.452 8.567 1.00 91.38 663 LYS A O 1
ATOM 5280 N N . SER A 1 664 ? -23.867 1.535 8.124 1.00 90.00 664 SER A N 1
ATOM 5281 C CA . SER A 1 664 ? -24.059 1.510 6.662 1.00 90.00 664 SER A CA 1
ATOM 5282 C C . SER A 1 664 ? -22.912 0.863 5.868 1.00 90.00 664 SER A C 1
ATOM 5284 O O . SER A 1 664 ? -22.936 0.902 4.641 1.00 90.00 664 SER A O 1
ATOM 5286 N N . GLN A 1 665 ? -21.890 0.298 6.524 1.00 87.00 665 GLN A N 1
ATOM 5287 C CA . GLN A 1 665 ? -20.804 -0.401 5.825 1.00 87.00 665 GLN A CA 1
ATOM 5288 C C . GLN A 1 665 ? -21.209 -1.835 5.456 1.00 87.00 665 GLN A C 1
ATOM 5290 O O . GLN A 1 665 ? -21.771 -2.549 6.280 1.00 87.00 665 GLN A O 1
ATOM 5295 N N . SER A 1 666 ? -20.840 -2.303 4.261 1.00 81.44 666 SER A N 1
ATOM 5296 C CA . SER A 1 666 ? -21.193 -3.644 3.754 1.00 81.44 666 SER A CA 1
ATOM 5297 C C . SER A 1 666 ? -20.676 -4.813 4.608 1.00 81.44 666 SER A C 1
ATOM 5299 O O . SER A 1 666 ? -21.295 -5.873 4.639 1.00 81.44 666 SER A O 1
ATOM 5301 N N . HIS A 1 667 ? -19.570 -4.622 5.334 1.00 83.69 667 HIS A N 1
ATOM 5302 C CA . HIS A 1 667 ? -19.014 -5.617 6.260 1.00 83.69 667 HIS A CA 1
ATOM 5303 C C . HIS A 1 667 ? -19.729 -5.659 7.626 1.00 83.69 667 HIS A C 1
ATOM 5305 O O . HIS A 1 667 ? -19.463 -6.546 8.437 1.00 83.69 667 HIS A O 1
ATOM 5311 N N . TRP A 1 668 ? -20.622 -4.709 7.928 1.00 86.94 668 TRP A N 1
ATOM 5312 C CA . TRP A 1 668 ? -21.229 -4.583 9.253 1.00 86.94 668 TRP A CA 1
ATOM 5313 C C . TRP A 1 668 ? -22.309 -5.648 9.489 1.00 86.94 668 TRP A C 1
ATOM 5315 O O . TRP A 1 668 ? -23.430 -5.570 8.987 1.00 86.94 668 TRP A O 1
ATOM 5325 N N . GLY A 1 669 ? -21.974 -6.663 10.284 1.00 85.69 669 GLY A N 1
ATOM 5326 C CA . GLY A 1 669 ? -22.803 -7.847 10.489 1.00 85.69 669 GLY A CA 1
ATOM 5327 C C . GLY A 1 669 ? -22.572 -8.966 9.468 1.00 85.69 669 GLY A C 1
ATOM 5328 O O . GLY A 1 669 ? -23.392 -9.889 9.413 1.00 85.69 669 GLY A O 1
ATOM 5329 N N . GLU A 1 670 ? -21.481 -8.914 8.689 1.00 88.44 670 GLU A N 1
ATOM 5330 C CA . GLU A 1 670 ? -21.009 -10.046 7.876 1.00 88.44 670 GLU A CA 1
ATOM 5331 C C . GLU A 1 670 ? -20.786 -11.289 8.754 1.00 88.44 670 GLU A C 1
ATOM 5333 O O . GLU A 1 670 ? -20.523 -11.176 9.954 1.00 88.44 670 GLU A O 1
ATOM 5338 N N . ARG A 1 671 ? -20.880 -12.486 8.171 1.00 87.62 671 ARG A N 1
ATOM 5339 C CA . ARG A 1 671 ? -20.750 -13.754 8.893 1.00 87.62 671 ARG A CA 1
ATOM 5340 C C . ARG A 1 671 ? -19.438 -14.455 8.565 1.00 87.62 671 ARG A C 1
ATOM 5342 O O . ARG A 1 671 ? -19.118 -14.661 7.395 1.00 87.62 671 ARG A O 1
ATOM 5349 N N . VAL A 1 672 ? -18.730 -14.881 9.609 1.00 87.62 672 VAL A N 1
ATOM 5350 C CA . VAL A 1 672 ? -17.479 -15.653 9.523 1.00 87.62 672 VAL A CA 1
ATOM 5351 C C . VAL A 1 672 ? -17.563 -16.941 10.358 1.00 87.62 672 VAL A C 1
ATOM 5353 O O . VAL A 1 672 ? -18.396 -17.016 11.266 1.00 87.62 672 VAL A O 1
ATOM 5356 N N . PRO A 1 673 ? -16.734 -17.967 10.086 1.00 86.75 673 PRO A N 1
ATOM 5357 C CA . PRO A 1 673 ? -16.730 -19.207 10.853 1.00 86.75 673 PRO A CA 1
ATOM 5358 C C . PRO A 1 673 ? -16.390 -18.999 12.330 1.00 86.75 673 PRO A C 1
ATOM 5360 O O . PRO A 1 673 ? -15.460 -18.269 12.673 1.00 86.75 673 PRO A O 1
ATOM 5363 N N . ILE A 1 674 ? -17.071 -19.731 13.215 1.00 80.25 674 ILE A N 1
ATOM 5364 C CA . ILE A 1 674 ? -16.792 -19.692 14.662 1.00 80.25 674 ILE A CA 1
ATOM 5365 C C . ILE A 1 674 ? -15.356 -20.160 14.984 1.00 80.25 674 ILE A C 1
ATOM 5367 O O . ILE A 1 674 ? -14.768 -19.683 15.958 1.00 80.25 674 ILE A O 1
ATOM 5371 N N . SER A 1 675 ? -14.735 -21.007 14.146 1.00 76.69 675 SER A N 1
ATOM 5372 C CA . SER A 1 675 ? -13.335 -21.440 14.320 1.00 76.69 675 SER A CA 1
ATOM 5373 C C . SER A 1 675 ? -12.342 -20.273 14.366 1.00 76.69 675 SER A C 1
ATOM 5375 O O . SER A 1 675 ? -11.343 -20.349 15.082 1.00 76.69 675 SER A O 1
ATOM 5377 N N . TRP A 1 676 ? -12.630 -19.165 13.676 1.00 85.56 676 TRP A N 1
ATOM 5378 C CA . TRP A 1 676 ? -11.729 -18.014 13.618 1.00 85.56 676 TRP A CA 1
ATOM 5379 C C . TRP A 1 676 ? -11.657 -17.245 14.946 1.00 85.56 676 TRP A C 1
ATOM 5381 O O . TRP A 1 676 ? -10.632 -16.629 15.227 1.00 85.56 676 TRP A O 1
ATOM 5391 N N . THR A 1 677 ? -12.664 -17.360 15.822 1.00 80.81 677 THR A N 1
ATOM 5392 C CA . THR A 1 677 ? -12.621 -16.772 17.179 1.00 80.81 677 THR A CA 1
ATOM 5393 C C . THR A 1 677 ? -11.489 -17.366 18.032 1.00 80.81 677 THR A C 1
ATOM 5395 O O . THR A 1 677 ? -10.803 -16.650 18.763 1.00 80.81 677 THR A O 1
ATOM 5398 N N . LYS A 1 678 ? -11.215 -18.668 17.863 1.00 78.19 678 LYS A N 1
ATOM 5399 C CA . LYS A 1 678 ? -10.095 -19.391 18.489 1.00 78.19 678 LYS A CA 1
ATOM 5400 C C . LYS A 1 678 ? -8.743 -18.907 17.951 1.00 78.19 678 LYS A C 1
ATOM 5402 O O . LYS A 1 678 ? -7.775 -18.810 18.700 1.00 78.19 678 LYS A O 1
ATOM 5407 N N . HIS A 1 679 ? -8.672 -18.583 16.657 1.00 84.25 679 HIS A N 1
ATOM 5408 C CA . HIS A 1 679 ? -7.472 -18.006 16.045 1.00 84.25 679 HIS A CA 1
ATOM 5409 C C . HIS A 1 679 ? -7.213 -16.575 16.540 1.00 84.25 679 HIS A C 1
ATOM 5411 O O . HIS A 1 679 ? -6.067 -16.256 16.848 1.00 84.25 679 HIS A O 1
ATOM 5417 N N . GLU A 1 680 ? -8.249 -15.743 16.700 1.00 84.69 680 GLU A N 1
ATOM 5418 C CA . GLU A 1 680 ? -8.094 -14.404 17.288 1.00 84.69 680 GLU A CA 1
ATOM 5419 C C . GLU A 1 680 ? -7.603 -14.467 18.742 1.00 84.69 680 GLU A C 1
ATOM 5421 O O . GLU A 1 680 ? -6.664 -13.752 19.088 1.00 84.69 680 GLU A O 1
ATOM 5426 N N . ALA A 1 681 ? -8.162 -15.352 19.577 1.00 81.44 681 ALA A N 1
ATOM 5427 C CA . ALA A 1 681 ? -7.723 -15.518 20.966 1.00 81.44 681 ALA A CA 1
ATOM 5428 C C . ALA A 1 681 ? -6.223 -15.870 21.068 1.00 81.44 681 ALA A C 1
ATOM 5430 O O . ALA A 1 681 ? -5.487 -15.257 21.845 1.00 81.44 681 ALA A O 1
ATOM 5431 N N . VAL A 1 682 ? -5.743 -16.791 20.222 1.00 83.69 682 VAL A N 1
ATOM 5432 C CA . VAL A 1 682 ? -4.313 -17.137 20.127 1.00 83.69 682 VAL A CA 1
ATOM 5433 C C . VAL A 1 682 ? -3.478 -15.950 19.626 1.00 83.69 682 VAL A C 1
ATOM 5435 O O . VAL A 1 682 ? -2.426 -15.664 20.197 1.00 83.69 682 VAL A O 1
ATOM 5438 N N . LEU A 1 683 ? -3.937 -15.219 18.603 1.00 86.31 683 LEU A N 1
ATOM 5439 C CA . LEU A 1 683 ? -3.240 -14.029 18.093 1.00 86.31 683 LEU A CA 1
ATOM 5440 C C . LEU A 1 683 ? -3.150 -12.909 19.143 1.00 86.31 683 LEU A C 1
ATOM 5442 O O . LEU A 1 683 ? -2.102 -12.269 19.237 1.00 86.31 683 LEU A O 1
ATOM 5446 N N . LYS A 1 684 ? -4.195 -12.697 19.958 1.00 83.88 684 LYS A N 1
ATOM 5447 C CA . LYS A 1 684 ? -4.174 -11.747 21.081 1.00 83.88 684 LYS A CA 1
ATOM 5448 C C . LYS A 1 684 ? -3.136 -12.165 22.127 1.00 83.88 684 LYS A C 1
ATOM 5450 O O . LYS A 1 684 ? -2.238 -11.377 22.412 1.00 83.88 684 LYS A O 1
ATOM 5455 N N . LYS A 1 685 ? -3.187 -13.409 22.621 1.00 84.25 685 LYS A N 1
ATOM 5456 C CA . LYS A 1 685 ? -2.260 -13.890 23.664 1.00 84.25 685 LYS A CA 1
ATOM 5457 C C . LYS A 1 685 ? -0.794 -13.862 23.211 1.00 84.25 685 LYS A C 1
ATOM 5459 O O . LYS A 1 685 ? 0.104 -13.521 23.975 1.00 84.25 685 LYS A O 1
ATOM 5464 N N . LEU A 1 686 ? -0.530 -14.139 21.931 1.00 85.75 686 LEU A N 1
ATOM 5465 C CA . LEU A 1 686 ? 0.812 -13.997 21.354 1.00 85.75 686 LEU A CA 1
ATOM 5466 C C . LEU A 1 686 ? 1.281 -12.533 21.274 1.00 85.75 686 LEU A C 1
ATOM 5468 O O . LEU A 1 686 ? 2.476 -12.281 21.439 1.00 85.75 686 LEU A O 1
ATOM 5472 N N . LYS A 1 687 ? 0.363 -11.581 21.055 1.00 86.19 687 LYS A N 1
ATOM 5473 C CA . LYS A 1 687 ? 0.627 -10.135 20.923 1.00 86.19 687 LYS A CA 1
ATOM 5474 C C . LYS A 1 687 ? 0.996 -9.454 22.247 1.00 86.19 687 LYS A C 1
ATOM 5476 O O . LYS A 1 687 ? 1.654 -8.419 22.224 1.00 86.19 687 LYS A O 1
ATOM 5481 N N . GLU A 1 688 ? 0.631 -10.050 23.382 1.00 83.31 688 GLU A N 1
ATOM 5482 C CA . GLU A 1 688 ? 1.016 -9.591 24.728 1.00 83.31 688 GLU A CA 1
ATOM 5483 C C . GLU A 1 688 ? 2.534 -9.686 24.969 1.00 83.31 688 GLU A C 1
ATOM 5485 O O . GLU A 1 688 ? 3.110 -8.842 25.653 1.00 83.31 688 GLU A O 1
ATOM 5490 N N . SER A 1 689 ? 3.198 -10.689 24.379 1.00 81.44 689 SER A N 1
ATOM 5491 C CA . SER A 1 689 ? 4.641 -10.940 24.546 1.00 81.44 689 SER A CA 1
ATOM 5492 C C . SER A 1 689 ? 5.475 -10.765 23.269 1.00 81.44 689 SER A C 1
ATOM 5494 O O . SER A 1 689 ? 6.682 -10.546 23.363 1.00 81.44 689 SER A O 1
ATOM 5496 N N . ASN A 1 690 ? 4.868 -10.814 22.076 1.00 85.19 690 ASN A N 1
ATOM 5497 C CA . ASN A 1 690 ? 5.575 -10.789 20.792 1.00 85.19 690 ASN A CA 1
ATOM 5498 C C . ASN A 1 690 ? 4.960 -9.775 19.817 1.00 85.19 690 ASN A C 1
ATOM 5500 O O . ASN A 1 690 ? 3.752 -9.740 19.608 1.00 85.19 690 ASN A O 1
ATOM 5504 N N . ASN A 1 691 ? 5.797 -9.016 19.104 1.00 87.50 691 ASN A N 1
ATOM 5505 C CA . ASN A 1 691 ? 5.325 -8.165 17.999 1.00 87.50 691 ASN A CA 1
ATOM 5506 C C . ASN A 1 691 ? 5.251 -8.914 16.651 1.00 87.50 691 ASN A C 1
ATOM 5508 O O . ASN A 1 691 ? 4.623 -8.433 15.706 1.00 87.50 691 ASN A O 1
ATOM 5512 N N . VAL A 1 692 ? 5.894 -10.084 16.561 1.00 88.75 692 VAL A N 1
ATOM 5513 C CA . VAL A 1 692 ? 6.067 -10.903 15.351 1.00 88.75 692 VAL A CA 1
ATOM 5514 C C . VAL A 1 692 ? 6.016 -12.382 15.735 1.00 88.75 692 VAL A C 1
ATOM 5516 O O . VAL A 1 692 ? 6.592 -12.759 16.752 1.00 88.75 692 VAL A O 1
ATOM 5519 N N . VAL A 1 693 ? 5.394 -13.224 14.909 1.00 88.88 693 VAL A N 1
ATOM 5520 C CA . VAL A 1 693 ? 5.415 -14.693 15.044 1.00 88.88 693 VAL A CA 1
ATOM 5521 C C . VAL A 1 693 ? 5.671 -15.341 13.678 1.00 88.88 693 VAL A C 1
ATOM 5523 O O . VAL A 1 693 ? 5.380 -14.732 12.647 1.00 88.88 693 VAL A O 1
ATOM 5526 N N . SER A 1 694 ? 6.235 -16.552 13.637 1.00 87.44 694 SER A N 1
ATOM 5527 C CA . SER A 1 694 ? 6.319 -17.311 12.381 1.00 87.44 694 SER A CA 1
ATOM 5528 C C . SER A 1 694 ? 4.996 -18.030 12.096 1.00 87.44 694 SER A C 1
ATOM 5530 O O . SER A 1 694 ? 4.311 -18.469 13.023 1.00 87.44 694 SER A O 1
ATOM 5532 N N . PHE A 1 695 ? 4.630 -18.202 10.823 1.00 87.06 695 PHE A N 1
ATOM 5533 C CA . PHE A 1 695 ? 3.444 -19.001 10.474 1.00 87.06 695 PHE A CA 1
ATOM 5534 C C . PHE A 1 695 ? 3.607 -20.471 10.876 1.00 87.06 695 PHE A C 1
ATOM 5536 O O . PHE A 1 695 ? 2.631 -21.107 11.254 1.00 87.06 695 PHE A O 1
ATOM 5543 N N . SER A 1 696 ? 4.837 -20.999 10.875 1.00 84.19 696 SER A N 1
ATOM 5544 C CA . SER A 1 696 ? 5.121 -22.367 11.336 1.00 84.19 696 SER A CA 1
ATOM 5545 C C . SER A 1 696 ? 4.859 -22.543 12.836 1.00 84.19 696 SER A C 1
ATOM 5547 O O . SER A 1 696 ? 4.293 -23.555 13.244 1.00 84.19 696 SER A O 1
ATOM 5549 N N . ASP A 1 697 ? 5.216 -21.551 13.657 1.00 84.50 697 ASP A N 1
ATOM 5550 C CA . ASP A 1 697 ? 4.933 -21.566 15.095 1.00 84.50 697 ASP A CA 1
ATOM 5551 C C . ASP A 1 697 ? 3.444 -21.362 15.372 1.00 84.50 697 ASP A C 1
ATOM 5553 O O . ASP A 1 697 ? 2.863 -22.119 16.143 1.00 84.50 697 ASP A O 1
ATOM 5557 N N . LEU A 1 698 ? 2.786 -20.418 14.689 1.00 85.81 698 LEU A N 1
ATOM 5558 C CA . LEU A 1 698 ? 1.340 -20.226 14.829 1.00 85.81 698 LEU A CA 1
ATOM 5559 C C . LEU A 1 698 ? 0.550 -21.472 14.392 1.00 85.81 698 LEU A C 1
ATOM 5561 O O . LEU A 1 698 ? -0.398 -21.870 15.068 1.00 85.81 698 LEU A O 1
ATOM 5565 N N . LEU A 1 699 ? 0.962 -22.127 13.303 1.00 84.56 699 LEU A N 1
ATOM 5566 C CA . LEU A 1 699 ? 0.373 -23.382 12.844 1.00 84.56 699 LEU A CA 1
ATOM 5567 C C . LEU A 1 699 ? 0.589 -24.512 13.855 1.00 84.56 699 LEU A C 1
ATOM 5569 O O . LEU A 1 699 ? -0.335 -25.294 14.075 1.00 84.56 699 LEU A O 1
ATOM 5573 N N . ARG A 1 700 ? 1.764 -24.589 14.492 1.00 81.81 700 ARG A N 1
ATOM 5574 C CA . ARG A 1 700 ? 2.053 -25.528 15.587 1.00 81.81 700 ARG A CA 1
ATOM 5575 C C . ARG A 1 700 ? 1.131 -25.283 16.783 1.00 81.81 700 ARG A C 1
ATOM 5577 O O . ARG A 1 700 ? 0.396 -26.192 17.152 1.00 81.81 700 ARG A O 1
ATOM 5584 N N . TYR A 1 701 ? 1.062 -24.050 17.278 1.00 77.94 701 TYR A N 1
ATOM 5585 C CA . TYR A 1 701 ? 0.187 -23.640 18.381 1.00 77.94 701 TYR A CA 1
ATOM 5586 C C . TYR A 1 701 ? -1.301 -23.946 18.119 1.00 77.94 701 TYR A C 1
ATOM 5588 O O . TYR A 1 701 ? -1.997 -24.507 18.964 1.00 77.94 701 TYR A O 1
ATOM 5596 N N . VAL A 1 702 ? -1.802 -23.665 16.911 1.00 74.50 702 VAL A N 1
ATOM 5597 C CA . VAL A 1 702 ? -3.172 -24.030 16.496 1.00 74.50 702 VAL A CA 1
ATOM 5598 C C . VAL A 1 702 ? -3.340 -25.555 16.350 1.00 74.50 702 VAL A C 1
ATOM 5600 O O . VAL A 1 702 ? -4.417 -26.109 16.617 1.00 74.50 702 VAL A O 1
ATOM 5603 N N . SER A 1 703 ? -2.277 -26.263 15.960 1.00 68.75 703 SER A N 1
ATOM 5604 C CA . SER A 1 703 ? -2.269 -27.721 15.801 1.00 68.75 703 SER A CA 1
ATOM 5605 C C . SER A 1 703 ? -2.269 -28.485 17.119 1.00 68.75 703 SER A C 1
ATOM 5607 O O . SER A 1 703 ? -2.933 -29.519 17.177 1.00 68.75 703 SER A O 1
ATOM 5609 N N . GLU A 1 704 ? -1.621 -27.955 18.155 1.00 60.59 704 GLU A N 1
ATOM 5610 C CA . GLU A 1 704 ? -1.539 -28.531 19.504 1.00 60.59 704 GLU A CA 1
ATOM 5611 C C . GLU A 1 704 ? -2.892 -28.508 20.246 1.00 60.59 704 GLU A C 1
ATOM 5613 O O . GLU A 1 704 ? -3.142 -29.368 21.086 1.00 60.59 704 GLU A O 1
ATOM 5618 N N . THR A 1 705 ? -3.828 -27.618 19.880 1.00 56.53 705 THR A N 1
ATOM 5619 C CA . THR A 1 705 ? -5.209 -27.691 20.402 1.00 56.53 705 THR A CA 1
ATOM 5620 C C . THR A 1 705 ? -5.960 -28.922 19.854 1.00 56.53 705 THR A C 1
ATOM 5622 O O . THR A 1 705 ? -5.919 -29.191 18.652 1.00 56.53 705 THR A O 1
ATOM 5625 N N . ASN A 1 706 ? -6.688 -29.647 20.717 1.00 46.06 706 ASN A N 1
ATOM 5626 C CA . ASN A 1 706 ? -7.173 -31.035 20.522 1.00 46.06 706 ASN A CA 1
ATOM 5627 C C . ASN A 1 706 ? -8.115 -31.347 19.321 1.00 46.06 706 ASN A C 1
ATOM 5629 O O . ASN A 1 706 ? -8.556 -32.485 19.158 1.00 46.06 706 ASN A O 1
ATOM 5633 N N . ASP A 1 707 ? -8.410 -30.390 18.438 1.00 51.66 707 ASP A N 1
ATOM 5634 C CA . ASP A 1 707 ? -9.233 -30.578 17.234 1.00 51.66 707 ASP A CA 1
ATOM 5635 C C . ASP A 1 707 ? -8.627 -31.574 16.219 1.00 51.66 707 ASP A C 1
ATOM 5637 O O . ASP A 1 707 ? -7.684 -31.250 15.489 1.00 51.66 707 ASP A O 1
ATOM 5641 N N . ARG A 1 708 ? -9.237 -32.758 16.062 1.00 45.00 708 ARG A N 1
ATOM 5642 C CA . ARG A 1 708 ? -8.880 -33.790 15.056 1.00 45.00 708 ARG A CA 1
ATOM 5643 C C . ARG A 1 708 ? -9.302 -33.451 13.602 1.00 45.00 708 ARG A C 1
ATOM 5645 O O . ARG A 1 708 ? -9.692 -34.334 12.838 1.00 45.00 708 ARG A O 1
ATOM 5652 N N . LYS A 1 709 ? -9.222 -32.186 13.166 1.00 52.41 709 LYS A N 1
ATOM 5653 C CA . LYS A 1 709 ? -9.605 -31.768 11.795 1.00 52.41 709 LYS A CA 1
ATOM 5654 C C . LYS A 1 709 ? -8.420 -31.773 10.814 1.00 52.41 709 LYS A C 1
ATOM 5656 O O . LYS A 1 709 ? -7.422 -31.083 10.992 1.00 52.41 709 LYS A O 1
ATOM 5661 N N . ARG A 1 710 ? -8.566 -32.529 9.717 1.00 46.56 710 ARG A N 1
ATOM 5662 C CA . ARG A 1 710 ? -7.527 -32.910 8.725 1.00 46.56 710 ARG A CA 1
ATOM 5663 C C . ARG A 1 710 ? -7.049 -31.779 7.777 1.00 46.56 710 ARG A C 1
ATOM 5665 O O . ARG A 1 710 ? -6.591 -32.077 6.683 1.00 46.56 710 ARG A O 1
ATOM 5672 N N . ASN A 1 711 ? -7.214 -30.497 8.126 1.00 56.69 711 ASN A N 1
ATOM 5673 C CA . ASN A 1 711 ? -6.978 -29.352 7.217 1.00 56.69 711 ASN A CA 1
ATOM 5674 C C . ASN A 1 711 ? -6.608 -28.020 7.936 1.00 56.69 711 ASN A C 1
ATOM 5676 O O . ASN A 1 711 ? -6.959 -26.951 7.440 1.00 56.69 711 ASN A O 1
ATOM 5680 N N . LYS A 1 712 ? -5.924 -28.053 9.094 1.00 67.50 712 LYS A N 1
ATOM 5681 C CA . LYS A 1 712 ? -5.690 -26.852 9.935 1.00 67.50 712 LYS A CA 1
ATOM 5682 C C . LYS A 1 712 ? -4.969 -25.681 9.234 1.00 67.50 712 LYS A C 1
ATOM 5684 O O . LYS A 1 712 ? -5.284 -24.533 9.522 1.00 67.50 712 LYS A O 1
ATOM 5689 N N . GLU A 1 713 ? -4.039 -25.950 8.315 1.00 77.19 713 GLU A N 1
ATOM 5690 C CA . GLU A 1 713 ? -3.209 -24.909 7.678 1.00 77.19 713 GLU A CA 1
ATOM 5691 C C . GLU A 1 713 ? -3.999 -23.943 6.781 1.00 77.19 713 GLU A C 1
ATOM 5693 O O . GLU A 1 713 ? -3.822 -22.731 6.871 1.00 77.19 713 GLU A O 1
ATOM 5698 N N . GLU A 1 714 ? -4.889 -24.459 5.929 1.00 72.44 714 GLU A N 1
ATOM 5699 C CA . GLU A 1 714 ? -5.630 -23.619 4.978 1.00 72.44 714 GLU A CA 1
ATOM 5700 C C . GLU A 1 714 ? -6.751 -22.806 5.655 1.00 72.44 714 GLU A C 1
ATOM 5702 O O . GLU A 1 714 ? -7.030 -21.698 5.206 1.00 72.44 714 GLU A O 1
ATOM 5707 N N . ASP A 1 715 ? -7.359 -23.299 6.746 1.00 75.69 715 ASP A N 1
ATOM 5708 C CA . ASP A 1 715 ? -8.343 -22.518 7.527 1.00 75.69 715 ASP A CA 1
ATOM 5709 C C . ASP A 1 715 ? -7.650 -21.371 8.289 1.00 75.69 715 ASP A C 1
ATOM 5711 O O . ASP A 1 715 ? -8.115 -20.232 8.255 1.00 75.69 715 ASP A O 1
ATOM 5715 N N . LEU A 1 716 ? -6.468 -21.635 8.867 1.00 82.94 716 LEU A N 1
ATOM 5716 C CA . LEU A 1 716 ? -5.627 -20.606 9.485 1.00 82.94 716 LEU A CA 1
ATOM 5717 C C . LEU A 1 716 ? -5.165 -19.551 8.465 1.00 82.94 716 LEU A C 1
ATOM 5719 O O . LEU A 1 716 ? -5.218 -18.359 8.756 1.00 82.94 716 LEU A O 1
ATOM 5723 N N . LEU A 1 717 ? -4.737 -19.963 7.267 1.00 81.69 717 LEU A N 1
ATOM 5724 C CA . LEU A 1 717 ? -4.326 -19.039 6.204 1.00 81.69 717 LEU A CA 1
ATOM 5725 C C . LEU A 1 717 ? -5.475 -18.107 5.783 1.00 81.69 717 LEU A C 1
ATOM 5727 O O . LEU A 1 717 ? -5.268 -16.902 5.652 1.00 81.69 717 LEU A O 1
ATOM 5731 N N . ASN A 1 718 ? -6.682 -18.656 5.620 1.00 79.75 718 ASN A N 1
ATOM 5732 C CA . ASN A 1 718 ? -7.890 -17.894 5.307 1.00 79.75 718 ASN A CA 1
ATOM 5733 C C . ASN A 1 718 ? -8.237 -16.883 6.421 1.00 79.75 718 ASN A C 1
ATOM 5735 O O . ASN A 1 718 ? -8.525 -15.722 6.131 1.00 79.75 718 ASN A O 1
ATOM 5739 N N . ALA A 1 719 ? -8.139 -17.290 7.692 1.00 84.81 719 ALA A N 1
ATOM 5740 C CA . ALA A 1 719 ? -8.354 -16.400 8.834 1.00 84.81 719 ALA A CA 1
ATOM 5741 C C . ALA A 1 719 ? -7.302 -15.273 8.912 1.00 84.81 719 ALA A C 1
ATOM 5743 O O . ALA A 1 719 ? -7.642 -14.126 9.187 1.00 84.81 719 ALA A O 1
ATOM 5744 N N . LEU A 1 720 ? -6.026 -15.560 8.625 1.00 86.44 720 LEU A N 1
ATOM 5745 C CA . LEU A 1 720 ? -4.955 -14.551 8.616 1.00 86.44 720 LEU A CA 1
ATOM 5746 C C . LEU A 1 720 ? -5.121 -13.499 7.510 1.00 86.44 720 LEU A C 1
ATOM 5748 O O . LEU A 1 720 ? -4.733 -12.349 7.715 1.00 86.44 720 LEU A O 1
ATOM 5752 N N . ILE A 1 721 ? -5.709 -13.863 6.366 1.00 80.50 721 ILE A N 1
ATOM 5753 C CA . ILE A 1 721 ? -6.094 -12.903 5.320 1.00 80.50 721 ILE A CA 1
ATOM 5754 C C . ILE A 1 721 ? -7.176 -11.962 5.873 1.00 80.50 721 ILE A C 1
ATOM 5756 O O . ILE A 1 721 ? -6.972 -10.752 5.918 1.00 80.50 721 ILE A O 1
ATOM 5760 N N . PHE A 1 722 ? -8.252 -12.511 6.446 1.00 83.06 722 PHE A N 1
ATOM 5761 C CA . PHE A 1 722 ? -9.306 -11.718 7.092 1.00 83.06 722 PHE A CA 1
ATOM 5762 C C . PHE A 1 722 ? -8.774 -10.784 8.202 1.00 83.06 722 PHE A C 1
ATOM 5764 O O . PHE A 1 722 ? -9.150 -9.610 8.262 1.00 83.06 722 PHE A O 1
ATOM 5771 N N . PHE A 1 723 ? -7.852 -11.251 9.054 1.00 84.62 723 PHE A N 1
ATOM 5772 C CA . PHE A 1 723 ? -7.236 -10.424 10.104 1.00 84.62 723 PHE A CA 1
ATOM 5773 C C . PHE A 1 723 ? -6.257 -9.360 9.569 1.00 84.62 723 PHE A C 1
ATOM 5775 O O . PHE A 1 723 ? -6.014 -8.362 10.253 1.00 84.62 723 PHE A O 1
ATOM 5782 N N . ASN A 1 724 ? -5.710 -9.528 8.360 1.00 82.88 724 ASN A N 1
ATOM 5783 C CA . ASN A 1 724 ? -4.969 -8.481 7.651 1.00 82.88 724 ASN A CA 1
ATOM 5784 C C . ASN A 1 724 ? -5.913 -7.422 7.060 1.00 82.88 724 ASN A C 1
ATOM 5786 O O . ASN A 1 724 ? -5.643 -6.231 7.184 1.00 82.88 724 ASN A O 1
ATOM 5790 N N . ASP A 1 725 ? -7.033 -7.831 6.468 1.00 74.56 725 ASP A N 1
ATOM 5791 C CA . ASP A 1 725 ? -7.919 -6.922 5.723 1.00 74.56 725 ASP A CA 1
ATOM 5792 C C . ASP A 1 725 ? -8.806 -6.080 6.665 1.00 74.56 725 ASP A C 1
ATOM 5794 O O . ASP A 1 725 ? -9.073 -4.898 6.417 1.00 74.56 725 ASP A O 1
ATOM 5798 N N . THR A 1 726 ? -9.154 -6.648 7.826 1.00 75.56 726 THR A N 1
ATOM 5799 C CA . THR A 1 726 ? -9.658 -5.924 9.013 1.00 75.56 726 THR A CA 1
ATOM 5800 C C . THR A 1 726 ? -8.559 -5.154 9.763 1.00 75.56 726 THR A C 1
ATOM 5802 O O . THR A 1 726 ? -8.863 -4.356 10.654 1.00 75.56 726 THR A O 1
ATOM 5805 N N . GLY A 1 727 ? -7.284 -5.362 9.409 1.00 75.25 727 GLY A N 1
ATOM 5806 C CA . GLY A 1 727 ? -6.107 -4.649 9.911 1.00 75.25 727 GLY A CA 1
ATOM 5807 C C . GLY A 1 727 ? -5.770 -4.882 11.385 1.00 75.25 727 GLY A C 1
ATOM 5808 O O . GLY A 1 727 ? -5.281 -3.953 12.035 1.00 75.25 727 GLY A O 1
ATOM 5809 N N . VAL A 1 728 ? -6.088 -6.057 11.933 1.00 78.50 728 VAL A N 1
ATOM 5810 C CA . VAL A 1 728 ? -5.737 -6.486 13.305 1.00 78.50 728 VAL A CA 1
ATOM 5811 C C . VAL A 1 728 ? -4.255 -6.884 13.389 1.00 78.50 728 VAL A C 1
ATOM 5813 O O . VAL A 1 728 ? -3.572 -6.598 14.381 1.00 78.50 728 VAL A O 1
ATOM 5816 N N . ILE A 1 729 ? -3.771 -7.506 12.312 1.00 86.81 729 ILE A N 1
ATOM 5817 C CA . ILE A 1 729 ? -2.382 -7.895 12.041 1.00 86.81 729 ILE A CA 1
ATOM 5818 C C . ILE A 1 729 ? -1.940 -7.321 10.686 1.00 86.81 729 ILE A C 1
ATOM 5820 O O . ILE A 1 729 ? -2.738 -6.729 9.961 1.00 86.81 729 ILE A O 1
ATOM 5824 N N . LEU A 1 730 ? -0.676 -7.532 10.323 1.00 84.62 730 LEU A N 1
ATOM 5825 C CA . LEU A 1 730 ? -0.166 -7.312 8.971 1.00 84.62 730 LEU A CA 1
ATOM 5826 C C . LEU A 1 730 ? 0.452 -8.619 8.455 1.00 84.62 730 LEU A C 1
ATOM 5828 O O . LEU A 1 730 ? 1.374 -9.168 9.065 1.00 84.62 730 LEU A O 1
ATOM 5832 N N . PHE A 1 731 ? -0.084 -9.124 7.342 1.00 83.25 731 PHE A N 1
ATOM 5833 C CA . PHE A 1 731 ? 0.282 -10.409 6.743 1.00 83.25 731 PHE A CA 1
ATOM 5834 C C . PHE A 1 731 ? 0.308 -10.316 5.208 1.00 83.25 731 PHE A C 1
ATOM 5836 O O . PHE A 1 731 ? -0.299 -9.429 4.601 1.00 83.25 731 PHE A O 1
ATOM 5843 N N . ARG A 1 732 ? 1.056 -11.214 4.562 1.00 72.25 732 ARG A N 1
ATOM 5844 C CA . ARG A 1 732 ? 1.188 -11.297 3.102 1.00 72.25 732 ARG A CA 1
ATOM 5845 C C . ARG A 1 732 ? 1.326 -12.753 2.676 1.00 72.25 732 ARG A C 1
ATOM 5847 O O . ARG A 1 732 ? 2.213 -13.454 3.160 1.00 72.25 732 ARG A O 1
ATOM 5854 N N . SER A 1 733 ? 0.466 -13.203 1.760 1.00 69.31 733 SER A N 1
ATOM 5855 C CA . SER A 1 733 ? 0.405 -14.610 1.328 1.00 69.31 733 SER A CA 1
ATOM 5856 C C . SER A 1 733 ? 1.669 -15.061 0.580 1.00 69.31 733 SER A C 1
ATOM 5858 O O . SER A 1 733 ? 1.963 -16.253 0.483 1.00 69.31 733 SER A O 1
ATOM 5860 N N . GLU A 1 734 ? 2.442 -14.081 0.112 1.00 66.62 734 GLU A N 1
ATOM 5861 C CA . GLU A 1 734 ? 3.691 -14.192 -0.634 1.00 66.62 734 GLU A CA 1
ATOM 5862 C C . GLU A 1 734 ? 4.907 -14.322 0.306 1.00 66.62 734 GLU A C 1
ATOM 5864 O O . GLU A 1 734 ? 5.967 -14.776 -0.117 1.00 66.62 734 GLU A O 1
ATOM 5869 N N . ILE A 1 735 ? 4.754 -13.946 1.586 1.00 69.00 735 ILE A N 1
ATOM 5870 C CA . ILE A 1 735 ? 5.788 -13.985 2.636 1.00 69.00 735 ILE A CA 1
ATOM 5871 C C . ILE A 1 735 ? 5.293 -14.832 3.821 1.00 69.00 735 ILE A C 1
ATOM 5873 O O . ILE A 1 735 ? 5.380 -14.414 4.977 1.00 69.00 735 ILE A O 1
ATOM 5877 N N . LYS A 1 736 ? 4.739 -16.020 3.539 1.00 66.94 736 LYS A N 1
ATOM 5878 C CA . LYS A 1 736 ? 4.045 -16.853 4.542 1.00 66.94 736 LYS A CA 1
ATOM 5879 C C . LYS A 1 736 ? 4.814 -17.019 5.851 1.00 66.94 736 LYS A C 1
ATOM 5881 O O . LYS A 1 736 ? 4.191 -17.037 6.900 1.00 66.94 736 LYS A O 1
ATOM 5886 N N . ASP A 1 737 ? 6.139 -17.116 5.791 1.00 73.44 737 ASP A N 1
ATOM 5887 C CA . ASP A 1 737 ? 7.029 -17.393 6.921 1.00 73.44 737 ASP A CA 1
ATOM 5888 C C . ASP A 1 737 ? 6.790 -16.527 8.173 1.00 73.44 737 ASP A C 1
ATOM 5890 O O . ASP A 1 737 ? 7.042 -17.003 9.281 1.00 73.44 737 ASP A O 1
ATOM 5894 N N . ILE A 1 738 ? 6.349 -15.267 8.034 1.00 83.81 738 ILE A N 1
ATOM 5895 C CA . ILE A 1 738 ? 6.364 -14.268 9.117 1.00 83.81 738 ILE A CA 1
ATOM 5896 C C . ILE A 1 738 ? 5.061 -13.453 9.153 1.00 83.81 738 ILE A C 1
ATOM 5898 O O . ILE A 1 738 ? 4.627 -12.911 8.142 1.00 83.81 738 ILE A O 1
ATOM 5902 N N . ILE A 1 739 ? 4.488 -13.299 10.350 1.00 89.25 739 ILE A N 1
ATOM 5903 C CA . ILE A 1 739 ? 3.269 -12.531 10.634 1.00 89.25 739 ILE A CA 1
ATOM 5904 C C . ILE A 1 739 ? 3.607 -11.398 11.611 1.00 89.25 739 ILE A C 1
ATOM 5906 O O . ILE A 1 739 ? 4.231 -11.637 12.648 1.00 89.25 739 ILE A O 1
ATOM 5910 N N . ILE A 1 740 ? 3.169 -10.171 11.320 1.00 89.25 740 ILE A N 1
ATOM 5911 C CA . ILE A 1 740 ? 3.334 -9.017 12.214 1.00 89.25 740 ILE A CA 1
ATOM 5912 C C . ILE A 1 740 ? 2.054 -8.838 13.038 1.00 89.25 740 ILE A C 1
ATOM 5914 O O . ILE A 1 740 ? 1.010 -8.453 12.515 1.00 89.25 740 ILE A O 1
ATOM 5918 N N . LEU A 1 741 ? 2.147 -9.095 14.344 1.00 88.31 741 LEU A N 1
ATOM 5919 C CA . LEU A 1 741 ? 1.026 -9.005 15.288 1.00 88.31 741 LEU A CA 1
ATOM 5920 C C . LEU A 1 741 ? 0.722 -7.554 15.688 1.00 88.31 741 LEU A C 1
ATOM 5922 O O . LEU A 1 741 ? -0.420 -7.215 16.004 1.00 88.31 741 LEU A O 1
ATOM 5926 N N . ASN A 1 742 ? 1.736 -6.686 15.665 1.00 86.75 742 ASN A N 1
ATOM 5927 C CA . ASN A 1 742 ? 1.628 -5.280 16.042 1.00 86.75 742 ASN A CA 1
ATOM 5928 C C . ASN A 1 742 ? 2.000 -4.356 14.868 1.00 86.75 742 ASN A C 1
ATOM 5930 O O . ASN A 1 742 ? 3.174 -4.105 14.590 1.00 86.75 742 ASN A O 1
ATOM 5934 N N . VAL A 1 743 ? 0.978 -3.839 14.180 1.00 83.62 743 VAL A N 1
ATOM 5935 C CA . VAL A 1 743 ? 1.144 -2.976 12.998 1.00 83.62 743 VAL A CA 1
ATOM 5936 C C . VAL A 1 743 ? 1.723 -1.600 13.362 1.00 83.62 743 VAL A C 1
ATOM 5938 O O . VAL A 1 743 ? 2.517 -1.060 12.594 1.00 83.62 743 VAL A O 1
ATOM 5941 N N . GLN A 1 744 ? 1.406 -1.060 14.548 1.00 83.19 744 GLN A N 1
ATOM 5942 C CA . GLN A 1 744 ? 2.010 0.192 15.023 1.00 83.19 744 GLN A CA 1
ATOM 5943 C C . GLN A 1 744 ? 3.514 0.006 15.248 1.00 83.19 744 GLN A C 1
ATOM 5945 O O . GLN A 1 744 ? 4.290 0.784 14.713 1.00 83.19 744 GLN A O 1
ATOM 5950 N N . TRP A 1 745 ? 3.942 -1.079 15.904 1.00 87.69 745 TRP A N 1
ATOM 5951 C CA . TRP A 1 745 ? 5.367 -1.397 16.092 1.00 87.69 745 TRP A CA 1
ATOM 5952 C C . TRP A 1 745 ? 6.143 -1.508 14.765 1.00 87.69 745 TRP A C 1
ATOM 5954 O O . TRP A 1 745 ? 7.269 -1.021 14.660 1.00 87.69 745 TRP A O 1
ATOM 5964 N N . PHE A 1 746 ? 5.538 -2.083 13.719 1.00 88.44 746 PHE A N 1
ATOM 5965 C CA . PHE A 1 746 ? 6.145 -2.105 12.382 1.00 88.44 746 PHE A CA 1
ATOM 5966 C C . PHE A 1 746 ? 6.316 -0.699 11.787 1.00 88.44 746 PHE A C 1
ATOM 5968 O O . PHE A 1 746 ? 7.345 -0.395 11.177 1.00 88.44 746 PHE A O 1
ATOM 5975 N N . VAL A 1 747 ? 5.325 0.173 11.973 1.00 83.69 747 VAL A N 1
ATOM 5976 C CA . VAL A 1 747 ? 5.376 1.547 11.466 1.00 83.69 747 VAL A CA 1
ATOM 5977 C C . VAL A 1 747 ? 6.242 2.456 12.330 1.00 83.69 747 VAL A C 1
ATOM 5979 O O . VAL A 1 747 ? 6.898 3.328 11.769 1.00 83.69 747 VAL A O 1
ATOM 5982 N N . ASP A 1 748 ? 6.384 2.202 13.630 1.00 83.00 748 ASP A N 1
ATOM 5983 C CA . ASP A 1 748 ? 7.397 2.839 14.473 1.00 83.00 748 ASP A CA 1
ATOM 5984 C C . ASP A 1 748 ? 8.808 2.496 13.981 1.00 83.00 748 ASP A C 1
ATOM 5986 O O . ASP A 1 748 ? 9.648 3.391 13.865 1.00 83.00 748 ASP A O 1
ATOM 5990 N N . ALA A 1 749 ? 9.065 1.241 13.593 1.00 88.62 749 ALA A N 1
ATOM 5991 C CA . ALA A 1 749 ? 10.350 0.846 13.015 1.00 88.62 749 ALA A CA 1
ATOM 5992 C C . ALA A 1 749 ? 10.690 1.645 11.740 1.00 88.62 749 ALA A C 1
ATOM 5994 O O . ALA A 1 749 ? 11.849 2.012 11.539 1.00 88.62 749 ALA A O 1
ATOM 5995 N N . PHE A 1 750 ? 9.691 1.962 10.902 1.00 87.62 750 PHE A N 1
ATOM 5996 C CA . PHE A 1 750 ? 9.869 2.825 9.725 1.00 87.62 750 PHE A CA 1
ATOM 5997 C C . PHE A 1 750 ? 9.865 4.328 10.063 1.00 87.62 750 PHE A C 1
ATOM 5999 O O . PHE A 1 750 ? 10.591 5.091 9.434 1.00 87.62 750 PHE A O 1
ATOM 6006 N N . LYS A 1 751 ? 9.123 4.769 11.089 1.00 82.06 751 LYS A N 1
ATOM 6007 C CA . LYS A 1 751 ? 9.147 6.145 11.625 1.00 82.06 751 LYS A CA 1
ATOM 6008 C C . LYS A 1 751 ? 10.567 6.531 12.041 1.00 82.06 751 LYS A C 1
ATOM 6010 O O . LYS A 1 751 ? 10.995 7.632 11.726 1.00 82.06 751 LYS A O 1
ATOM 6015 N N . HIS A 1 752 ? 11.324 5.596 12.622 1.00 82.38 752 HIS A N 1
ATOM 6016 C CA . HIS A 1 752 ? 12.746 5.766 12.950 1.00 82.38 752 HIS A CA 1
ATOM 6017 C C . HIS A 1 752 ? 13.675 5.916 11.725 1.00 82.38 752 HIS A C 1
ATOM 6019 O O . HIS A 1 752 ? 14.844 6.219 11.915 1.00 82.38 752 HIS A O 1
ATOM 6025 N N . ILE A 1 753 ? 13.201 5.712 10.488 1.00 87.38 753 ILE A N 1
ATOM 6026 C CA . ILE A 1 753 ? 13.959 5.935 9.237 1.00 87.38 753 ILE A CA 1
ATOM 6027 C C . ILE A 1 753 ? 13.609 7.306 8.609 1.00 87.38 753 ILE A C 1
ATOM 6029 O O . ILE A 1 753 ? 14.362 7.816 7.776 1.00 87.38 753 ILE A O 1
ATOM 6033 N N . ILE A 1 754 ? 12.480 7.917 8.995 1.00 82.25 754 ILE A N 1
ATOM 6034 C CA . ILE A 1 754 ? 11.993 9.186 8.438 1.00 82.25 754 ILE A CA 1
ATOM 6035 C C . ILE A 1 754 ? 12.503 10.369 9.269 1.00 82.25 754 ILE A C 1
ATOM 6037 O O . ILE A 1 754 ? 12.185 10.481 10.450 1.00 82.25 754 ILE A O 1
ATOM 6041 N N . PHE A 1 755 ? 13.189 11.314 8.617 1.00 72.44 755 PHE A N 1
ATOM 6042 C CA . PHE A 1 755 ? 13.632 12.570 9.234 1.00 72.44 755 PHE A CA 1
ATOM 6043 C C . PHE A 1 755 ? 13.039 13.792 8.530 1.00 72.44 755 PHE A C 1
ATOM 6045 O O . PHE A 1 755 ? 13.353 14.097 7.369 1.00 72.44 755 PHE A O 1
ATOM 6052 N N . ASP A 1 756 ? 12.187 14.498 9.270 1.00 63.75 756 ASP A N 1
ATOM 6053 C CA . ASP A 1 756 ? 11.808 15.881 9.000 1.00 63.75 756 ASP A CA 1
ATOM 6054 C C . ASP A 1 756 ? 12.747 16.866 9.727 1.00 63.75 756 ASP A C 1
ATOM 6056 O O . ASP A 1 756 ? 13.657 16.475 10.460 1.00 63.75 756 ASP A O 1
ATOM 6060 N N . GLU A 1 757 ? 12.544 18.160 9.486 1.00 57.31 757 GLU A N 1
ATOM 6061 C CA . GLU A 1 757 ? 13.375 19.239 10.034 1.00 57.31 757 GLU A CA 1
ATOM 6062 C C . GLU A 1 757 ? 13.397 19.252 11.571 1.00 57.31 757 GLU A C 1
ATOM 6064 O O . GLU A 1 757 ? 14.452 19.474 12.154 1.00 57.31 757 GLU A O 1
ATOM 6069 N N . ILE A 1 758 ? 12.283 18.920 12.233 1.00 57.44 758 ILE A N 1
ATOM 6070 C CA . ILE A 1 758 ? 12.166 18.945 13.700 1.00 57.44 758 ILE A CA 1
ATOM 6071 C C . ILE A 1 758 ? 12.984 17.800 14.316 1.00 57.44 758 ILE A C 1
ATOM 6073 O O . ILE A 1 758 ? 13.652 17.977 15.333 1.00 57.44 758 ILE A O 1
ATOM 6077 N N . HIS A 1 759 ? 13.007 16.629 13.675 1.00 60.38 759 HIS A N 1
ATOM 6078 C CA . HIS A 1 759 ? 13.873 15.529 14.112 1.00 60.38 759 HIS A CA 1
ATOM 6079 C C . HIS A 1 759 ? 15.367 15.861 13.901 1.00 60.38 759 HIS A C 1
ATOM 6081 O O . HIS A 1 759 ? 16.199 15.476 14.721 1.00 60.38 759 HIS A O 1
ATOM 6087 N N . MET A 1 760 ? 15.714 16.624 12.857 1.00 59.91 760 MET A N 1
ATOM 6088 C CA . MET A 1 760 ? 17.087 17.101 12.604 1.00 59.91 760 MET A CA 1
ATOM 6089 C C . MET A 1 760 ? 17.521 18.272 13.514 1.00 59.91 760 MET A C 1
ATOM 6091 O O . MET A 1 760 ? 18.719 18.467 13.733 1.00 59.91 760 MET A O 1
ATOM 6095 N N . GLU A 1 761 ? 16.572 19.037 14.060 1.00 55.72 761 GLU A N 1
ATOM 6096 C CA . GLU A 1 761 ? 16.798 20.020 15.134 1.00 55.72 761 GLU A CA 1
ATOM 6097 C C . GLU A 1 761 ? 17.085 19.326 16.480 1.00 55.72 761 GLU A C 1
ATOM 6099 O O . GLU A 1 761 ? 17.921 19.794 17.241 1.00 55.72 761 GLU A O 1
ATOM 6104 N N . VAL A 1 762 ? 16.442 18.185 16.768 1.00 55.91 762 VAL A N 1
ATOM 6105 C CA . VAL A 1 762 ? 16.619 17.442 18.036 1.00 55.91 762 VAL A CA 1
ATOM 6106 C C . VAL A 1 762 ? 17.874 16.552 18.053 1.00 55.91 762 VAL A C 1
ATOM 6108 O O . VAL A 1 762 ? 18.403 16.267 19.125 1.00 55.91 762 VAL A O 1
ATOM 6111 N N . MET A 1 763 ? 18.365 16.104 16.894 1.00 58.03 763 MET A N 1
ATOM 6112 C CA . MET A 1 763 ? 19.528 15.206 16.774 1.00 58.03 763 MET A CA 1
ATOM 6113 C C . MET A 1 763 ? 20.805 15.947 16.350 1.00 58.03 763 MET A C 1
ATOM 6115 O O . MET A 1 763 ? 21.444 15.577 15.361 1.00 58.03 763 MET A O 1
ATOM 6119 N N . GLU A 1 764 ? 21.178 17.005 17.076 1.00 53.28 764 GLU A N 1
ATOM 6120 C CA . GLU A 1 764 ? 22.300 17.878 16.695 1.00 53.28 764 GLU A CA 1
ATOM 6121 C C . GLU A 1 764 ? 23.621 17.108 16.508 1.00 53.28 764 GLU A C 1
ATOM 6123 O O . GLU A 1 764 ? 24.298 17.299 15.496 1.00 53.28 764 GLU A O 1
ATOM 6128 N N . ASP A 1 765 ? 23.913 16.162 17.408 1.00 54.88 765 ASP A N 1
ATOM 6129 C CA . ASP A 1 765 ? 25.132 15.337 17.412 1.00 54.88 765 ASP A CA 1
ATOM 6130 C C . ASP A 1 765 ? 25.256 14.374 16.217 1.00 54.88 765 ASP A C 1
ATOM 6132 O O . ASP A 1 765 ? 26.353 13.925 15.886 1.00 54.88 765 ASP A O 1
ATOM 6136 N N . MET A 1 766 ? 24.146 14.022 15.552 1.00 55.62 766 MET A N 1
ATOM 6137 C CA . MET A 1 766 ? 24.171 13.090 14.412 1.00 55.62 766 MET A CA 1
ATOM 6138 C C . MET A 1 766 ? 24.410 13.787 13.067 1.00 55.62 766 MET A C 1
ATOM 6140 O O . MET A 1 766 ? 24.624 13.108 12.059 1.00 55.62 766 MET A O 1
ATOM 6144 N N . ARG A 1 767 ? 24.393 15.127 13.022 1.00 54.62 767 ARG A N 1
ATOM 6145 C CA . ARG A 1 767 ? 24.500 15.893 11.766 1.00 54.62 767 ARG A CA 1
ATOM 6146 C C . ARG A 1 767 ? 25.874 15.782 11.094 1.00 54.62 767 ARG A C 1
ATOM 6148 O O . ARG A 1 767 ? 25.948 15.919 9.876 1.00 54.62 767 ARG A O 1
ATOM 6155 N N . ASP A 1 768 ? 26.914 15.443 11.854 1.00 57.75 768 ASP A N 1
ATOM 6156 C CA . ASP A 1 768 ? 28.280 15.228 11.354 1.00 57.75 768 ASP A CA 1
ATOM 6157 C C . ASP A 1 768 ? 28.509 13.826 10.744 1.00 57.75 768 ASP A C 1
ATOM 6159 O O . ASP A 1 768 ? 29.563 13.559 10.159 1.00 57.75 768 ASP A O 1
ATOM 6163 N N . PHE A 1 769 ? 27.547 12.901 10.852 1.00 72.44 769 PHE A N 1
ATOM 6164 C CA . PHE A 1 769 ? 27.695 11.542 10.324 1.00 72.44 769 PHE A CA 1
ATOM 6165 C C . PHE A 1 769 ? 27.287 11.474 8.844 1.00 72.44 769 PHE A C 1
ATOM 6167 O O . PHE A 1 769 ? 26.105 11.519 8.499 1.00 72.44 769 PHE A O 1
ATOM 6174 N N . ALA A 1 770 ? 28.266 11.328 7.947 1.00 80.12 770 ALA A N 1
ATOM 6175 C CA . ALA A 1 770 ? 28.052 11.400 6.498 1.00 80.12 770 ALA A CA 1
ATOM 6176 C C . ALA A 1 770 ? 26.966 10.434 5.978 1.00 80.12 770 ALA A C 1
ATOM 6178 O O . ALA A 1 770 ? 26.106 10.840 5.197 1.00 80.12 770 ALA A O 1
ATOM 6179 N N . GLU A 1 771 ? 26.929 9.177 6.443 1.00 81.44 771 GLU A N 1
ATOM 6180 C CA . GLU A 1 771 ? 25.880 8.238 6.021 1.00 81.44 771 GLU A CA 1
ATOM 6181 C C . GLU A 1 771 ? 24.460 8.626 6.496 1.00 81.44 771 GLU A C 1
ATOM 6183 O O . GLU A 1 771 ? 23.484 8.186 5.887 1.00 81.44 771 GLU A O 1
ATOM 6188 N N . PHE A 1 772 ? 24.311 9.466 7.529 1.00 83.75 772 PHE A N 1
ATOM 6189 C CA . PHE A 1 772 ? 23.011 10.045 7.905 1.00 83.75 772 PHE A CA 1
ATOM 6190 C C . PHE A 1 772 ? 22.576 11.144 6.928 1.00 83.75 772 PHE A C 1
ATOM 6192 O O . PHE A 1 772 ? 21.393 11.232 6.595 1.00 83.75 772 PHE A O 1
ATOM 6199 N N . GLN A 1 773 ? 23.514 11.943 6.410 1.00 83.50 773 GLN A N 1
ATOM 6200 C CA . GLN A 1 773 ? 23.225 12.938 5.373 1.00 83.50 773 GLN A CA 1
ATOM 6201 C C . GLN A 1 773 ? 22.831 12.275 4.040 1.00 83.50 773 GLN A C 1
ATOM 6203 O O . GLN A 1 773 ? 21.911 12.743 3.365 1.00 83.50 773 GLN A O 1
ATOM 6208 N N . GLU A 1 774 ? 23.458 11.145 3.695 1.00 89.62 774 GLU A N 1
ATOM 6209 C CA . GLU A 1 774 ? 23.071 10.312 2.546 1.00 89.62 774 GLU A CA 1
ATOM 6210 C C . GLU A 1 774 ? 21.626 9.796 2.661 1.00 89.62 774 GLU A C 1
ATOM 6212 O O . GLU A 1 774 ? 20.859 9.878 1.698 1.00 89.62 774 GLU A O 1
ATOM 6217 N N . LEU A 1 775 ? 21.197 9.358 3.848 1.00 90.69 775 LEU A N 1
ATOM 6218 C CA . LEU A 1 775 ? 19.792 9.029 4.090 1.00 90.69 775 LEU A CA 1
ATOM 6219 C C . LEU A 1 775 ? 18.891 10.270 3.998 1.00 90.69 775 LEU A C 1
ATOM 6221 O O . LEU A 1 775 ? 17.885 10.238 3.295 1.00 90.69 775 LEU A O 1
ATOM 6225 N N . ASN A 1 776 ? 19.253 11.364 4.671 1.00 86.31 776 ASN A N 1
ATOM 6226 C CA . ASN A 1 776 ? 18.410 12.552 4.792 1.00 86.31 776 ASN A CA 1
ATOM 6227 C C . ASN A 1 776 ? 18.171 13.301 3.465 1.00 86.31 776 ASN A C 1
ATOM 6229 O O . ASN A 1 776 ? 17.098 13.878 3.299 1.00 86.31 776 ASN A O 1
ATOM 6233 N N . GLU A 1 777 ? 19.136 13.316 2.538 1.00 86.38 777 GLU A N 1
ATOM 6234 C CA . GLU A 1 777 ? 19.028 14.056 1.268 1.00 86.38 777 GLU A CA 1
ATOM 6235 C C . GLU A 1 777 ? 18.909 13.157 0.025 1.00 86.38 777 GLU A C 1
ATOM 6237 O O . GLU A 1 777 ? 18.138 13.480 -0.883 1.00 86.38 777 GLU A O 1
ATOM 6242 N N . HIS A 1 778 ? 19.622 12.025 -0.033 1.00 89.81 778 HIS A N 1
ATOM 6243 C CA . HIS A 1 778 ? 19.580 11.095 -1.174 1.00 89.81 778 HIS A CA 1
ATOM 6244 C C . HIS A 1 778 ? 18.574 9.944 -0.975 1.00 89.81 778 HIS A C 1
ATOM 6246 O O . HIS A 1 778 ? 18.241 9.245 -1.936 1.00 89.81 778 HIS A O 1
ATOM 6252 N N . GLY A 1 779 ? 18.060 9.739 0.243 1.00 92.56 779 GLY A N 1
ATOM 6253 C CA . GLY A 1 779 ? 17.227 8.584 0.582 1.00 92.56 779 GLY A CA 1
ATOM 6254 C C . GLY A 1 779 ? 18.009 7.267 0.643 1.00 92.56 779 GLY A C 1
ATOM 6255 O O . GLY A 1 779 ? 17.425 6.212 0.417 1.00 92.56 779 GLY A O 1
ATOM 6256 N N . LEU A 1 780 ? 19.323 7.301 0.889 1.00 93.75 780 LEU A N 1
ATOM 6257 C CA . LEU A 1 780 ? 20.186 6.113 0.896 1.00 93.75 780 LEU A CA 1
ATOM 6258 C C . LEU A 1 780 ? 20.426 5.595 2.325 1.00 93.75 780 LEU A C 1
ATOM 6260 O O . LEU A 1 780 ? 21.259 6.105 3.068 1.00 93.75 780 LEU A O 1
ATOM 6264 N N . LEU A 1 781 ? 19.697 4.544 2.704 1.00 94.56 781 LEU A N 1
ATOM 6265 C CA . LEU A 1 781 ? 19.777 3.891 4.011 1.00 94.56 781 LEU A CA 1
ATOM 6266 C C . LEU A 1 781 ? 20.883 2.830 4.021 1.00 94.56 781 LEU A C 1
ATOM 6268 O O . LEU A 1 781 ? 20.734 1.765 3.420 1.00 94.56 781 LEU A O 1
ATOM 6272 N N . SER A 1 782 ? 21.977 3.086 4.740 1.00 92.38 782 SER A N 1
ATOM 6273 C CA . SER A 1 782 ? 23.030 2.085 4.955 1.00 92.38 782 SER A CA 1
ATOM 6274 C C . SER A 1 782 ? 22.715 1.145 6.124 1.00 92.38 782 SER A C 1
ATOM 6276 O O . SER A 1 782 ? 22.054 1.517 7.096 1.00 92.38 782 SER A O 1
ATOM 6278 N N . SER A 1 783 ? 23.265 -0.072 6.084 1.00 90.75 783 SER A N 1
ATOM 6279 C CA . SER A 1 783 ? 23.155 -1.055 7.173 1.00 90.75 783 SER A CA 1
ATOM 6280 C C . SER A 1 783 ? 23.698 -0.534 8.505 1.00 90.75 783 SER A C 1
ATOM 6282 O O . SER A 1 783 ? 23.139 -0.887 9.543 1.00 90.75 783 SER A O 1
ATOM 6284 N N . LYS A 1 784 ? 24.721 0.338 8.478 1.00 87.00 784 LYS A N 1
ATOM 6285 C CA . LYS A 1 784 ? 25.269 1.019 9.664 1.00 87.00 784 LYS A CA 1
ATOM 6286 C C . LYS A 1 784 ? 24.256 1.982 10.283 1.00 87.00 784 LYS A C 1
ATOM 6288 O O . LYS A 1 784 ? 23.984 1.887 11.472 1.00 87.00 784 LYS A O 1
ATOM 6293 N N . VAL A 1 785 ? 23.679 2.873 9.473 1.00 88.00 785 VAL A N 1
ATOM 6294 C CA . VAL A 1 785 ? 22.673 3.850 9.924 1.00 88.00 785 VAL A CA 1
ATOM 6295 C C . VAL A 1 785 ? 21.446 3.124 10.471 1.00 88.00 785 VAL A C 1
ATOM 6297 O O . VAL A 1 785 ? 20.987 3.437 11.563 1.00 88.00 785 VAL A O 1
ATOM 6300 N N . LEU A 1 786 ? 20.991 2.067 9.791 1.00 89.25 786 LEU A N 1
ATOM 6301 C CA . LEU A 1 786 ? 19.889 1.232 10.270 1.00 89.25 786 LEU A CA 1
ATOM 6302 C C . LEU A 1 786 ? 20.209 0.486 11.581 1.00 89.25 786 LEU A C 1
ATOM 6304 O O . LEU A 1 786 ? 19.309 0.239 12.376 1.00 89.25 786 LEU A O 1
ATOM 6308 N N . ILE A 1 787 ? 21.476 0.122 11.826 1.00 85.81 787 ILE A N 1
ATOM 6309 C CA . ILE A 1 787 ? 21.911 -0.410 13.127 1.00 85.81 787 ILE A CA 1
ATOM 6310 C C . ILE A 1 787 ? 21.798 0.679 14.198 1.00 85.81 787 ILE A C 1
ATOM 6312 O O . ILE A 1 787 ? 21.159 0.433 15.212 1.00 85.81 787 ILE A O 1
ATOM 6316 N N . VAL A 1 788 ? 22.356 1.874 13.973 1.00 83.75 788 VAL A N 1
ATOM 6317 C CA . VAL A 1 788 ? 22.319 2.985 14.948 1.00 83.75 788 VAL A CA 1
ATOM 6318 C C . VAL A 1 788 ? 20.882 3.390 15.289 1.00 83.75 788 VAL A C 1
ATOM 6320 O O . VAL A 1 788 ? 20.544 3.544 16.459 1.00 83.75 788 VAL A O 1
ATOM 6323 N N . LEU A 1 789 ? 20.003 3.476 14.289 1.00 82.81 789 LEU A N 1
ATOM 6324 C CA . LEU A 1 789 ? 18.601 3.860 14.477 1.00 82.81 789 LEU A CA 1
ATOM 6325 C C . LEU A 1 789 ? 17.761 2.836 15.240 1.00 82.81 789 LEU A C 1
ATOM 6327 O O . LEU A 1 789 ? 16.779 3.209 15.880 1.00 82.81 789 LEU A O 1
ATOM 6331 N N . TRP A 1 790 ? 18.133 1.556 15.192 1.00 88.31 790 TRP A N 1
ATOM 6332 C CA . TRP A 1 790 ? 17.417 0.484 15.885 1.00 88.31 790 TRP A CA 1
ATOM 6333 C C . TRP A 1 790 ? 18.169 -0.061 17.116 1.00 88.31 790 TRP A C 1
ATOM 6335 O O . TRP A 1 790 ? 17.615 -0.896 17.829 1.00 88.31 790 TRP A O 1
ATOM 6345 N N . GLN A 1 791 ? 19.379 0.423 17.423 1.00 73.31 791 GLN A N 1
ATOM 6346 C CA . GLN A 1 791 ? 20.235 -0.057 18.526 1.00 73.31 791 GLN A CA 1
ATOM 6347 C C . GLN A 1 791 ? 19.549 -0.009 19.898 1.00 73.31 791 GLN A C 1
ATOM 6349 O O . GLN A 1 791 ? 19.632 -0.970 20.657 1.00 73.31 791 GLN A O 1
ATOM 6354 N N . ASN A 1 792 ? 18.834 1.080 20.191 1.00 61.19 792 ASN A N 1
ATOM 6355 C CA . ASN A 1 792 ? 18.137 1.298 21.465 1.00 61.19 792 ASN A CA 1
ATOM 6356 C C . ASN A 1 792 ? 16.680 0.786 21.455 1.00 61.19 792 ASN A C 1
ATOM 6358 O O . ASN A 1 792 ? 15.847 1.254 22.229 1.00 61.19 792 ASN A O 1
ATOM 6362 N N . SER A 1 793 ? 16.353 -0.157 20.565 1.00 70.56 793 SER A N 1
ATOM 6363 C CA . SER A 1 793 ? 14.989 -0.648 20.332 1.00 70.56 793 SER A CA 1
ATOM 6364 C C . SER A 1 793 ? 14.942 -2.170 20.163 1.00 70.56 793 SER A C 1
ATOM 6366 O O . SER A 1 793 ? 15.933 -2.804 19.798 1.00 70.56 793 SER A O 1
ATOM 6368 N N . ASN A 1 794 ? 13.760 -2.767 20.326 1.00 81.19 794 ASN A N 1
ATOM 6369 C CA . ASN A 1 794 ? 13.545 -4.176 19.985 1.00 81.19 794 ASN A CA 1
ATOM 6370 C C . ASN A 1 794 ? 13.465 -4.432 18.459 1.00 81.19 794 ASN A C 1
ATOM 6372 O O . ASN A 1 794 ? 13.485 -5.589 18.041 1.00 81.19 794 ASN A O 1
ATOM 6376 N N . PHE A 1 795 ? 13.446 -3.394 17.608 1.00 86.38 795 PHE A N 1
ATOM 6377 C CA . PHE A 1 795 ? 13.432 -3.551 16.147 1.00 86.38 795 PHE A CA 1
ATOM 6378 C C . PHE A 1 795 ? 14.673 -4.294 15.632 1.00 86.38 795 PHE A C 1
ATOM 6380 O O . PHE A 1 795 ? 14.566 -5.119 14.725 1.00 86.38 795 PHE A O 1
ATOM 6387 N N . TYR A 1 796 ? 15.853 -4.053 16.221 1.00 83.00 796 TYR A N 1
ATOM 6388 C CA . TYR A 1 796 ? 17.108 -4.609 15.703 1.00 83.00 796 TYR A CA 1
ATOM 6389 C C . TYR A 1 796 ? 17.147 -6.146 15.729 1.00 83.00 796 TYR A C 1
ATOM 6391 O O . TYR A 1 796 ? 17.637 -6.763 14.782 1.00 83.00 796 TYR A O 1
ATOM 6399 N N . GLN A 1 797 ? 16.550 -6.771 16.750 1.00 84.56 797 GLN A N 1
ATOM 6400 C CA . GLN A 1 797 ? 16.430 -8.233 16.859 1.00 84.56 797 GLN A CA 1
ATOM 6401 C C . GLN A 1 797 ? 15.639 -8.839 15.685 1.00 84.56 797 GLN A C 1
ATOM 6403 O O . GLN A 1 797 ? 15.929 -9.946 15.237 1.00 84.56 797 GLN A O 1
ATOM 6408 N N . HIS A 1 798 ? 14.694 -8.077 15.128 1.00 85.88 798 HIS A N 1
ATOM 6409 C CA . HIS A 1 798 ? 13.846 -8.466 14.003 1.00 85.88 798 HIS A CA 1
ATOM 6410 C C . HIS A 1 798 ? 14.240 -7.775 12.682 1.00 85.88 798 HIS A C 1
ATOM 6412 O O . HIS A 1 798 ? 13.450 -7.775 11.735 1.00 85.88 798 HIS A O 1
ATOM 6418 N N . LYS A 1 799 ? 15.458 -7.208 12.579 1.00 87.62 799 LYS A N 1
ATOM 6419 C CA . LYS A 1 799 ? 15.912 -6.381 11.438 1.00 87.62 799 LYS A CA 1
ATOM 6420 C C . LYS A 1 799 ? 15.616 -7.004 10.071 1.00 87.62 799 LYS A C 1
ATOM 6422 O O . LYS A 1 799 ? 15.090 -6.327 9.192 1.00 87.62 799 LYS A O 1
ATOM 6427 N N . ASN A 1 800 ? 15.923 -8.290 9.895 1.00 85.69 800 ASN A N 1
ATOM 6428 C CA . ASN A 1 800 ? 15.703 -8.990 8.625 1.00 85.69 800 ASN A CA 1
ATOM 6429 C C . ASN A 1 800 ? 14.206 -9.117 8.295 1.00 85.69 800 ASN A C 1
ATOM 6431 O O . ASN A 1 800 ? 13.806 -8.865 7.160 1.00 85.69 800 ASN A O 1
ATOM 6435 N N . SER A 1 801 ? 13.378 -9.449 9.288 1.00 84.56 801 SER A N 1
ATOM 6436 C CA . SER A 1 801 ? 11.922 -9.579 9.160 1.00 84.56 801 SER A CA 1
ATOM 6437 C C . SER A 1 801 ? 11.262 -8.251 8.784 1.00 84.56 801 SER A C 1
ATOM 6439 O O . SER A 1 801 ? 10.427 -8.212 7.879 1.00 84.56 801 SER A O 1
ATOM 6441 N N . LEU A 1 802 ? 11.678 -7.164 9.445 1.00 90.06 802 LEU A N 1
ATOM 6442 C CA . LEU A 1 802 ? 11.211 -5.797 9.206 1.00 90.06 802 LEU A CA 1
ATOM 6443 C C . LEU A 1 802 ? 11.569 -5.314 7.796 1.00 90.06 802 LEU A C 1
ATOM 6445 O O . LEU A 1 802 ? 10.682 -4.949 7.025 1.00 90.06 802 LEU A O 1
ATOM 6449 N N . VAL A 1 803 ? 12.854 -5.374 7.425 1.00 91.00 803 VAL A N 1
ATOM 6450 C CA . VAL A 1 803 ? 13.326 -4.943 6.097 1.00 91.00 803 VAL A CA 1
ATOM 6451 C C . VAL A 1 803 ? 12.677 -5.770 4.983 1.00 91.00 803 VAL A C 1
ATOM 6453 O O . VAL A 1 803 ? 12.324 -5.217 3.941 1.00 91.00 803 VAL A O 1
ATOM 6456 N N . ASN A 1 804 ? 12.451 -7.073 5.193 1.00 88.00 804 ASN A N 1
ATOM 6457 C CA . ASN A 1 804 ? 11.776 -7.904 4.197 1.00 88.00 804 ASN A CA 1
ATOM 6458 C C . ASN A 1 804 ? 10.312 -7.480 3.976 1.00 88.00 804 ASN A C 1
ATOM 6460 O O . ASN A 1 804 ? 9.888 -7.374 2.826 1.00 88.00 804 ASN A O 1
ATOM 6464 N N . HIS A 1 805 ? 9.563 -7.157 5.036 1.00 87.38 805 HIS A N 1
ATOM 6465 C CA . HIS A 1 805 ? 8.207 -6.605 4.907 1.00 87.38 805 HIS A CA 1
ATOM 6466 C C . HIS A 1 805 ? 8.208 -5.246 4.198 1.00 87.38 805 HIS A C 1
ATOM 6468 O O . HIS A 1 805 ? 7.478 -5.057 3.227 1.00 87.38 805 HIS A O 1
ATOM 6474 N N . MET A 1 806 ? 9.080 -4.323 4.614 1.00 90.81 806 MET A N 1
ATOM 6475 C CA . MET A 1 806 ? 9.199 -2.988 4.009 1.00 90.81 806 MET A CA 1
ATOM 6476 C C . MET A 1 806 ? 9.521 -3.052 2.503 1.00 90.81 806 MET A C 1
ATOM 6478 O O . MET A 1 806 ? 9.004 -2.247 1.729 1.00 90.81 806 MET A O 1
ATOM 6482 N N . LYS A 1 807 ? 10.315 -4.036 2.053 1.00 90.56 807 LYS A N 1
ATOM 6483 C CA . LYS A 1 807 ? 10.558 -4.285 0.619 1.00 90.56 807 LYS A CA 1
ATOM 6484 C C . LYS A 1 807 ? 9.310 -4.738 -0.146 1.00 90.56 807 LYS A C 1
ATOM 6486 O O . LYS A 1 807 ? 9.099 -4.290 -1.271 1.00 90.56 807 LYS A O 1
ATOM 6491 N N . HIS A 1 808 ? 8.508 -5.634 0.430 1.00 86.44 808 HIS A N 1
ATOM 6492 C CA . HIS A 1 808 ? 7.321 -6.199 -0.228 1.00 86.44 808 HIS A CA 1
ATOM 6493 C C . HIS A 1 808 ? 6.117 -5.245 -0.220 1.00 86.44 808 HIS A C 1
ATOM 6495 O O . HIS A 1 808 ? 5.310 -5.279 -1.144 1.00 86.44 808 HIS A O 1
ATOM 6501 N N . LEU A 1 809 ? 6.042 -4.341 0.761 1.00 86.12 809 LEU A N 1
ATOM 6502 C CA . LEU A 1 809 ? 5.091 -3.218 0.805 1.00 86.12 809 LEU A CA 1
ATOM 6503 C C . LEU A 1 809 ? 5.501 -2.040 -0.106 1.00 86.12 809 LEU A C 1
ATOM 6505 O O . LEU A 1 809 ? 4.880 -0.975 -0.063 1.00 86.12 809 LEU A O 1
ATOM 6509 N N . ASP A 1 810 ? 6.548 -2.233 -0.916 1.00 90.38 810 ASP A N 1
ATOM 6510 C CA . ASP A 1 810 ? 7.154 -1.262 -1.833 1.00 90.38 810 ASP A CA 1
ATOM 6511 C C . ASP A 1 810 ? 7.670 0.028 -1.153 1.00 90.38 810 ASP A C 1
ATOM 6513 O O . ASP A 1 810 ? 7.741 1.084 -1.781 1.00 90.38 810 ASP A O 1
ATOM 6517 N N . MET A 1 811 ? 8.053 -0.048 0.128 1.00 90.75 811 MET A N 1
ATOM 6518 C CA . MET A 1 811 ? 8.580 1.082 0.915 1.00 90.75 811 MET A CA 1
ATOM 6519 C C . MET A 1 811 ? 10.103 1.243 0.777 1.00 90.75 811 MET A C 1
ATOM 6521 O O . MET A 1 811 ? 10.621 2.350 0.916 1.00 90.75 811 MET A O 1
ATOM 6525 N N . LEU A 1 812 ? 10.821 0.141 0.519 1.00 94.44 812 LEU A N 1
ATOM 6526 C CA . LEU A 1 812 ? 12.283 0.088 0.388 1.00 94.44 812 LEU A CA 1
ATOM 6527 C C . LEU A 1 812 ? 12.708 -0.679 -0.869 1.00 94.44 812 LEU A C 1
ATOM 6529 O O . LEU A 1 812 ? 12.286 -1.819 -1.074 1.00 94.44 812 LEU A O 1
ATOM 6533 N N . ALA A 1 813 ? 13.619 -0.112 -1.662 1.00 95.19 813 ALA A N 1
ATOM 6534 C CA . ALA A 1 813 ? 14.317 -0.859 -2.712 1.00 95.19 813 ALA A CA 1
ATOM 6535 C C . ALA A 1 813 ? 15.663 -1.389 -2.200 1.00 95.19 813 ALA A C 1
ATOM 6537 O O . ALA A 1 813 ? 16.417 -0.642 -1.579 1.00 95.19 813 ALA A O 1
ATOM 6538 N N . GLU A 1 814 ? 15.998 -2.652 -2.468 1.00 94.94 814 GLU A N 1
ATOM 6539 C CA . GLU A 1 814 ? 17.329 -3.191 -2.161 1.00 94.94 814 GLU A CA 1
ATOM 6540 C C . GLU A 1 814 ? 18.312 -2.843 -3.283 1.00 94.94 814 GLU A C 1
ATOM 6542 O O . GLU A 1 814 ? 18.152 -3.284 -4.419 1.00 94.94 814 GLU A O 1
ATOM 6547 N N . LEU A 1 815 ? 19.342 -2.056 -2.961 1.00 93.62 815 LEU A N 1
ATOM 6548 C CA . LEU A 1 815 ? 20.428 -1.731 -3.893 1.00 93.62 815 LEU A CA 1
ATOM 6549 C C . LEU A 1 815 ? 21.627 -2.667 -3.700 1.00 93.62 815 LEU A C 1
ATOM 6551 O O . LEU A 1 815 ? 22.362 -2.966 -4.638 1.00 93.62 815 LEU A O 1
ATOM 6555 N N . SER A 1 816 ? 21.827 -3.123 -2.464 1.00 91.69 816 SER A N 1
ATOM 6556 C CA . SER A 1 816 ? 22.710 -4.225 -2.088 1.00 91.69 816 SER A CA 1
ATOM 6557 C C . SER A 1 816 ? 22.297 -4.764 -0.714 1.00 91.69 816 SER A C 1
ATOM 6559 O O . SER A 1 816 ? 21.510 -4.131 -0.013 1.00 91.69 816 SER A O 1
ATOM 6561 N N . LYS A 1 817 ? 22.925 -5.858 -0.268 1.00 87.31 817 LYS A N 1
ATOM 6562 C CA . LYS A 1 817 ? 22.708 -6.458 1.063 1.00 87.31 817 LYS A CA 1
ATOM 6563 C C . LYS A 1 817 ? 22.878 -5.500 2.253 1.00 87.31 817 LYS A C 1
ATOM 6565 O O . LYS A 1 817 ? 22.436 -5.826 3.351 1.00 87.31 817 LYS A O 1
ATOM 6570 N N . GLU A 1 818 ? 23.554 -4.366 2.060 1.00 91.00 818 GLU A N 1
ATOM 6571 C CA . GLU A 1 818 ? 23.823 -3.373 3.105 1.00 91.00 818 GLU A CA 1
ATOM 6572 C C . GLU A 1 818 ? 23.381 -1.945 2.738 1.00 91.00 818 GLU A C 1
ATOM 6574 O O . GLU A 1 818 ? 23.716 -1.000 3.457 1.00 91.00 818 GLU A O 1
ATOM 6579 N N . LEU A 1 819 ? 22.643 -1.766 1.635 1.00 93.50 819 LEU A N 1
ATOM 6580 C CA . LEU A 1 819 ? 22.202 -0.452 1.163 1.00 93.50 819 LEU A CA 1
ATOM 6581 C C . LEU A 1 819 ? 20.805 -0.533 0.542 1.00 93.50 819 LEU A C 1
ATOM 6583 O O . LEU A 1 819 ? 20.599 -1.240 -0.448 1.00 93.50 819 LEU A O 1
ATOM 6587 N N . TRP A 1 820 ? 19.879 0.255 1.082 1.00 96.38 820 TRP A N 1
ATOM 6588 C CA . TRP A 1 820 ? 18.507 0.376 0.597 1.00 96.38 820 TRP A CA 1
ATOM 6589 C C . TRP A 1 820 ? 18.204 1.811 0.169 1.00 96.38 820 TRP A C 1
ATOM 6591 O O . TRP A 1 820 ? 18.774 2.764 0.697 1.00 96.38 820 TRP A O 1
ATOM 6601 N N . TYR A 1 821 ? 17.288 1.962 -0.782 1.00 95.50 821 TYR A N 1
ATOM 6602 C CA . TYR A 1 821 ? 16.737 3.254 -1.176 1.00 95.50 821 TYR A CA 1
ATOM 6603 C C . TYR A 1 821 ? 15.349 3.452 -0.558 1.00 95.50 821 TYR A C 1
ATOM 6605 O O . TYR A 1 821 ? 14.496 2.565 -0.638 1.00 95.50 821 TYR A O 1
ATOM 6613 N N . VAL A 1 822 ? 15.153 4.624 0.048 1.00 94.38 822 VAL A N 1
ATOM 6614 C CA . VAL A 1 822 ? 13.965 5.065 0.784 1.00 94.38 822 VAL A CA 1
ATOM 6615 C C . VAL A 1 822 ? 13.348 6.254 0.026 1.00 94.38 822 VAL A C 1
ATOM 6617 O O . VAL A 1 822 ? 13.806 7.388 0.195 1.00 94.38 822 VAL A O 1
ATOM 6620 N N . PRO A 1 823 ? 12.330 6.051 -0.833 1.00 91.31 823 PRO A N 1
ATOM 6621 C CA . PRO A 1 823 ? 11.894 7.088 -1.771 1.00 91.31 823 PRO A CA 1
ATOM 6622 C C . PRO A 1 823 ? 11.428 8.392 -1.116 1.00 91.31 823 PRO A C 1
ATOM 6624 O O . PRO A 1 823 ? 11.800 9.476 -1.557 1.00 91.31 823 PRO A O 1
ATOM 6627 N N . CYS A 1 824 ? 10.681 8.297 -0.011 1.00 86.19 824 CYS A N 1
ATOM 6628 C CA . CYS A 1 824 ? 10.173 9.455 0.732 1.00 86.19 824 CYS A CA 1
ATOM 6629 C C . CYS A 1 824 ? 11.262 10.308 1.403 1.00 86.19 824 CYS A C 1
ATOM 6631 O O . CYS A 1 824 ? 10.985 11.443 1.786 1.00 86.19 824 CYS A O 1
ATOM 6633 N N . MET A 1 825 ? 12.487 9.787 1.524 1.00 88.19 825 MET A N 1
ATOM 6634 C CA . MET A 1 825 ? 13.631 10.499 2.094 1.00 88.19 825 MET A CA 1
ATOM 6635 C C . MET A 1 825 ? 14.538 11.145 1.042 1.00 88.19 825 MET A C 1
ATOM 6637 O O . MET A 1 825 ? 15.386 11.958 1.397 1.00 88.19 825 MET A O 1
ATOM 6641 N N . ASN A 1 826 ? 14.356 10.852 -0.250 1.00 89.50 826 ASN A N 1
ATOM 6642 C CA . ASN A 1 826 ? 15.079 11.564 -1.300 1.00 89.50 826 ASN A CA 1
ATOM 6643 C C . ASN A 1 826 ? 14.487 12.965 -1.487 1.00 89.50 826 ASN A C 1
ATOM 6645 O O . ASN A 1 826 ? 13.298 13.123 -1.769 1.00 89.50 826 ASN A O 1
ATOM 6649 N N . LYS A 1 827 ? 15.336 13.983 -1.345 1.00 87.31 827 LYS A N 1
ATOM 6650 C CA . LYS A 1 827 ? 14.972 15.405 -1.420 1.00 87.31 827 LYS A CA 1
ATOM 6651 C C . LYS A 1 827 ? 15.681 16.102 -2.595 1.00 87.31 827 LYS A C 1
ATOM 6653 O O . LYS A 1 827 ? 15.706 17.330 -2.667 1.00 87.31 827 LYS A O 1
ATOM 6658 N N . GLN A 1 828 ? 16.263 15.330 -3.522 1.00 87.81 828 GLN A N 1
ATOM 6659 C CA . GLN A 1 828 ? 17.085 15.848 -4.616 1.00 87.81 828 GLN A CA 1
ATOM 6660 C C . GLN A 1 828 ? 16.256 16.355 -5.801 1.00 87.81 828 GLN A C 1
ATOM 6662 O O . GLN A 1 828 ? 15.279 15.730 -6.221 1.00 87.81 828 GLN A O 1
ATOM 6667 N N . LYS A 1 829 ? 16.711 17.462 -6.398 1.00 88.12 829 LYS A N 1
ATOM 6668 C CA . LYS A 1 829 ? 16.202 18.000 -7.668 1.00 88.12 829 LYS A CA 1
ATOM 6669 C C . LYS A 1 829 ? 16.959 17.356 -8.838 1.00 88.12 829 LYS A C 1
ATOM 6671 O O . LYS A 1 829 ? 18.171 17.180 -8.759 1.00 88.12 829 LYS A O 1
ATOM 6676 N N . TYR A 1 830 ? 16.246 17.012 -9.910 1.00 88.69 830 TYR A N 1
ATOM 6677 C CA . TYR A 1 830 ? 16.812 16.411 -11.124 1.00 88.69 830 TYR A CA 1
ATOM 6678 C C . TYR A 1 830 ? 17.468 17.477 -12.026 1.00 88.69 830 TYR A C 1
ATOM 6680 O O . TYR A 1 830 ? 16.771 18.412 -12.426 1.00 88.69 830 TYR A O 1
ATOM 6688 N N . PRO A 1 831 ? 18.763 17.350 -12.378 1.00 87.81 831 PRO A N 1
ATOM 6689 C CA . PRO A 1 831 ? 19.413 18.194 -13.376 1.00 87.81 831 PRO A CA 1
ATOM 6690 C C . PRO A 1 831 ? 19.258 17.572 -14.775 1.00 87.81 831 PRO A C 1
ATOM 6692 O O . PRO A 1 831 ? 19.783 16.493 -15.066 1.00 87.81 831 PRO A O 1
ATOM 6695 N N . TRP A 1 832 ? 18.511 18.251 -15.648 1.00 81.88 832 TRP A N 1
ATOM 6696 C CA . TRP A 1 832 ? 18.143 17.780 -16.992 1.00 81.88 832 TRP A CA 1
ATOM 6697 C C . TRP A 1 832 ? 19.343 17.622 -17.938 1.00 81.88 832 TRP A C 1
ATOM 6699 O O . TRP A 1 832 ? 19.292 16.850 -18.900 1.00 81.88 832 TRP A O 1
ATOM 6709 N N . GLU A 1 833 ? 20.448 18.309 -17.646 1.00 84.94 833 GLU A N 1
ATOM 6710 C CA . GLU A 1 833 ? 21.666 18.335 -18.450 1.00 84.94 833 GLU A CA 1
ATOM 6711 C C . GLU A 1 833 ? 22.305 16.945 -18.604 1.00 84.94 833 GLU A C 1
ATOM 6713 O O . GLU A 1 833 ? 22.992 16.680 -19.596 1.00 84.94 833 GLU A O 1
ATOM 6718 N N . ILE A 1 834 ? 22.026 16.041 -17.655 1.00 84.44 834 ILE A N 1
ATOM 6719 C CA . ILE A 1 834 ? 22.473 14.642 -17.618 1.00 84.44 834 ILE A CA 1
ATOM 6720 C C . ILE A 1 834 ? 22.179 13.881 -18.926 1.00 84.44 834 ILE A C 1
ATOM 6722 O O . ILE A 1 834 ? 22.957 13.005 -19.315 1.00 84.44 834 ILE A O 1
ATOM 6726 N N . LEU A 1 835 ? 21.091 14.207 -19.635 1.00 83.88 835 LEU A N 1
ATOM 6727 C CA . LEU A 1 835 ? 20.673 13.481 -20.842 1.00 83.88 835 LEU A CA 1
ATOM 6728 C C . LEU A 1 835 ? 21.150 14.092 -22.171 1.00 83.88 835 LEU A C 1
ATOM 6730 O O . LEU A 1 835 ? 20.918 13.488 -23.219 1.00 83.88 835 LEU A O 1
ATOM 6734 N N . ASN A 1 836 ? 21.861 15.226 -22.171 1.00 81.69 836 ASN A N 1
ATOM 6735 C CA . ASN A 1 836 ? 22.216 15.957 -23.403 1.00 81.69 836 ASN A CA 1
ATOM 6736 C C . ASN A 1 836 ? 22.976 15.115 -24.460 1.00 81.69 836 ASN A C 1
ATOM 6738 O O . ASN A 1 836 ? 22.758 15.270 -25.666 1.00 81.69 836 ASN A O 1
ATOM 6742 N N . ASN A 1 837 ? 23.812 14.167 -24.023 1.00 83.38 837 ASN A N 1
ATOM 6743 C CA . ASN A 1 837 ? 24.603 13.291 -24.903 1.00 83.38 837 ASN A CA 1
ATOM 6744 C C . ASN A 1 837 ? 23.911 11.958 -25.266 1.00 83.38 837 ASN A C 1
ATOM 6746 O O . ASN A 1 837 ? 24.551 11.045 -25.799 1.00 83.38 837 ASN A O 1
ATOM 6750 N N . CYS A 1 838 ? 22.609 11.828 -25.003 1.00 86.50 838 CYS A N 1
ATOM 6751 C CA . CYS A 1 838 ? 21.842 10.616 -25.291 1.00 86.50 838 CYS A CA 1
ATOM 6752 C C . CYS A 1 838 ? 20.990 10.734 -26.565 1.00 86.50 838 CYS A C 1
ATOM 6754 O O . CYS A 1 838 ? 20.565 11.823 -26.958 1.00 86.50 838 CYS A O 1
ATOM 6756 N N . ASN A 1 839 ? 20.730 9.593 -27.201 1.00 89.94 839 ASN A N 1
ATOM 6757 C CA . ASN A 1 839 ? 19.551 9.385 -28.037 1.00 89.94 839 ASN A CA 1
ATOM 6758 C C . ASN A 1 839 ? 18.383 9.008 -27.113 1.00 89.94 839 ASN A C 1
ATOM 6760 O O . ASN A 1 839 ? 18.596 8.313 -26.115 1.00 89.94 839 ASN A O 1
ATOM 6764 N N . VAL A 1 840 ? 17.170 9.471 -27.424 1.00 91.44 840 VAL A N 1
ATOM 6765 C CA . VAL A 1 840 ? 15.976 9.295 -26.578 1.00 91.44 840 VAL A CA 1
ATOM 6766 C C . VAL A 1 840 ? 14.777 8.783 -27.372 1.00 91.44 840 VAL A C 1
ATOM 6768 O O . VAL A 1 840 ? 14.647 9.067 -28.563 1.00 91.44 840 VAL A O 1
ATOM 6771 N N . SER A 1 841 ? 13.894 8.044 -26.702 1.00 93.00 841 SER A N 1
ATOM 6772 C CA . SER A 1 841 ? 12.565 7.705 -27.207 1.00 93.00 841 SER A CA 1
ATOM 6773 C C . SER A 1 841 ? 11.627 8.910 -27.116 1.00 93.00 841 SER A C 1
ATOM 6775 O O . SER A 1 841 ? 11.881 9.875 -26.384 1.00 93.00 841 SER A O 1
ATOM 6777 N N . SER A 1 842 ? 10.478 8.818 -27.784 1.00 91.81 842 SER A N 1
ATOM 6778 C CA . SER A 1 842 ? 9.303 9.602 -27.392 1.00 91.81 842 SER A CA 1
ATOM 6779 C C . SER A 1 842 ? 8.954 9.306 -25.929 1.00 91.81 842 SER A C 1
ATOM 6781 O O . SER A 1 842 ? 9.247 8.214 -25.428 1.00 91.81 842 SER A O 1
ATOM 6783 N N . ARG A 1 843 ? 8.348 10.267 -25.228 1.00 92.94 843 ARG A N 1
ATOM 6784 C CA . ARG A 1 843 ? 7.918 10.065 -23.838 1.00 92.94 843 ARG A CA 1
ATOM 6785 C C . ARG A 1 843 ? 6.536 9.427 -23.823 1.00 92.94 843 ARG A C 1
ATOM 6787 O O . ARG A 1 843 ? 5.615 9.977 -24.424 1.00 92.94 843 ARG A O 1
ATOM 6794 N N . LEU A 1 844 ? 6.430 8.272 -23.174 1.00 93.44 844 LEU A N 1
ATOM 6795 C CA . LEU A 1 844 ? 5.172 7.598 -22.858 1.00 93.44 844 LEU A CA 1
ATOM 6796 C C . LEU A 1 844 ? 4.614 8.219 -21.576 1.00 93.44 844 LEU A C 1
ATOM 6798 O O . LEU A 1 844 ? 5.342 8.318 -20.591 1.00 93.44 844 LEU A O 1
ATOM 6802 N N . CYS A 1 845 ? 3.348 8.617 -21.583 1.00 91.88 845 CYS A N 1
ATOM 6803 C CA . CYS A 1 845 ? 2.671 9.250 -20.457 1.00 91.88 845 CYS A CA 1
ATOM 6804 C C . CYS A 1 845 ? 1.487 8.384 -20.023 1.00 91.88 845 CYS A C 1
ATOM 6806 O O . CYS A 1 845 ? 0.546 8.193 -20.792 1.00 91.88 845 CYS A O 1
ATOM 6808 N N . PHE A 1 846 ? 1.502 7.907 -18.782 1.00 90.44 846 PHE A N 1
ATOM 6809 C CA . PHE A 1 846 ? 0.293 7.440 -18.107 1.00 90.44 846 PHE A CA 1
ATOM 6810 C C . PHE A 1 846 ? -0.388 8.656 -17.478 1.00 90.44 846 PHE A C 1
ATOM 6812 O O . PHE A 1 846 ? 0.277 9.428 -16.780 1.00 90.44 846 PHE A O 1
ATOM 6819 N N . LEU A 1 847 ? -1.670 8.867 -17.779 1.00 87.25 847 LEU A N 1
ATOM 6820 C CA . LEU A 1 847 ? -2.418 10.072 -17.416 1.00 87.25 847 LEU A CA 1
ATOM 6821 C C . LEU A 1 847 ? -3.339 9.825 -16.216 1.00 87.25 847 LEU A C 1
ATOM 6823 O O . LEU A 1 847 ? -3.928 8.756 -16.088 1.00 87.25 847 LEU A O 1
ATOM 6827 N N . PHE A 1 848 ? -3.448 10.822 -15.336 1.00 84.44 848 PHE A N 1
ATOM 6828 C CA . PHE A 1 848 ? -4.169 10.721 -14.068 1.00 84.44 848 PHE A CA 1
ATOM 6829 C C . PHE A 1 848 ? -4.954 12.014 -13.792 1.00 84.44 848 PHE A C 1
ATOM 6831 O O . PHE A 1 848 ? -4.381 13.108 -13.784 1.00 84.44 848 PHE A O 1
ATOM 6838 N N . GLU A 1 849 ? -6.251 11.902 -13.488 1.00 81.81 849 GLU A N 1
ATOM 6839 C CA . GLU A 1 849 ? -7.044 13.031 -12.967 1.00 81.81 849 GLU A CA 1
ATOM 6840 C C . GLU A 1 849 ? -6.546 13.468 -11.579 1.00 81.81 849 GLU A C 1
ATOM 6842 O O . GLU A 1 849 ? -6.481 14.658 -11.254 1.00 81.81 849 GLU A O 1
ATOM 6847 N N . PHE A 1 850 ? -6.172 12.482 -10.763 1.00 80.94 850 PHE A N 1
ATOM 6848 C CA . PHE A 1 850 ? -5.580 12.587 -9.434 1.00 80.94 850 PHE A CA 1
ATOM 6849 C C . PHE A 1 850 ? -4.588 11.432 -9.242 1.00 80.94 850 PHE A C 1
ATOM 6851 O O . PHE A 1 850 ? -4.821 10.320 -9.709 1.00 80.94 850 PHE A O 1
ATOM 6858 N N . LEU A 1 851 ? -3.460 11.698 -8.579 1.00 81.25 851 LEU A N 1
ATOM 6859 C CA . LEU A 1 851 ? -2.380 10.725 -8.403 1.00 81.25 851 LEU A CA 1
ATOM 6860 C C . LEU A 1 851 ? -1.831 10.787 -6.971 1.00 81.25 851 LEU A C 1
ATOM 6862 O O . LEU A 1 851 ? -1.081 11.711 -6.643 1.00 81.25 851 LEU A O 1
ATOM 6866 N N . PRO A 1 852 ? -2.141 9.799 -6.113 1.00 85.38 852 PRO A N 1
ATOM 6867 C CA . PRO A 1 852 ? -1.411 9.598 -4.868 1.00 85.38 852 PRO A CA 1
ATOM 6868 C C . PRO A 1 852 ? 0.082 9.370 -5.157 1.00 85.38 852 PRO A C 1
ATOM 6870 O O . PRO A 1 852 ? 0.479 8.299 -5.609 1.00 85.38 852 PRO A O 1
ATOM 6873 N N . PHE A 1 853 ? 0.934 10.374 -4.907 1.00 83.69 853 PHE A N 1
ATOM 6874 C CA . PHE A 1 853 ? 2.353 10.373 -5.324 1.00 83.69 853 PHE A CA 1
ATOM 6875 C C . PHE A 1 853 ? 3.163 9.148 -4.848 1.00 83.69 853 PHE A C 1
ATOM 6877 O O . PHE A 1 853 ? 4.155 8.770 -5.471 1.00 83.69 853 PHE A O 1
ATOM 6884 N N . VAL A 1 854 ? 2.708 8.493 -3.776 1.00 87.00 854 VAL A N 1
ATOM 6885 C CA . VAL A 1 854 ? 3.234 7.220 -3.264 1.00 87.00 854 VAL A CA 1
ATOM 6886 C C . VAL A 1 854 ? 3.256 6.127 -4.347 1.00 87.00 854 VAL A C 1
ATOM 6888 O O . VAL A 1 854 ? 4.155 5.295 -4.332 1.00 87.00 854 VAL A O 1
ATOM 6891 N N . ILE A 1 855 ? 2.362 6.155 -5.343 1.00 88.88 855 ILE A N 1
ATOM 6892 C CA . ILE A 1 855 ? 2.367 5.226 -6.490 1.00 88.88 855 ILE A CA 1
ATOM 6893 C C . ILE A 1 855 ? 3.657 5.351 -7.313 1.00 88.88 855 ILE A C 1
ATOM 6895 O O . ILE A 1 855 ? 4.232 4.331 -7.681 1.00 88.88 855 ILE A O 1
ATOM 6899 N N . TYR A 1 856 ? 4.171 6.567 -7.546 1.00 91.62 856 TYR A N 1
ATOM 6900 C CA . TYR A 1 856 ? 5.461 6.762 -8.227 1.00 91.62 856 TYR A CA 1
ATOM 6901 C C . TYR A 1 856 ? 6.622 6.192 -7.392 1.00 91.62 856 TYR A C 1
ATOM 6903 O O . TYR A 1 856 ? 7.467 5.473 -7.925 1.00 91.62 856 TYR A O 1
ATOM 6911 N N . HIS A 1 857 ? 6.628 6.428 -6.075 1.00 91.56 857 HIS A N 1
ATOM 6912 C CA . HIS A 1 857 ? 7.621 5.840 -5.167 1.00 91.56 857 HIS A CA 1
ATOM 6913 C C . HIS A 1 857 ? 7.588 4.305 -5.192 1.00 91.56 857 HIS A C 1
ATOM 6915 O O . HIS A 1 857 ? 8.623 3.667 -5.395 1.00 91.56 857 HIS A O 1
ATOM 6921 N N . ARG A 1 858 ? 6.398 3.713 -5.044 1.00 92.38 858 ARG A N 1
ATOM 6922 C CA . ARG A 1 858 ? 6.203 2.260 -5.061 1.00 92.38 858 ARG A CA 1
ATOM 6923 C C . ARG A 1 858 ? 6.533 1.655 -6.428 1.00 92.38 858 ARG A C 1
ATOM 6925 O O . ARG A 1 858 ? 7.107 0.570 -6.471 1.00 92.38 858 ARG A O 1
ATOM 6932 N N . LEU A 1 859 ? 6.267 2.364 -7.531 1.00 93.56 859 LEU A N 1
ATOM 6933 C CA . LEU A 1 859 ? 6.677 1.952 -8.877 1.00 93.56 859 LEU A CA 1
ATOM 6934 C C . LEU A 1 859 ? 8.199 1.884 -8.998 1.00 93.56 859 LEU A C 1
ATOM 6936 O O . LEU A 1 859 ? 8.715 0.858 -9.431 1.00 93.56 859 LEU A O 1
ATOM 6940 N N . VAL A 1 860 ? 8.925 2.927 -8.584 1.00 95.06 860 VAL A N 1
ATOM 6941 C CA . VAL A 1 860 ? 10.399 2.927 -8.609 1.00 95.06 860 VAL A CA 1
ATOM 6942 C C . VAL A 1 860 ? 10.960 1.768 -7.777 1.00 95.06 860 VAL A C 1
ATOM 6944 O O . VAL A 1 860 ? 11.844 1.049 -8.247 1.00 95.06 860 VAL A O 1
ATOM 6947 N N . VAL A 1 861 ? 10.403 1.523 -6.585 1.00 95.25 861 VAL A N 1
ATOM 6948 C CA . VAL A 1 861 ? 10.794 0.388 -5.732 1.00 95.25 861 VAL A CA 1
ATOM 6949 C C . VAL A 1 861 ? 10.504 -0.957 -6.402 1.00 95.25 861 VAL A C 1
ATOM 6951 O O . VAL A 1 861 ? 11.367 -1.833 -6.411 1.00 95.25 861 VAL A O 1
ATOM 6954 N N . THR A 1 862 ? 9.335 -1.120 -7.023 1.00 93.50 862 THR A N 1
ATOM 6955 C CA . THR A 1 862 ? 8.963 -2.328 -7.771 1.00 93.50 862 THR A CA 1
ATOM 6956 C C . THR A 1 862 ? 9.839 -2.545 -9.015 1.00 93.50 862 THR A C 1
ATOM 6958 O O . THR A 1 862 ? 10.244 -3.677 -9.277 1.00 93.50 862 THR A O 1
ATOM 6961 N N . CYS A 1 863 ? 10.210 -1.498 -9.754 1.00 95.06 863 CYS A N 1
ATOM 6962 C CA . CYS A 1 863 ? 11.122 -1.606 -10.898 1.00 95.06 863 CYS A CA 1
ATOM 6963 C C . CYS A 1 863 ? 12.511 -2.120 -10.483 1.00 95.06 863 CYS A C 1
ATOM 6965 O O . CYS A 1 863 ? 13.105 -2.932 -11.195 1.00 95.06 863 CYS A O 1
ATOM 6967 N N . ILE A 1 864 ? 13.006 -1.710 -9.312 1.00 95.50 864 ILE A N 1
ATOM 6968 C CA . ILE A 1 864 ? 14.268 -2.218 -8.761 1.00 95.50 864 ILE A CA 1
ATOM 6969 C C . ILE A 1 864 ? 14.084 -3.649 -8.223 1.00 95.50 864 ILE A C 1
ATOM 6971 O O . ILE A 1 864 ? 14.706 -4.583 -8.727 1.00 95.50 864 ILE A O 1
ATOM 6975 N N . ASN A 1 865 ? 13.185 -3.845 -7.252 1.00 93.38 865 ASN A N 1
ATOM 6976 C CA . ASN A 1 865 ? 13.024 -5.112 -6.527 1.00 93.38 865 ASN A CA 1
ATOM 6977 C C . ASN A 1 865 ? 12.476 -6.267 -7.390 1.00 93.38 865 ASN A C 1
ATOM 6979 O O . ASN A 1 865 ? 12.823 -7.417 -7.132 1.00 93.38 865 ASN A O 1
ATOM 6983 N N . LYS A 1 866 ? 11.589 -5.987 -8.359 1.00 91.00 866 LYS A N 1
ATOM 6984 C CA . LYS A 1 866 ? 10.793 -7.006 -9.081 1.00 91.00 866 LYS A CA 1
ATOM 6985 C C . LYS A 1 866 ? 11.105 -7.084 -10.581 1.00 91.00 866 LYS A C 1
ATOM 6987 O O . LYS A 1 866 ? 10.997 -8.163 -11.150 1.00 91.00 866 LYS A O 1
ATOM 6992 N N . LEU A 1 867 ? 11.514 -5.982 -11.225 1.00 90.94 867 LEU A N 1
ATOM 6993 C CA . LEU A 1 867 ? 11.933 -5.983 -12.643 1.00 90.94 867 LEU A CA 1
ATOM 6994 C C . LEU A 1 867 ? 13.463 -6.073 -12.835 1.00 90.94 867 LEU A C 1
ATOM 6996 O O . LEU A 1 867 ? 13.937 -6.149 -13.970 1.00 90.94 867 LEU A O 1
ATOM 7000 N N . GLY A 1 868 ? 14.243 -6.094 -11.747 1.00 89.81 868 GLY A N 1
ATOM 7001 C CA . GLY A 1 868 ? 15.698 -6.286 -11.785 1.00 89.81 868 GLY A CA 1
ATOM 7002 C C . GLY A 1 868 ? 16.476 -5.108 -12.379 1.00 89.81 868 GLY A C 1
ATOM 7003 O O . GLY A 1 868 ? 17.575 -5.297 -12.902 1.00 89.81 868 GLY A O 1
ATOM 7004 N N . MET A 1 869 ? 15.906 -3.901 -12.342 1.00 95.00 869 MET A N 1
ATOM 7005 C CA . MET A 1 869 ? 16.582 -2.682 -12.785 1.00 95.00 869 MET A CA 1
ATOM 7006 C C . MET A 1 869 ? 17.516 -2.145 -11.692 1.00 95.00 869 MET A C 1
ATOM 7008 O O . MET A 1 869 ? 17.199 -2.217 -10.508 1.00 95.00 869 MET A O 1
ATOM 7012 N N . THR A 1 870 ? 18.645 -1.544 -12.066 1.00 94.44 870 THR A N 1
ATOM 7013 C CA . THR A 1 870 ? 19.585 -0.934 -11.105 1.00 94.44 870 THR A CA 1
ATOM 7014 C C . THR A 1 870 ? 19.657 0.581 -11.290 1.00 94.44 870 THR A C 1
ATOM 7016 O O . THR A 1 870 ? 19.594 1.042 -12.427 1.00 94.44 870 THR A O 1
ATOM 7019 N N . PRO A 1 871 ? 19.807 1.405 -10.237 1.00 94.38 871 PRO A N 1
ATOM 7020 C CA . PRO A 1 871 ? 20.031 2.840 -10.411 1.00 94.38 871 PRO A CA 1
ATOM 7021 C C . PRO A 1 871 ? 21.226 3.125 -11.324 1.00 94.38 871 PRO A C 1
ATOM 7023 O O . PRO A 1 871 ? 22.312 2.574 -11.128 1.00 94.38 871 PRO A O 1
ATOM 7026 N N . TRP A 1 872 ? 21.045 3.988 -12.328 1.00 92.69 872 TRP A N 1
ATOM 7027 C CA . TRP A 1 872 ? 22.170 4.429 -13.148 1.00 92.69 872 TRP A CA 1
ATOM 7028 C C . TRP A 1 872 ? 23.126 5.292 -12.311 1.00 92.69 872 TRP A C 1
ATOM 7030 O O . TRP A 1 872 ? 22.690 6.034 -11.430 1.00 92.69 872 TRP A O 1
ATOM 7040 N N . LYS A 1 873 ? 24.433 5.180 -12.572 1.00 89.25 873 LYS A N 1
ATOM 7041 C CA . LYS A 1 873 ? 25.492 5.917 -11.875 1.00 89.25 873 LYS A CA 1
ATOM 7042 C C . LYS A 1 873 ? 26.246 6.869 -12.800 1.00 89.25 873 LYS A C 1
ATOM 7044 O O . LYS A 1 873 ? 26.606 6.499 -13.919 1.00 89.25 873 LYS A O 1
ATOM 7049 N N . ILE A 1 874 ? 26.579 8.046 -12.273 1.00 84.69 874 ILE A N 1
ATOM 7050 C CA . ILE A 1 874 ? 27.509 9.022 -12.856 1.00 84.69 874 ILE A CA 1
ATOM 7051 C C . ILE A 1 874 ? 28.507 9.408 -11.762 1.00 84.69 874 ILE A C 1
ATOM 7053 O O . ILE A 1 874 ? 28.107 9.953 -10.737 1.00 84.69 874 ILE A O 1
ATOM 7057 N N . SER A 1 875 ? 29.799 9.135 -11.969 1.00 79.88 875 SER A N 1
ATOM 7058 C CA . SER A 1 875 ? 30.864 9.440 -10.992 1.00 79.88 875 SER A CA 1
ATOM 7059 C C . SER A 1 875 ? 30.514 8.961 -9.571 1.00 79.88 875 SER A C 1
ATOM 7061 O O . SER A 1 875 ? 30.488 9.741 -8.622 1.00 79.88 875 SER A O 1
ATOM 7063 N N . GLU A 1 876 ? 30.154 7.676 -9.464 1.00 73.88 876 GLU A N 1
ATOM 7064 C CA . GLU A 1 876 ? 29.592 6.976 -8.292 1.00 73.88 876 GLU A CA 1
ATOM 7065 C C . GLU A 1 876 ? 28.249 7.472 -7.719 1.00 73.88 876 GLU A C 1
ATOM 7067 O O . GLU A 1 876 ? 27.575 6.694 -7.040 1.00 73.88 876 GLU A O 1
ATOM 7072 N N . ARG A 1 877 ? 27.784 8.684 -8.047 1.00 82.12 877 ARG A N 1
ATOM 7073 C CA . ARG A 1 877 ? 26.456 9.175 -7.638 1.00 82.12 877 ARG A CA 1
ATOM 7074 C C . ARG A 1 877 ? 25.345 8.458 -8.399 1.00 82.12 877 ARG A C 1
ATOM 7076 O O . ARG A 1 877 ? 25.457 8.247 -9.605 1.00 82.12 877 ARG A O 1
ATOM 7083 N N . MET A 1 878 ? 24.264 8.112 -7.703 1.00 89.69 878 MET A N 1
ATOM 7084 C CA . MET A 1 878 ? 23.098 7.455 -8.300 1.00 89.69 878 MET A CA 1
ATOM 7085 C C . MET A 1 878 ? 22.111 8.482 -8.863 1.00 89.69 878 MET A C 1
ATOM 7087 O O . MET A 1 878 ? 21.834 9.497 -8.231 1.00 89.69 878 MET A O 1
ATOM 7091 N N . CYS A 1 879 ? 21.545 8.206 -10.035 1.00 91.69 879 CYS A N 1
ATOM 7092 C CA . CYS A 1 879 ? 20.599 9.079 -10.729 1.00 91.69 879 CYS A CA 1
ATOM 7093 C C . CYS A 1 879 ? 19.159 8.893 -10.218 1.00 91.69 879 CYS A C 1
ATOM 7095 O O . CYS A 1 879 ? 18.258 8.553 -10.987 1.00 91.69 879 CYS A O 1
ATOM 7097 N N . ILE A 1 880 ? 18.953 9.087 -8.913 1.00 93.06 880 ILE A N 1
ATOM 7098 C CA . ILE A 1 880 ? 17.655 8.949 -8.243 1.00 93.06 880 ILE A CA 1
ATOM 7099 C C . ILE A 1 880 ? 17.283 10.283 -7.591 1.00 93.06 880 ILE A C 1
ATOM 7101 O O . ILE A 1 880 ? 18.016 10.787 -6.741 1.00 93.06 880 ILE A O 1
ATOM 7105 N N . TYR A 1 881 ? 16.141 10.847 -7.975 1.00 92.06 881 TYR A N 1
ATOM 7106 C CA . TYR A 1 881 ? 15.689 12.178 -7.572 1.00 92.06 881 TYR A CA 1
ATOM 7107 C C . TYR A 1 881 ? 14.209 12.147 -7.177 1.00 92.06 881 TYR A C 1
ATOM 7109 O O . TYR A 1 881 ? 13.437 11.298 -7.629 1.00 92.06 881 TYR A O 1
ATOM 7117 N N . HIS A 1 882 ? 13.780 13.130 -6.389 1.00 89.38 882 HIS A N 1
ATOM 7118 C CA . HIS A 1 882 ? 12.449 13.158 -5.781 1.00 89.38 882 HIS A CA 1
ATOM 7119 C C . HIS A 1 882 ? 11.287 13.097 -6.799 1.00 89.38 882 HIS A C 1
ATOM 7121 O O . HIS A 1 882 ? 10.223 12.574 -6.487 1.00 89.38 882 HIS A O 1
ATOM 7127 N N . LYS A 1 883 ? 11.483 13.599 -8.030 1.00 90.81 883 LYS A N 1
ATOM 7128 C CA . LYS A 1 883 ? 10.477 13.554 -9.118 1.00 90.81 883 LYS A CA 1
ATOM 7129 C C . LYS A 1 883 ? 10.886 12.724 -10.339 1.00 90.81 883 LYS A C 1
ATOM 7131 O O . LYS A 1 883 ? 10.086 12.588 -11.260 1.00 90.81 883 LYS A O 1
ATOM 7136 N N . VAL A 1 884 ? 12.124 12.226 -10.387 1.00 93.69 884 VAL A N 1
ATOM 7137 C CA . VAL A 1 884 ? 12.704 11.547 -11.558 1.00 93.69 884 VAL A CA 1
ATOM 7138 C C . VAL A 1 884 ? 13.677 10.471 -11.096 1.00 93.69 884 VAL A C 1
ATOM 7140 O O . VAL A 1 884 ? 14.571 10.751 -10.308 1.00 93.69 884 VAL A O 1
ATOM 7143 N N . THR A 1 885 ? 13.585 9.262 -11.632 1.00 95.50 885 THR A N 1
ATOM 7144 C CA . THR A 1 885 ? 14.573 8.201 -11.414 1.00 95.50 885 THR A CA 1
ATOM 7145 C C . THR A 1 885 ? 15.073 7.686 -12.753 1.00 95.50 885 THR A C 1
ATOM 7147 O O . THR A 1 885 ? 14.269 7.373 -13.627 1.00 95.50 885 THR A O 1
ATOM 7150 N N . VAL A 1 886 ? 16.392 7.568 -12.921 1.00 95.25 886 VAL A N 1
ATOM 7151 C CA . VAL A 1 886 ? 17.002 6.953 -14.105 1.00 95.25 886 VAL A CA 1
ATOM 7152 C C . VAL A 1 886 ? 17.620 5.614 -13.717 1.00 95.25 886 VAL A C 1
ATOM 7154 O O . VAL A 1 886 ? 18.661 5.543 -13.061 1.00 95.25 886 VAL A O 1
ATOM 7157 N N . LEU A 1 887 ? 16.960 4.539 -14.132 1.00 96.00 887 LEU A N 1
ATOM 7158 C CA . LEU A 1 887 ? 17.399 3.163 -13.933 1.00 96.00 887 LEU A CA 1
ATOM 7159 C C . LEU A 1 887 ? 18.154 2.658 -15.172 1.00 96.00 887 LEU A C 1
ATOM 7161 O O . LEU A 1 887 ? 17.954 3.145 -16.281 1.00 96.00 887 LEU A O 1
ATOM 7165 N N . SER A 1 888 ? 19.017 1.667 -14.993 1.00 93.50 888 SER A N 1
ATOM 7166 C CA . SER A 1 888 ? 19.682 0.903 -16.047 1.00 93.50 888 SER A CA 1
ATOM 7167 C C . SER A 1 888 ? 18.989 -0.450 -16.186 1.00 93.50 888 SER A C 1
ATOM 7169 O O . SER A 1 888 ? 18.759 -1.143 -15.192 1.00 93.50 888 SER A O 1
ATOM 7171 N N . TYR A 1 889 ? 18.672 -0.836 -17.419 1.00 92.06 889 TYR A N 1
ATOM 7172 C CA . TYR A 1 889 ? 18.077 -2.123 -17.751 1.00 92.06 889 TYR A CA 1
ATOM 7173 C C . TYR A 1 889 ? 18.690 -2.633 -19.058 1.00 92.06 889 TYR A C 1
ATOM 7175 O O . TYR A 1 889 ? 18.416 -2.110 -20.138 1.00 92.06 889 TYR A O 1
ATOM 7183 N N . LYS A 1 890 ? 19.548 -3.657 -18.950 1.00 86.44 890 LYS A N 1
ATOM 7184 C CA . LYS A 1 890 ? 20.430 -4.115 -20.042 1.00 86.44 890 LYS A CA 1
ATOM 7185 C C . LYS A 1 890 ? 21.306 -2.943 -20.534 1.00 86.44 890 LYS A C 1
ATOM 7187 O O . LYS A 1 890 ? 21.869 -2.228 -19.711 1.00 86.44 890 LYS A O 1
ATOM 7192 N N . ASP A 1 891 ? 21.419 -2.737 -21.844 1.00 84.69 891 ASP A N 1
ATOM 7193 C CA . ASP A 1 891 ? 22.184 -1.646 -22.467 1.00 84.69 891 ASP A CA 1
ATOM 7194 C C . ASP A 1 891 ? 21.444 -0.289 -22.515 1.00 84.69 891 ASP A C 1
ATOM 7196 O O . ASP A 1 891 ? 21.989 0.690 -23.042 1.00 84.69 891 ASP A O 1
ATOM 7200 N N . HIS A 1 892 ? 20.229 -0.216 -21.959 1.00 91.06 892 HIS A N 1
ATOM 7201 C CA . HIS A 1 892 ? 19.330 0.939 -22.023 1.00 91.06 892 HIS A CA 1
ATOM 7202 C C . HIS A 1 892 ? 19.118 1.574 -20.649 1.00 91.06 892 HIS A C 1
ATOM 7204 O O . HIS A 1 892 ? 19.207 0.918 -19.611 1.00 91.06 892 HIS A O 1
ATOM 7210 N N . ARG A 1 893 ? 18.804 2.872 -20.637 1.00 93.69 893 ARG A N 1
ATOM 7211 C CA . ARG A 1 893 ? 18.401 3.601 -19.431 1.00 93.69 893 ARG A CA 1
ATOM 7212 C C . ARG A 1 893 ? 16.915 3.924 -19.489 1.00 93.69 893 ARG A C 1
ATOM 7214 O O . ARG A 1 893 ? 16.430 4.417 -20.506 1.00 93.69 893 ARG A O 1
ATOM 7221 N N . VAL A 1 894 ? 16.217 3.672 -18.391 1.00 95.81 894 VAL A N 1
ATOM 7222 C CA . VAL A 1 894 ? 14.791 3.936 -18.194 1.00 95.81 894 VAL A CA 1
ATOM 7223 C C . VAL A 1 894 ? 14.672 5.144 -17.269 1.00 95.81 894 VAL A C 1
ATOM 7225 O O . VAL A 1 894 ? 14.918 5.028 -16.071 1.00 95.81 894 VAL A O 1
ATOM 7228 N N . LEU A 1 895 ? 14.332 6.312 -17.816 1.00 96.06 895 LEU A N 1
ATOM 7229 C CA . LEU A 1 895 ? 13.865 7.438 -17.009 1.00 96.06 895 LEU A CA 1
ATOM 7230 C C . LEU A 1 895 ? 12.390 7.200 -16.681 1.00 96.06 895 LEU A C 1
ATOM 7232 O O . LEU A 1 895 ? 11.603 6.961 -17.595 1.00 96.06 895 LEU A O 1
ATOM 7236 N N . ILE A 1 896 ? 12.038 7.285 -15.401 1.00 96.31 896 ILE A N 1
ATOM 7237 C CA . ILE A 1 896 ? 10.668 7.288 -14.875 1.00 96.31 896 ILE A CA 1
ATOM 7238 C C . ILE A 1 896 ? 10.498 8.595 -14.097 1.00 96.31 896 ILE A C 1
ATOM 7240 O O . ILE A 1 896 ? 11.324 8.894 -13.236 1.00 96.31 896 ILE A O 1
ATOM 7244 N N . ALA A 1 897 ? 9.458 9.375 -14.375 1.00 93.94 897 ALA A N 1
ATOM 7245 C CA . ALA A 1 897 ? 9.209 10.659 -13.720 1.00 93.94 897 ALA A CA 1
ATOM 7246 C C . ALA A 1 897 ? 7.740 10.846 -13.327 1.00 93.94 897 ALA A C 1
ATOM 7248 O O . ALA A 1 897 ? 6.858 10.216 -13.905 1.00 93.94 897 ALA A O 1
ATOM 7249 N N . ILE A 1 898 ? 7.484 11.746 -12.375 1.00 92.00 898 ILE A N 1
ATOM 7250 C CA . ILE A 1 898 ? 6.145 12.221 -12.005 1.00 92.00 898 ILE A CA 1
ATOM 7251 C C . ILE A 1 898 ? 6.023 13.727 -12.279 1.00 92.00 898 ILE A C 1
ATOM 7253 O O . ILE A 1 898 ? 6.844 14.529 -11.826 1.00 92.00 898 ILE A O 1
ATOM 7257 N N . CYS A 1 899 ? 4.987 14.107 -13.028 1.00 87.94 899 CYS A N 1
ATOM 7258 C CA . CYS A 1 899 ? 4.758 15.464 -13.526 1.00 87.94 899 CYS A CA 1
ATOM 7259 C C . CYS A 1 899 ? 3.454 16.064 -12.976 1.00 87.94 899 CYS A C 1
ATOM 7261 O O . CYS A 1 899 ? 2.458 15.359 -12.824 1.00 87.94 899 CYS A O 1
ATOM 7263 N N . ASP A 1 900 ? 3.472 17.376 -12.719 1.00 84.00 900 ASP A N 1
ATOM 7264 C CA . ASP A 1 900 ? 2.333 18.199 -12.277 1.00 84.00 900 ASP A CA 1
ATOM 7265 C C . ASP A 1 900 ? 1.934 19.127 -13.443 1.00 84.00 900 ASP A C 1
ATOM 7267 O O . ASP A 1 900 ? 2.446 20.237 -13.598 1.00 84.00 900 ASP A O 1
ATOM 7271 N N . ASN A 1 901 ? 1.089 18.617 -14.340 1.00 80.56 901 ASN A N 1
ATOM 7272 C CA . ASN A 1 901 ? 0.703 19.208 -15.624 1.00 80.56 901 ASN A CA 1
ATOM 7273 C C . ASN A 1 901 ? -0.365 20.310 -15.467 1.00 80.56 901 ASN A C 1
ATOM 7275 O O . ASN A 1 901 ? -1.397 20.292 -16.135 1.00 80.56 901 ASN A O 1
ATOM 7279 N N . LYS A 1 902 ? -0.121 21.302 -14.604 1.00 69.56 902 LYS A N 1
ATOM 7280 C CA . LYS A 1 902 ? -1.058 22.409 -14.301 1.00 69.56 902 LYS A CA 1
ATOM 7281 C C . LYS A 1 902 ? -1.316 23.395 -15.458 1.00 69.56 902 LYS A C 1
ATOM 7283 O O . LYS A 1 902 ? -2.031 24.384 -15.292 1.00 69.56 902 LYS A O 1
ATOM 7288 N N . GLU A 1 903 ? -0.762 23.142 -16.640 1.00 70.06 903 GLU A N 1
ATOM 7289 C CA . GLU A 1 903 ? -0.956 23.967 -17.830 1.00 70.06 903 GLU A CA 1
ATOM 7290 C C . GLU A 1 903 ? -2.356 23.797 -18.452 1.00 70.06 903 GLU A C 1
ATOM 7292 O O . GLU A 1 903 ? -2.979 22.735 -18.398 1.00 70.06 903 GLU A O 1
ATOM 7297 N N . ARG A 1 904 ? -2.847 24.846 -19.131 1.00 64.25 904 ARG A N 1
ATOM 7298 C CA . ARG A 1 904 ? -4.177 24.858 -19.775 1.00 64.25 904 ARG A CA 1
ATOM 7299 C C . ARG A 1 904 ? -4.496 23.640 -20.670 1.00 64.25 904 ARG A C 1
ATOM 7301 O O . ARG A 1 904 ? -5.626 23.168 -20.551 1.00 64.25 904 ARG A O 1
ATOM 7308 N N . PRO A 1 905 ? -3.596 23.116 -21.533 1.00 66.75 905 PRO A N 1
ATOM 7309 C CA . PRO A 1 905 ? -3.917 21.975 -22.396 1.00 66.75 905 PRO A CA 1
ATOM 7310 C C . PRO A 1 905 ? -3.972 20.614 -21.676 1.00 66.75 905 PRO A C 1
ATOM 7312 O O . PRO A 1 905 ? -4.246 19.615 -22.336 1.00 66.75 905 PRO A O 1
ATOM 7315 N N . HIS A 1 906 ? -3.735 20.557 -20.357 1.00 69.38 906 HIS A N 1
ATOM 7316 C CA . HIS A 1 906 ? -3.692 19.315 -19.570 1.00 69.38 906 HIS A CA 1
ATOM 7317 C C . HIS A 1 906 ? -4.678 19.265 -18.394 1.00 69.38 906 HIS A C 1
ATOM 7319 O O . HIS A 1 906 ? -4.590 18.382 -17.548 1.00 69.38 906 HIS A O 1
ATOM 7325 N N . ARG A 1 907 ? -5.676 20.158 -18.374 1.00 70.25 907 ARG A N 1
ATOM 7326 C CA . ARG A 1 907 ? -6.669 20.283 -17.288 1.00 70.25 907 ARG A CA 1
ATOM 7327 C C . ARG A 1 907 ? -7.383 18.988 -16.883 1.00 70.25 907 ARG A C 1
ATOM 7329 O O . ARG A 1 907 ? -7.652 18.830 -15.698 1.00 70.25 907 ARG A O 1
ATOM 7336 N N . ASN A 1 908 ? -7.679 18.095 -17.828 1.00 74.12 908 ASN A N 1
ATOM 7337 C CA . ASN A 1 908 ? -8.354 16.823 -17.543 1.00 74.12 908 ASN A CA 1
ATOM 7338 C C . ASN A 1 908 ? -7.431 15.865 -16.768 1.00 74.12 908 ASN A C 1
ATOM 7340 O O . ASN A 1 908 ? -7.868 15.194 -15.841 1.00 74.12 908 ASN A O 1
ATOM 7344 N N . PHE A 1 909 ? -6.136 15.857 -17.102 1.00 81.75 909 PHE A N 1
ATOM 7345 C CA . PHE A 1 909 ? -5.132 14.958 -16.529 1.00 81.75 909 PHE A CA 1
ATOM 7346 C C . PHE A 1 909 ? -3.941 15.758 -15.975 1.00 81.75 909 PHE A C 1
ATOM 7348 O O . PHE A 1 909 ? -2.849 15.757 -16.559 1.00 81.75 909 PHE A O 1
ATOM 7355 N N . PRO A 1 910 ? -4.141 16.482 -14.854 1.00 81.62 910 PRO A N 1
ATOM 7356 C CA . PRO A 1 910 ? -3.133 17.364 -14.281 1.00 81.62 910 PRO A CA 1
ATOM 7357 C C . PRO A 1 910 ? -1.950 16.610 -13.664 1.00 81.62 910 PRO A C 1
ATOM 7359 O O . PRO A 1 910 ? -0.992 17.257 -13.261 1.00 81.62 910 PRO A O 1
ATOM 7362 N N . TYR A 1 911 ? -1.956 15.275 -13.614 1.00 86.75 911 TYR A N 1
ATOM 7363 C CA . TYR A 1 911 ? -0.780 14.494 -13.234 1.00 86.75 911 TYR A CA 1
ATOM 7364 C C . TYR A 1 911 ? -0.454 13.441 -14.295 1.00 86.75 911 TYR A C 1
ATOM 7366 O O . TYR A 1 911 ? -1.344 12.878 -14.935 1.00 86.75 911 TYR A O 1
ATOM 7374 N N . SER A 1 912 ? 0.834 13.153 -14.473 1.00 90.25 912 SER A N 1
ATOM 7375 C CA . SER A 1 912 ? 1.278 12.031 -15.303 1.00 90.25 912 SER A CA 1
ATOM 7376 C C . SER A 1 912 ? 2.505 11.336 -14.736 1.00 90.25 912 SER A C 1
ATOM 7378 O O . SER A 1 912 ? 3.386 11.984 -14.167 1.00 90.25 912 SER A O 1
ATOM 7380 N N . ILE A 1 913 ? 2.586 10.022 -14.950 1.00 93.12 913 ILE A N 1
ATOM 7381 C CA . ILE A 1 913 ? 3.836 9.268 -14.815 1.00 93.12 913 ILE A CA 1
ATOM 7382 C C . ILE A 1 913 ? 4.419 9.112 -16.216 1.00 93.12 913 ILE A C 1
ATOM 7384 O O . ILE A 1 913 ? 3.777 8.551 -17.105 1.00 93.12 913 ILE A O 1
ATOM 7388 N N . GLU A 1 914 ? 5.619 9.648 -16.424 1.00 93.69 914 GLU A N 1
ATOM 7389 C CA . GLU A 1 914 ? 6.296 9.648 -17.719 1.00 93.69 914 GLU A CA 1
ATOM 7390 C C . GLU A 1 914 ? 7.454 8.665 -17.766 1.00 93.69 914 GLU A C 1
ATOM 7392 O O . GLU A 1 914 ? 8.206 8.526 -16.801 1.00 93.69 914 GLU A O 1
ATOM 7397 N N . ILE A 1 915 ? 7.631 8.030 -18.924 1.00 95.44 915 ILE A N 1
ATOM 7398 C CA . ILE A 1 915 ? 8.737 7.115 -19.189 1.00 95.44 915 ILE A CA 1
ATOM 7399 C C . ILE A 1 915 ? 9.473 7.545 -20.455 1.00 95.44 915 ILE A C 1
ATOM 7401 O O . ILE A 1 915 ? 8.868 7.722 -21.516 1.00 95.44 915 ILE A O 1
ATOM 7405 N N . GLN A 1 916 ? 10.796 7.678 -20.353 1.00 94.94 916 GLN A N 1
ATOM 7406 C CA . GLN A 1 916 ? 11.678 7.929 -21.490 1.00 94.94 916 GLN A CA 1
ATOM 7407 C C . GLN A 1 916 ? 12.857 6.960 -21.490 1.00 94.94 916 GLN A C 1
ATOM 7409 O O . GLN A 1 916 ? 13.653 6.910 -20.550 1.00 94.94 916 GLN A O 1
ATOM 7414 N N . ILE A 1 917 ? 13.009 6.220 -22.583 1.00 94.88 917 ILE A N 1
ATOM 7415 C CA . ILE A 1 917 ? 14.149 5.331 -22.780 1.00 94.88 917 ILE A CA 1
ATOM 7416 C C . ILE A 1 917 ? 15.272 6.123 -23.438 1.00 94.88 917 ILE A C 1
ATOM 7418 O O . ILE A 1 917 ? 15.037 6.887 -24.374 1.00 94.88 917 ILE A O 1
ATOM 7422 N N . ASN A 1 918 ? 16.496 5.968 -22.941 1.00 92.62 918 ASN A N 1
ATOM 7423 C CA . ASN A 1 918 ? 17.654 6.675 -23.469 1.00 92.62 918 ASN A CA 1
ATOM 7424 C C . ASN A 1 918 ? 18.918 5.805 -23.509 1.00 92.62 918 ASN A C 1
ATOM 7426 O O . ASN A 1 918 ? 19.089 4.868 -22.728 1.00 92.62 918 ASN A O 1
ATOM 7430 N N . VAL A 1 919 ? 19.802 6.121 -24.455 1.00 91.06 919 VAL A N 1
ATOM 7431 C CA . VAL A 1 919 ? 21.083 5.437 -24.695 1.00 91.06 919 VAL A CA 1
ATOM 7432 C C . VAL A 1 919 ? 22.151 6.456 -25.088 1.00 91.06 919 VAL A C 1
ATOM 7434 O O . VAL A 1 919 ? 21.851 7.473 -25.709 1.00 91.06 919 VAL A O 1
ATOM 7437 N N . THR A 1 920 ? 23.416 6.208 -24.750 1.00 85.88 920 THR A N 1
ATOM 7438 C CA . THR A 1 920 ? 24.514 7.116 -25.125 1.00 85.88 920 THR A CA 1
ATOM 7439 C C . THR A 1 920 ? 24.799 7.047 -26.630 1.00 85.88 920 THR A C 1
ATOM 7441 O O . THR A 1 920 ? 24.943 5.957 -27.187 1.00 85.88 920 THR A O 1
ATOM 7444 N N . LYS A 1 921 ? 24.914 8.209 -27.287 1.00 80.44 921 LYS A N 1
ATOM 7445 C CA . LYS A 1 921 ? 25.235 8.314 -28.722 1.00 80.44 921 LYS A CA 1
ATOM 7446 C C . LYS A 1 921 ? 26.552 7.584 -29.060 1.00 80.44 921 LYS A C 1
ATOM 7448 O O . LYS A 1 921 ? 27.491 7.673 -28.271 1.00 80.44 921 LYS A O 1
ATOM 7453 N N . PRO A 1 922 ? 26.651 6.881 -30.206 1.00 83.69 922 PRO A N 1
ATOM 7454 C CA . PRO A 1 922 ? 25.675 6.794 -31.297 1.00 83.69 922 PRO A CA 1
ATOM 7455 C C . PRO A 1 922 ? 24.678 5.619 -31.183 1.00 83.69 922 PRO A C 1
ATOM 7457 O O . PRO A 1 922 ? 24.029 5.306 -32.173 1.00 83.69 922 PRO A O 1
ATOM 7460 N N . ARG A 1 923 ? 24.552 4.943 -30.027 1.00 85.94 923 ARG A N 1
ATOM 7461 C CA . ARG A 1 923 ? 23.680 3.757 -29.886 1.00 85.94 923 ARG A CA 1
ATOM 7462 C C . ARG A 1 923 ? 22.220 4.058 -30.254 1.00 85.94 923 ARG A C 1
ATOM 7464 O O . ARG A 1 923 ? 21.720 5.153 -29.992 1.00 85.94 923 ARG A O 1
ATOM 7471 N N . GLU A 1 924 ? 21.532 3.058 -30.792 1.00 87.62 924 GLU A N 1
ATOM 7472 C CA . GLU A 1 924 ? 20.094 3.101 -31.077 1.00 87.62 924 GLU A CA 1
ATOM 7473 C C . GLU A 1 924 ? 19.261 2.475 -29.943 1.00 87.62 924 GLU A C 1
ATOM 7475 O O . GLU A 1 924 ? 19.790 1.852 -29.017 1.00 87.62 924 GLU A O 1
ATOM 7480 N N . ILE A 1 925 ? 17.944 2.684 -29.987 1.00 89.94 925 ILE A N 1
ATOM 7481 C CA . ILE A 1 925 ? 16.992 2.205 -28.976 1.00 89.94 925 ILE A CA 1
ATOM 7482 C C . ILE A 1 925 ? 16.294 0.949 -29.502 1.00 89.94 925 ILE A C 1
ATOM 7484 O O . ILE A 1 925 ? 15.762 0.955 -30.606 1.00 89.94 925 ILE A O 1
ATOM 7488 N N . ASP A 1 926 ? 16.289 -0.111 -28.694 1.00 89.88 926 ASP A N 1
ATOM 7489 C CA . ASP A 1 926 ? 15.670 -1.400 -29.009 1.00 89.88 926 ASP A CA 1
ATOM 7490 C C . ASP A 1 926 ? 14.149 -1.289 -28.822 1.00 89.88 926 ASP A C 1
ATOM 7492 O O . ASP A 1 926 ? 13.653 -1.327 -27.695 1.00 89.88 926 ASP A O 1
ATOM 7496 N N . THR A 1 927 ? 13.413 -1.133 -29.925 1.00 88.94 927 THR A N 1
ATOM 7497 C CA . THR A 1 927 ? 11.945 -0.989 -29.954 1.00 88.94 927 THR A CA 1
ATOM 7498 C C . THR A 1 927 ? 11.213 -2.170 -29.314 1.00 88.94 927 THR A C 1
ATOM 7500 O O . THR A 1 927 ? 10.146 -2.004 -28.721 1.00 88.94 927 THR A O 1
ATOM 7503 N N . ARG A 1 928 ? 11.805 -3.369 -29.348 1.00 88.06 928 ARG A N 1
ATOM 7504 C CA . ARG A 1 928 ? 11.242 -4.584 -28.740 1.00 88.06 928 ARG A CA 1
ATOM 7505 C C . ARG A 1 928 ? 11.407 -4.554 -27.229 1.00 88.06 928 ARG A C 1
ATOM 7507 O O . ARG A 1 928 ? 10.477 -4.900 -26.499 1.00 88.06 928 ARG A O 1
ATOM 7514 N N . LEU A 1 929 ? 12.562 -4.088 -26.749 1.00 89.62 929 LEU A N 1
ATOM 7515 C CA . LEU A 1 929 ? 12.793 -3.846 -25.327 1.00 89.62 929 LEU A CA 1
ATOM 7516 C C . LEU A 1 929 ? 11.842 -2.778 -24.784 1.00 89.62 929 LEU A C 1
ATOM 7518 O O . LEU A 1 929 ? 11.243 -2.983 -23.732 1.00 89.62 929 LEU A O 1
ATOM 7522 N N . THR A 1 930 ? 11.683 -1.658 -25.489 1.00 90.38 930 THR A N 1
ATOM 7523 C CA . THR A 1 930 ? 10.831 -0.551 -25.036 1.00 90.38 930 THR A CA 1
ATOM 7524 C C . THR A 1 930 ? 9.344 -0.897 -25.104 1.00 90.38 930 THR A C 1
ATOM 7526 O O . THR A 1 930 ? 8.605 -0.566 -24.178 1.00 90.38 930 THR A O 1
ATOM 7529 N N . SER A 1 931 ? 8.906 -1.659 -26.114 1.00 88.12 931 SER A N 1
ATOM 7530 C CA . SER A 1 931 ? 7.550 -2.218 -26.146 1.00 88.12 931 SER A CA 1
ATOM 7531 C C . SER A 1 931 ? 7.300 -3.203 -25.003 1.00 88.12 931 SER A C 1
ATOM 7533 O O . SER A 1 931 ? 6.220 -3.157 -24.416 1.00 88.12 931 SER A O 1
ATOM 7535 N N . LYS A 1 932 ? 8.271 -4.061 -24.640 1.00 89.69 932 LYS A N 1
ATOM 7536 C CA . LYS A 1 932 ? 8.131 -4.907 -23.444 1.00 89.69 932 LYS A CA 1
ATOM 7537 C C . LYS A 1 932 ? 8.080 -4.060 -22.165 1.00 89.69 932 LYS A C 1
ATOM 7539 O O . LYS A 1 932 ? 7.255 -4.335 -21.305 1.00 89.69 932 LYS A O 1
ATOM 7544 N N . LEU A 1 933 ? 8.883 -3.001 -22.055 1.00 90.81 933 LEU A N 1
ATOM 7545 C CA . LEU A 1 933 ? 8.836 -2.098 -20.900 1.00 90.81 933 LEU A CA 1
ATOM 7546 C C . LEU A 1 933 ? 7.493 -1.348 -20.771 1.00 90.81 933 LEU A C 1
ATOM 7548 O O . LEU A 1 933 ? 7.085 -1.094 -19.640 1.00 90.81 933 LEU A O 1
ATOM 7552 N N . LYS A 1 934 ? 6.775 -1.048 -21.872 1.00 89.88 934 LYS A N 1
ATOM 7553 C CA . LYS A 1 934 ? 5.378 -0.554 -21.804 1.00 89.88 934 LYS A CA 1
ATOM 7554 C C . LYS A 1 934 ? 4.459 -1.597 -21.156 1.00 89.88 934 LYS A C 1
ATOM 7556 O O . LYS A 1 934 ? 3.708 -1.226 -20.263 1.00 89.88 934 LYS A O 1
ATOM 7561 N N . GLU A 1 935 ? 4.540 -2.871 -21.557 1.00 88.94 935 GLU A N 1
ATOM 7562 C CA . GLU A 1 935 ? 3.756 -3.960 -20.941 1.00 88.94 935 GLU A CA 1
ATOM 7563 C C . GLU A 1 935 ? 4.122 -4.166 -19.460 1.00 88.94 935 GLU A C 1
ATOM 7565 O O . GLU A 1 935 ? 3.250 -4.045 -18.601 1.00 88.94 935 GLU A O 1
ATOM 7570 N N . ASP A 1 936 ? 5.403 -4.402 -19.152 1.00 89.69 936 ASP A N 1
ATOM 7571 C CA . ASP A 1 936 ? 5.882 -4.701 -17.793 1.00 89.69 936 ASP A CA 1
ATOM 7572 C C . ASP A 1 936 ? 5.525 -3.581 -16.799 1.00 89.69 936 ASP A C 1
ATOM 7574 O O . ASP A 1 936 ? 5.126 -3.850 -15.667 1.00 89.69 936 ASP A O 1
ATOM 7578 N N . ILE A 1 937 ? 5.666 -2.310 -17.196 1.00 90.50 937 ILE A N 1
ATOM 7579 C CA . ILE A 1 937 ? 5.405 -1.175 -16.298 1.00 90.50 937 ILE A CA 1
ATOM 7580 C C . ILE A 1 937 ? 3.907 -0.858 -16.202 1.00 90.50 937 ILE A C 1
ATOM 7582 O O . ILE A 1 937 ? 3.455 -0.477 -15.124 1.00 90.50 937 ILE A O 1
ATOM 7586 N N . PHE A 1 938 ? 3.116 -1.078 -17.258 1.00 86.81 938 PHE A N 1
ATOM 7587 C CA . PHE A 1 938 ? 1.653 -0.975 -17.182 1.00 86.81 938 PHE A CA 1
ATOM 7588 C C . PHE A 1 938 ? 1.054 -2.039 -16.247 1.00 86.81 938 PHE A C 1
ATOM 7590 O O . PHE A 1 938 ? 0.208 -1.714 -15.413 1.00 86.81 938 PHE A O 1
ATOM 7597 N N . GLU A 1 939 ? 1.545 -3.283 -16.304 1.00 85.62 939 GLU A N 1
ATOM 7598 C CA . GLU A 1 939 ? 1.158 -4.353 -15.373 1.00 85.62 939 GLU A CA 1
ATOM 7599 C C . GLU A 1 939 ? 1.478 -3.961 -13.920 1.00 85.62 939 GLU A C 1
ATOM 7601 O O . GLU A 1 939 ? 0.625 -4.053 -13.037 1.00 85.62 939 GLU A O 1
ATOM 7606 N N . ARG A 1 940 ? 2.695 -3.460 -13.658 1.00 87.06 940 ARG A N 1
ATOM 7607 C CA . ARG A 1 940 ? 3.096 -3.039 -12.305 1.00 87.06 940 ARG A CA 1
ATOM 7608 C C . ARG A 1 940 ? 2.331 -1.810 -11.819 1.00 87.06 940 ARG A C 1
ATOM 7610 O O . ARG A 1 940 ? 1.943 -1.798 -10.656 1.00 87.06 940 ARG A O 1
ATOM 7617 N N . LEU A 1 941 ? 2.072 -0.815 -12.670 1.00 85.44 941 LEU A N 1
ATOM 7618 C CA . LEU A 1 941 ? 1.218 0.323 -12.314 1.00 85.44 941 LEU A CA 1
ATOM 7619 C C . LEU A 1 941 ? -0.190 -0.139 -11.944 1.00 85.44 941 LEU A C 1
ATOM 7621 O O . LEU A 1 941 ? -0.679 0.263 -10.892 1.00 85.44 941 LEU A O 1
ATOM 7625 N N . SER A 1 942 ? -0.784 -1.036 -12.736 1.00 80.31 942 SER A N 1
ATOM 7626 C CA . SER A 1 942 ? -2.102 -1.620 -12.460 1.00 80.31 942 SER A CA 1
ATOM 7627 C C . SER A 1 942 ? -2.134 -2.307 -11.089 1.00 80.31 942 SER A C 1
ATOM 7629 O O . SER A 1 942 ? -2.965 -1.975 -10.254 1.00 80.31 942 SER A O 1
ATOM 7631 N N . VAL A 1 943 ? -1.170 -3.178 -10.776 1.00 79.50 943 VAL A N 1
ATOM 7632 C CA . VAL A 1 943 ? -1.114 -3.863 -9.465 1.00 79.50 943 VAL A CA 1
ATOM 7633 C C . VAL A 1 943 ? -0.906 -2.894 -8.288 1.00 79.50 943 VAL A C 1
ATOM 7635 O O . VAL A 1 943 ? -1.388 -3.140 -7.185 1.00 79.50 943 VAL A O 1
ATOM 7638 N N . LEU A 1 944 ? -0.205 -1.772 -8.486 1.00 80.31 944 LEU A N 1
ATOM 7639 C CA . LEU A 1 944 ? 0.030 -0.773 -7.431 1.00 80.31 944 LEU A CA 1
ATOM 7640 C C . LEU A 1 944 ? -1.200 0.083 -7.087 1.00 80.31 944 LEU A C 1
ATOM 7642 O O . LEU A 1 944 ? -1.183 0.771 -6.062 1.00 80.31 944 LEU A O 1
ATOM 7646 N N . THR A 1 945 ? -2.223 0.046 -7.940 1.00 72.50 945 THR A N 1
ATOM 7647 C CA . THR A 1 945 ? -3.377 0.963 -7.975 1.00 72.50 945 THR A CA 1
ATOM 7648 C C . THR A 1 945 ? -4.724 0.237 -7.976 1.00 72.50 945 THR A C 1
ATOM 7650 O O . THR A 1 945 ? -5.744 0.848 -7.679 1.00 72.50 945 THR A O 1
ATOM 7653 N N . GLN A 1 946 ? -4.726 -1.077 -8.214 1.00 61.94 946 GLN A N 1
ATOM 7654 C CA . GLN A 1 946 ? -5.827 -2.008 -7.957 1.00 61.94 946 GLN A CA 1
ATOM 7655 C C . GLN A 1 946 ? -6.064 -2.189 -6.444 1.00 61.94 946 GLN A C 1
ATOM 7657 O O . GLN A 1 946 ? -6.053 -3.305 -5.924 1.00 61.94 946 GLN A O 1
ATOM 7662 N N . GLY A 1 947 ? -6.323 -1.091 -5.728 1.00 52.34 947 GLY A N 1
ATOM 7663 C CA . GLY A 1 947 ? -6.939 -1.097 -4.401 1.00 52.34 947 GLY A CA 1
ATOM 7664 C C . GLY A 1 947 ? -8.412 -1.482 -4.500 1.00 52.34 947 GLY A C 1
ATOM 7665 O O . GLY A 1 947 ? -9.281 -0.684 -4.181 1.00 52.34 947 GLY A O 1
ATOM 7666 N N . ILE A 1 948 ? -8.645 -2.717 -4.960 1.00 43.22 948 ILE A N 1
ATOM 7667 C CA . ILE A 1 948 ? -9.933 -3.387 -5.154 1.00 43.22 948 ILE A CA 1
ATOM 7668 C C . ILE A 1 948 ? -10.780 -2.800 -6.306 1.00 43.22 948 ILE A C 1
ATOM 7670 O O . ILE A 1 948 ? -11.418 -1.759 -6.213 1.00 43.22 948 ILE A O 1
ATOM 7674 N N . LEU A 1 949 ? -10.836 -3.579 -7.395 1.00 44.94 949 LEU A N 1
ATOM 7675 C CA . LEU A 1 949 ? -11.962 -3.652 -8.341 1.00 44.94 949 LEU A CA 1
ATOM 7676 C C . LEU A 1 949 ? -12.368 -2.371 -9.091 1.00 44.94 949 LEU A C 1
ATOM 7678 O O . LEU A 1 949 ? -13.542 -2.017 -9.145 1.00 44.94 949 LEU A O 1
ATOM 7682 N N . SER A 1 950 ? -11.436 -1.767 -9.829 1.00 38.09 950 SER A N 1
ATOM 7683 C CA . SER A 1 950 ? -11.827 -1.174 -11.117 1.00 38.09 950 SER A CA 1
ATOM 7684 C C . SER A 1 950 ? -10.745 -1.346 -12.182 1.00 38.09 950 SER A C 1
ATOM 7686 O O . SER A 1 950 ? -9.569 -1.056 -11.970 1.00 38.09 950 SER A O 1
ATOM 7688 N N . SER A 1 951 ? -11.159 -1.824 -13.355 1.00 38.06 951 SER A N 1
ATOM 7689 C CA . SER A 1 951 ? -10.368 -1.848 -14.596 1.00 38.06 951 SER A CA 1
ATOM 7690 C C . SER A 1 951 ? -10.341 -0.487 -15.307 1.00 38.06 951 SER A C 1
ATOM 7692 O O . SER A 1 951 ? -9.657 -0.324 -16.311 1.00 38.06 951 SER A O 1
ATOM 7694 N N . GLU A 1 952 ? -11.091 0.487 -14.791 1.00 45.81 952 GLU A N 1
ATOM 7695 C CA . GLU A 1 952 ? -11.393 1.775 -15.430 1.00 45.81 952 GLU A CA 1
ATOM 7696 C C . GLU A 1 952 ? -10.367 2.876 -15.122 1.00 45.81 952 GLU A C 1
ATOM 7698 O O . GLU A 1 952 ? -10.355 3.909 -15.782 1.00 45.81 952 GLU A O 1
ATOM 7703 N N . PHE A 1 953 ? -9.499 2.676 -14.127 1.00 49.00 953 PHE A N 1
ATOM 7704 C CA . PHE A 1 953 ? -8.623 3.729 -13.599 1.00 49.00 953 PHE A CA 1
ATOM 7705 C C . PHE A 1 953 ? -7.590 4.249 -14.628 1.00 49.00 953 PHE A C 1
ATOM 7707 O O . PHE A 1 953 ? -7.151 5.392 -14.514 1.00 49.00 953 PHE A O 1
ATOM 7714 N N . TYR A 1 954 ? -7.216 3.442 -15.640 1.00 54.62 954 TYR A N 1
ATOM 7715 C CA . TYR A 1 954 ? -6.177 3.771 -16.638 1.00 54.62 954 TYR A CA 1
ATOM 7716 C C . TYR A 1 954 ? -6.535 3.371 -18.078 1.00 54.62 954 TYR A C 1
ATOM 7718 O O . TYR A 1 954 ? -5.880 2.517 -18.677 1.00 54.62 954 TYR A O 1
ATOM 7726 N N . SER A 1 955 ? -7.524 4.034 -18.677 1.00 50.47 955 SER A N 1
ATOM 7727 C CA . SER A 1 955 ? -7.717 4.017 -20.138 1.00 50.47 955 SER A CA 1
ATOM 7728 C C . SER A 1 955 ? -6.702 4.907 -20.878 1.00 50.47 955 SER A C 1
ATOM 7730 O O . SER A 1 955 ? -6.184 4.537 -21.933 1.00 50.47 955 SER A O 1
ATOM 7732 N N . TYR A 1 956 ? -6.373 6.077 -20.320 1.00 72.19 956 TYR A N 1
ATOM 7733 C CA . TYR A 1 956 ? -5.676 7.142 -21.049 1.00 72.19 956 TYR A CA 1
ATOM 7734 C C . TYR A 1 956 ? -4.143 7.019 -21.020 1.00 72.19 956 TYR A C 1
ATOM 7736 O O . TYR A 1 956 ? -3.437 7.633 -20.214 1.00 72.19 956 TYR A O 1
ATOM 7744 N N . VAL A 1 957 ? -3.607 6.264 -21.979 1.00 86.38 957 VAL A N 1
ATOM 7745 C CA . VAL A 1 957 ? -2.206 6.388 -22.408 1.00 86.38 957 VAL A CA 1
ATOM 7746 C C . VAL A 1 957 ? -2.068 7.587 -23.352 1.00 86.38 957 VAL A C 1
ATOM 7748 O O . VAL A 1 957 ? -2.905 7.805 -24.228 1.00 86.38 957 VAL A O 1
ATOM 7751 N N . GLY A 1 958 ? -0.989 8.355 -23.210 1.00 90.12 958 GLY A N 1
ATOM 7752 C CA . GLY A 1 958 ? -0.633 9.442 -24.119 1.00 90.12 958 GLY A CA 1
ATOM 7753 C C . GLY A 1 958 ? 0.867 9.536 -24.390 1.00 90.12 958 GLY A C 1
ATOM 7754 O O . GLY A 1 958 ? 1.673 8.779 -23.845 1.00 90.12 958 GLY A O 1
ATOM 7755 N N . TYR A 1 959 ? 1.245 10.486 -25.240 1.00 91.50 959 TYR A N 1
ATOM 7756 C CA . TYR A 1 959 ? 2.626 10.723 -25.650 1.00 91.50 959 TYR A CA 1
ATOM 7757 C C . TYR A 1 959 ? 2.924 12.216 -25.810 1.00 91.50 959 TYR A C 1
ATOM 7759 O O . TYR A 1 959 ? 2.159 12.945 -26.442 1.00 91.50 959 TYR A O 1
ATOM 7767 N N . ARG A 1 960 ? 4.073 12.675 -25.302 1.00 89.94 960 ARG A N 1
ATOM 7768 C CA . ARG A 1 960 ? 4.553 14.051 -25.533 1.00 89.94 960 ARG A CA 1
ATOM 7769 C C . ARG A 1 960 ? 4.870 14.256 -27.018 1.00 89.94 960 ARG A C 1
ATOM 7771 O O . ARG A 1 960 ? 5.613 13.473 -27.611 1.00 89.94 960 ARG A O 1
ATOM 7778 N N . CYS A 1 961 ? 4.336 15.325 -27.606 1.00 88.19 961 CYS A N 1
ATOM 7779 C CA . CYS A 1 961 ? 4.344 15.571 -29.048 1.00 88.19 961 CYS A CA 1
ATOM 7780 C C . CYS A 1 961 ? 5.731 15.863 -29.648 1.00 88.19 961 CYS A C 1
ATOM 7782 O O . CYS A 1 961 ? 5.900 15.774 -30.864 1.00 88.19 961 CYS A O 1
ATOM 7784 N N . ARG A 1 962 ? 6.734 16.189 -28.818 1.00 87.25 962 ARG A N 1
ATOM 7785 C CA . ARG A 1 962 ? 8.116 16.440 -29.253 1.00 87.25 962 ARG A CA 1
ATOM 7786 C C . ARG A 1 962 ? 9.087 15.375 -28.753 1.00 87.25 962 ARG A C 1
ATOM 7788 O O . ARG A 1 962 ? 9.087 14.994 -27.582 1.00 87.25 962 ARG A O 1
ATOM 7795 N N . LEU A 1 963 ? 9.977 14.950 -29.650 1.00 86.69 963 LEU A N 1
ATOM 7796 C CA . LEU A 1 963 ? 11.054 13.994 -29.384 1.00 86.69 963 LEU A CA 1
ATOM 7797 C C . LEU A 1 963 ? 12.250 14.686 -28.700 1.00 86.69 963 LEU A C 1
ATOM 7799 O O . LEU A 1 963 ? 13.330 14.817 -29.272 1.00 86.69 963 LEU A O 1
ATOM 7803 N N . GLU A 1 964 ? 12.036 15.169 -27.477 1.00 87.12 964 GLU A N 1
ATOM 7804 C CA . GLU A 1 964 ? 13.030 15.905 -26.687 1.00 87.12 964 GLU A CA 1
ATOM 7805 C C . GLU A 1 964 ? 13.377 15.190 -25.372 1.00 87.12 964 GLU A C 1
ATOM 7807 O O . GLU A 1 964 ? 12.573 14.442 -24.814 1.00 87.12 964 GLU A O 1
ATOM 7812 N N . THR A 1 965 ? 14.588 15.432 -24.864 1.00 87.25 965 THR A N 1
ATOM 7813 C CA . THR A 1 965 ? 15.049 14.992 -23.535 1.00 87.25 965 THR A CA 1
ATOM 7814 C C . THR A 1 965 ? 14.186 15.600 -22.429 1.00 87.25 965 THR A C 1
ATOM 7816 O O . THR A 1 965 ? 14.008 16.819 -22.407 1.00 87.25 965 THR A O 1
ATOM 7819 N N . PHE A 1 966 ? 13.717 14.773 -21.492 1.00 88.75 966 PHE A N 1
ATOM 7820 C CA . PHE A 1 966 ? 12.939 15.193 -20.322 1.00 88.75 966 PHE A CA 1
ATOM 7821 C C . PHE A 1 966 ? 13.589 16.364 -19.554 1.00 88.75 966 PHE A C 1
ATOM 7823 O O . PHE A 1 966 ? 14.779 16.306 -19.226 1.00 88.75 966 PHE A O 1
ATOM 7830 N N . GLY A 1 967 ? 12.797 17.396 -19.231 1.00 79.56 967 GLY A N 1
ATOM 7831 C CA . GLY A 1 967 ? 13.220 18.547 -18.423 1.00 79.56 967 GLY A CA 1
ATOM 7832 C C . GLY A 1 967 ? 13.787 19.756 -19.182 1.00 79.56 967 GLY A C 1
ATOM 7833 O O . GLY A 1 967 ? 14.348 20.643 -18.545 1.00 79.56 967 GLY A O 1
ATOM 7834 N N . LYS A 1 968 ? 13.661 19.828 -20.515 1.00 73.19 968 LYS A N 1
ATOM 7835 C CA . LYS A 1 968 ? 13.992 21.048 -21.283 1.00 73.19 968 LYS A CA 1
ATOM 7836 C C . LYS A 1 968 ? 12.944 22.157 -21.103 1.00 73.19 968 LYS A C 1
ATOM 7838 O O . LYS A 1 968 ? 11.782 21.880 -20.839 1.00 73.19 968 LYS A O 1
ATOM 7843 N N . ASN A 1 969 ? 13.373 23.409 -21.304 1.00 53.75 969 ASN A N 1
ATOM 7844 C CA . ASN A 1 969 ? 12.718 24.664 -20.879 1.00 53.75 969 ASN A CA 1
ATOM 7845 C C . ASN A 1 969 ? 11.237 24.913 -21.250 1.00 53.75 969 ASN A C 1
ATOM 7847 O O . ASN A 1 969 ? 10.681 25.901 -20.776 1.00 53.75 969 ASN A O 1
ATOM 7851 N N . VAL A 1 970 ? 10.595 24.097 -22.089 1.00 63.72 970 VAL A N 1
ATOM 7852 C CA . VAL A 1 970 ? 9.143 24.154 -22.330 1.00 63.72 970 VAL A CA 1
ATOM 7853 C C . VAL A 1 970 ? 8.627 22.728 -22.437 1.00 63.72 970 VAL A C 1
ATOM 7855 O O . VAL A 1 970 ? 9.064 21.978 -23.313 1.00 63.72 970 VAL A O 1
ATOM 7858 N N . GLU A 1 971 ? 7.679 22.358 -21.580 1.00 72.38 971 GLU A N 1
ATOM 7859 C CA . GLU A 1 971 ? 7.028 21.060 -21.695 1.00 72.38 971 GLU A CA 1
ATOM 7860 C C . GLU A 1 971 ? 6.107 21.015 -22.922 1.00 72.38 971 GLU A C 1
ATOM 7862 O O . GLU A 1 971 ? 5.370 21.948 -23.236 1.00 72.38 971 GLU A O 1
ATOM 7867 N N . SER A 1 972 ? 6.202 19.926 -23.683 1.00 82.88 972 SER A N 1
ATOM 7868 C CA . SER A 1 972 ? 5.456 19.765 -24.940 1.00 82.88 972 SER A CA 1
ATOM 7869 C C . SER A 1 972 ? 4.096 19.112 -24.686 1.00 82.88 972 SER A C 1
ATOM 7871 O O . SER A 1 972 ? 3.940 18.393 -23.704 1.00 82.88 972 SER A O 1
ATOM 7873 N N . HIS A 1 973 ? 3.102 19.328 -25.545 1.00 87.25 973 HIS A N 1
ATOM 7874 C CA . HIS A 1 973 ? 1.751 18.817 -25.312 1.00 87.25 973 HIS A CA 1
ATOM 7875 C C . HIS A 1 973 ? 1.703 17.275 -25.325 1.00 87.25 973 HIS A C 1
ATOM 7877 O O . HIS A 1 973 ? 2.269 16.643 -26.215 1.00 87.25 973 HIS A O 1
ATOM 7883 N N . ILE A 1 974 ? 1.023 16.664 -24.350 1.00 89.12 974 ILE A N 1
ATOM 7884 C CA . ILE A 1 974 ? 0.685 15.229 -24.361 1.00 89.12 974 ILE A CA 1
ATOM 7885 C C . ILE A 1 974 ? -0.559 14.992 -25.228 1.00 89.12 974 ILE A C 1
ATOM 7887 O O . ILE A 1 974 ? -1.646 15.425 -24.861 1.00 89.12 974 ILE A O 1
ATOM 7891 N N . ILE A 1 975 ? -0.394 14.263 -26.327 1.00 88.62 975 ILE A N 1
ATOM 7892 C CA . ILE A 1 975 ? -1.473 13.798 -27.210 1.00 88.62 975 ILE A CA 1
ATOM 7893 C C . ILE A 1 975 ? -1.926 12.414 -26.717 1.00 88.62 975 ILE A C 1
ATOM 7895 O O . ILE A 1 975 ? -1.064 11.583 -26.415 1.00 88.62 975 ILE A O 1
ATOM 7899 N N . THR A 1 976 ? -3.228 12.132 -26.621 1.00 87.81 976 THR A N 1
ATOM 7900 C CA . THR A 1 976 ? -3.706 10.796 -26.190 1.00 87.81 976 THR A CA 1
ATOM 7901 C C . THR A 1 976 ? -3.525 9.739 -27.290 1.00 87.81 976 THR A C 1
ATOM 7903 O O . THR A 1 976 ? -3.441 10.059 -28.476 1.00 87.81 976 THR A O 1
ATOM 7906 N N . GLU A 1 977 ? -3.466 8.451 -26.933 1.00 84.81 977 GLU A N 1
ATOM 7907 C CA . GLU A 1 977 ? -3.392 7.362 -27.925 1.00 84.81 977 GLU A CA 1
ATOM 7908 C C . GLU A 1 977 ? -4.689 7.245 -28.771 1.00 84.81 977 GLU A C 1
ATOM 7910 O O . GLU A 1 977 ? -4.652 6.676 -29.862 1.00 84.81 977 GLU A O 1
ATOM 7915 N N . GLU A 1 978 ? -5.788 7.874 -28.328 1.00 80.75 978 GLU A N 1
ATOM 7916 C CA . GLU A 1 978 ? -7.063 8.052 -29.050 1.00 80.75 978 GLU A CA 1
ATOM 7917 C C . GLU A 1 978 ? -7.012 9.211 -30.066 1.00 80.75 978 GLU A C 1
ATOM 7919 O O . GLU A 1 978 ? -7.462 9.063 -31.202 1.00 80.75 978 GLU A O 1
ATOM 7924 N N . GLU A 1 979 ? -6.403 10.350 -29.702 1.00 80.69 979 GLU A N 1
ATOM 7925 C CA . GLU A 1 979 ? -6.145 11.474 -30.621 1.00 80.69 979 GLU A CA 1
ATOM 7926 C C . GLU A 1 979 ? -5.213 11.057 -31.786 1.00 80.69 979 GLU A C 1
ATOM 7928 O O . GLU A 1 979 ? -5.259 11.641 -32.870 1.00 80.69 979 GLU A O 1
ATOM 7933 N N . MET A 1 980 ? -4.400 10.007 -31.606 1.00 80.62 980 MET A N 1
ATOM 7934 C CA . MET A 1 980 ? -3.461 9.458 -32.600 1.00 80.62 980 MET A CA 1
ATOM 7935 C C . MET A 1 980 ? -4.096 8.497 -33.628 1.00 80.62 980 MET A C 1
ATOM 7937 O O . MET A 1 980 ? -3.570 7.406 -33.885 1.00 80.62 980 MET A O 1
ATOM 7941 N N . SER A 1 981 ? -5.212 8.911 -34.231 1.00 74.75 981 SER A N 1
ATOM 7942 C CA . SER A 1 981 ? -5.929 8.155 -35.273 1.00 74.75 981 SER A CA 1
ATOM 7943 C C . SER A 1 981 ? -5.328 8.298 -36.683 1.00 74.75 981 SER A C 1
ATOM 7945 O O . SER A 1 981 ? -5.390 7.355 -37.471 1.00 74.75 981 SER A O 1
ATOM 7947 N N . ALA A 1 982 ? -4.714 9.442 -36.997 1.00 78.44 982 ALA A N 1
ATOM 7948 C CA . ALA A 1 982 ? -4.076 9.727 -38.286 1.00 78.44 982 ALA A CA 1
ATOM 7949 C C . ALA A 1 982 ? -2.553 9.454 -38.284 1.00 78.44 982 ALA A C 1
ATOM 7951 O O . ALA A 1 982 ? -1.932 9.258 -37.238 1.00 78.44 982 ALA A O 1
ATOM 7952 N N . SER A 1 983 ? -1.927 9.456 -39.468 1.00 79.19 983 SER A N 1
ATOM 7953 C CA . SER A 1 983 ? -0.463 9.346 -39.626 1.00 79.19 983 SER A CA 1
ATOM 7954 C C . SER A 1 983 ? 0.291 10.597 -39.162 1.00 79.19 983 SER A C 1
ATOM 7956 O O . SER A 1 983 ? 1.441 10.509 -38.724 1.00 79.19 983 SER A O 1
ATOM 7958 N N . GLU A 1 984 ? -0.364 11.753 -39.238 1.00 85.94 984 GLU A N 1
ATOM 7959 C CA . GLU A 1 984 ? 0.134 13.064 -38.831 1.00 85.94 984 GLU A CA 1
ATOM 7960 C C . GLU A 1 984 ? -0.926 13.767 -37.974 1.00 85.94 984 GLU A C 1
ATOM 7962 O O . GLU A 1 984 ? -2.121 13.542 -38.158 1.00 85.94 984 GLU A O 1
ATOM 7967 N N . TYR A 1 985 ? -0.493 14.589 -37.018 1.00 85.94 985 TYR A N 1
ATOM 7968 C CA . TYR A 1 985 ? -1.372 15.296 -36.083 1.00 85.94 985 TYR A CA 1
ATOM 7969 C C . TYR A 1 985 ? -0.932 16.757 -35.913 1.00 85.94 985 TYR A C 1
ATOM 7971 O O . TYR A 1 985 ? 0.228 17.027 -35.589 1.00 85.94 985 TYR A O 1
ATOM 7979 N N . ASP A 1 986 ? -1.858 17.701 -36.090 1.00 87.69 986 ASP A N 1
ATOM 7980 C CA . ASP A 1 986 ? -1.602 19.139 -35.967 1.00 87.69 986 ASP A CA 1
ATOM 7981 C C . ASP A 1 986 ? -1.636 19.602 -34.504 1.00 87.69 986 ASP A C 1
ATOM 7983 O O . ASP A 1 986 ? -2.686 19.870 -33.913 1.00 87.69 986 ASP A O 1
ATOM 7987 N N . CYS A 1 987 ? -0.460 19.741 -33.888 1.00 87.06 987 CYS A N 1
ATOM 7988 C CA . CYS A 1 987 ? -0.346 20.098 -32.478 1.00 87.06 987 CYS A CA 1
ATOM 7989 C C . CYS A 1 987 ? -0.489 21.614 -32.232 1.00 87.06 987 CYS A C 1
ATOM 7991 O O . CYS A 1 987 ? 0.463 22.304 -31.854 1.00 87.06 987 CYS A O 1
ATOM 7993 N N . LEU A 1 988 ? -1.717 22.124 -32.376 1.00 85.81 988 LEU A N 1
ATOM 7994 C CA . LEU A 1 988 ? -2.084 23.526 -32.112 1.00 85.81 988 LEU A CA 1
ATOM 7995 C C . LEU A 1 988 ? -1.957 23.942 -30.631 1.00 85.81 988 LEU A C 1
ATOM 7997 O O . LEU A 1 988 ? -1.897 25.128 -30.325 1.00 85.81 988 LEU A O 1
ATOM 8001 N N . LYS A 1 989 ? -1.924 22.976 -29.702 1.00 84.19 989 LYS A N 1
ATOM 8002 C CA . LYS A 1 989 ? -1.930 23.200 -28.242 1.00 84.19 989 LYS A CA 1
ATOM 8003 C C . LYS A 1 989 ? -0.551 23.567 -27.649 1.00 84.19 989 LYS A C 1
ATOM 8005 O O . LYS A 1 989 ? -0.463 23.849 -26.457 1.00 84.19 989 LYS A O 1
ATOM 8010 N N . CYS A 1 990 ? 0.522 23.555 -28.446 1.00 84.25 990 CYS A N 1
ATOM 8011 C CA . CYS A 1 990 ? 1.858 24.009 -28.031 1.00 84.25 990 CYS A CA 1
ATOM 8012 C C . CYS A 1 990 ? 2.076 25.503 -28.311 1.00 84.25 990 CYS A C 1
ATOM 8014 O O . CYS A 1 990 ? 1.414 26.081 -29.165 1.00 84.25 990 CYS A O 1
ATOM 8016 N N . SER A 1 991 ? 3.091 26.106 -27.672 1.00 79.38 991 SER A N 1
ATOM 8017 C CA . SER A 1 991 ? 3.474 27.518 -27.886 1.00 79.38 991 SER A CA 1
ATOM 8018 C C . SER A 1 991 ? 3.758 27.887 -29.347 1.00 79.38 991 SER A C 1
ATOM 8020 O O . SER A 1 991 ? 3.655 29.051 -29.715 1.00 79.38 991 SER A O 1
ATOM 8022 N N . HIS A 1 992 ? 4.121 26.896 -30.163 1.00 82.12 992 HIS A N 1
ATOM 8023 C CA . HIS A 1 992 ? 4.223 26.990 -31.614 1.00 82.12 992 HIS A CA 1
ATOM 8024 C C . HIS A 1 992 ? 3.489 25.777 -32.220 1.00 82.12 992 HIS A C 1
ATOM 8026 O O . HIS A 1 992 ? 3.851 24.637 -31.879 1.00 82.12 992 HIS A O 1
ATOM 8032 N N . PRO A 1 993 ? 2.487 25.988 -33.097 1.00 84.56 993 PRO A N 1
ATOM 8033 C CA . PRO A 1 993 ? 1.874 24.926 -33.891 1.00 84.56 993 PRO A CA 1
ATOM 8034 C C . PRO A 1 993 ? 2.917 24.157 -34.705 1.00 84.56 993 PRO A C 1
ATOM 8036 O O . PRO A 1 993 ? 3.859 24.747 -35.233 1.00 84.56 993 PRO A O 1
ATOM 8039 N N . HIS A 1 994 ? 2.769 22.836 -34.781 1.00 89.44 994 HIS A N 1
ATOM 8040 C CA . HIS A 1 994 ? 3.664 21.959 -35.536 1.00 89.44 994 HIS A CA 1
ATOM 8041 C C . HIS A 1 994 ? 2.979 20.629 -35.865 1.00 89.44 994 HIS A C 1
ATOM 8043 O O . HIS A 1 994 ? 2.165 20.139 -35.079 1.00 89.44 994 HIS A O 1
ATOM 8049 N N . ILE A 1 995 ? 3.351 20.043 -37.004 1.00 87.81 995 ILE A N 1
ATOM 8050 C CA . ILE A 1 995 ? 2.894 18.719 -37.434 1.00 87.81 995 ILE A CA 1
ATOM 8051 C C . ILE A 1 995 ? 3.679 17.649 -36.670 1.00 87.81 995 ILE A C 1
ATOM 8053 O O . ILE A 1 995 ? 4.905 17.721 -36.543 1.00 87.81 995 ILE A O 1
ATOM 8057 N N . VAL A 1 996 ? 2.971 16.646 -36.160 1.00 87.44 996 VAL A N 1
ATOM 8058 C CA . VAL A 1 996 ? 3.519 15.536 -35.379 1.00 87.44 996 VAL A CA 1
ATOM 8059 C C . VAL A 1 996 ? 3.337 14.243 -36.163 1.00 87.44 996 VAL A C 1
ATOM 8061 O O . VAL A 1 996 ? 2.227 13.728 -36.267 1.00 87.44 996 VAL A O 1
ATOM 8064 N N . HIS A 1 997 ? 4.425 13.688 -36.702 1.00 88.69 997 HIS A N 1
ATOM 8065 C CA . HIS A 1 997 ? 4.385 12.398 -37.394 1.00 88.69 997 HIS A CA 1
ATOM 8066 C C . HIS A 1 997 ? 4.197 11.257 -36.377 1.00 88.69 997 HIS A C 1
ATOM 8068 O O . HIS A 1 997 ? 5.134 10.863 -35.672 1.00 88.69 997 HIS A O 1
ATOM 8074 N N . VAL A 1 998 ? 2.977 10.722 -36.292 1.00 86.50 998 VAL A N 1
ATOM 8075 C CA . VAL A 1 998 ? 2.528 9.778 -35.252 1.00 86.50 998 VAL A CA 1
ATOM 8076 C C . VAL A 1 998 ? 3.360 8.493 -35.257 1.00 86.50 998 VAL A C 1
ATOM 8078 O O . VAL A 1 998 ? 3.722 7.979 -34.194 1.00 86.50 998 VAL A O 1
ATOM 8081 N N . GLY A 1 999 ? 3.766 8.018 -36.439 1.00 84.44 999 GLY A N 1
ATOM 8082 C CA . GLY A 1 999 ? 4.664 6.867 -36.578 1.00 84.44 999 GLY A CA 1
ATOM 8083 C C . GLY A 1 999 ? 6.023 7.070 -35.892 1.00 84.44 999 GLY A C 1
ATOM 8084 O O . GLY A 1 999 ? 6.541 6.147 -35.264 1.00 84.44 999 GLY A O 1
ATOM 8085 N N . SER A 1 1000 ? 6.572 8.291 -35.914 1.00 85.69 1000 SER A N 1
ATOM 8086 C CA . SER A 1 1000 ? 7.858 8.613 -35.270 1.00 85.69 1000 SER A CA 1
ATOM 8087 C C . SER A 1 1000 ? 7.794 8.553 -33.742 1.00 85.69 1000 SER A C 1
ATOM 8089 O O . SER A 1 1000 ? 8.822 8.307 -33.106 1.00 85.69 1000 SER A O 1
ATOM 8091 N N . ILE A 1 1001 ? 6.602 8.744 -33.164 1.00 87.81 1001 ILE A N 1
ATOM 8092 C CA . ILE A 1 1001 ? 6.336 8.635 -31.726 1.00 87.81 1001 ILE A CA 1
ATOM 8093 C C . ILE A 1 1001 ? 5.989 7.196 -31.334 1.00 87.81 1001 ILE A C 1
ATOM 8095 O O . ILE A 1 1001 ? 6.624 6.654 -30.426 1.00 87.81 1001 ILE A O 1
ATOM 8099 N N . ARG A 1 1002 ? 5.012 6.565 -32.003 1.00 86.69 1002 ARG A N 1
ATOM 8100 C CA . ARG A 1 1002 ? 4.485 5.246 -31.603 1.00 86.69 1002 ARG A CA 1
ATOM 8101 C C . ARG A 1 1002 ? 5.460 4.095 -31.882 1.00 86.69 1002 ARG A C 1
ATOM 8103 O O . ARG A 1 1002 ? 5.404 3.103 -31.162 1.00 86.69 1002 ARG A O 1
ATOM 8110 N N . ARG A 1 1003 ? 6.409 4.229 -32.824 1.00 88.44 1003 ARG A N 1
ATOM 8111 C CA . ARG A 1 1003 ? 7.435 3.195 -33.109 1.00 88.44 1003 ARG A CA 1
ATOM 8112 C C . ARG A 1 1003 ? 8.281 2.782 -31.899 1.00 88.44 1003 ARG A C 1
ATOM 8114 O O . ARG A 1 1003 ? 8.735 1.652 -31.837 1.00 88.44 1003 ARG A O 1
ATOM 8121 N N . PHE A 1 1004 ? 8.482 3.675 -30.927 1.00 88.75 1004 PHE A N 1
ATOM 8122 C CA . PHE A 1 1004 ? 9.230 3.358 -29.706 1.00 88.75 1004 PHE A CA 1
ATOM 8123 C C . PHE A 1 1004 ? 8.412 2.549 -28.685 1.00 88.75 1004 PHE A C 1
ATOM 8125 O O . PHE A 1 1004 ? 8.955 2.146 -27.663 1.00 88.75 1004 PHE A O 1
ATOM 8132 N N . TRP A 1 1005 ? 7.114 2.340 -28.913 1.00 89.81 1005 TRP A N 1
ATOM 8133 C CA . TRP A 1 1005 ? 6.180 1.812 -27.911 1.00 89.81 1005 TRP A CA 1
ATOM 8134 C C . TRP A 1 1005 ? 5.139 0.844 -28.499 1.00 89.81 1005 TRP A C 1
ATOM 8136 O O . TRP A 1 1005 ? 4.116 0.573 -27.869 1.00 89.81 1005 TRP A O 1
ATOM 8146 N N . LYS A 1 1006 ? 5.414 0.332 -29.702 1.00 83.62 1006 LYS A N 1
ATOM 8147 C CA . LYS A 1 1006 ? 4.711 -0.765 -30.373 1.00 83.62 1006 LYS A CA 1
ATOM 8148 C C . LYS A 1 1006 ? 5.689 -1.919 -30.602 1.00 83.62 1006 LYS A C 1
ATOM 8150 O O . LYS A 1 1006 ? 6.897 -1.703 -30.656 1.00 83.62 1006 LYS A O 1
ATOM 8155 N N . LYS A 1 1007 ? 5.158 -3.125 -30.804 1.00 69.56 1007 LYS A N 1
ATOM 8156 C CA . LYS A 1 1007 ? 5.922 -4.247 -31.367 1.00 69.56 1007 LYS A CA 1
ATOM 8157 C C . LYS A 1 1007 ? 6.222 -3.959 -32.839 1.00 69.56 1007 LYS A C 1
ATOM 8159 O O . LYS A 1 1007 ? 5.388 -3.362 -33.519 1.00 69.56 1007 LYS A O 1
ATOM 8164 N N . ASP A 1 1008 ? 7.388 -4.385 -33.322 1.00 51.59 1008 ASP A N 1
ATOM 8165 C CA . ASP A 1 1008 ? 7.715 -4.274 -34.745 1.00 51.59 1008 ASP A CA 1
ATOM 8166 C C . ASP A 1 1008 ? 6.854 -5.267 -35.546 1.00 51.59 1008 ASP A C 1
ATOM 8168 O O . ASP A 1 1008 ? 7.152 -6.461 -35.596 1.00 51.59 1008 ASP A O 1
ATOM 8172 N N . GLU A 1 1009 ? 5.806 -4.780 -36.205 1.00 42.84 1009 GLU A N 1
ATOM 8173 C CA . GLU A 1 1009 ? 5.228 -5.481 -37.353 1.00 42.84 1009 GLU A CA 1
ATOM 8174 C C . GLU A 1 1009 ? 6.273 -5.449 -38.481 1.00 42.84 1009 GLU A C 1
ATOM 8176 O O . GLU A 1 1009 ? 6.684 -4.380 -38.941 1.00 42.84 1009 GLU A O 1
ATOM 8181 N N . ALA A 1 1010 ? 6.785 -6.619 -38.872 1.00 35.72 1010 ALA A N 1
ATOM 8182 C CA . ALA A 1 1010 ? 7.892 -6.708 -39.819 1.00 35.72 1010 ALA A CA 1
ATOM 8183 C C . ALA A 1 1010 ? 7.471 -6.203 -41.210 1.00 35.72 1010 ALA A C 1
ATOM 8185 O O . ALA A 1 1010 ? 6.480 -6.672 -41.772 1.00 35.72 1010 ALA A O 1
ATOM 8186 N N . GLN A 1 1011 ? 8.249 -5.273 -41.780 1.00 34.78 1011 GLN A N 1
ATOM 8187 C CA . GLN A 1 1011 ? 7.969 -4.641 -43.076 1.00 34.78 1011 GLN A CA 1
ATOM 8188 C C . GLN A 1 1011 ? 7.981 -5.649 -44.237 1.00 34.78 1011 GLN A C 1
ATOM 8190 O O . GLN A 1 1011 ? 8.987 -5.843 -44.919 1.00 34.78 1011 GLN A O 1
ATOM 8195 N N . THR A 1 1012 ? 6.827 -6.250 -44.506 1.00 29.73 1012 THR A N 1
ATOM 8196 C CA . THR A 1 1012 ? 6.567 -7.086 -45.680 1.00 29.73 1012 THR A CA 1
ATOM 8197 C C . THR A 1 1012 ? 5.965 -6.231 -46.792 1.00 29.73 1012 THR A C 1
ATOM 8199 O O . THR A 1 1012 ? 4.762 -6.202 -47.032 1.00 29.73 1012 THR A O 1
ATOM 8202 N N . HIS A 1 1013 ? 6.831 -5.509 -47.507 1.00 31.98 1013 HIS A N 1
ATOM 8203 C CA . HIS A 1 1013 ? 6.453 -4.926 -48.792 1.00 31.98 1013 HIS A CA 1
ATOM 8204 C C . HIS A 1 1013 ? 6.122 -6.049 -49.789 1.00 31.98 1013 HIS A C 1
ATOM 8206 O O . HIS A 1 1013 ? 7.054 -6.678 -50.282 1.00 31.98 1013 HIS A O 1
ATOM 8212 N N . LEU A 1 1014 ? 4.840 -6.245 -50.138 1.00 29.86 1014 LEU A N 1
ATOM 8213 C CA . LEU A 1 1014 ? 4.394 -6.463 -51.529 1.00 29.86 1014 LEU A CA 1
ATOM 8214 C C . LEU A 1 1014 ? 2.864 -6.572 -51.701 1.00 29.86 1014 LEU A C 1
ATOM 8216 O O . LEU A 1 1014 ? 2.199 -7.371 -51.053 1.00 29.86 1014 LEU A O 1
ATOM 8220 N N . THR A 1 1015 ? 2.369 -5.874 -52.732 1.00 28.11 1015 THR A N 1
ATOM 8221 C CA . THR A 1 1015 ? 1.068 -6.035 -53.426 1.00 28.11 1015 THR A CA 1
ATOM 8222 C C . THR A 1 1015 ? -0.250 -5.752 -52.686 1.00 28.11 1015 THR A C 1
ATOM 8224 O O . THR A 1 1015 ? -0.474 -6.100 -51.536 1.00 28.11 1015 THR A O 1
ATOM 8227 N N . VAL A 1 1016 ? -1.161 -5.107 -53.424 1.00 32.97 1016 VAL A N 1
ATOM 8228 C CA . VAL A 1 1016 ? -2.499 -4.680 -52.986 1.00 32.97 1016 VAL A CA 1
ATOM 8229 C C . VAL A 1 1016 ? -3.512 -5.818 -53.138 1.00 32.97 1016 VAL A C 1
ATOM 8231 O O . VAL A 1 1016 ? -3.616 -6.410 -54.209 1.00 32.97 1016 VAL A O 1
ATOM 8234 N N . GLY A 1 1017 ? -4.333 -6.043 -52.110 1.00 25.69 1017 GLY A N 1
ATOM 8235 C CA . GLY A 1 1017 ? -5.519 -6.900 -52.171 1.00 25.69 1017 GLY A CA 1
ATOM 8236 C C . GLY A 1 1017 ? -6.573 -6.428 -51.171 1.00 25.69 1017 GLY A C 1
ATOM 8237 O O . GLY A 1 1017 ? -6.384 -6.554 -49.967 1.00 25.69 1017 GLY A O 1
ATOM 8238 N N . SER A 1 1018 ? -7.672 -5.842 -51.653 1.00 30.06 1018 SER A N 1
ATOM 8239 C CA . SER A 1 1018 ? -8.720 -5.303 -50.776 1.00 30.06 1018 SER A CA 1
ATOM 8240 C C . SER A 1 1018 ? -9.583 -6.409 -50.166 1.00 30.06 1018 SER A C 1
ATOM 8242 O O . SER A 1 1018 ? -10.134 -7.231 -50.902 1.00 30.06 1018 SER A O 1
ATOM 8244 N N . ARG A 1 1019 ? -9.782 -6.361 -48.842 1.00 26.78 1019 ARG A N 1
ATOM 8245 C CA . ARG A 1 1019 ? -11.015 -6.801 -48.172 1.00 26.78 1019 ARG A CA 1
ATOM 8246 C C . ARG A 1 1019 ? -11.175 -6.114 -46.817 1.00 26.78 1019 ARG A C 1
ATOM 8248 O O . ARG A 1 1019 ? -10.217 -5.952 -46.073 1.00 26.78 1019 ARG A O 1
ATOM 8255 N N . THR A 1 1020 ? -12.401 -5.699 -46.525 1.00 32.09 1020 THR A N 1
ATOM 8256 C CA . THR A 1 1020 ? -12.795 -5.016 -45.289 1.00 32.09 1020 THR A CA 1
ATOM 8257 C C . THR A 1 1020 ? -13.292 -6.008 -44.241 1.00 32.09 1020 THR A C 1
ATOM 8259 O O . THR A 1 1020 ? -14.244 -6.741 -44.507 1.00 32.09 1020 THR A O 1
ATOM 8262 N N . SER A 1 1021 ? -12.749 -5.944 -43.028 1.00 27.48 1021 SER A N 1
ATOM 8263 C CA . SER A 1 1021 ? -13.405 -6.456 -41.819 1.00 27.48 1021 SER A CA 1
ATOM 8264 C C . SER A 1 1021 ? -12.961 -5.639 -40.608 1.00 27.48 1021 SER A C 1
ATOM 8266 O O . SER A 1 1021 ? -11.770 -5.554 -40.319 1.00 27.48 1021 SER A O 1
ATOM 8268 N N . SER A 1 1022 ? -13.912 -5.024 -39.909 1.00 39.34 1022 SER A N 1
ATOM 8269 C CA . SER A 1 1022 ? -13.679 -4.317 -38.648 1.00 39.34 1022 SER A CA 1
ATOM 8270 C C . SER A 1 1022 ? -13.554 -5.306 -37.487 1.00 39.34 1022 SER A C 1
ATOM 8272 O O . SER A 1 1022 ? -14.465 -6.104 -37.274 1.00 39.34 1022 SER A O 1
ATOM 8274 N N . SER A 1 1023 ? -12.481 -5.216 -36.702 1.00 31.11 1023 SER A N 1
ATOM 8275 C CA . SER A 1 1023 ? -12.302 -5.990 -35.465 1.00 31.11 1023 SER A CA 1
ATOM 8276 C C . SER A 1 1023 ? -11.534 -5.182 -34.415 1.00 31.11 1023 SER A C 1
ATOM 8278 O O . SER A 1 1023 ? -10.653 -4.392 -34.753 1.00 31.11 1023 SER A O 1
ATOM 8280 N N . HIS A 1 1024 ? -11.876 -5.370 -33.140 1.00 29.95 1024 HIS A N 1
ATOM 8281 C CA . HIS A 1 1024 ? -11.347 -4.576 -32.027 1.00 29.95 1024 HIS A CA 1
ATOM 8282 C C . HIS A 1 1024 ? -9.853 -4.868 -31.746 1.00 29.95 1024 HIS A C 1
ATOM 8284 O O . HIS A 1 1024 ? -9.427 -6.009 -31.932 1.00 29.95 1024 HIS A O 1
ATOM 8290 N N . PRO A 1 1025 ? -9.059 -3.907 -31.217 1.00 32.34 1025 PRO A N 1
ATOM 8291 C CA . PRO A 1 1025 ? -7.598 -4.047 -31.059 1.00 32.34 1025 PRO A CA 1
ATOM 8292 C C . PRO A 1 1025 ? -7.087 -5.092 -30.046 1.00 32.34 1025 PRO A C 1
ATOM 8294 O O . PRO A 1 1025 ? -5.887 -5.133 -29.786 1.00 32.34 1025 PRO A O 1
ATOM 8297 N N . PHE A 1 1026 ? -7.970 -5.899 -29.448 1.00 38.56 1026 PHE A N 1
ATOM 8298 C CA . PHE A 1 1026 ? -7.650 -6.840 -28.364 1.00 38.56 1026 PHE A CA 1
ATOM 8299 C C . PHE A 1 1026 ? -8.001 -8.307 -28.662 1.00 38.56 1026 PHE A C 1
ATOM 8301 O O . PHE A 1 1026 ? -7.704 -9.177 -27.845 1.00 38.56 1026 PHE A O 1
ATOM 8308 N N . ALA A 1 1027 ? -8.575 -8.615 -29.830 1.00 40.25 1027 ALA A N 1
ATOM 8309 C CA . ALA A 1 1027 ? -8.708 -10.002 -30.271 1.00 40.25 1027 ALA A CA 1
ATOM 8310 C C . ALA A 1 1027 ? -7.329 -10.544 -30.688 1.00 40.25 1027 ALA A C 1
ATOM 8312 O O . ALA A 1 1027 ? -6.702 -10.015 -31.607 1.00 40.25 1027 ALA A O 1
ATOM 8313 N N . ALA A 1 1028 ? -6.840 -11.592 -30.020 1.00 57.28 1028 ALA A N 1
ATOM 8314 C CA . ALA A 1 1028 ? -5.642 -12.292 -30.479 1.00 57.28 1028 ALA A CA 1
ATOM 8315 C C . ALA A 1 1028 ? -5.946 -13.127 -31.729 1.00 57.28 1028 ALA A C 1
ATOM 8317 O O . ALA A 1 1028 ? -7.083 -13.542 -31.951 1.00 57.28 1028 ALA A O 1
ATOM 8318 N N . THR A 1 1029 ? -4.917 -13.418 -32.526 1.00 76.31 1029 THR A N 1
ATOM 8319 C CA . THR A 1 1029 ? -5.069 -14.309 -33.679 1.00 76.31 1029 THR A CA 1
ATOM 8320 C C . THR A 1 1029 ? -5.459 -15.721 -33.233 1.00 76.31 1029 THR A C 1
ATOM 8322 O O . THR A 1 1029 ? -5.088 -16.188 -32.150 1.00 76.31 1029 THR A O 1
ATOM 8325 N N . GLU A 1 1030 ? -6.194 -16.422 -34.095 1.00 80.31 1030 GLU A N 1
ATOM 8326 C CA . GLU A 1 1030 ? -6.562 -17.832 -33.917 1.00 80.31 1030 GLU A CA 1
ATOM 8327 C C . GLU A 1 1030 ? -5.316 -18.695 -33.648 1.00 80.31 1030 GLU A C 1
ATOM 8329 O O . GLU A 1 1030 ? -5.273 -19.475 -32.699 1.00 80.31 1030 GLU A O 1
ATOM 8334 N N . GLU A 1 1031 ? -4.233 -18.435 -34.382 1.00 84.12 1031 GLU A N 1
ATOM 8335 C CA . GLU A 1 1031 ? -2.952 -19.125 -34.229 1.00 84.12 1031 GLU A CA 1
ATOM 8336 C C . GLU A 1 1031 ? -2.281 -18.872 -32.866 1.00 84.12 1031 GLU A C 1
ATOM 8338 O O . GLU A 1 1031 ? -1.685 -19.780 -32.281 1.00 84.12 1031 GLU A O 1
ATOM 8343 N N . MET A 1 1032 ? -2.386 -17.660 -32.312 1.00 85.25 1032 MET A N 1
ATOM 8344 C CA . MET A 1 1032 ? -1.889 -17.367 -30.962 1.00 85.25 1032 MET A CA 1
ATOM 8345 C C . MET A 1 1032 ? -2.766 -18.024 -29.885 1.00 85.25 1032 MET A C 1
ATOM 8347 O O . MET A 1 1032 ? -2.263 -18.481 -28.857 1.00 85.25 1032 MET A O 1
ATOM 8351 N N . THR A 1 1033 ? -4.071 -18.126 -30.143 1.00 84.50 1033 THR A N 1
ATOM 8352 C CA . THR A 1 1033 ? -5.042 -18.811 -29.276 1.00 84.50 1033 THR A CA 1
ATOM 8353 C C . THR A 1 1033 ? -4.763 -20.317 -29.223 1.00 84.50 1033 THR A C 1
ATOM 8355 O O . THR A 1 1033 ? -4.698 -20.889 -28.135 1.00 84.50 1033 THR A O 1
ATOM 8358 N N . ASN A 1 1034 ? -4.465 -20.938 -30.367 1.00 88.19 1034 ASN A N 1
ATOM 8359 C CA . ASN A 1 1034 ? -3.995 -22.322 -30.462 1.00 88.19 1034 ASN A CA 1
ATOM 8360 C C . ASN A 1 1034 ? -2.700 -22.556 -29.669 1.00 88.19 1034 ASN A C 1
ATOM 8362 O O . ASN A 1 1034 ? -2.621 -23.490 -28.868 1.00 88.19 1034 ASN A O 1
ATOM 8366 N N . LEU A 1 1035 ? -1.691 -21.692 -29.845 1.00 86.81 1035 LEU A N 1
ATOM 8367 C CA . LEU A 1 1035 ? -0.413 -21.792 -29.130 1.00 86.81 1035 LEU A CA 1
ATOM 8368 C C . LEU A 1 1035 ? -0.593 -21.665 -27.602 1.00 86.81 1035 LEU A C 1
ATOM 8370 O O . LEU A 1 1035 ? 0.021 -22.417 -26.837 1.00 86.81 1035 LEU A O 1
ATOM 8374 N N . ASN A 1 1036 ? -1.469 -20.760 -27.149 1.00 87.56 1036 ASN A N 1
ATOM 8375 C CA . ASN A 1 1036 ? -1.868 -20.650 -25.741 1.00 87.56 1036 ASN A CA 1
ATOM 8376 C C . ASN A 1 1036 ? -2.583 -21.924 -25.247 1.00 87.56 1036 ASN A C 1
ATOM 8378 O O . ASN A 1 1036 ? -2.231 -22.439 -24.186 1.00 87.56 1036 ASN A O 1
ATOM 8382 N N . ARG A 1 1037 ? -3.532 -22.476 -26.019 1.00 89.12 1037 ARG A N 1
ATOM 8383 C CA . ARG A 1 1037 ? -4.302 -23.682 -25.659 1.00 89.12 1037 ARG A CA 1
ATOM 8384 C C . ARG A 1 1037 ? -3.394 -24.906 -25.492 1.00 89.12 1037 ARG A C 1
ATOM 8386 O O . ARG A 1 1037 ? -3.508 -25.623 -24.499 1.00 89.12 1037 ARG A O 1
ATOM 8393 N N . VAL A 1 1038 ? -2.418 -25.105 -26.383 1.00 89.75 1038 VAL A N 1
ATOM 8394 C CA . VAL A 1 1038 ? -1.412 -26.175 -26.213 1.00 89.75 1038 VAL A CA 1
ATOM 8395 C C . VAL A 1 1038 ? -0.457 -25.892 -25.044 1.00 89.75 1038 VAL A C 1
ATOM 8397 O O . VAL A 1 1038 ? -0.095 -26.812 -24.315 1.00 89.75 1038 VAL A O 1
ATOM 8400 N N . SER A 1 1039 ? -0.076 -24.637 -24.787 1.00 90.25 1039 SER A N 1
ATOM 8401 C CA . SER A 1 1039 ? 0.737 -24.299 -23.603 1.00 90.25 1039 SER A CA 1
ATOM 8402 C C . SER A 1 1039 ? 0.005 -24.636 -22.294 1.00 90.25 1039 SER A C 1
ATOM 8404 O O . SER A 1 1039 ? 0.607 -25.202 -21.378 1.00 90.25 1039 SER A O 1
ATOM 8406 N N . ARG A 1 1040 ? -1.309 -24.379 -22.244 1.00 91.19 1040 ARG A N 1
ATOM 8407 C CA . ARG A 1 1040 ? -2.206 -24.748 -21.143 1.00 91.19 1040 ARG A CA 1
ATOM 8408 C C . ARG A 1 1040 ? -2.334 -26.269 -20.979 1.00 91.19 1040 ARG A C 1
ATOM 8410 O O . ARG A 1 1040 ? -2.250 -26.750 -19.851 1.00 91.19 1040 ARG A O 1
ATOM 8417 N N . LEU A 1 1041 ? -2.418 -27.044 -22.071 1.00 92.31 1041 LEU A N 1
ATOM 8418 C CA . LEU A 1 1041 ? -2.322 -28.514 -22.007 1.00 92.31 1041 LEU A CA 1
ATOM 8419 C C . LEU A 1 1041 ? -1.016 -28.991 -21.360 1.00 92.31 1041 LEU A C 1
ATOM 8421 O O . LEU A 1 1041 ? -1.040 -29.899 -20.525 1.00 92.31 1041 LEU A O 1
ATOM 8425 N N . MET A 1 1042 ? 0.122 -28.413 -21.766 1.00 92.31 1042 MET A N 1
ATOM 8426 C CA . MET A 1 1042 ? 1.426 -28.884 -21.301 1.00 92.31 1042 MET A CA 1
ATOM 8427 C C . MET A 1 1042 ? 1.628 -28.617 -19.807 1.00 92.31 1042 MET A C 1
ATOM 8429 O O . MET A 1 1042 ? 2.084 -29.512 -19.098 1.00 92.31 1042 MET A O 1
ATOM 8433 N N . LEU A 1 1043 ? 1.290 -27.417 -19.324 1.00 88.50 1043 LEU A N 1
ATOM 8434 C CA . LEU A 1 1043 ? 1.459 -27.051 -17.912 1.00 88.50 1043 LEU A CA 1
ATOM 8435 C C . LEU A 1 1043 ? 0.345 -27.574 -16.995 1.00 88.50 1043 LEU A C 1
ATOM 8437 O O . LEU A 1 1043 ? 0.598 -27.761 -15.810 1.00 88.50 1043 LEU A O 1
ATOM 8441 N N . GLY A 1 1044 ? -0.849 -27.836 -17.530 1.00 89.94 1044 GLY A N 1
ATOM 8442 C CA . GLY A 1 1044 ? -1.942 -28.499 -16.820 1.00 89.94 1044 GLY A CA 1
ATOM 8443 C C . GLY A 1 1044 ? -1.859 -30.030 -16.921 1.00 89.94 1044 GLY A C 1
ATOM 8444 O O . GLY A 1 1044 ? -0.930 -30.631 -16.371 1.00 89.94 1044 GLY A O 1
ATOM 8445 N N . PRO A 1 1045 ? -2.808 -30.697 -17.612 1.00 93.44 1045 PRO A N 1
ATOM 8446 C CA . PRO A 1 1045 ? -3.002 -32.148 -17.530 1.00 93.44 1045 PRO A CA 1
ATOM 8447 C C . PRO A 1 1045 ? -1.750 -32.972 -17.857 1.00 93.44 1045 PRO A C 1
ATOM 8449 O O . PRO A 1 1045 ? -1.506 -33.977 -17.193 1.00 93.44 1045 PRO A O 1
ATOM 8452 N N . CYS A 1 1046 ? -0.911 -32.540 -18.806 1.00 94.44 1046 CYS A N 1
ATOM 8453 C CA . CYS A 1 1046 ? 0.313 -33.276 -19.143 1.00 94.44 1046 CYS A CA 1
ATOM 8454 C C . CYS A 1 1046 ? 1.356 -33.236 -18.014 1.00 94.44 1046 CYS A C 1
ATOM 8456 O O . CYS A 1 1046 ? 2.096 -34.199 -17.830 1.00 94.44 1046 CYS A O 1
ATOM 8458 N N . THR A 1 1047 ? 1.436 -32.138 -17.256 1.00 94.81 1047 THR A N 1
ATOM 8459 C CA . THR A 1 1047 ? 2.339 -32.039 -16.099 1.00 94.81 1047 THR A CA 1
ATOM 8460 C C . THR A 1 1047 ? 1.825 -32.907 -14.955 1.00 94.81 1047 THR A C 1
ATOM 8462 O O . THR A 1 1047 ? 2.585 -33.708 -14.414 1.00 94.81 1047 THR A O 1
ATOM 8465 N N . GLU A 1 1048 ? 0.531 -32.824 -14.637 1.00 94.56 1048 GLU A N 1
ATOM 8466 C CA . GLU A 1 1048 ? -0.074 -33.619 -13.562 1.00 94.56 1048 GLU A CA 1
ATOM 8467 C C . GLU A 1 1048 ? -0.005 -35.130 -13.836 1.00 94.56 1048 GLU A C 1
ATOM 8469 O O . GLU A 1 1048 ? 0.378 -35.900 -12.955 1.00 94.56 1048 GLU A O 1
ATOM 8474 N N . GLN A 1 1049 ? -0.275 -35.570 -15.071 1.00 95.94 1049 GLN A N 1
ATOM 8475 C CA . GLN A 1 1049 ? -0.153 -36.982 -15.443 1.00 95.94 1049 GLN A CA 1
ATOM 8476 C C . GLN A 1 1049 ? 1.293 -37.489 -15.296 1.00 95.94 1049 GLN A C 1
ATOM 8478 O O . GLN A 1 1049 ? 1.515 -38.610 -14.839 1.00 95.94 1049 GLN A O 1
ATOM 8483 N N . LEU A 1 1050 ? 2.297 -36.660 -15.612 1.00 96.50 1050 LEU A N 1
ATOM 8484 C CA . LEU A 1 1050 ? 3.707 -37.009 -15.408 1.00 96.50 1050 LEU A CA 1
ATOM 8485 C C . LEU A 1 1050 ? 4.123 -36.995 -13.923 1.00 96.50 1050 LEU A C 1
ATOM 8487 O O . LEU A 1 1050 ? 5.064 -37.709 -13.568 1.00 96.50 1050 LEU A O 1
ATOM 8491 N N . ARG A 1 1051 ? 3.422 -36.264 -13.040 1.00 95.12 1051 ARG A N 1
ATOM 8492 C CA . ARG A 1 1051 ? 3.588 -36.376 -11.574 1.00 95.12 1051 ARG A CA 1
ATOM 8493 C C . ARG A 1 1051 ? 3.015 -37.683 -11.048 1.00 95.12 1051 ARG A C 1
ATOM 8495 O O . ARG A 1 1051 ? 3.714 -38.377 -10.315 1.00 95.12 1051 ARG A O 1
ATOM 8502 N N . ASP A 1 1052 ? 1.800 -38.049 -11.450 1.00 93.81 1052 ASP A N 1
ATOM 8503 C CA . ASP A 1 1052 ? 1.187 -39.329 -11.067 1.00 93.81 1052 ASP A CA 1
ATOM 8504 C C . ASP A 1 1052 ? 1.998 -40.520 -11.613 1.00 93.81 1052 ASP A C 1
ATOM 8506 O O . ASP A 1 1052 ? 2.241 -41.491 -10.895 1.00 93.81 1052 ASP A O 1
ATOM 8510 N N . LEU A 1 1053 ? 2.561 -40.404 -12.821 1.00 94.81 1053 LEU A N 1
ATOM 8511 C CA . LEU A 1 1053 ? 3.497 -41.389 -13.373 1.00 94.81 1053 LEU A CA 1
ATOM 8512 C C . LEU A 1 1053 ? 4.809 -41.460 -12.576 1.00 94.81 1053 LEU A C 1
ATOM 8514 O O . LEU A 1 1053 ? 5.322 -42.552 -12.329 1.00 94.81 1053 LEU A O 1
ATOM 8518 N N . LEU A 1 1054 ? 5.347 -40.325 -12.119 1.00 94.12 1054 LEU A N 1
ATOM 8519 C CA . LEU A 1 1054 ? 6.530 -40.315 -11.256 1.00 94.12 1054 LEU A CA 1
ATOM 8520 C C . LEU A 1 1054 ? 6.234 -40.939 -9.881 1.00 94.12 1054 LEU A C 1
ATOM 8522 O O . LEU A 1 1054 ? 7.077 -41.681 -9.381 1.00 94.12 1054 LEU A O 1
ATOM 8526 N N . ARG A 1 1055 ? 5.041 -40.704 -9.308 1.00 92.38 1055 ARG A N 1
ATOM 8527 C CA . ARG A 1 1055 ? 4.556 -41.333 -8.059 1.00 92.38 1055 ARG A CA 1
ATOM 8528 C C . ARG A 1 1055 ? 4.429 -42.856 -8.192 1.00 92.38 1055 ARG A C 1
ATOM 8530 O O . ARG A 1 1055 ? 4.730 -43.567 -7.236 1.00 92.38 1055 ARG A O 1
ATOM 8537 N N . LEU A 1 1056 ? 4.025 -43.355 -9.366 1.00 92.19 1056 LEU A N 1
ATOM 8538 C CA . LEU A 1 1056 ? 3.945 -44.790 -9.664 1.00 92.19 1056 LEU A CA 1
ATOM 8539 C C . LEU A 1 1056 ? 5.334 -45.454 -9.703 1.00 92.19 1056 LEU A C 1
ATOM 8541 O O . LEU A 1 1056 ? 5.522 -46.521 -9.123 1.00 92.19 1056 LEU A O 1
ATOM 8545 N N . TYR A 1 1057 ? 6.320 -44.826 -10.356 1.00 92.38 1057 TYR A N 1
ATOM 8546 C CA . TYR A 1 1057 ? 7.684 -45.371 -10.444 1.00 92.38 1057 TYR A CA 1
ATOM 8547 C C . TYR A 1 1057 ? 8.534 -45.148 -9.186 1.00 92.38 1057 TYR A C 1
ATOM 8549 O O . TYR A 1 1057 ? 9.470 -45.909 -8.935 1.00 92.38 1057 TYR A O 1
ATOM 8557 N N . ILE A 1 1058 ? 8.266 -44.088 -8.421 1.00 89.62 1058 ILE A N 1
ATOM 8558 C CA . ILE A 1 1058 ? 8.980 -43.759 -7.187 1.00 89.62 1058 ILE A CA 1
ATOM 8559 C C . ILE A 1 1058 ? 7.945 -43.361 -6.125 1.00 89.62 1058 ILE A C 1
ATOM 8561 O O . ILE A 1 1058 ? 7.426 -42.246 -6.163 1.00 89.62 1058 ILE A O 1
ATOM 8565 N N . PRO A 1 1059 ? 7.670 -44.221 -5.130 1.00 84.06 1059 PRO A N 1
ATOM 8566 C CA . PRO A 1 1059 ? 6.871 -43.829 -3.977 1.00 84.06 1059 PRO A CA 1
ATOM 8567 C C . PRO A 1 1059 ? 7.524 -42.639 -3.245 1.00 84.06 1059 PRO A C 1
ATOM 8569 O O . PRO A 1 1059 ? 8.745 -42.658 -3.046 1.00 84.06 1059 PRO A O 1
ATOM 8572 N N . PRO A 1 1060 ? 6.765 -41.624 -2.779 1.00 81.25 1060 PRO A N 1
ATOM 8573 C CA . PRO A 1 1060 ? 7.338 -40.420 -2.166 1.00 81.25 1060 PRO A CA 1
ATOM 8574 C C . PRO A 1 1060 ? 8.325 -40.691 -1.019 1.00 81.25 1060 PRO A C 1
ATOM 8576 O O . PRO A 1 1060 ? 9.380 -40.065 -0.965 1.00 81.25 1060 PRO A O 1
ATOM 8579 N N . ALA A 1 1061 ? 8.051 -41.687 -0.168 1.00 79.44 1061 ALA A N 1
ATOM 8580 C CA . ALA A 1 1061 ? 8.946 -42.098 0.920 1.00 79.44 1061 ALA A CA 1
ATOM 8581 C C . ALA A 1 1061 ? 10.302 -42.663 0.437 1.00 79.44 1061 ALA A C 1
ATOM 8583 O O . ALA A 1 1061 ? 11.305 -42.562 1.139 1.00 79.44 1061 ALA A O 1
ATOM 8584 N N . SER A 1 1062 ? 10.356 -43.240 -0.767 1.00 83.00 1062 SER A N 1
ATOM 8585 C CA . SER A 1 1062 ? 11.579 -43.781 -1.378 1.00 83.00 1062 SER A CA 1
ATOM 8586 C C . SER A 1 1062 ? 12.380 -42.728 -2.152 1.00 83.00 1062 SER A C 1
ATOM 8588 O O . SER A 1 1062 ? 13.568 -42.933 -2.415 1.00 83.00 1062 SER A O 1
ATOM 8590 N N . PHE A 1 1063 ? 11.761 -41.597 -2.508 1.00 86.69 1063 PHE A N 1
ATOM 8591 C CA . PHE A 1 1063 ? 12.359 -40.563 -3.356 1.00 86.69 1063 PHE A CA 1
ATOM 8592 C C . PHE A 1 1063 ? 13.720 -40.036 -2.861 1.00 86.69 1063 PHE A C 1
ATOM 8594 O O . PHE A 1 1063 ? 14.642 -40.010 -3.679 1.00 86.69 1063 PHE A O 1
ATOM 8601 N N . PRO A 1 1064 ? 13.936 -39.707 -1.566 1.00 82.75 1064 PRO A N 1
ATOM 8602 C CA . PRO A 1 1064 ? 15.228 -39.187 -1.109 1.00 82.75 1064 PRO A CA 1
ATOM 8603 C C . PRO A 1 1064 ? 16.377 -40.175 -1.373 1.00 82.75 1064 PRO A C 1
ATOM 8605 O O . PRO A 1 1064 ? 17.397 -39.812 -1.960 1.00 82.75 1064 PRO A O 1
ATOM 8608 N N . ALA A 1 1065 ? 16.179 -41.450 -1.021 1.00 81.69 1065 ALA A N 1
ATOM 8609 C CA . ALA A 1 1065 ? 17.174 -42.507 -1.199 1.00 81.69 1065 ALA A CA 1
ATOM 8610 C C . ALA A 1 1065 ? 17.431 -42.823 -2.683 1.00 81.69 1065 ALA A C 1
ATOM 8612 O O . ALA A 1 1065 ? 18.578 -43.019 -3.096 1.00 81.69 1065 ALA A O 1
ATOM 8613 N N . VAL A 1 1066 ? 16.377 -42.833 -3.507 1.00 85.88 1066 VAL A N 1
ATOM 8614 C CA . VAL A 1 1066 ? 16.485 -43.071 -4.953 1.00 85.88 1066 VAL A CA 1
ATOM 8615 C C . VAL A 1 1066 ? 17.243 -41.930 -5.642 1.00 85.88 1066 VAL A C 1
ATOM 8617 O O . VAL A 1 1066 ? 18.183 -42.199 -6.392 1.00 85.88 1066 VAL A O 1
ATOM 8620 N N . ILE A 1 1067 ? 16.922 -40.666 -5.344 1.00 87.19 1067 ILE A N 1
ATOM 8621 C CA . ILE A 1 1067 ? 17.631 -39.496 -5.888 1.00 87.19 1067 ILE A CA 1
ATOM 8622 C C . ILE A 1 1067 ? 19.088 -39.454 -5.416 1.00 87.19 1067 ILE A C 1
ATOM 8624 O O . ILE A 1 1067 ? 19.981 -39.207 -6.230 1.00 87.19 1067 ILE A O 1
ATOM 8628 N N . GLN A 1 1068 ? 19.365 -39.766 -4.146 1.00 82.44 1068 GLN A N 1
ATOM 8629 C CA . GLN A 1 1068 ? 20.732 -39.848 -3.626 1.00 82.44 1068 GLN A CA 1
ATOM 8630 C C . GLN A 1 1068 ? 21.552 -40.928 -4.355 1.00 82.44 1068 GLN A C 1
ATOM 8632 O O . GLN A 1 1068 ? 22.654 -40.638 -4.828 1.00 82.44 1068 GLN A O 1
ATOM 8637 N N . ARG A 1 1069 ? 20.998 -42.137 -4.539 1.00 84.19 1069 ARG A N 1
ATOM 8638 C CA . ARG A 1 1069 ? 21.638 -43.244 -5.281 1.00 84.19 1069 ARG A CA 1
ATOM 8639 C C . ARG A 1 1069 ? 21.845 -42.925 -6.768 1.00 84.19 1069 ARG A C 1
ATOM 8641 O O . ARG A 1 1069 ? 22.821 -43.374 -7.363 1.00 84.19 1069 ARG A O 1
ATOM 8648 N N . LYS A 1 1070 ? 20.939 -42.155 -7.378 1.00 85.00 1070 LYS A N 1
ATOM 8649 C CA . LYS A 1 1070 ? 20.942 -41.810 -8.813 1.00 85.00 1070 LYS A CA 1
ATOM 8650 C C . LYS A 1 1070 ? 21.593 -40.458 -9.140 1.00 85.00 1070 LYS A C 1
ATOM 8652 O O . LYS A 1 1070 ? 21.669 -40.085 -10.311 1.00 85.00 1070 LYS A O 1
ATOM 8657 N N . ARG A 1 1071 ? 22.127 -39.744 -8.141 1.00 80.94 1071 ARG A N 1
ATOM 8658 C CA . ARG A 1 1071 ? 22.674 -38.375 -8.242 1.00 80.94 1071 ARG A CA 1
ATOM 8659 C C . ARG A 1 1071 ? 23.676 -38.162 -9.384 1.00 80.94 1071 ARG A C 1
ATOM 8661 O O . ARG A 1 1071 ? 23.676 -37.100 -10.001 1.00 80.94 1071 ARG A O 1
ATOM 8668 N N . SER A 1 1072 ? 24.495 -39.162 -9.713 1.00 77.44 1072 SER A N 1
ATOM 8669 C CA . SER A 1 1072 ? 25.476 -39.105 -10.812 1.00 77.44 1072 SER A CA 1
ATOM 8670 C C . SER A 1 1072 ? 24.855 -39.045 -12.218 1.00 77.44 1072 SER A C 1
ATOM 8672 O O . SER A 1 1072 ? 25.527 -38.629 -13.165 1.00 77.44 1072 SER A O 1
ATOM 8674 N N . GLN A 1 1073 ? 23.583 -39.429 -12.367 1.00 78.56 1073 GLN A N 1
ATOM 8675 C CA . GLN A 1 1073 ? 22.838 -39.424 -13.632 1.00 78.56 1073 GLN A CA 1
ATOM 8676 C C . GLN A 1 1073 ? 22.117 -38.074 -13.867 1.00 78.56 1073 GLN A C 1
ATOM 8678 O O . GLN A 1 1073 ? 21.801 -37.720 -15.001 1.00 78.56 1073 GLN A O 1
ATOM 8683 N N . LEU A 1 1074 ? 21.959 -37.248 -12.825 1.00 80.50 1074 LEU A N 1
ATOM 8684 C CA . LEU A 1 1074 ? 21.218 -35.976 -12.829 1.00 80.50 1074 LEU A CA 1
ATOM 8685 C C . LEU A 1 1074 ? 22.072 -34.757 -13.247 1.00 80.50 1074 LEU A C 1
ATOM 8687 O O . LEU A 1 1074 ? 22.069 -33.704 -12.610 1.00 80.50 1074 LEU A O 1
ATOM 8691 N N . LYS A 1 1075 ? 22.822 -34.887 -14.349 1.00 66.69 1075 LYS A N 1
ATOM 8692 C CA . LYS A 1 1075 ? 23.850 -33.909 -14.778 1.00 66.69 1075 LYS A CA 1
ATOM 8693 C C . LYS A 1 1075 ? 23.321 -32.598 -15.397 1.00 66.69 1075 LYS A C 1
ATOM 8695 O O . LYS A 1 1075 ? 24.126 -31.728 -15.714 1.00 66.69 1075 LYS A O 1
ATOM 8700 N N . ARG A 1 1076 ? 22.008 -32.456 -15.628 1.00 70.75 1076 ARG A N 1
ATOM 8701 C CA . ARG A 1 1076 ? 21.399 -31.366 -16.434 1.00 70.75 1076 ARG A CA 1
ATOM 8702 C C . ARG A 1 1076 ? 20.245 -30.628 -15.729 1.00 70.75 1076 ARG A C 1
ATOM 8704 O O . ARG A 1 1076 ? 19.255 -30.295 -16.367 1.00 70.75 1076 ARG A O 1
ATOM 8711 N N . LEU A 1 1077 ? 20.370 -30.390 -14.423 1.00 78.88 1077 LEU A N 1
ATOM 8712 C CA . LEU A 1 1077 ? 19.386 -29.651 -13.614 1.00 78.88 1077 LEU A CA 1
ATOM 8713 C C . LEU A 1 1077 ? 19.748 -28.166 -13.465 1.00 78.88 1077 LEU A C 1
ATOM 8715 O O . LEU A 1 1077 ? 20.932 -27.841 -13.310 1.00 78.88 1077 LEU A O 1
ATOM 8719 N N . THR A 1 1078 ? 18.733 -27.296 -13.417 1.00 77.44 1078 THR A N 1
ATOM 8720 C CA . THR A 1 1078 ? 18.880 -25.893 -12.979 1.00 77.44 1078 THR A CA 1
ATOM 8721 C C . THR A 1 1078 ? 19.260 -25.811 -11.493 1.00 77.44 1078 THR A C 1
ATOM 8723 O O . THR A 1 1078 ? 19.119 -26.786 -10.751 1.00 77.44 1078 THR A O 1
ATOM 8726 N N . GLU A 1 1079 ? 19.763 -24.662 -11.022 1.00 77.31 1079 GLU A N 1
ATOM 8727 C CA . GLU A 1 1079 ? 20.007 -24.477 -9.579 1.00 77.31 1079 GLU A CA 1
ATOM 8728 C C . GLU A 1 1079 ? 18.704 -24.523 -8.750 1.00 77.31 1079 GLU A C 1
ATOM 8730 O O . GLU A 1 1079 ? 18.720 -25.188 -7.713 1.00 77.31 1079 GLU A O 1
ATOM 8735 N N . PRO A 1 1080 ? 17.566 -23.930 -9.181 1.00 79.12 1080 PRO A N 1
ATOM 8736 C CA . PRO A 1 1080 ? 16.262 -24.171 -8.556 1.00 79.12 1080 PRO A CA 1
ATOM 8737 C C . PRO A 1 1080 ? 15.876 -25.656 -8.500 1.00 79.12 1080 PRO A C 1
ATOM 8739 O O . PRO A 1 1080 ? 15.645 -26.178 -7.413 1.00 79.12 1080 PRO A O 1
ATOM 8742 N N . GLN A 1 1081 ? 15.902 -26.371 -9.633 1.00 85.44 1081 GLN A N 1
ATOM 8743 C CA . GLN A 1 1081 ? 15.557 -27.800 -9.690 1.00 85.44 1081 GLN A CA 1
ATOM 8744 C C . GLN A 1 1081 ? 16.468 -28.650 -8.798 1.00 85.44 1081 GLN A C 1
ATOM 8746 O O . GLN A 1 1081 ? 16.002 -29.570 -8.128 1.00 85.44 1081 GLN A O 1
ATOM 8751 N N . ARG A 1 1082 ? 17.772 -28.338 -8.750 1.00 82.44 1082 ARG A N 1
ATOM 8752 C CA . ARG A 1 1082 ? 18.713 -29.031 -7.865 1.00 82.44 1082 ARG A CA 1
ATOM 8753 C C . ARG A 1 1082 ? 18.406 -28.756 -6.397 1.00 82.44 1082 ARG A C 1
ATOM 8755 O O . ARG A 1 1082 ? 18.405 -29.705 -5.628 1.00 82.44 1082 ARG A O 1
ATOM 8762 N N . LYS A 1 1083 ? 18.130 -27.509 -6.006 1.00 80.31 1083 LYS A N 1
ATOM 8763 C CA . LYS A 1 1083 ? 17.745 -27.177 -4.623 1.00 80.31 1083 LYS A CA 1
ATOM 8764 C C . LYS A 1 1083 ? 16.441 -27.858 -4.208 1.00 80.31 1083 LYS A C 1
ATOM 8766 O O . LYS A 1 1083 ? 16.348 -28.279 -3.063 1.00 80.31 1083 LYS A O 1
ATOM 8771 N N . LEU A 1 1084 ? 15.487 -27.996 -5.132 1.00 83.50 1084 LEU A N 1
ATOM 8772 C CA . LEU A 1 1084 ? 14.202 -28.646 -4.884 1.00 83.50 1084 LEU A CA 1
ATOM 8773 C C . LEU A 1 1084 ? 14.365 -30.137 -4.542 1.00 83.50 1084 LEU A C 1
ATOM 8775 O O . LEU A 1 1084 ? 13.807 -30.589 -3.549 1.00 83.50 1084 LEU A O 1
ATOM 8779 N N . ILE A 1 1085 ? 15.151 -30.897 -5.319 1.00 80.75 1085 ILE A N 1
ATOM 8780 C CA . ILE A 1 1085 ? 15.308 -32.354 -5.104 1.00 80.75 1085 ILE A CA 1
ATOM 8781 C C . ILE A 1 1085 ? 16.524 -32.752 -4.245 1.00 80.75 1085 ILE A C 1
ATOM 8783 O O . ILE A 1 1085 ? 16.599 -33.881 -3.767 1.00 80.75 1085 ILE A O 1
ATOM 8787 N N . LEU A 1 1086 ? 17.499 -31.854 -4.079 1.00 72.25 1086 LEU A N 1
ATOM 8788 C CA . LEU A 1 1086 ? 18.760 -32.046 -3.349 1.00 72.25 1086 LEU A CA 1
ATOM 8789 C C . LEU A 1 1086 ? 19.123 -30.765 -2.556 1.00 72.25 1086 LEU A C 1
ATOM 8791 O O . LEU A 1 1086 ? 20.122 -30.106 -2.870 1.00 72.25 1086 LEU A O 1
ATOM 8795 N N . PRO A 1 1087 ? 18.332 -30.385 -1.533 1.00 63.31 1087 PRO A N 1
ATOM 8796 C CA . PRO A 1 1087 ? 18.656 -29.260 -0.657 1.00 63.31 1087 PRO A CA 1
ATOM 8797 C C . PRO A 1 1087 ? 19.931 -29.524 0.163 1.00 63.31 1087 PRO A C 1
ATOM 8799 O O . PRO A 1 1087 ? 20.322 -30.667 0.405 1.00 63.31 1087 PRO A O 1
ATOM 8802 N N . ASN A 1 1088 ? 20.569 -28.453 0.650 1.00 55.25 1088 ASN A N 1
ATOM 8803 C CA . ASN A 1 1088 ? 21.830 -28.526 1.410 1.00 55.25 1088 ASN A CA 1
ATOM 8804 C C . ASN A 1 1088 ? 21.731 -29.329 2.727 1.00 55.25 1088 ASN A C 1
ATOM 8806 O O . ASN A 1 1088 ? 22.758 -29.712 3.278 1.00 55.25 1088 ASN A O 1
ATOM 8810 N N . SER A 1 1089 ? 20.518 -29.588 3.223 1.00 56.44 1089 SER A N 1
ATOM 8811 C CA . SER A 1 1089 ? 20.222 -30.460 4.369 1.00 56.44 1089 SER A CA 1
ATOM 8812 C C . SER A 1 1089 ? 20.389 -31.957 4.076 1.00 56.44 1089 SER A C 1
ATOM 8814 O O . SER A 1 1089 ? 20.376 -32.757 5.006 1.00 56.44 1089 SER A O 1
ATOM 8816 N N . GLY A 1 1090 ? 20.497 -32.363 2.805 1.00 54.88 1090 GLY A N 1
ATOM 8817 C CA . GLY A 1 1090 ? 20.600 -33.767 2.388 1.00 54.88 1090 GLY A CA 1
ATOM 8818 C C . GLY A 1 1090 ? 19.290 -34.566 2.438 1.00 54.88 1090 GLY A C 1
ATOM 8819 O O . GLY A 1 1090 ? 19.245 -35.669 1.899 1.00 54.88 1090 GLY A O 1
ATOM 8820 N N . VAL A 1 1091 ? 18.223 -34.010 3.020 1.00 54.72 1091 VAL A N 1
ATOM 8821 C CA . VAL A 1 1091 ? 16.890 -34.624 3.112 1.00 54.72 1091 VAL A CA 1
ATOM 8822 C C . VAL A 1 1091 ? 15.921 -33.854 2.220 1.00 54.72 1091 VAL A C 1
ATOM 8824 O O . VAL A 1 1091 ? 15.765 -32.644 2.377 1.00 54.72 1091 VAL A O 1
ATOM 8827 N N . TYR A 1 1092 ? 15.271 -34.551 1.287 1.00 61.75 1092 TYR A N 1
ATOM 8828 C CA . TYR A 1 1092 ? 14.209 -33.986 0.454 1.00 61.75 1092 TYR A CA 1
ATOM 8829 C C . TYR A 1 1092 ? 12.918 -33.824 1.266 1.00 61.75 1092 TYR A C 1
ATOM 8831 O O . TYR A 1 1092 ? 12.454 -34.781 1.884 1.00 61.75 1092 TYR A O 1
ATOM 8839 N N . SER A 1 1093 ? 12.347 -32.620 1.235 1.00 57.47 1093 SER A N 1
ATOM 8840 C CA . SER A 1 1093 ? 11.116 -32.241 1.944 1.00 57.47 1093 SER A CA 1
ATOM 8841 C C . SER A 1 1093 ? 10.104 -31.518 1.044 1.00 57.47 1093 SER A C 1
ATOM 8843 O O . SER A 1 1093 ? 9.223 -30.832 1.554 1.00 57.47 1093 SER A O 1
ATOM 8845 N N . GLY A 1 1094 ? 10.276 -31.595 -0.279 1.00 60.28 1094 GLY A N 1
ATOM 8846 C CA . GLY A 1 1094 ? 9.355 -30.997 -1.248 1.00 60.28 1094 GLY A CA 1
ATOM 8847 C C . GLY A 1 1094 ? 8.184 -31.919 -1.587 1.00 60.28 1094 GLY A C 1
ATOM 8848 O O . GLY A 1 1094 ? 8.161 -33.093 -1.211 1.00 60.28 1094 GLY A O 1
ATOM 8849 N N . ASN A 1 1095 ? 7.238 -31.393 -2.353 1.00 75.06 1095 ASN A N 1
ATOM 8850 C CA . ASN A 1 1095 ? 6.154 -32.144 -2.966 1.00 75.06 1095 ASN A CA 1
ATOM 8851 C C . ASN A 1 1095 ? 6.474 -32.432 -4.451 1.00 75.06 1095 ASN A C 1
ATOM 8853 O O . ASN A 1 1095 ? 7.322 -31.797 -5.080 1.00 75.06 1095 ASN A O 1
ATOM 8857 N N . TYR A 1 1096 ? 5.789 -33.414 -5.034 1.00 81.81 1096 TYR A N 1
ATOM 8858 C CA . TYR A 1 1096 ? 5.831 -33.695 -6.473 1.00 81.81 1096 TYR A CA 1
ATOM 8859 C C . TYR A 1 1096 ? 5.088 -32.606 -7.260 1.00 81.81 1096 TYR A C 1
ATOM 8861 O O . TYR A 1 1096 ? 5.435 -32.336 -8.408 1.00 81.81 1096 TYR A O 1
ATOM 8869 N N . ASP A 1 1097 ? 4.130 -31.934 -6.616 1.00 82.88 1097 ASP A N 1
ATOM 8870 C CA . ASP A 1 1097 ? 3.391 -30.797 -7.176 1.00 82.88 1097 ASP A CA 1
ATOM 8871 C C . ASP A 1 1097 ? 4.279 -29.551 -7.382 1.00 82.88 1097 ASP A C 1
ATOM 8873 O O . ASP A 1 1097 ? 3.974 -28.708 -8.222 1.00 82.88 1097 ASP A O 1
ATOM 8877 N N . ASP A 1 1098 ? 5.436 -29.478 -6.712 1.00 83.75 1098 ASP A N 1
ATOM 8878 C CA . ASP A 1 1098 ? 6.442 -28.424 -6.920 1.00 83.75 1098 ASP A CA 1
ATOM 8879 C C . ASP A 1 1098 ? 7.286 -28.647 -8.195 1.00 83.75 1098 ASP A C 1
ATOM 8881 O O . ASP A 1 1098 ? 8.080 -27.789 -8.586 1.00 83.75 1098 ASP A O 1
ATOM 8885 N N . MET A 1 1099 ? 7.182 -29.820 -8.835 1.00 89.00 1099 MET A N 1
ATOM 8886 C CA . MET A 1 1099 ? 8.036 -30.191 -9.967 1.00 89.00 1099 MET A CA 1
ATOM 8887 C C . MET A 1 1099 ? 7.470 -29.699 -11.30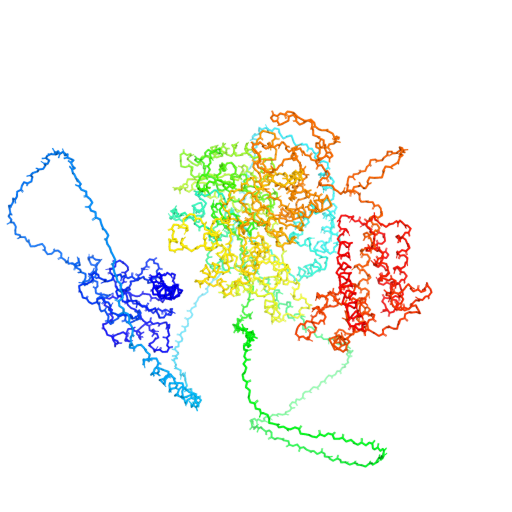2 1.00 89.00 1099 MET A C 1
ATOM 8889 O O . MET A 1 1099 ? 6.312 -29.962 -11.638 1.00 89.00 1099 MET A O 1
ATOM 8893 N N . ASP A 1 1100 ? 8.319 -29.038 -12.093 1.00 90.00 1100 ASP A N 1
ATOM 8894 C CA . ASP A 1 1100 ? 8.017 -28.623 -13.466 1.00 90.00 1100 ASP A CA 1
ATOM 8895 C C . ASP A 1 1100 ? 8.111 -29.791 -14.472 1.00 90.00 1100 ASP A C 1
ATOM 8897 O O . ASP A 1 1100 ? 8.825 -30.772 -14.248 1.00 90.00 1100 ASP A O 1
ATOM 8901 N N . ILE A 1 1101 ? 7.441 -29.675 -15.626 1.00 91.00 1101 ILE A N 1
ATOM 8902 C CA . ILE A 1 1101 ? 7.402 -30.723 -16.666 1.00 91.00 1101 ILE A CA 1
ATOM 8903 C C . ILE A 1 1101 ? 8.787 -31.157 -17.171 1.00 91.00 1101 ILE A C 1
ATOM 8905 O O . ILE A 1 1101 ? 8.987 -32.294 -17.606 1.00 91.00 1101 ILE A O 1
ATOM 8909 N N . SER A 1 1102 ? 9.775 -30.266 -17.118 1.00 88.62 1102 SER A N 1
ATOM 8910 C CA . SER A 1 1102 ? 11.135 -30.555 -17.558 1.00 88.62 1102 SER A CA 1
ATOM 8911 C C . SER A 1 1102 ? 11.916 -31.327 -16.501 1.00 88.62 1102 SER A C 1
ATOM 8913 O O . SER A 1 1102 ? 12.637 -32.260 -16.857 1.00 88.62 1102 SER A O 1
ATOM 8915 N N . LEU A 1 1103 ? 11.738 -30.996 -15.220 1.00 90.75 1103 LEU A N 1
ATOM 8916 C CA . LEU A 1 1103 ? 12.224 -31.802 -14.104 1.00 90.75 1103 LEU A CA 1
ATOM 8917 C C . LEU A 1 1103 ? 11.589 -33.199 -14.130 1.00 90.75 1103 LEU A C 1
ATOM 8919 O O . LEU A 1 1103 ? 12.319 -34.187 -14.074 1.00 90.75 1103 LEU A O 1
ATOM 8923 N N . LEU A 1 1104 ? 10.269 -33.298 -14.318 1.00 93.00 1104 LEU A N 1
ATOM 8924 C CA . LEU A 1 1104 ? 9.557 -34.577 -14.432 1.00 93.00 1104 LEU A CA 1
ATOM 8925 C C . LEU A 1 1104 ? 10.113 -35.441 -15.575 1.00 93.00 1104 LEU A C 1
ATOM 8927 O O . LEU A 1 1104 ? 10.462 -36.598 -15.342 1.00 93.00 1104 LEU A O 1
ATOM 8931 N N . TYR A 1 1105 ? 10.315 -34.878 -16.775 1.00 91.94 1105 TYR A N 1
ATOM 8932 C CA . TYR A 1 1105 ? 10.981 -35.587 -17.878 1.00 91.94 1105 TYR A CA 1
ATOM 8933 C C . TYR A 1 1105 ? 12.391 -36.071 -17.492 1.00 91.94 1105 TYR A C 1
ATOM 8935 O O . TYR A 1 1105 ? 12.763 -37.205 -17.795 1.00 91.94 1105 TYR A O 1
ATOM 8943 N N . ILE A 1 1106 ? 13.192 -35.240 -16.813 1.00 89.69 1106 ILE A N 1
ATOM 8944 C CA . ILE A 1 1106 ? 14.552 -35.608 -16.383 1.00 89.69 1106 ILE A CA 1
ATOM 8945 C C . ILE A 1 1106 ? 14.519 -36.751 -15.356 1.00 89.69 1106 ILE A C 1
ATOM 8947 O O . ILE A 1 1106 ? 15.360 -37.651 -15.435 1.00 89.69 1106 ILE A O 1
ATOM 8951 N N . LEU A 1 1107 ? 13.564 -36.754 -14.427 1.00 91.62 1107 LEU A N 1
ATOM 8952 C CA . LEU A 1 1107 ? 13.425 -37.799 -13.413 1.00 91.62 1107 LEU A CA 1
ATOM 8953 C C . LEU A 1 1107 ? 12.915 -39.114 -14.023 1.00 91.62 1107 LEU A C 1
ATOM 8955 O O . LEU A 1 1107 ? 13.580 -40.141 -13.881 1.00 91.62 1107 LEU A O 1
ATOM 8959 N N . LEU A 1 1108 ? 11.829 -39.076 -14.798 1.00 93.12 1108 LEU A N 1
ATOM 8960 C CA . LEU A 1 1108 ? 11.274 -40.252 -15.479 1.00 93.12 1108 LEU A CA 1
ATOM 8961 C C . LEU A 1 1108 ? 12.301 -40.919 -16.412 1.00 93.12 1108 LEU A C 1
ATOM 8963 O O . LEU A 1 1108 ? 12.501 -42.132 -16.352 1.00 93.12 1108 LEU A O 1
ATOM 8967 N N . ARG A 1 1109 ? 13.027 -40.127 -17.214 1.00 91.81 1109 ARG A N 1
ATOM 8968 C CA . ARG A 1 1109 ? 14.056 -40.628 -18.143 1.00 91.81 1109 ARG A CA 1
ATOM 8969 C C . ARG A 1 1109 ? 15.275 -41.238 -17.446 1.00 91.81 1109 ARG A C 1
ATOM 8971 O O . ARG A 1 1109 ? 15.800 -42.240 -17.921 1.00 91.81 1109 ARG A O 1
ATOM 8978 N N . ASN A 1 1110 ? 15.801 -40.598 -16.395 1.00 89.19 1110 ASN A N 1
ATOM 8979 C CA . ASN A 1 1110 ? 17.137 -40.928 -15.866 1.00 89.19 1110 ASN A CA 1
ATOM 8980 C C . ASN A 1 1110 ? 17.114 -41.662 -14.513 1.00 89.19 1110 ASN A C 1
ATOM 8982 O O . ASN A 1 1110 ? 18.114 -42.273 -14.140 1.00 89.19 1110 ASN A O 1
ATOM 8986 N N . VAL A 1 1111 ? 16.007 -41.610 -13.768 1.00 89.38 1111 VAL A N 1
ATOM 8987 C CA . VAL A 1 1111 ? 15.905 -42.154 -12.402 1.00 89.38 1111 VAL A CA 1
ATOM 8988 C C . VAL A 1 1111 ? 15.029 -43.406 -12.368 1.00 89.38 1111 VAL A C 1
ATOM 8990 O O . VAL A 1 1111 ? 15.467 -44.421 -11.829 1.00 89.38 1111 VAL A O 1
ATOM 8993 N N . CYS A 1 1112 ? 13.853 -43.361 -13.003 1.00 88.75 1112 CYS A N 1
ATOM 8994 C CA . CYS A 1 1112 ? 12.803 -44.389 -12.916 1.00 88.75 1112 CYS A CA 1
ATOM 8995 C C . CYS A 1 1112 ? 13.097 -45.713 -13.645 1.00 88.75 1112 CYS A C 1
ATOM 8997 O O . CYS A 1 1112 ? 12.303 -46.641 -13.559 1.00 88.75 1112 CYS A O 1
ATOM 8999 N N . GLY A 1 1113 ? 14.215 -45.824 -14.371 1.00 86.69 1113 GLY A N 1
ATOM 9000 C CA . GLY A 1 1113 ? 14.610 -47.070 -15.048 1.00 86.69 1113 GLY A CA 1
ATOM 9001 C C . GLY A 1 1113 ? 13.762 -47.448 -16.270 1.00 86.69 1113 GLY A C 1
ATOM 9002 O O . GLY A 1 1113 ? 13.892 -48.563 -16.769 1.00 86.69 1113 GLY A O 1
ATOM 9003 N N . ILE A 1 1114 ? 12.923 -46.531 -16.762 1.00 92.19 1114 ILE A N 1
ATOM 9004 C CA . ILE A 1 1114 ? 12.060 -46.740 -17.929 1.00 92.19 1114 ILE A CA 1
ATOM 9005 C C . ILE A 1 1114 ? 12.934 -47.004 -19.166 1.00 92.19 1114 ILE A C 1
ATOM 9007 O O . ILE A 1 1114 ? 13.755 -46.164 -19.555 1.00 92.19 1114 ILE A O 1
ATOM 9011 N N . GLN A 1 1115 ? 12.745 -48.170 -19.788 1.00 90.56 1115 GLN A N 1
ATOM 9012 C CA . GLN A 1 1115 ? 13.469 -48.557 -20.999 1.00 90.56 1115 GLN A CA 1
ATOM 9013 C C . GLN A 1 1115 ? 13.185 -47.578 -22.139 1.00 90.56 1115 GLN A C 1
ATOM 9015 O O . GLN A 1 1115 ? 12.058 -47.107 -22.305 1.00 90.56 1115 GLN A O 1
ATOM 9020 N N . ALA A 1 1116 ? 14.211 -47.254 -22.923 1.00 89.00 1116 ALA A N 1
ATOM 9021 C CA . ALA A 1 1116 ? 14.060 -46.353 -24.058 1.00 89.00 1116 ALA A CA 1
ATOM 9022 C C . ALA A 1 1116 ? 13.213 -47.002 -25.165 1.00 89.00 1116 ALA A C 1
ATOM 9024 O O . ALA A 1 1116 ? 13.392 -48.178 -25.472 1.00 89.00 1116 ALA A O 1
ATOM 9025 N N . HIS A 1 1117 ? 12.340 -46.210 -25.788 1.00 93.12 1117 HIS A N 1
ATOM 9026 C CA . HIS A 1 1117 ? 11.645 -46.561 -27.029 1.00 93.12 1117 HIS A CA 1
ATOM 9027 C C . HIS A 1 1117 ? 12.652 -46.896 -28.143 1.00 93.12 1117 HIS A C 1
ATOM 9029 O O . HIS A 1 1117 ? 13.813 -46.483 -28.072 1.00 93.12 1117 HIS A O 1
ATOM 9035 N N . ASN A 1 1118 ? 12.219 -47.586 -29.204 1.00 86.81 1118 ASN A N 1
ATOM 9036 C CA . ASN A 1 1118 ? 13.130 -48.231 -30.171 1.00 86.81 1118 ASN A CA 1
ATOM 9037 C C . ASN A 1 1118 ? 14.143 -47.283 -30.856 1.00 86.81 1118 ASN A C 1
ATOM 9039 O O . ASN A 1 1118 ? 15.211 -47.714 -31.287 1.00 86.81 1118 ASN A O 1
ATOM 9043 N N . LYS A 1 1119 ? 13.835 -45.981 -30.927 1.00 88.81 1119 LYS A N 1
ATOM 9044 C CA . LYS A 1 1119 ? 14.699 -44.926 -31.496 1.00 88.81 1119 LYS A CA 1
ATOM 9045 C C . LYS A 1 1119 ? 15.585 -44.184 -30.485 1.00 88.81 1119 LYS A C 1
ATOM 9047 O O . LYS A 1 1119 ? 16.397 -43.356 -30.893 1.00 88.81 1119 LYS A O 1
ATOM 9052 N N . GLY A 1 1120 ? 15.471 -44.480 -29.192 1.00 88.06 1120 GLY A N 1
ATOM 9053 C CA . GLY A 1 1120 ? 16.306 -43.919 -28.130 1.00 88.06 1120 GLY A CA 1
ATOM 9054 C C . GLY A 1 1120 ? 15.892 -42.521 -27.648 1.00 88.06 1120 GLY A C 1
ATOM 9055 O O . GLY A 1 1120 ? 15.593 -41.620 -28.432 1.00 88.06 1120 GLY A O 1
ATOM 9056 N N . TRP A 1 1121 ? 15.942 -42.330 -26.325 1.00 89.88 1121 TRP A N 1
ATOM 9057 C CA . TRP A 1 1121 ? 15.493 -41.119 -25.631 1.00 89.88 1121 TRP A CA 1
ATOM 9058 C C . TRP A 1 1121 ? 16.068 -39.807 -26.199 1.00 89.88 1121 TRP A C 1
ATOM 9060 O O . TRP A 1 1121 ? 17.257 -39.496 -26.031 1.00 89.88 1121 TRP A O 1
ATOM 9070 N N . GLY A 1 1122 ? 15.189 -38.944 -26.704 1.00 83.50 1122 GLY A N 1
ATOM 9071 C CA . GLY A 1 1122 ? 15.519 -37.641 -27.286 1.00 83.50 1122 GLY A CA 1
ATOM 9072 C C . GLY A 1 1122 ? 15.329 -37.558 -28.804 1.00 83.50 1122 GLY A C 1
ATOM 9073 O O . GLY A 1 1122 ? 15.368 -36.446 -29.337 1.00 83.50 1122 GLY A O 1
ATOM 9074 N N . ASN A 1 1123 ? 15.100 -38.695 -29.466 1.00 87.25 1123 ASN A N 1
ATOM 9075 C CA . ASN A 1 1123 ? 14.739 -38.804 -30.880 1.00 87.25 1123 ASN A CA 1
ATOM 9076 C C . ASN A 1 1123 ? 13.220 -38.992 -31.034 1.00 87.25 1123 ASN A C 1
ATOM 9078 O O . ASN A 1 1123 ? 12.563 -39.482 -30.120 1.00 87.25 1123 ASN A O 1
ATOM 9082 N N . THR A 1 1124 ? 12.654 -38.657 -32.195 1.00 88.31 1124 THR A N 1
ATOM 9083 C CA . THR A 1 1124 ? 11.223 -38.875 -32.474 1.00 88.31 1124 THR A CA 1
ATOM 9084 C C . THR A 1 1124 ? 10.879 -40.374 -32.465 1.00 88.31 1124 THR A C 1
ATOM 9086 O O . THR A 1 1124 ? 11.485 -41.118 -33.242 1.00 88.31 1124 THR A O 1
ATOM 9089 N N . PRO A 1 1125 ? 9.932 -40.842 -31.626 1.00 92.44 1125 PRO A N 1
ATOM 9090 C CA . PRO A 1 1125 ? 9.485 -42.237 -31.625 1.00 92.44 1125 PRO A CA 1
ATOM 9091 C C . PRO A 1 1125 ? 8.786 -42.641 -32.930 1.00 92.44 1125 PRO A C 1
ATOM 9093 O O . PRO A 1 1125 ? 8.318 -41.793 -33.689 1.00 92.44 1125 PRO A O 1
ATOM 9096 N N . ASP A 1 1126 ? 8.668 -43.944 -33.176 1.00 88.56 1126 ASP A N 1
ATOM 9097 C CA . ASP A 1 1126 ? 7.807 -44.467 -34.241 1.00 88.56 1126 ASP A CA 1
ATOM 9098 C C . ASP A 1 1126 ? 6.327 -44.273 -33.901 1.00 88.56 1126 ASP A C 1
ATOM 9100 O O . ASP A 1 1126 ? 5.937 -44.348 -32.739 1.00 88.56 1126 ASP A O 1
ATOM 9104 N N . SER A 1 1127 ? 5.478 -44.035 -34.902 1.00 83.88 1127 SER A N 1
ATOM 9105 C CA . SER A 1 1127 ? 4.043 -43.774 -34.691 1.00 83.88 1127 SER A CA 1
ATOM 9106 C C . SER A 1 1127 ? 3.304 -44.940 -34.024 1.00 83.88 1127 SER A C 1
ATOM 9108 O O . SER A 1 1127 ? 2.370 -44.700 -33.269 1.00 83.88 1127 SER A O 1
ATOM 9110 N N . ALA A 1 1128 ? 3.757 -46.178 -34.244 1.00 85.44 1128 ALA A N 1
ATOM 9111 C CA . ALA A 1 1128 ? 3.211 -47.389 -33.626 1.00 85.44 1128 ALA A CA 1
ATOM 9112 C C . ALA A 1 1128 ? 3.831 -47.747 -32.254 1.00 85.44 1128 ALA A C 1
ATOM 9114 O O . ALA A 1 1128 ? 3.377 -48.688 -31.607 1.00 85.44 1128 ALA A O 1
ATOM 9115 N N . ASP A 1 1129 ? 4.871 -47.037 -31.796 1.00 90.00 1129 ASP A N 1
ATOM 9116 C CA . ASP A 1 1129 ? 5.518 -47.309 -30.505 1.00 90.00 1129 ASP A CA 1
ATOM 9117 C C . ASP A 1 1129 ? 4.702 -46.665 -29.370 1.00 90.00 1129 ASP A C 1
ATOM 9119 O O . ASP A 1 1129 ? 4.858 -45.480 -29.073 1.00 90.00 1129 ASP A O 1
ATOM 9123 N N . ILE A 1 1130 ? 3.790 -47.425 -28.762 1.00 91.25 1130 ILE A N 1
ATOM 9124 C CA . ILE A 1 1130 ? 2.916 -46.975 -27.657 1.00 91.25 1130 ILE A CA 1
ATOM 9125 C C . ILE A 1 1130 ? 3.563 -47.121 -26.265 1.00 91.25 1130 ILE A C 1
ATOM 9127 O O . ILE A 1 1130 ? 2.880 -47.097 -25.241 1.00 91.25 1130 ILE A O 1
ATOM 9131 N N . SER A 1 1131 ? 4.888 -47.302 -26.192 1.00 93.81 1131 SER A N 1
ATOM 9132 C CA . SER A 1 1131 ? 5.587 -47.464 -24.913 1.00 93.81 1131 SER A CA 1
ATOM 9133 C C . SER A 1 1131 ? 5.536 -46.201 -24.042 1.00 93.81 1131 SER A C 1
ATOM 9135 O O . SER A 1 1131 ? 5.430 -45.072 -24.525 1.00 93.81 1131 SER A O 1
ATOM 9137 N N . VAL A 1 1132 ? 5.679 -46.385 -22.724 1.00 94.94 1132 VAL A N 1
ATOM 9138 C CA . VAL A 1 1132 ? 5.721 -45.287 -21.740 1.00 94.94 1132 VAL A CA 1
ATOM 9139 C C . VAL A 1 1132 ? 6.786 -44.248 -22.105 1.00 94.94 1132 VAL A C 1
ATOM 9141 O O . VAL A 1 1132 ? 6.528 -43.049 -22.045 1.00 94.94 1132 VAL A O 1
ATOM 9144 N N . SER A 1 1133 ? 7.972 -44.687 -22.535 1.00 94.69 1133 SER A N 1
ATOM 9145 C CA . SER A 1 1133 ? 9.050 -43.785 -22.945 1.00 94.69 1133 SER A CA 1
ATOM 9146 C C . SER A 1 1133 ? 8.776 -43.088 -24.275 1.00 94.69 1133 SER A C 1
ATOM 9148 O O . SER A 1 1133 ? 9.086 -41.904 -24.386 1.00 94.69 1133 SER A O 1
ATOM 9150 N N . ALA A 1 1134 ? 8.143 -43.749 -25.249 1.00 93.38 1134 ALA A N 1
ATOM 9151 C CA . ALA A 1 1134 ? 7.692 -43.087 -26.472 1.00 93.38 1134 ALA A CA 1
ATOM 9152 C C . ALA A 1 1134 ? 6.645 -42.000 -26.175 1.00 93.38 1134 ALA A C 1
ATOM 9154 O O . ALA A 1 1134 ? 6.739 -40.897 -26.708 1.00 93.38 1134 ALA A O 1
ATOM 9155 N N . ASN A 1 1135 ? 5.692 -42.260 -25.277 1.00 96.06 1135 ASN A N 1
ATOM 9156 C CA . ASN A 1 1135 ? 4.652 -41.296 -24.914 1.00 96.06 1135 ASN A CA 1
ATOM 9157 C C . ASN A 1 1135 ? 5.187 -40.113 -24.082 1.00 96.06 1135 ASN A C 1
ATOM 9159 O O . ASN A 1 1135 ? 4.883 -38.963 -24.400 1.00 96.06 1135 ASN A O 1
ATOM 9163 N N . ILE A 1 1136 ? 6.097 -40.344 -23.126 1.00 95.94 1136 ILE A N 1
ATOM 9164 C CA . ILE A 1 1136 ? 6.852 -39.265 -22.452 1.00 95.94 1136 ILE A CA 1
ATOM 9165 C C . ILE A 1 1136 ? 7.648 -38.421 -23.471 1.00 95.94 1136 ILE A C 1
ATOM 9167 O O . ILE A 1 1136 ? 7.729 -37.195 -23.358 1.00 95.94 1136 ILE A O 1
ATOM 9171 N N . GLU A 1 1137 ? 8.243 -39.058 -24.480 1.00 93.88 1137 GLU A N 1
ATOM 9172 C CA . GLU A 1 1137 ? 9.028 -38.380 -25.512 1.00 93.88 1137 GLU A CA 1
ATOM 9173 C C . GLU A 1 1137 ? 8.143 -37.570 -26.485 1.00 93.88 1137 GLU A C 1
ATOM 9175 O O . GLU A 1 1137 ? 8.517 -36.449 -26.835 1.00 93.88 1137 GLU A O 1
ATOM 9180 N N . ARG A 1 1138 ? 6.935 -38.047 -26.834 1.00 94.12 1138 ARG A N 1
ATOM 9181 C CA . ARG A 1 1138 ? 5.911 -37.265 -27.567 1.00 94.12 1138 ARG A CA 1
ATOM 9182 C C . ARG A 1 1138 ? 5.533 -35.989 -26.815 1.00 94.12 1138 ARG A C 1
ATOM 9184 O O . ARG A 1 1138 ? 5.595 -34.908 -27.398 1.00 94.12 1138 ARG A O 1
ATOM 9191 N N . LEU A 1 1139 ? 5.250 -36.083 -25.512 1.00 94.44 1139 LEU A N 1
ATOM 9192 C CA . LEU A 1 1139 ? 4.951 -34.911 -24.677 1.00 94.44 1139 LEU A CA 1
ATOM 9193 C C . LEU A 1 1139 ? 6.130 -33.919 -24.628 1.00 94.44 1139 LEU A C 1
ATOM 9195 O O . LEU A 1 1139 ? 5.918 -32.707 -24.713 1.00 94.44 1139 LEU A O 1
ATOM 9199 N N . ARG A 1 1140 ? 7.387 -34.395 -24.589 1.00 91.31 1140 ARG A N 1
ATOM 9200 C CA . ARG A 1 1140 ? 8.568 -33.515 -24.719 1.00 91.31 1140 ARG A CA 1
ATOM 9201 C C . ARG A 1 1140 ? 8.616 -32.816 -26.083 1.00 91.31 1140 ARG A C 1
ATOM 9203 O O . ARG A 1 1140 ? 8.971 -31.639 -26.144 1.00 91.31 1140 ARG A O 1
ATOM 9210 N N . LEU A 1 1141 ? 8.312 -33.520 -27.171 1.00 89.88 1141 LEU A N 1
ATOM 9211 C CA . LEU A 1 1141 ? 8.360 -32.970 -28.528 1.00 89.88 1141 LEU A CA 1
ATOM 9212 C C . LEU A 1 1141 ? 7.273 -31.911 -28.748 1.00 89.88 1141 LEU A C 1
ATOM 9214 O O . LEU A 1 1141 ? 7.601 -30.826 -29.230 1.00 89.88 1141 LEU A O 1
ATOM 9218 N N . ALA A 1 1142 ? 6.040 -32.164 -28.301 1.00 89.50 1142 ALA A N 1
ATOM 9219 C CA . ALA A 1 1142 ? 4.959 -31.179 -28.288 1.00 89.50 1142 ALA A CA 1
ATOM 9220 C C . ALA A 1 1142 ? 5.363 -29.909 -27.516 1.00 89.50 1142 ALA A C 1
ATOM 9222 O O . ALA A 1 1142 ? 5.358 -28.809 -28.069 1.00 89.50 1142 ALA A O 1
ATOM 9223 N N . ARG A 1 1143 ? 5.864 -30.071 -26.282 1.00 90.44 1143 ARG A N 1
ATOM 9224 C CA . ARG A 1 1143 ? 6.396 -28.972 -25.458 1.00 90.44 1143 ARG A CA 1
ATOM 9225 C C . ARG A 1 1143 ? 7.487 -28.158 -26.169 1.00 90.44 1143 ARG A C 1
ATOM 9227 O O . ARG A 1 1143 ? 7.542 -26.939 -26.034 1.00 90.44 1143 ARG A O 1
ATOM 9234 N N . ASN A 1 1144 ? 8.376 -28.819 -26.913 1.00 83.19 1144 ASN A N 1
ATOM 9235 C CA . ASN A 1 1144 ? 9.443 -28.142 -27.653 1.00 83.19 1144 ASN A CA 1
ATOM 9236 C C . ASN A 1 1144 ? 8.903 -27.374 -28.874 1.00 83.19 1144 ASN A C 1
ATOM 9238 O O . ASN A 1 1144 ? 9.392 -26.276 -29.132 1.00 83.19 1144 ASN A O 1
ATOM 9242 N N . ARG A 1 1145 ? 7.891 -27.892 -29.594 1.00 80.38 1145 ARG A N 1
ATOM 9243 C CA . ARG A 1 1145 ? 7.227 -27.171 -30.703 1.00 80.38 1145 ARG A CA 1
ATOM 9244 C C . ARG A 1 1145 ? 6.625 -25.843 -30.215 1.00 80.38 1145 ARG A C 1
ATOM 9246 O O . ARG A 1 1145 ? 6.868 -24.806 -30.833 1.00 80.38 1145 ARG A O 1
ATOM 9253 N N . CYS A 1 1146 ? 5.967 -25.839 -29.051 1.00 75.50 1146 CYS A N 1
ATOM 9254 C CA . CYS A 1 1146 ? 5.451 -24.612 -28.421 1.00 75.50 1146 CYS A CA 1
ATOM 9255 C C . CYS A 1 1146 ? 6.544 -23.580 -28.085 1.00 75.50 1146 CYS A C 1
ATOM 9257 O O . CYS A 1 1146 ? 6.274 -22.386 -28.050 1.00 75.50 1146 CYS A O 1
ATOM 9259 N N . SER A 1 1147 ? 7.785 -24.018 -27.843 1.00 64.06 1147 SER A N 1
ATOM 9260 C CA . SER A 1 1147 ? 8.891 -23.135 -27.442 1.00 64.06 1147 SER A CA 1
ATOM 9261 C C . SER A 1 1147 ? 9.669 -22.508 -28.602 1.00 64.06 1147 SER A C 1
ATOM 9263 O O . SER A 1 1147 ? 10.496 -21.626 -28.358 1.00 64.06 1147 SER A O 1
ATOM 9265 N N . HIS A 1 1148 ? 9.483 -22.988 -29.832 1.00 62.38 1148 HIS A N 1
ATOM 9266 C CA . HIS A 1 1148 ? 10.249 -22.533 -30.997 1.00 62.38 1148 HIS A CA 1
ATOM 9267 C C . HIS A 1 1148 ? 9.468 -21.602 -31.930 1.00 62.38 1148 HIS A C 1
ATOM 9269 O O . HIS A 1 1148 ? 10.063 -21.054 -32.853 1.00 62.38 1148 HIS A O 1
ATOM 9275 N N . THR A 1 1149 ? 8.179 -21.383 -31.664 1.00 62.56 1149 THR A N 1
ATOM 9276 C CA . THR A 1 1149 ? 7.279 -20.660 -32.569 1.00 62.56 1149 THR A CA 1
ATOM 9277 C C . THR A 1 1149 ? 6.786 -19.379 -31.900 1.00 62.56 1149 THR A C 1
ATOM 9279 O O . THR A 1 1149 ? 6.037 -19.429 -30.930 1.00 62.56 1149 THR A O 1
ATOM 9282 N N . THR A 1 1150 ? 7.238 -18.221 -32.388 1.00 58.97 1150 THR A N 1
ATOM 9283 C CA . THR A 1 1150 ? 6.883 -16.895 -31.837 1.00 58.97 1150 THR A CA 1
ATOM 9284 C C . THR A 1 1150 ? 5.697 -16.228 -32.532 1.00 58.97 1150 THR A C 1
ATOM 9286 O O . THR A 1 1150 ? 5.221 -15.202 -32.056 1.00 58.97 1150 THR A O 1
ATOM 9289 N N . GLU A 1 1151 ? 5.244 -16.782 -33.655 1.00 65.19 1151 GLU A N 1
ATOM 9290 C CA . GLU A 1 1151 ? 4.272 -16.151 -34.561 1.00 65.19 1151 GLU A CA 1
ATOM 9291 C C . GLU A 1 1151 ? 2.838 -16.680 -34.350 1.00 65.19 1151 GLU A C 1
ATOM 9293 O O . GLU A 1 1151 ? 1.873 -15.988 -34.655 1.00 65.19 1151 GLU A O 1
ATOM 9298 N N . GLY A 1 1152 ? 2.694 -17.855 -33.729 1.00 74.56 1152 GLY A N 1
ATOM 9299 C CA . GLY A 1 1152 ? 1.426 -18.556 -33.508 1.00 74.56 1152 GLY A CA 1
ATOM 9300 C C . GLY A 1 1152 ? 1.583 -20.056 -33.772 1.00 74.56 1152 GLY A C 1
ATOM 9301 O O . GLY A 1 1152 ? 2.695 -20.539 -33.965 1.00 74.56 1152 GLY A O 1
ATOM 9302 N N . MET A 1 1153 ? 0.486 -20.806 -33.765 1.00 85.00 1153 MET A N 1
ATOM 9303 C CA . MET A 1 1153 ? 0.424 -22.203 -34.195 1.00 85.00 1153 MET A CA 1
ATOM 9304 C C . MET A 1 1153 ? -0.742 -22.374 -35.173 1.00 85.00 1153 MET A C 1
ATOM 9306 O O . MET A 1 1153 ? -1.899 -22.190 -34.785 1.00 85.00 1153 MET A O 1
ATOM 9310 N N . SER A 1 1154 ? -0.441 -22.727 -36.427 1.00 85.75 1154 SER A N 1
ATOM 9311 C CA . SER A 1 1154 ? -1.460 -22.894 -37.470 1.00 85.75 1154 SER A CA 1
ATOM 9312 C C . SER A 1 1154 ? -2.499 -23.946 -37.068 1.00 85.75 1154 SER A C 1
ATOM 9314 O O . SER A 1 1154 ? -2.201 -24.860 -36.298 1.00 85.75 1154 SER A O 1
ATOM 9316 N N . ASN A 1 1155 ? -3.713 -23.879 -37.621 1.00 85.94 1155 ASN A N 1
ATOM 9317 C CA . ASN A 1 1155 ? -4.741 -24.892 -37.351 1.00 85.94 1155 ASN A CA 1
ATOM 9318 C C . ASN A 1 1155 ? -4.304 -26.320 -37.738 1.00 85.94 1155 ASN A C 1
ATOM 9320 O O . ASN A 1 1155 ? -4.775 -27.285 -37.138 1.00 85.94 1155 ASN A O 1
ATOM 9324 N N . VAL A 1 1156 ? -3.395 -26.485 -38.704 1.00 86.25 1156 VAL A N 1
ATOM 9325 C CA . VAL A 1 1156 ? -2.871 -27.808 -39.085 1.00 86.25 1156 VAL A CA 1
ATOM 9326 C C . VAL A 1 1156 ? -1.888 -28.318 -38.029 1.00 86.25 1156 VAL A C 1
ATOM 9328 O O . VAL A 1 1156 ? -2.035 -29.442 -37.547 1.00 86.25 1156 VAL A O 1
ATOM 9331 N N . ASP A 1 1157 ? -0.941 -27.475 -37.607 1.00 86.50 1157 ASP A N 1
ATOM 9332 C CA . ASP A 1 1157 ? 0.024 -27.812 -36.554 1.00 86.50 1157 ASP A CA 1
ATOM 9333 C C . ASP A 1 1157 ? -0.666 -28.041 -35.207 1.00 86.50 1157 ASP A C 1
ATOM 9335 O O . ASP A 1 1157 ? -0.322 -28.980 -34.492 1.00 86.50 1157 ASP A O 1
ATOM 9339 N N . PHE A 1 1158 ? -1.678 -27.230 -34.884 1.00 90.69 1158 PHE A N 1
ATOM 9340 C CA . PHE A 1 1158 ? -2.496 -27.369 -33.683 1.00 90.69 1158 PHE A CA 1
ATOM 9341 C C . PHE A 1 1158 ? -3.182 -28.731 -33.636 1.00 90.69 1158 PHE A C 1
ATOM 9343 O O . PHE A 1 1158 ? -2.975 -29.471 -32.680 1.00 90.69 1158 PHE A O 1
ATOM 9350 N N . ASN A 1 1159 ? -3.935 -29.104 -34.676 1.00 88.81 1159 ASN A N 1
ATOM 9351 C CA . ASN A 1 1159 ? -4.633 -30.391 -34.709 1.00 88.81 1159 ASN A CA 1
ATOM 9352 C C . ASN A 1 1159 ? -3.657 -31.584 -34.675 1.00 88.81 1159 ASN A C 1
ATOM 9354 O O . ASN A 1 1159 ? -3.925 -32.583 -34.004 1.00 88.81 1159 ASN A O 1
ATOM 9358 N N . GLN A 1 1160 ? -2.494 -31.470 -35.326 1.00 89.75 1160 GLN A N 1
ATOM 9359 C CA . GLN A 1 1160 ? -1.453 -32.500 -35.292 1.00 89.75 1160 GLN A CA 1
ATOM 9360 C C . GLN A 1 1160 ? -0.821 -32.643 -33.895 1.00 89.75 1160 GLN A C 1
ATOM 9362 O O . GLN A 1 1160 ? -0.729 -33.752 -33.367 1.00 89.75 1160 GLN A O 1
ATOM 9367 N N . VAL A 1 1161 ? -0.407 -31.536 -33.267 1.00 90.44 1161 VAL A N 1
ATOM 9368 C CA . VAL A 1 1161 ? 0.155 -31.524 -31.903 1.00 90.44 1161 VAL A CA 1
ATOM 9369 C C . VAL A 1 1161 ? -0.886 -31.982 -30.881 1.00 90.44 1161 VAL A C 1
ATOM 9371 O O . VAL A 1 1161 ? -0.562 -32.769 -29.993 1.00 90.44 1161 VAL A O 1
ATOM 9374 N N . TRP A 1 1162 ? -2.139 -31.555 -31.037 1.00 92.62 1162 TRP A N 1
ATOM 9375 C CA . TRP A 1 1162 ? -3.263 -31.985 -30.214 1.00 92.62 1162 TRP A CA 1
ATOM 9376 C C . TRP A 1 1162 ? -3.455 -33.500 -30.272 1.00 92.62 1162 TRP A C 1
ATOM 9378 O O . TRP A 1 1162 ? -3.498 -34.159 -29.235 1.00 92.62 1162 TRP A O 1
ATOM 9388 N N . SER A 1 1163 ? -3.515 -34.070 -31.480 1.00 90.94 1163 SER A N 1
ATOM 9389 C CA . SER A 1 1163 ? -3.670 -35.513 -31.669 1.00 90.94 1163 SER A CA 1
ATOM 9390 C C . SER A 1 1163 ? -2.491 -36.302 -31.088 1.00 90.94 1163 SER A C 1
ATOM 9392 O O . SER A 1 1163 ? -2.704 -37.361 -30.499 1.00 90.94 1163 SER A O 1
ATOM 9394 N N . GLU A 1 1164 ? -1.258 -35.797 -31.218 1.00 91.38 1164 GLU A N 1
ATOM 9395 C CA . GLU A 1 1164 ? -0.063 -36.409 -30.620 1.00 91.38 1164 GLU A CA 1
ATOM 9396 C C . GLU A 1 1164 ? -0.095 -36.379 -29.080 1.00 91.38 1164 GLU A C 1
ATOM 9398 O O . GLU A 1 1164 ? 0.223 -37.392 -28.452 1.00 91.38 1164 GLU A O 1
ATOM 9403 N N . ILE A 1 1165 ? -0.506 -35.260 -28.466 1.00 94.94 1165 ILE A N 1
ATOM 9404 C CA . ILE A 1 1165 ? -0.674 -35.151 -27.006 1.00 94.94 1165 ILE A CA 1
ATOM 9405 C C . ILE A 1 1165 ? -1.790 -36.082 -26.534 1.00 94.94 1165 ILE A C 1
ATOM 9407 O O . ILE A 1 1165 ? -1.568 -36.891 -25.637 1.00 94.94 1165 ILE A O 1
ATOM 9411 N N . ARG A 1 1166 ? -2.976 -36.005 -27.148 1.00 94.56 1166 ARG A N 1
ATOM 9412 C CA . ARG A 1 1166 ? -4.155 -36.784 -26.752 1.00 94.56 1166 ARG A CA 1
ATOM 9413 C C . ARG A 1 1166 ? -3.882 -38.286 -26.808 1.00 94.56 1166 ARG A C 1
ATOM 9415 O O . ARG A 1 1166 ? -4.225 -38.992 -25.867 1.00 94.56 1166 ARG A O 1
ATOM 9422 N N . ALA A 1 1167 ? -3.230 -38.772 -27.867 1.00 93.50 1167 ALA A N 1
ATOM 9423 C CA . ALA A 1 1167 ? -2.837 -40.177 -27.972 1.00 93.50 1167 ALA A CA 1
ATOM 9424 C C . ALA A 1 1167 ? -1.860 -40.588 -26.854 1.00 93.50 1167 ALA A C 1
ATOM 9426 O O . ALA A 1 1167 ? -2.072 -41.609 -26.201 1.00 93.50 1167 ALA A O 1
ATOM 9427 N N . ALA A 1 1168 ? -0.840 -39.766 -26.582 1.00 95.69 1168 ALA A N 1
ATOM 9428 C CA . ALA A 1 1168 ? 0.123 -40.042 -25.519 1.00 95.69 1168 ALA A CA 1
ATOM 9429 C C . ALA A 1 1168 ? -0.517 -40.044 -24.121 1.00 95.69 1168 ALA A C 1
ATOM 9431 O O . ALA A 1 1168 ? -0.211 -40.917 -23.311 1.00 95.69 1168 ALA A O 1
ATOM 9432 N N . VAL A 1 1169 ? -1.437 -39.113 -23.862 1.00 96.12 1169 VAL A N 1
ATOM 9433 C CA . VAL A 1 1169 ? -2.200 -39.029 -22.611 1.00 96.12 1169 VAL A CA 1
ATOM 9434 C C . VAL A 1 1169 ? -3.104 -40.252 -22.435 1.00 96.12 1169 VAL A C 1
ATOM 9436 O O . VAL A 1 1169 ? -3.087 -40.852 -21.366 1.00 96.12 1169 VAL A O 1
ATOM 9439 N N . VAL A 1 1170 ? -3.817 -40.685 -23.480 1.00 95.06 1170 VAL A N 1
ATOM 9440 C CA . VAL A 1 1170 ? -4.676 -41.886 -23.450 1.00 95.06 1170 VAL A CA 1
ATOM 9441 C C . VAL A 1 1170 ? -3.889 -43.162 -23.136 1.00 95.06 1170 VAL A C 1
ATOM 9443 O O . VAL A 1 1170 ? -4.377 -44.029 -22.414 1.00 95.06 1170 VAL A O 1
ATOM 9446 N N . ASP A 1 1171 ? -2.673 -43.311 -23.658 1.00 95.19 1171 ASP A N 1
ATOM 9447 C CA . ASP A 1 1171 ? -1.840 -44.478 -23.354 1.00 95.19 1171 ASP A CA 1
ATOM 9448 C C . ASP A 1 1171 ? -1.234 -44.430 -21.944 1.00 95.19 1171 ASP A C 1
ATOM 9450 O O . ASP A 1 1171 ? -1.129 -45.466 -21.285 1.00 95.19 1171 ASP A O 1
ATOM 9454 N N . LEU A 1 1172 ? -0.870 -43.244 -21.448 1.00 95.56 1172 LEU A N 1
ATOM 9455 C CA . LEU A 1 1172 ? -0.383 -43.077 -20.076 1.00 95.56 1172 LEU A CA 1
ATOM 9456 C C . LEU A 1 1172 ? -1.504 -43.237 -19.031 1.00 95.56 1172 LEU A C 1
ATOM 9458 O O . LEU A 1 1172 ? -1.243 -43.785 -17.961 1.00 95.56 1172 LEU A O 1
ATOM 9462 N N . ASP A 1 1173 ? -2.749 -42.875 -19.353 1.00 95.44 1173 ASP A N 1
ATOM 9463 C CA . ASP A 1 1173 ? -3.931 -43.119 -18.510 1.00 95.44 1173 ASP A CA 1
ATOM 9464 C C . ASP A 1 1173 ? -4.176 -44.624 -18.290 1.00 95.44 1173 ASP A C 1
ATOM 9466 O O . ASP A 1 1173 ? -4.402 -45.061 -17.156 1.00 95.44 1173 ASP A O 1
ATOM 9470 N N . LYS A 1 1174 ? -4.014 -45.446 -19.340 1.00 92.88 1174 LYS A N 1
ATOM 9471 C CA . LYS A 1 1174 ? -4.061 -46.922 -19.243 1.00 92.88 1174 LYS A CA 1
ATOM 9472 C C . LYS A 1 1174 ? -2.956 -47.475 -18.341 1.00 92.88 1174 LYS A C 1
ATOM 9474 O O . LYS A 1 1174 ? -3.206 -48.392 -17.566 1.00 92.88 1174 LYS A O 1
ATOM 9479 N N . VAL A 1 1175 ? -1.742 -46.925 -18.438 1.00 92.38 1175 VAL A N 1
ATOM 9480 C CA . VAL A 1 1175 ? -0.577 -47.332 -17.626 1.00 92.38 1175 VAL A CA 1
ATOM 9481 C C . VAL A 1 1175 ? -0.750 -46.951 -16.153 1.00 92.38 1175 VAL A C 1
ATOM 9483 O O . VAL A 1 1175 ? -0.286 -47.674 -15.275 1.00 92.38 1175 VAL A O 1
ATOM 9486 N N . LEU A 1 1176 ? -1.436 -45.840 -15.882 1.00 91.19 1176 LEU A N 1
ATOM 9487 C CA . LEU A 1 1176 ? -1.773 -45.378 -14.536 1.00 91.19 1176 LEU A CA 1
ATOM 9488 C C . LEU A 1 1176 ? -3.001 -46.084 -13.932 1.00 91.19 1176 LEU A C 1
ATOM 9490 O O . LEU A 1 1176 ? -3.176 -46.047 -12.717 1.00 91.19 1176 LEU A O 1
ATOM 9494 N N . GLY A 1 1177 ? -3.844 -46.728 -14.748 1.00 89.19 1177 GLY A N 1
ATOM 9495 C CA . GLY A 1 1177 ? -5.055 -47.425 -14.292 1.00 89.19 1177 GLY A CA 1
ATOM 9496 C C . GLY A 1 1177 ? -6.198 -46.493 -13.861 1.00 89.19 1177 GLY A C 1
ATOM 9497 O O . GLY A 1 1177 ? -7.081 -46.905 -13.115 1.00 89.19 1177 GLY A O 1
ATOM 9498 N N . ILE A 1 1178 ? -6.186 -45.238 -14.320 1.00 87.00 1178 ILE A N 1
ATOM 9499 C CA . ILE A 1 1178 ? -7.040 -44.129 -13.842 1.00 87.00 1178 ILE A CA 1
ATOM 9500 C C . ILE A 1 1178 ? -8.243 -43.827 -14.753 1.00 87.00 1178 ILE A C 1
ATOM 9502 O O . ILE A 1 1178 ? -8.771 -42.714 -14.752 1.00 87.00 1178 ILE A O 1
ATOM 9506 N N . GLY A 1 1179 ? -8.683 -44.807 -15.545 1.00 88.75 1179 GLY A N 1
ATOM 9507 C CA . GLY A 1 1179 ? -9.741 -44.614 -16.541 1.00 88.75 1179 GLY A CA 1
ATOM 9508 C C . GLY A 1 1179 ? -9.293 -43.648 -17.639 1.00 88.75 1179 GLY A C 1
ATOM 9509 O O . GLY A 1 1179 ? -8.230 -43.848 -18.214 1.00 88.75 1179 GLY A O 1
ATOM 9510 N N . ASN A 1 1180 ? -10.087 -42.606 -17.897 1.00 89.25 1180 ASN A N 1
ATOM 9511 C CA . ASN A 1 1180 ? -9.820 -41.570 -18.904 1.00 89.25 1180 ASN A CA 1
ATOM 9512 C C . ASN A 1 1180 ? -9.522 -40.190 -18.268 1.00 89.25 1180 ASN A C 1
ATOM 9514 O O . ASN A 1 1180 ? -9.697 -39.164 -18.925 1.00 89.25 1180 ASN A O 1
ATOM 9518 N N . LYS A 1 1181 ? -9.122 -40.145 -16.983 1.00 91.81 1181 LYS A N 1
ATOM 9519 C CA . LYS A 1 1181 ? -8.990 -38.923 -16.156 1.00 91.81 1181 LYS A CA 1
ATOM 9520 C C . LYS A 1 1181 ? -8.293 -37.759 -16.871 1.00 91.81 1181 LYS A C 1
ATOM 9522 O O . LYS A 1 1181 ? -8.770 -36.626 -16.794 1.00 91.81 1181 LYS A O 1
ATOM 9527 N N . TYR A 1 1182 ? -7.157 -38.002 -17.527 1.00 93.62 1182 TYR A N 1
ATOM 9528 C CA . TYR A 1 1182 ? -6.421 -36.936 -18.205 1.00 93.62 1182 TYR A CA 1
ATOM 9529 C C . TYR A 1 1182 ? -6.824 -36.789 -19.671 1.00 93.62 1182 TYR A C 1
ATOM 9531 O O . TYR A 1 1182 ? -6.745 -35.674 -20.182 1.00 93.62 1182 TYR A O 1
ATOM 9539 N N . GLN A 1 1183 ? -7.338 -37.835 -20.330 1.00 91.31 1183 GLN A N 1
ATOM 9540 C CA . GLN A 1 1183 ? -8.010 -37.677 -21.626 1.00 91.31 1183 GLN A CA 1
ATOM 9541 C C . GLN A 1 1183 ? -9.188 -36.691 -21.522 1.00 91.31 1183 GLN A C 1
ATOM 9543 O O . GLN A 1 1183 ? -9.288 -35.786 -22.343 1.00 91.31 1183 GLN A O 1
ATOM 9548 N N . GLU A 1 1184 ? -10.045 -36.821 -20.509 1.00 90.31 1184 GLU A N 1
ATOM 9549 C CA . GLU A 1 1184 ? -11.195 -35.934 -20.280 1.00 90.31 1184 GLU A CA 1
ATOM 9550 C C . GLU A 1 1184 ? -10.750 -34.491 -19.991 1.00 90.31 1184 GLU A C 1
ATOM 9552 O O . GLU A 1 1184 ? -11.301 -33.547 -20.556 1.00 90.31 1184 GLU A O 1
ATOM 9557 N N . ALA A 1 1185 ? -9.691 -34.305 -19.195 1.00 90.00 1185 ALA A N 1
ATOM 9558 C CA . ALA A 1 1185 ? -9.106 -32.986 -18.941 1.00 90.00 1185 ALA A CA 1
ATOM 9559 C C . ALA A 1 1185 ? -8.469 -32.350 -20.196 1.00 90.00 1185 ALA A C 1
ATOM 9561 O O . ALA A 1 1185 ? -8.497 -31.128 -20.351 1.00 90.00 1185 ALA A O 1
ATOM 9562 N N . VAL A 1 1186 ? -7.910 -33.160 -21.103 1.00 91.94 1186 VAL A N 1
ATOM 9563 C CA . VAL A 1 1186 ? -7.449 -32.715 -22.427 1.00 91.94 1186 VAL A CA 1
ATOM 9564 C C . VAL A 1 1186 ? -8.653 -32.330 -23.293 1.00 91.94 1186 VAL A C 1
ATOM 9566 O O . VAL A 1 1186 ? -8.720 -31.197 -23.758 1.00 91.94 1186 VAL A O 1
ATOM 9569 N N . ASP A 1 1187 ? -9.633 -33.221 -23.461 1.00 90.38 1187 ASP A N 1
ATOM 9570 C CA . ASP A 1 1187 ? -10.823 -33.010 -24.300 1.00 90.38 1187 ASP A CA 1
ATOM 9571 C C . ASP A 1 1187 ? -11.672 -31.805 -23.852 1.00 90.38 1187 ASP A C 1
ATOM 9573 O O . ASP A 1 1187 ? -12.248 -31.109 -24.692 1.00 90.38 1187 ASP A O 1
ATOM 9577 N N . PHE A 1 1188 ? -11.694 -31.494 -22.552 1.00 88.38 1188 PHE A N 1
ATOM 9578 C CA . PHE A 1 1188 ? -12.272 -30.256 -22.028 1.00 88.38 1188 PHE A CA 1
ATOM 9579 C C . PHE A 1 1188 ? -11.555 -29.012 -22.582 1.00 88.38 1188 PHE A C 1
ATOM 9581 O O . PHE A 1 1188 ? -12.196 -28.142 -23.166 1.00 88.38 1188 PHE A O 1
ATOM 9588 N N . ILE A 1 1189 ? -10.220 -28.949 -22.487 1.00 86.88 1189 ILE A N 1
ATOM 9589 C CA . ILE A 1 1189 ? -9.410 -27.790 -22.918 1.00 86.88 1189 ILE A CA 1
ATOM 9590 C C . ILE A 1 1189 ? -9.504 -27.531 -24.439 1.00 86.88 1189 ILE A C 1
ATOM 9592 O O . ILE A 1 1189 ? -9.247 -26.410 -24.885 1.00 86.88 1189 ILE A O 1
ATOM 9596 N N . LEU A 1 1190 ? -9.919 -28.519 -25.246 1.00 83.69 1190 LEU A N 1
ATOM 9597 C CA . LEU A 1 1190 ? -10.196 -28.321 -26.677 1.00 83.69 1190 LEU A CA 1
ATOM 9598 C C . LEU A 1 1190 ? -11.368 -27.363 -26.902 1.00 83.69 1190 LEU A C 1
ATOM 9600 O O . LEU A 1 1190 ? -11.311 -26.499 -27.775 1.00 83.69 1190 LEU A O 1
ATOM 9604 N N . ASN A 1 1191 ? -12.421 -27.561 -26.111 1.00 75.69 1191 ASN A N 1
ATOM 9605 C CA . ASN A 1 1191 ? -13.725 -26.926 -26.260 1.00 75.69 1191 ASN A CA 1
ATOM 9606 C C . ASN A 1 1191 ? -13.904 -25.728 -25.312 1.00 75.69 1191 ASN A C 1
ATOM 9608 O O . ASN A 1 1191 ? -14.789 -24.907 -25.531 1.00 75.69 1191 ASN A O 1
ATOM 9612 N N . ASP A 1 1192 ? -13.058 -25.619 -24.284 1.00 80.81 1192 ASP A N 1
ATOM 9613 C CA . ASP A 1 1192 ? -13.066 -24.519 -23.325 1.00 80.81 1192 ASP A CA 1
ATOM 9614 C C . ASP A 1 1192 ? -12.796 -23.157 -23.987 1.00 80.81 1192 ASP A C 1
ATOM 9616 O O . ASP A 1 1192 ? -12.009 -23.030 -24.938 1.00 80.81 1192 ASP A O 1
ATOM 9620 N N . THR A 1 1193 ? -13.440 -22.126 -23.443 1.00 75.75 1193 THR A N 1
ATOM 9621 C CA . THR A 1 1193 ? -13.255 -20.730 -23.833 1.00 75.75 1193 THR A CA 1
ATOM 9622 C C . THR A 1 1193 ? -11.858 -20.262 -23.446 1.00 75.75 1193 THR A C 1
ATOM 9624 O O . THR A 1 1193 ? -11.510 -20.206 -22.269 1.00 75.75 1193 THR A O 1
ATOM 9627 N N . MET A 1 1194 ? -11.060 -19.901 -24.448 1.00 73.56 1194 MET A N 1
ATOM 9628 C CA . MET A 1 1194 ? -9.733 -19.324 -24.249 1.00 73.56 1194 MET A CA 1
ATOM 9629 C C . MET A 1 1194 ? -9.849 -17.807 -24.094 1.00 73.56 1194 MET A C 1
ATOM 9631 O O . MET A 1 1194 ? -10.455 -17.149 -24.938 1.00 73.56 1194 MET A O 1
ATOM 9635 N N . ASP A 1 1195 ? -9.205 -17.248 -23.073 1.00 70.62 1195 ASP A N 1
ATOM 9636 C CA . ASP A 1 1195 ? -8.970 -15.810 -22.941 1.00 70.62 1195 ASP A CA 1
ATOM 9637 C C . ASP A 1 1195 ? -7.510 -15.554 -23.338 1.00 70.62 1195 ASP A C 1
ATOM 9639 O O . ASP A 1 1195 ? -6.601 -15.846 -22.557 1.00 70.62 1195 ASP A O 1
ATOM 9643 N N . PRO A 1 1196 ? -7.220 -15.020 -24.539 1.00 57.66 1196 PRO A N 1
ATOM 9644 C CA . PRO A 1 1196 ? -5.842 -14.938 -25.014 1.00 57.66 1196 PRO A CA 1
ATOM 9645 C C . PRO A 1 1196 ? -4.938 -14.000 -24.201 1.00 57.66 1196 PRO A C 1
ATOM 9647 O O . PRO A 1 1196 ? -3.711 -14.087 -24.327 1.00 57.66 1196 PRO A O 1
ATOM 9650 N N . VAL A 1 1197 ? -5.521 -13.118 -23.379 1.00 60.53 1197 VAL A N 1
ATOM 9651 C CA . VAL A 1 1197 ? -4.806 -12.188 -22.497 1.00 60.53 1197 VAL A CA 1
ATOM 9652 C C . VAL A 1 1197 ? -4.486 -12.858 -21.161 1.00 60.53 1197 VAL A C 1
ATOM 9654 O O . VAL A 1 1197 ? -3.360 -12.719 -20.684 1.00 60.53 1197 VAL A O 1
ATOM 9657 N N . LYS A 1 1198 ? -5.413 -13.639 -20.590 1.00 66.38 1198 LYS A N 1
ATOM 9658 C CA . LYS A 1 1198 ? -5.156 -14.452 -19.389 1.00 66.38 1198 LYS A CA 1
ATOM 9659 C C . LYS A 1 1198 ? -4.279 -15.665 -19.715 1.00 66.38 1198 LYS A C 1
ATOM 9661 O O . LYS A 1 1198 ? -3.224 -15.834 -19.108 1.00 66.38 1198 LYS A O 1
ATOM 9666 N N . ASP A 1 1199 ? -4.637 -16.478 -20.708 1.00 72.75 1199 ASP A N 1
ATOM 9667 C CA . ASP A 1 1199 ? -3.934 -17.722 -21.074 1.00 72.75 1199 ASP A CA 1
ATOM 9668 C C . ASP A 1 1199 ? -2.508 -17.498 -21.623 1.00 72.75 1199 ASP A C 1
ATOM 9670 O O . ASP A 1 1199 ? -1.706 -18.435 -21.678 1.00 72.75 1199 ASP A O 1
ATOM 9674 N N . LYS A 1 1200 ? -2.144 -16.246 -21.946 1.00 78.06 1200 LYS A N 1
ATOM 9675 C CA . LYS A 1 1200 ? -0.758 -15.803 -22.195 1.00 78.06 1200 LYS A CA 1
ATOM 9676 C C . LYS A 1 1200 ? 0.216 -16.302 -21.118 1.00 78.06 1200 LYS A C 1
ATOM 9678 O O . LYS A 1 1200 ? 1.341 -16.670 -21.459 1.00 78.06 1200 LYS A O 1
ATOM 9683 N N . HIS A 1 1201 ? -0.199 -16.337 -19.847 1.00 80.50 1201 HIS A N 1
ATOM 9684 C CA . HIS A 1 1201 ? 0.692 -16.704 -18.743 1.00 80.50 1201 HIS A CA 1
ATOM 9685 C C . HIS A 1 1201 ? 1.222 -18.144 -18.854 1.00 80.50 1201 HIS A C 1
ATOM 9687 O O . HIS A 1 1201 ? 2.407 -18.358 -18.611 1.00 80.50 1201 HIS A O 1
ATOM 9693 N N . PHE A 1 1202 ? 0.407 -19.110 -19.305 1.00 78.69 1202 PHE A N 1
ATOM 9694 C CA . PHE A 1 1202 ? 0.852 -20.495 -19.502 1.00 78.69 1202 PHE A CA 1
ATOM 9695 C C . PHE A 1 1202 ? 1.981 -20.581 -20.537 1.00 78.69 1202 PHE A C 1
ATOM 9697 O O . PHE A 1 1202 ? 2.992 -21.250 -20.324 1.00 78.69 1202 PHE A O 1
ATOM 9704 N N . ARG A 1 1203 ? 1.835 -19.878 -21.664 1.00 81.19 1203 ARG A N 1
ATOM 9705 C CA . ARG A 1 1203 ? 2.854 -19.844 -22.720 1.00 81.19 1203 ARG A CA 1
ATOM 9706 C C . ARG A 1 1203 ? 4.137 -19.170 -22.233 1.00 81.19 1203 ARG A C 1
ATOM 9708 O O . ARG A 1 1203 ? 5.226 -19.700 -22.444 1.00 81.19 1203 ARG A O 1
ATOM 9715 N N . ASP A 1 1204 ? 4.019 -18.033 -21.553 1.00 81.88 1204 ASP A N 1
ATOM 9716 C CA . ASP A 1 1204 ? 5.177 -17.262 -21.095 1.00 81.88 1204 ASP A CA 1
ATOM 9717 C C . ASP A 1 1204 ? 5.936 -17.992 -19.959 1.00 81.88 1204 ASP A C 1
ATOM 9719 O O . ASP A 1 1204 ? 7.169 -18.040 -19.981 1.00 81.88 1204 ASP A O 1
ATOM 9723 N N . GLN A 1 1205 ? 5.229 -18.681 -19.052 1.00 81.81 1205 GLN A N 1
ATOM 9724 C CA . GLN A 1 1205 ? 5.813 -19.573 -18.038 1.00 81.81 1205 GLN A CA 1
ATOM 9725 C C . GLN A 1 1205 ? 6.524 -20.786 -18.669 1.00 81.81 1205 GLN A C 1
ATOM 9727 O O . GLN A 1 1205 ? 7.611 -21.176 -18.232 1.00 81.81 1205 GLN A O 1
ATOM 9732 N N . LEU A 1 1206 ? 5.945 -21.379 -19.720 1.00 82.31 1206 LEU A N 1
ATOM 9733 C CA . LEU A 1 1206 ? 6.550 -22.508 -20.433 1.00 82.31 1206 LEU A CA 1
ATOM 9734 C C . LEU A 1 1206 ? 7.840 -22.099 -21.168 1.00 82.31 1206 LEU A C 1
ATOM 9736 O O . LEU A 1 1206 ? 8.825 -22.844 -21.162 1.00 82.31 1206 LEU A O 1
ATOM 9740 N N . LEU A 1 1207 ? 7.861 -20.898 -21.754 1.00 80.06 1207 LEU A N 1
ATOM 9741 C CA . LEU A 1 1207 ? 9.048 -20.314 -22.386 1.00 80.06 1207 LEU A CA 1
ATOM 9742 C C . LEU A 1 1207 ? 10.175 -20.055 -21.373 1.00 80.06 1207 LEU A C 1
ATOM 9744 O O . LEU A 1 1207 ? 11.342 -20.309 -21.683 1.00 80.06 1207 LEU A O 1
ATOM 9748 N N . GLU A 1 1208 ? 9.851 -19.599 -20.160 1.00 78.75 1208 GLU A N 1
ATOM 9749 C CA . GLU A 1 1208 ? 10.840 -19.370 -19.099 1.00 78.75 1208 GLU A CA 1
ATOM 9750 C C . GLU A 1 1208 ? 11.528 -20.673 -18.657 1.00 78.75 1208 GLU A C 1
ATOM 9752 O O . GLU A 1 1208 ? 12.760 -20.756 -18.695 1.00 78.75 1208 GLU A O 1
ATOM 9757 N N . GLN A 1 1209 ? 10.757 -21.732 -18.370 1.00 75.44 1209 GLN A N 1
ATOM 9758 C CA . GLN A 1 1209 ? 11.300 -23.056 -18.019 1.00 75.44 1209 GLN A CA 1
ATOM 9759 C C . GLN A 1 1209 ? 12.290 -23.591 -19.071 1.00 75.44 1209 GLN A C 1
ATOM 9761 O O . GLN A 1 1209 ? 13.307 -24.206 -18.741 1.00 75.44 1209 GLN A O 1
ATOM 9766 N N . ILE A 1 1210 ? 12.006 -23.365 -20.358 1.00 73.94 1210 ILE A N 1
ATOM 9767 C CA . ILE A 1 1210 ? 12.801 -23.909 -21.467 1.00 73.94 1210 ILE A CA 1
ATOM 9768 C C . ILE A 1 1210 ? 14.027 -23.033 -21.780 1.00 73.94 1210 ILE A C 1
ATOM 9770 O O . ILE A 1 1210 ? 15.055 -23.544 -22.244 1.00 73.94 1210 ILE A O 1
ATOM 9774 N N . LYS A 1 1211 ? 13.979 -21.732 -21.482 1.00 71.00 1211 LYS A N 1
ATOM 9775 C CA . LYS A 1 1211 ? 15.117 -20.813 -21.625 1.00 71.00 1211 LYS A CA 1
ATOM 9776 C C . LYS A 1 1211 ? 16.282 -21.202 -20.706 1.00 71.00 1211 LYS A C 1
ATOM 9778 O O . LYS A 1 1211 ? 17.403 -21.368 -21.195 1.00 71.00 1211 LYS A O 1
ATOM 9783 N N . ASP A 1 1212 ? 16.013 -21.436 -19.423 1.00 64.62 1212 ASP A N 1
ATOM 9784 C CA . ASP A 1 1212 ? 17.029 -21.819 -18.430 1.00 64.62 1212 ASP A CA 1
ATOM 9785 C C . ASP A 1 1212 ? 17.762 -23.114 -18.815 1.00 64.62 1212 ASP A C 1
ATOM 9787 O O . ASP A 1 1212 ? 18.992 -23.209 -18.750 1.00 64.62 1212 ASP A O 1
ATOM 9791 N N . ILE A 1 1213 ? 17.016 -24.105 -19.311 1.00 65.75 1213 ILE A N 1
ATOM 9792 C CA . ILE A 1 1213 ? 17.562 -25.383 -19.788 1.00 65.75 1213 ILE A CA 1
ATOM 9793 C C . ILE A 1 1213 ? 18.462 -25.179 -21.014 1.00 65.75 1213 ILE A C 1
ATOM 9795 O O . ILE A 1 1213 ? 19.512 -25.820 -21.135 1.00 65.75 1213 ILE A O 1
ATOM 9799 N N . ASN A 1 1214 ? 18.091 -24.272 -21.922 1.00 66.31 1214 ASN A N 1
ATOM 9800 C CA . ASN A 1 1214 ? 18.894 -23.958 -23.102 1.00 66.31 1214 ASN A CA 1
ATOM 9801 C C . ASN A 1 1214 ? 20.213 -23.257 -22.753 1.00 66.31 1214 ASN A C 1
ATOM 9803 O O . ASN A 1 1214 ? 21.239 -23.569 -23.361 1.00 66.31 1214 ASN A O 1
ATOM 9807 N N . ASP A 1 1215 ? 20.229 -22.359 -21.770 1.00 64.50 1215 ASP A N 1
ATOM 9808 C CA . ASP A 1 1215 ? 21.467 -21.691 -21.359 1.00 64.50 1215 ASP A CA 1
ATOM 9809 C C . ASP A 1 1215 ? 22.378 -22.607 -20.519 1.00 64.50 1215 ASP A C 1
ATOM 9811 O O . ASP A 1 1215 ? 23.604 -22.555 -20.667 1.00 64.50 1215 ASP A O 1
ATOM 9815 N N . ILE A 1 1216 ? 21.816 -23.556 -19.758 1.00 63.97 1216 ILE A N 1
ATOM 9816 C CA . ILE A 1 1216 ? 22.580 -24.662 -19.150 1.00 63.97 1216 ILE A CA 1
ATOM 9817 C C . ILE A 1 1216 ? 23.194 -25.568 -20.220 1.00 63.97 1216 ILE A C 1
ATOM 9819 O O . ILE A 1 1216 ? 24.373 -25.912 -20.113 1.00 63.97 1216 ILE A O 1
ATOM 9823 N N . ARG A 1 1217 ? 22.443 -25.918 -21.274 1.00 65.44 1217 ARG A N 1
ATOM 9824 C CA . ARG A 1 1217 ? 22.956 -26.698 -22.411 1.00 65.44 1217 ARG A CA 1
ATOM 9825 C C . ARG A 1 1217 ? 24.159 -26.008 -23.062 1.00 65.44 1217 ARG A C 1
ATOM 9827 O O . ARG A 1 1217 ? 25.234 -26.603 -23.096 1.00 65.44 1217 ARG A O 1
ATOM 9834 N N . LYS A 1 1218 ? 24.028 -24.731 -23.442 1.00 69.12 1218 LYS A N 1
ATOM 9835 C CA . LYS A 1 1218 ? 25.135 -23.923 -23.997 1.00 69.12 1218 LYS A CA 1
ATOM 9836 C C . LYS A 1 1218 ? 26.336 -23.852 -23.046 1.00 69.12 1218 LYS A C 1
ATOM 9838 O O . LYS A 1 1218 ? 27.484 -23.867 -23.488 1.00 69.12 1218 LYS A O 1
ATOM 9843 N N . LYS A 1 1219 ? 26.103 -23.754 -21.730 1.00 67.06 1219 LYS A N 1
ATOM 9844 C CA . LYS A 1 1219 ? 27.169 -23.732 -20.713 1.00 67.06 1219 LYS A CA 1
ATOM 9845 C C . LYS A 1 1219 ? 27.900 -25.077 -20.633 1.00 67.06 1219 LYS A C 1
ATOM 9847 O O . LYS A 1 1219 ? 29.125 -25.077 -20.553 1.00 67.06 1219 LYS A O 1
ATOM 9852 N N . PHE A 1 1220 ? 27.179 -26.196 -20.708 1.00 66.12 1220 PHE A N 1
ATOM 9853 C CA . PHE A 1 1220 ? 27.762 -27.539 -20.718 1.00 66.12 1220 PHE A CA 1
ATOM 9854 C C . PHE A 1 1220 ? 28.556 -27.805 -22.005 1.00 66.12 1220 PHE A C 1
ATOM 9856 O O . PHE A 1 1220 ? 29.698 -28.243 -21.928 1.00 66.12 1220 PHE A O 1
ATOM 9863 N N . GLU A 1 1221 ? 28.014 -27.449 -23.173 1.00 72.12 1221 GLU A N 1
ATOM 9864 C CA . GLU A 1 1221 ? 28.685 -27.577 -24.479 1.00 72.12 1221 GLU A CA 1
ATOM 9865 C C . GLU A 1 1221 ? 30.011 -26.788 -24.524 1.00 72.12 1221 GLU A C 1
ATOM 9867 O O . GLU A 1 1221 ? 31.027 -27.297 -24.998 1.00 72.12 1221 GLU A O 1
ATOM 9872 N N . ARG A 1 1222 ? 30.054 -25.578 -23.939 1.00 69.12 1222 ARG A N 1
ATOM 9873 C CA . ARG A 1 1222 ? 31.299 -24.796 -23.774 1.00 69.12 1222 ARG A CA 1
ATOM 9874 C C . ARG A 1 1222 ? 32.317 -25.456 -22.838 1.00 69.12 1222 ARG A C 1
ATOM 9876 O O . ARG A 1 1222 ? 33.517 -25.277 -23.043 1.00 69.12 1222 ARG A O 1
ATOM 9883 N N . ILE A 1 1223 ? 31.866 -26.163 -21.801 1.00 68.94 1223 ILE A N 1
ATOM 9884 C CA . ILE A 1 1223 ? 32.746 -26.885 -20.870 1.00 68.94 1223 ILE A CA 1
ATOM 9885 C C . ILE A 1 1223 ? 33.295 -28.136 -21.554 1.00 68.94 1223 ILE A C 1
ATOM 9887 O O . ILE A 1 1223 ? 34.507 -28.295 -21.618 1.00 68.94 1223 ILE A O 1
ATOM 9891 N N . GLU A 1 1224 ? 32.437 -28.964 -22.148 1.00 68.38 1224 GLU A N 1
ATOM 9892 C CA . GLU A 1 1224 ? 32.837 -30.187 -22.849 1.00 68.38 1224 GLU A CA 1
ATOM 9893 C C . GLU A 1 1224 ? 33.771 -29.887 -24.035 1.00 68.38 1224 GLU A C 1
ATOM 9895 O O . GLU A 1 1224 ? 34.774 -30.574 -24.223 1.00 68.38 1224 GLU A O 1
ATOM 9900 N N . GLY A 1 1225 ? 33.510 -28.804 -24.778 1.00 69.56 1225 GLY A N 1
ATOM 9901 C CA . GLY A 1 1225 ? 34.405 -28.307 -25.824 1.00 69.56 1225 GLY A CA 1
ATOM 9902 C C . GLY A 1 1225 ? 35.773 -27.857 -25.296 1.00 69.56 1225 GLY A C 1
ATOM 9903 O O . GLY A 1 1225 ? 36.785 -28.105 -25.949 1.00 69.56 1225 GLY A O 1
ATOM 9904 N N . ARG A 1 1226 ? 35.842 -27.257 -24.097 1.00 67.62 1226 ARG A N 1
ATOM 9905 C CA . ARG A 1 1226 ? 37.121 -26.953 -23.426 1.00 67.62 1226 ARG A CA 1
ATOM 9906 C C . ARG A 1 1226 ? 37.830 -28.222 -22.958 1.00 67.62 1226 ARG A C 1
ATOM 9908 O O . ARG A 1 1226 ? 39.017 -28.350 -23.221 1.00 67.62 1226 ARG A O 1
ATOM 9915 N N . THR A 1 1227 ? 37.126 -29.169 -22.337 1.00 65.50 1227 THR A N 1
ATOM 9916 C CA . THR A 1 1227 ? 37.712 -30.439 -21.874 1.00 65.50 1227 THR A CA 1
ATOM 9917 C C . THR A 1 1227 ? 38.273 -31.251 -23.039 1.00 65.50 1227 THR A C 1
ATOM 9919 O O . THR A 1 1227 ? 39.416 -31.683 -22.970 1.00 65.50 1227 THR A O 1
ATOM 9922 N N . LYS A 1 1228 ? 37.540 -31.371 -24.154 1.00 66.62 1228 LYS A N 1
ATOM 9923 C CA . LYS A 1 1228 ? 38.039 -32.019 -25.379 1.00 66.62 1228 LYS A CA 1
ATOM 9924 C C . LYS A 1 1228 ? 39.274 -31.310 -25.946 1.00 66.62 1228 LYS A C 1
ATOM 9926 O O . LYS A 1 1228 ? 40.207 -31.978 -26.370 1.00 66.62 1228 LYS A O 1
ATOM 9931 N N . LYS A 1 1229 ? 39.335 -29.975 -25.876 1.00 62.53 1229 LYS A N 1
ATOM 9932 C CA . LYS A 1 1229 ? 40.516 -29.191 -26.287 1.00 62.53 1229 LYS A CA 1
ATOM 9933 C C . LYS A 1 1229 ? 41.689 -29.244 -25.289 1.00 62.53 1229 LYS A C 1
ATOM 9935 O O . LYS A 1 1229 ? 42.797 -28.888 -25.658 1.00 62.53 1229 LYS A O 1
ATOM 9940 N N . MET A 1 1230 ? 41.457 -29.701 -24.056 1.00 55.59 1230 MET A N 1
ATOM 9941 C CA . MET A 1 1230 ? 42.483 -30.009 -23.042 1.00 55.59 1230 MET A CA 1
ATOM 9942 C C . MET A 1 1230 ? 42.878 -31.498 -23.006 1.00 55.59 1230 MET A C 1
ATOM 9944 O O . MET A 1 1230 ? 43.720 -31.874 -22.203 1.00 55.59 1230 MET A O 1
ATOM 9948 N N . MET A 1 1231 ? 42.246 -32.342 -23.828 1.00 59.47 1231 MET A N 1
ATOM 9949 C CA . MET A 1 1231 ? 42.590 -33.760 -24.029 1.00 59.47 1231 MET A CA 1
ATOM 9950 C C . MET A 1 1231 ? 43.140 -34.036 -25.441 1.00 59.47 1231 MET A C 1
ATOM 9952 O O . MET A 1 1231 ? 43.482 -35.171 -25.758 1.00 59.47 1231 MET A O 1
ATOM 9956 N N . ALA A 1 1232 ? 43.186 -33.008 -26.293 1.00 56.72 1232 ALA A N 1
ATOM 9957 C CA . ALA A 1 1232 ? 43.780 -33.017 -27.633 1.00 56.72 1232 ALA A CA 1
ATOM 9958 C C . ALA A 1 1232 ? 45.017 -32.094 -27.740 1.00 56.72 1232 ALA A C 1
ATOM 9960 O O . ALA A 1 1232 ? 45.566 -31.928 -28.827 1.00 56.72 1232 ALA A O 1
ATOM 9961 N N . ASN A 1 1233 ? 45.412 -31.505 -26.606 1.00 42.06 1233 ASN A N 1
ATOM 9962 C CA . ASN A 1 1233 ? 46.652 -30.778 -26.344 1.00 42.06 1233 ASN A CA 1
ATOM 9963 C C . ASN A 1 1233 ? 47.419 -31.544 -25.258 1.00 42.06 1233 ASN A C 1
ATOM 9965 O O . ASN A 1 1233 ? 48.661 -31.442 -25.270 1.00 42.06 1233 ASN A O 1
#